Protein 5CSR (pdb70)

Sequence (870 aa):
MYTAIVNLKTYREATGANFTRFMEKFEPVQGKFELIFSPSLLDLEKAAKCGKFRFFAQHVDAEPYGAYTGHVPMDMMIDLGITGSILNHSERRLPRDTIINNTLKKASKLDFTIVLCVENAEEAKYFREYEPDFIAYEPRDLIGGDVSVSTAKPEIIEDIVKIYEGTGTSVLVGAGIKTGEDVRRSIGLGARGILVASGVVKSADPTKSLNSLIELMYTAIVNLKTYREATGANFTRFMEKFEPVQGKFELIFSPSLLDLEKAAKCGKFRFFAQHVDAEPYGAYTGHVPMDMMIDLGITGSILNHSERRLPRDTIINNTLKKASKLDFTIVLCVENAEEAKYFREYEPDFIAYEPRDLIGGDVSVSTAKPEIIEDIVKIYEGTGTSVLVGAGIKTGEDVRRSIGLGARGILVASGVVKSADPTKSLNSLIELMYTAIVNLKTYREATGANFTRFMEKFEPVQGKFELIFSPSLLDLEKAAKCGKFRFFAQHVDAEPYGAYTGHVPMDMMIDLGITGSILNHSERRLPRDTIINNTLKKASKLDFTIVLCVENAEEAKYFREYEPDFIAYEPRDLIGGDVSVSTAKPEIIEDIVKIYEGTGTSVLVGAGIKTGEDVRRSIGLGARGILVASGVVKSADPTKSLNSLIELKLEHHMYTAIVNLKTYREATGANFTRFMEKFEPVQGKFELIFSPSLLDLEKAAKCGKFRFFAQHVDAEPYGAYTGHVPMDMMIDLGITGSILNHSERRLPRDTIINNTLKKASKLDFTIVLCVENAEEAKYFREYEPDFIAYEPRDLIGGDVSVSTAKPEIIEDIVKIYEGTGTSVLVGAGIKTGEDVRRSIGLGARGILVASGVVKSADPTKSLNSLIELKLEHH

InterPro domains:
  IPR000652 Triosephosphate isomerase [PF00121] (5-204)
  IPR000652 Triosephosphate isomerase [PS51440] (1-211)
  IPR000652 Triosephosphate isomerase [cd00311] (5-204)
  IPR013785 Aldolase-type TIM barrel [G3DSA:3.20.20.70] (2-215)
  IPR022891 Triosephosphate isomerase, archaeal [MF_00147_A] (1-216)
  IPR035990 Triosephosphate isomerase superfamily [SSF51351] (4-213)

Nearest PDB structures (foldseek):
  5csr-assembly1_A  TM=9.956E-01  e=4.935E-43  Thermoplasma acidophilum DSM 1728
  1hg3-assembly1_C  TM=9.128E-01  e=1.342E-20  Pyrococcus woesei
  1w0m-assembly2_G  TM=9.055E-01  e=1.995E-19  Thermoproteus tenax
  2h6r-assembly1_C  TM=9.083E-01  e=1.336E-18  Methanocaldococcus jannaschii DSM 2661
  2h6r-assembly2_F  TM=8.952E-01  e=6.586E-18  Methanocaldococcus jannaschii DSM 2661

Radius of gyration: 31.66 Å; Cα contacts (8 Å, |Δi|>4): 1754; chains: 4; bounding box: 43×100×92 Å

Structure (mmCIF, N/CA/C/O backbone):
data_5CSR
#
_entry.id   5CSR
#
_cell.length_a   75.486
_cell.length_b   113.963
_cell.length_c   114.796
_cell.angle_alpha   90.00
_cell.angle_beta   90.00
_cell.angle_gamma   90.00
#
_symmetry.space_group_name_H-M   'P 21 21 21'
#
loop_
_entity.id
_entity.type
_entity.pdbx_description
1 polymer 'Triosephosphate isomerase'
2 non-polymer GLYCEROL
3 non-polymer 'CHLORIDE ION'
4 water water
#
loop_
_atom_site.group_PDB
_atom_site.id
_atom_site.type_symbol
_atom_site.label_atom_id
_atom_site.label_alt_id
_atom_site.label_comp_id
_atom_site.label_asym_id
_atom_site.label_entity_id
_atom_site.label_seq_id
_atom_site.pdbx_PDB_ins_code
_atom_site.Cartn_x
_atom_site.Cartn_y
_atom_site.Cartn_z
_atom_site.occupancy
_atom_site.B_iso_or_equiv
_atom_site.auth_seq_id
_atom_site.auth_comp_id
_atom_site.auth_asym_id
_atom_site.auth_atom_id
_atom_site.pdbx_PDB_model_num
ATOM 1 N N . MET A 1 3 ? -24.172 37.861 -14.417 1.00 55.16 1 MET A N 1
ATOM 2 C CA . MET A 1 3 ? -22.814 37.823 -13.802 1.00 48.92 1 MET A CA 1
ATOM 3 C C . MET A 1 3 ? -22.001 36.588 -14.279 1.00 42.23 1 MET A C 1
ATOM 4 O O . MET A 1 3 ? -22.548 35.639 -14.759 1.00 45.45 1 MET A O 1
ATOM 9 N N . TYR A 1 4 ? -20.700 36.628 -14.115 1.00 30.29 2 TYR A N 1
ATOM 10 C CA . TYR A 1 4 ? -19.850 35.479 -14.214 1.00 28.17 2 TYR A CA 1
ATOM 11 C C . TYR A 1 4 ? -19.673 34.807 -12.841 1.00 26.74 2 TYR A C 1
ATOM 12 O O . TYR A 1 4 ? -20.057 35.397 -11.824 1.00 25.46 2 TYR A O 1
ATOM 21 N N . THR A 1 5 ? -19.111 33.583 -12.787 1.00 24.13 3 THR A N 1
ATOM 22 C CA . THR A 1 5 ? -18.952 32.854 -11.508 1.00 22.19 3 THR A CA 1
ATOM 23 C C . THR A 1 5 ? -17.445 32.441 -11.299 1.00 22.44 3 THR A C 1
ATOM 24 O O . THR A 1 5 ? -16.825 31.928 -12.239 1.00 21.45 3 THR A O 1
ATOM 28 N N . ALA A 1 6 ? -16.859 32.710 -10.109 1.00 19.81 4 ALA A N 1
ATOM 29 C CA . ALA A 1 6 ? -15.547 32.171 -9.730 1.00 20.08 4 ALA A CA 1
ATOM 30 C C . ALA A 1 6 ? -15.713 31.258 -8.489 1.00 21.05 4 ALA A C 1
ATOM 31 O O . ALA A 1 6 ? -16.214 31.717 -7.436 1.00 20.14 4 ALA A O 1
ATOM 33 N N . ILE A 1 7 ? -15.357 29.967 -8.630 1.00 19.57 5 ILE A N 1
ATOM 34 C CA . ILE A 1 7 ? -15.401 29.011 -7.524 1.00 18.81 5 ILE A CA 1
ATOM 35 C C . ILE A 1 7 ? -13.955 28.729 -7.063 1.00 17.64 5 ILE A C 1
ATOM 36 O O . ILE A 1 7 ? -13.105 28.368 -7.870 1.00 20.77 5 ILE A O 1
ATOM 41 N N . VAL A 1 8 ? -13.701 28.911 -5.769 1.00 16.22 6 VAL A N 1
ATOM 42 C CA . VAL A 1 8 ? -12.387 28.605 -5.117 1.00 16.38 6 VAL A CA 1
ATOM 43 C C . VAL A 1 8 ? -12.522 27.363 -4.221 1.00 17.94 6 VAL A C 1
ATOM 44 O O . VAL A 1 8 ? -13.263 27.333 -3.186 1.00 18.87 6 VAL A O 1
ATOM 48 N N . ASN A 1 9 ? -11.871 26.283 -4.652 1.00 15.90 7 ASN A N 1
ATOM 49 C CA . ASN A 1 9 ? -11.906 24.956 -3.982 1.00 16.45 7 ASN A CA 1
ATOM 50 C C . ASN A 1 9 ? -10.799 24.832 -2.934 1.00 19.57 7 ASN A C 1
ATOM 51 O O . ASN A 1 9 ? -9.611 24.903 -3.320 1.00 19.14 7 ASN A O 1
ATOM 56 N N . LEU A 1 10 ? -11.159 24.731 -1.637 1.00 17.73 8 LEU A N 1
ATOM 57 C CA . LEU A 1 10 ? -10.186 24.643 -0.518 1.00 17.68 8 LEU A CA 1
ATOM 58 C C . LEU A 1 10 ? -9.500 23.263 -0.402 1.00 18.67 8 LEU A C 1
ATOM 59 O O . LEU A 1 10 ? -8.533 23.107 0.369 1.00 18.47 8 LEU A O 1
ATOM 64 N N . LYS A 1 11 ? -9.999 22.269 -1.149 1.00 17.60 9 LYS A N 1
ATOM 65 C CA . LYS A 1 11 ? -9.591 20.860 -1.049 1.00 18.74 9 LYS A CA 1
ATOM 66 C C . LYS A 1 11 ? -9.389 20.427 0.409 1.00 20.62 9 LYS A C 1
ATOM 67 O O . LYS A 1 11 ? -10.266 20.666 1.258 1.00 20.05 9 LYS A O 1
ATOM 73 N N . THR A 1 12 ? -8.245 19.788 0.732 1.00 19.05 10 THR A N 1
ATOM 74 C CA . THR A 1 12 ? -7.884 19.550 2.139 1.00 19.07 10 THR A CA 1
ATOM 75 C C . THR A 1 12 ? -6.493 20.196 2.436 1.00 21.70 10 THR A C 1
ATOM 76 O O . THR A 1 12 ? -5.675 19.622 3.178 1.00 22.10 10 THR A O 1
ATOM 80 N N . TYR A 1 13 ? -6.290 21.422 1.937 1.00 23.33 11 TYR A N 1
ATOM 81 C CA . TYR A 1 13 ? -5.036 22.142 2.147 1.00 23.02 11 TYR A CA 1
ATOM 82 C C . TYR A 1 13 ? -4.941 22.607 3.625 1.00 23.62 11 TYR A C 1
ATOM 83 O O . TYR A 1 13 ? -5.910 23.066 4.230 1.00 20.55 11 TYR A O 1
ATOM 92 N N . ARG A 1 14 ? -3.736 22.548 4.210 1.00 22.40 12 ARG A N 1
ATOM 93 C CA . ARG A 1 14 ? -3.545 23.044 5.573 1.00 22.15 12 ARG A CA 1
ATOM 94 C C . ARG A 1 14 ? -3.943 24.490 5.837 1.00 20.31 12 ARG A C 1
ATOM 95 O O . ARG A 1 14 ? -4.401 24.813 6.925 1.00 20.54 12 ARG A O 1
ATOM 103 N N . GLU A 1 15 ? -3.740 25.376 4.855 1.00 20.59 13 GLU A N 1
ATOM 104 C CA . GLU A 1 15 ? -3.980 26.844 5.024 1.00 21.65 13 GLU A CA 1
ATOM 105 C C . GLU A 1 15 ? -5.469 27.269 5.238 1.00 21.30 13 GLU A C 1
ATOM 106 O O . GLU A 1 15 ? -5.745 28.366 5.695 1.00 19.55 13 GLU A O 1
ATOM 112 N N . ALA A 1 16 ? -6.412 26.398 4.887 1.00 21.30 14 ALA A N 1
ATOM 113 C CA . ALA A 1 16 ? -7.858 26.765 4.928 1.00 19.74 14 ALA A CA 1
ATOM 114 C C . ALA A 1 16 ? -8.749 25.624 5.462 1.00 21.10 14 ALA A C 1
ATOM 115 O O . ALA A 1 16 ? -9.950 25.513 5.051 1.00 21.56 14 ALA A O 1
ATOM 117 N N . THR A 1 17 ? -8.180 24.767 6.323 1.00 20.28 15 THR A N 1
ATOM 118 C CA . THR A 1 17 ? -8.896 23.733 7.056 1.00 20.63 15 THR A CA 1
ATOM 119 C C . THR A 1 17 ? -8.786 23.916 8.585 1.00 24.11 15 THR A C 1
ATOM 120 O O . THR A 1 17 ? -7.787 24.447 9.088 1.00 23.09 15 THR A O 1
ATOM 124 N N . GLY A 1 18 ? -9.786 23.397 9.318 1.00 23.29 16 GLY A N 1
ATOM 125 C CA . GLY A 1 18 ? -9.779 23.441 10.811 1.00 22.45 16 GLY A CA 1
ATOM 126 C C . GLY A 1 18 ? -9.692 24.852 11.366 1.00 23.41 16 GLY A C 1
ATOM 127 O O . GLY A 1 18 ? -10.367 25.754 10.883 1.00 18.96 16 GLY A O 1
ATOM 128 N N . ALA A 1 19 ? -8.818 25.080 12.355 1.00 23.03 17 ALA A N 1
ATOM 129 C CA . ALA A 1 19 ? -8.635 26.442 12.903 1.00 24.11 17 ALA A CA 1
ATOM 130 C C . ALA A 1 19 ? -8.207 27.476 11.874 1.00 23.16 17 ALA A C 1
ATOM 131 O O . ALA A 1 19 ? -8.556 28.676 11.976 1.00 21.25 17 ALA A O 1
ATOM 133 N N . ASN A 1 20 ? -7.442 27.015 10.884 1.00 24.52 18 ASN A N 1
ATOM 134 C CA . ASN A 1 20 ? -7.022 27.887 9.798 1.00 21.85 18 ASN A CA 1
ATOM 135 C C . ASN A 1 20 ? -8.176 28.306 8.856 1.00 19.68 18 ASN A C 1
ATOM 136 O O . ASN A 1 20 ? -8.127 29.386 8.279 1.00 20.54 18 ASN A O 1
ATOM 141 N N . PHE A 1 21 ? -9.230 27.502 8.721 1.00 19.80 19 PHE A N 1
ATOM 142 C CA . PHE A 1 21 ? -10.476 27.925 7.994 1.00 18.67 19 PHE A CA 1
ATOM 143 C C . PHE A 1 21 ? -10.967 29.266 8.568 1.00 19.40 19 PHE A C 1
ATOM 144 O O . PHE A 1 21 ? -11.211 30.210 7.837 1.00 18.42 19 PHE A O 1
ATOM 152 N N . THR A 1 22 ? -11.088 29.351 9.877 1.00 20.70 20 THR A N 1
ATOM 153 C CA . THR A 1 22 ? -11.615 30.576 10.528 1.00 19.53 20 THR A CA 1
ATOM 154 C C . THR A 1 22 ? -10.755 31.787 10.343 1.00 21.79 20 THR A C 1
ATOM 155 O O . THR A 1 22 ? -11.266 32.870 10.007 1.00 19.80 20 THR A O 1
ATOM 159 N N . ARG A 1 23 ? -9.424 31.626 10.494 1.00 20.66 21 ARG A N 1
ATOM 160 C CA . ARG A 1 23 ? -8.515 32.695 10.176 1.00 23.70 21 ARG A CA 1
ATOM 161 C C . ARG A 1 23 ? -8.513 33.137 8.697 1.00 20.81 21 ARG A C 1
ATOM 162 O O . ARG A 1 23 ? -8.508 34.362 8.393 1.00 20.45 21 ARG A O 1
ATOM 170 N N . PHE A 1 24 ? -8.456 32.189 7.784 1.00 18.24 22 PHE A N 1
ATOM 171 C CA . PHE A 1 24 ? -8.548 32.496 6.310 1.00 19.37 22 PHE A CA 1
ATOM 172 C C . PHE A 1 24 ? -9.798 33.329 5.967 1.00 19.54 22 PHE A C 1
ATOM 173 O O . PHE A 1 24 ? -9.712 34.346 5.228 1.00 20.97 22 PHE A O 1
ATOM 181 N N . MET A 1 25 ? -10.962 32.888 6.450 1.00 18.39 23 MET A N 1
ATOM 182 C CA . MET A 1 25 ? -12.227 33.584 6.115 1.00 19.55 23 MET A CA 1
ATOM 183 C C . MET A 1 25 ? -12.356 34.945 6.804 1.00 19.68 23 MET A C 1
ATOM 184 O O . MET A 1 25 ? -12.863 35.856 6.203 1.00 21.15 23 MET A O 1
ATOM 189 N N . GLU A 1 26 ? -11.855 35.068 8.071 1.00 20.21 24 GLU A N 1
ATOM 190 C CA . GLU A 1 26 ? -11.773 36.379 8.748 1.00 22.42 24 GLU A CA 1
ATOM 191 C C . GLU A 1 26 ? -11.067 37.443 7.890 1.00 22.72 24 GLU A C 1
ATOM 192 O O . GLU A 1 26 ? -11.530 38.586 7.763 1.00 20.45 24 GLU A O 1
ATOM 198 N N . LYS A 1 27 ? -9.930 37.085 7.312 1.00 22.84 25 LYS A N 1
ATOM 199 C CA . LYS A 1 27 ? -9.173 38.021 6.482 1.00 25.07 25 LYS A CA 1
ATOM 200 C C . LYS A 1 27 ? -9.666 38.252 5.069 1.00 22.04 25 LYS A C 1
ATOM 201 O O . LYS A 1 27 ? -9.453 39.314 4.500 1.00 20.38 25 LYS A O 1
ATOM 207 N N . PHE A 1 28 ? -10.299 37.270 4.460 1.00 20.92 26 PHE A N 1
ATOM 208 C CA . PHE A 1 28 ? -10.668 37.386 3.046 1.00 19.86 26 PHE A CA 1
ATOM 209 C C . PHE A 1 28 ? -11.803 38.443 2.868 1.00 22.91 26 PHE A C 1
ATOM 210 O O . PHE A 1 28 ? -12.788 38.468 3.635 1.00 23.04 26 PHE A O 1
ATOM 218 N N . GLU A 1 29 ? -11.674 39.307 1.857 1.00 24.50 27 GLU A N 1
ATOM 219 C CA . GLU A 1 29 ? -12.632 40.413 1.631 1.00 23.85 27 GLU A CA 1
ATOM 220 C C . GLU A 1 29 ? -13.777 40.043 0.664 1.00 24.32 27 GLU A C 1
ATOM 221 O O . GLU A 1 29 ? -13.524 39.471 -0.411 1.00 21.50 27 GLU A O 1
ATOM 227 N N . PRO A 1 30 ? -15.053 40.404 1.007 1.00 21.97 28 PRO A N 1
ATOM 228 C CA . PRO A 1 30 ? -16.125 40.165 0.005 1.00 21.56 28 PRO A CA 1
ATOM 229 C C . PRO A 1 30 ? -15.899 40.814 -1.385 1.00 26.28 28 PRO A C 1
ATOM 230 O O . PRO A 1 30 ? -15.377 41.912 -1.430 1.00 22.74 28 PRO A O 1
ATOM 234 N N . VAL A 1 31 ? -16.274 40.111 -2.472 1.00 23.52 29 VAL A N 1
ATOM 235 C CA . VAL A 1 31 ? -16.142 40.554 -3.871 1.00 26.20 29 VAL A CA 1
ATOM 236 C C . VAL A 1 31 ? -17.344 41.413 -4.356 1.00 32.05 29 VAL A C 1
ATOM 237 O O . VAL A 1 31 ? -18.488 41.029 -4.162 1.00 29.49 29 VAL A O 1
ATOM 241 N N . GLN A 1 32 ? -17.086 42.503 -5.064 1.00 33.29 30 GLN A N 1
ATOM 242 C CA . GLN A 1 32 ? -18.139 43.233 -5.820 1.00 34.41 30 GLN A CA 1
ATOM 243 C C . GLN A 1 32 ? -17.806 43.300 -7.348 1.00 36.18 30 GLN A C 1
ATOM 244 O O . GLN A 1 32 ? -16.655 43.206 -7.772 1.00 36.70 30 GLN A O 1
ATOM 250 N N . GLY A 1 33 ? -18.813 43.432 -8.191 1.00 37.59 31 GLY A N 1
ATOM 251 C CA . GLY A 1 33 ? -18.522 43.592 -9.637 1.00 39.59 31 GLY A CA 1
ATOM 252 C C . GLY A 1 33 ? -19.201 42.491 -10.428 1.00 34.64 31 GLY A C 1
ATOM 253 O O . GLY A 1 33 ? -20.239 41.972 -10.006 1.00 35.82 31 GLY A O 1
ATOM 254 N N . LYS A 1 34 ? -18.631 42.144 -11.575 1.00 33.61 32 LYS A N 1
ATOM 255 C CA . LYS A 1 34 ? -19.310 41.247 -12.522 1.00 38.60 32 LYS A CA 1
ATOM 256 C C . LYS A 1 34 ? -19.202 39.759 -12.111 1.00 30.75 32 LYS A C 1
ATOM 257 O O . LYS A 1 34 ? -19.967 38.966 -12.608 1.00 37.35 32 LYS A O 1
ATOM 263 N N . PHE A 1 35 ? -18.258 39.392 -11.242 1.00 29.45 33 PHE A N 1
ATOM 264 C CA . PHE A 1 35 ? -18.089 37.995 -10.775 1.00 27.42 33 PHE A CA 1
ATOM 265 C C . PHE A 1 35 ? -18.730 37.743 -9.392 1.00 30.49 33 PHE A C 1
ATOM 266 O O . PHE A 1 35 ? -18.532 38.515 -8.445 1.00 30.45 33 PHE A O 1
ATOM 274 N N . GLU A 1 36 ? -19.503 36.662 -9.257 1.00 24.16 34 GLU A N 1
ATOM 275 C CA . GLU A 1 36 ? -19.938 36.125 -7.958 1.00 26.74 34 GLU A CA 1
ATOM 276 C C . GLU A 1 36 ? -18.885 35.108 -7.442 1.00 24.50 34 GLU A C 1
ATOM 277 O O . GLU A 1 36 ? -18.488 34.226 -8.211 1.00 24.34 34 GLU A O 1
ATOM 283 N N . LEU A 1 37 ? -18.545 35.169 -6.167 1.00 20.53 35 LEU A N 1
ATOM 284 C CA . LEU A 1 37 ? -17.602 34.219 -5.538 1.00 21.66 35 LEU A CA 1
ATOM 285 C C . LEU A 1 37 ? -18.366 33.113 -4.812 1.00 21.81 35 LEU A C 1
ATOM 286 O O . LEU A 1 37 ? -19.307 33.403 -4.081 1.00 21.65 35 LEU A O 1
ATOM 291 N N . ILE A 1 38 ? -17.917 31.868 -4.966 1.00 18.52 36 ILE A N 1
ATOM 292 C CA . ILE A 1 38 ? -18.397 30.732 -4.183 1.00 19.56 36 ILE A CA 1
ATOM 293 C C . ILE A 1 38 ? -17.200 29.931 -3.646 1.00 19.60 36 ILE A C 1
ATOM 294 O O . ILE A 1 38 ? -16.260 29.712 -4.419 1.00 19.16 36 ILE A O 1
ATOM 299 N N . PHE A 1 39 ? -17.165 29.633 -2.327 1.00 17.86 37 PHE A N 1
ATOM 300 C CA . PHE A 1 39 ? -16.052 28.818 -1.740 1.00 16.77 37 PHE A CA 1
ATOM 301 C C . PHE A 1 39 ? -16.541 27.392 -1.573 1.00 18.56 37 PHE A C 1
ATOM 302 O O . PHE A 1 39 ? -17.749 27.175 -1.303 1.00 18.73 37 PHE A O 1
ATOM 310 N N . SER A 1 40 ? -15.638 26.402 -1.722 1.00 17.25 38 SER A N 1
ATOM 311 C CA . SER A 1 40 ? -15.986 24.989 -1.425 1.00 17.82 38 SER A CA 1
ATOM 312 C C . SER A 1 40 ? -15.104 24.422 -0.289 1.00 18.67 38 SER A C 1
ATOM 313 O O . SER A 1 40 ? -13.939 24.005 -0.520 1.00 18.72 38 SER A O 1
ATOM 316 N N . PRO A 1 41 ? -15.604 24.441 0.969 1.00 17.58 39 PRO A N 1
ATOM 317 C CA . PRO A 1 41 ? -14.806 23.951 2.118 1.00 17.63 39 PRO A CA 1
ATOM 318 C C . PRO A 1 41 ? -14.756 22.416 2.191 1.00 17.50 39 PRO A C 1
ATOM 319 O O . PRO A 1 41 ? -15.593 21.759 1.597 1.00 17.10 39 PRO A O 1
ATOM 323 N N . SER A 1 42 ? -13.835 21.888 2.984 1.00 18.61 40 SER A N 1
ATOM 324 C CA . SER A 1 42 ? -13.765 20.417 3.213 1.00 19.89 40 SER A CA 1
ATOM 325 C C . SER A 1 42 ? -15.074 19.915 3.927 1.00 19.12 40 SER A C 1
ATOM 326 O O . SER A 1 42 ? -15.745 20.672 4.634 1.00 18.95 40 SER A O 1
ATOM 329 N N . LEU A 1 43 ? -15.339 18.628 3.812 1.00 18.26 41 LEU A N 1
ATOM 330 C CA . LEU A 1 43 ? -16.514 18.022 4.445 1.00 18.15 41 LEU A CA 1
ATOM 331 C C . LEU A 1 43 ? -16.495 18.190 5.984 1.00 19.13 41 LEU A C 1
ATOM 332 O O . LEU A 1 43 ? -17.560 18.457 6.594 1.00 19.05 41 LEU A O 1
ATOM 337 N N . LEU A 1 44 ? -15.301 18.114 6.604 1.00 18.92 42 LEU A N 1
ATOM 338 C CA . LEU A 1 44 ? -15.236 18.214 8.065 1.00 19.07 42 LEU A CA 1
ATOM 339 C C . LEU A 1 44 ? -15.496 19.668 8.588 1.00 18.51 42 LEU A C 1
ATOM 340 O O . LEU A 1 44 ? -15.863 19.822 9.761 1.00 16.96 42 LEU A O 1
ATOM 345 N N . ASP A 1 45 ? -15.282 20.657 7.719 1.00 18.27 43 ASP A N 1
ATOM 346 C CA . ASP A 1 45 ? -15.505 22.088 8.011 1.00 17.65 43 ASP A CA 1
ATOM 347 C C . ASP A 1 45 ? -16.926 22.591 7.568 1.00 17.83 43 ASP A C 1
ATOM 348 O O . ASP A 1 45 ? -17.235 23.804 7.750 1.00 17.84 43 ASP A O 1
ATOM 353 N N . LEU A 1 46 ? -17.733 21.773 6.896 1.00 17.48 44 LEU A N 1
ATOM 354 C CA . LEU A 1 46 ? -18.907 22.314 6.159 1.00 18.76 44 LEU A CA 1
ATOM 355 C C . LEU A 1 46 ? -20.034 22.903 7.064 1.00 19.81 44 LEU A C 1
ATOM 356 O O . LEU A 1 46 ? -20.653 23.969 6.710 1.00 20.21 44 LEU A O 1
ATOM 361 N N . GLU A 1 47 ? -20.335 22.240 8.187 1.00 22.09 45 GLU A N 1
ATOM 362 C CA . GLU A 1 47 ? -21.365 22.778 9.157 1.00 22.90 45 GLU A CA 1
ATOM 363 C C . GLU A 1 47 ? -20.952 24.148 9.715 1.00 21.81 45 GLU A C 1
ATOM 364 O O . GLU A 1 47 ? -21.769 25.065 9.817 1.00 19.01 45 GLU A O 1
ATOM 370 N N . LYS A 1 48 ? -19.672 24.297 10.072 1.00 18.04 46 LYS A N 1
ATOM 371 C CA . LYS A 1 48 ? -19.144 25.567 10.554 1.00 20.58 46 LYS A CA 1
ATOM 372 C C . LYS A 1 48 ? -19.210 26.669 9.491 1.00 19.72 46 LYS A C 1
ATOM 373 O O . LYS A 1 48 ? -19.588 27.827 9.795 1.00 19.92 46 LYS A O 1
ATOM 379 N N . ALA A 1 49 ? -18.889 26.341 8.231 1.00 18.14 47 ALA A N 1
ATOM 380 C CA . ALA A 1 49 ? -19.062 27.311 7.151 1.00 18.95 47 ALA A CA 1
ATOM 381 C C . ALA A 1 49 ? -20.522 27.777 6.977 1.00 18.61 47 ALA A C 1
ATOM 382 O O . ALA A 1 49 ? -20.820 28.990 6.905 1.00 19.98 47 ALA A O 1
ATOM 384 N N . ALA A 1 50 ? -21.439 26.819 6.941 1.00 18.11 48 ALA A N 1
ATOM 385 C CA . ALA A 1 50 ? -22.907 27.157 6.853 1.00 19.65 48 ALA A CA 1
ATOM 386 C C . ALA A 1 50 ? -23.368 28.122 7.964 1.00 21.40 48 ALA A C 1
ATOM 387 O O . ALA A 1 50 ? -24.115 29.067 7.679 1.00 21.26 48 ALA A O 1
ATOM 389 N N . LYS A 1 51 ? -22.981 27.867 9.216 1.00 20.06 49 LYS A N 1
ATOM 390 C CA . LYS A 1 51 ? -23.311 28.784 10.330 1.00 24.41 49 LYS A CA 1
ATOM 391 C C . LYS A 1 51 ? -22.600 30.135 10.267 1.00 28.73 49 LYS A C 1
ATOM 392 O O . LYS A 1 51 ? -23.161 31.113 10.716 1.00 23.01 49 LYS A O 1
ATOM 398 N N . CYS A 1 52 ? -21.370 30.176 9.719 1.00 24.86 50 CYS A N 1
ATOM 399 C CA . CYS A 1 52 ? -20.646 31.445 9.521 1.00 25.42 50 CYS A CA 1
ATOM 400 C C . CYS A 1 52 ? -21.373 32.361 8.502 1.00 27.26 50 CYS A C 1
ATOM 401 O O . CYS A 1 52 ? -21.790 33.534 8.784 1.00 27.03 50 CYS A O 1
ATOM 404 N N . GLY A 1 53 ? -21.545 31.850 7.288 1.00 22.57 51 GLY A N 1
ATOM 405 C CA . GLY A 1 53 ? -22.339 32.580 6.307 1.00 24.51 51 GLY A CA 1
ATOM 406 C C . GLY A 1 53 ? -21.749 33.843 5.688 1.00 24.79 51 GLY A C 1
ATOM 407 O O . GLY A 1 53 ? -22.440 34.573 4.992 1.00 25.18 51 GLY A O 1
ATOM 408 N N . LYS A 1 54 ? -20.437 34.086 5.848 1.00 22.08 52 LYS A N 1
ATOM 409 C CA . LYS A 1 54 ? -19.832 35.350 5.304 1.00 19.55 52 LYS A CA 1
ATOM 410 C C . LYS A 1 54 ? -19.828 35.325 3.746 1.00 18.78 52 LYS A C 1
ATOM 411 O O . LYS A 1 54 ? -19.853 36.392 3.093 1.00 20.66 52 LYS A O 1
ATOM 417 N N . PHE A 1 55 ? -19.746 34.120 3.164 1.00 17.66 53 PHE A N 1
ATOM 418 C CA . PHE A 1 55 ? -19.736 33.879 1.714 1.00 16.96 53 PHE A CA 1
ATOM 419 C C . PHE A 1 55 ? -20.740 32.797 1.359 1.00 18.03 53 PHE A C 1
ATOM 420 O O . PHE A 1 55 ? -21.205 32.085 2.257 1.00 19.03 53 PHE A O 1
ATOM 428 N N . ARG A 1 56 ? -21.038 32.641 0.070 1.00 18.66 54 ARG A N 1
ATOM 429 C CA . ARG A 1 56 ? -21.768 31.458 -0.404 1.00 19.49 54 ARG A CA 1
ATOM 430 C C . ARG A 1 56 ? -20.877 30.212 -0.424 1.00 19.31 54 ARG A C 1
ATOM 431 O O . ARG A 1 56 ? -19.750 30.268 -0.976 1.00 18.97 54 ARG A O 1
ATOM 439 N N . PHE A 1 57 ? -21.334 29.135 0.197 1.00 19.94 55 PHE A N 1
ATOM 440 C CA . PHE A 1 57 ? -20.519 27.831 0.349 1.00 20.05 55 PHE A CA 1
ATOM 441 C C . PHE A 1 57 ? -21.215 26.654 -0.323 1.00 18.88 55 PHE A C 1
ATOM 442 O O . PHE A 1 57 ? -22.472 26.432 -0.144 1.00 17.98 55 PHE A O 1
ATOM 450 N N . PHE A 1 58 ? -20.469 25.915 -1.167 1.00 18.61 56 PHE A N 1
ATOM 451 C CA . PHE A 1 58 ? -20.884 24.638 -1.747 1.00 18.10 56 PHE A CA 1
ATOM 452 C C . PHE A 1 58 ? -20.024 23.497 -1.218 1.00 19.19 56 PHE A C 1
ATOM 453 O O . PHE A 1 58 ? -18.776 23.656 -0.988 1.00 17.53 56 PHE A O 1
ATOM 461 N N . ALA A 1 59 ? -20.615 22.319 -1.044 1.00 16.85 57 ALA A N 1
ATOM 462 C CA . ALA A 1 59 ? -19.829 21.100 -0.716 1.00 17.67 57 ALA A CA 1
ATOM 463 C C . ALA A 1 59 ? -18.838 20.680 -1.841 1.00 17.30 57 ALA A C 1
ATOM 464 O O . ALA A 1 59 ? -18.952 21.134 -2.981 1.00 17.48 57 ALA A O 1
ATOM 466 N N . GLN A 1 60 ? -17.857 19.819 -1.479 1.00 18.98 58 GLN A N 1
ATOM 467 C CA . GLN A 1 60 ? -16.858 19.235 -2.434 1.00 18.28 58 GLN A CA 1
ATOM 468 C C . GLN A 1 60 ? -17.313 17.882 -3.127 1.00 19.54 58 GLN A C 1
ATOM 469 O O . GLN A 1 60 ? -16.739 17.425 -4.115 1.00 18.53 58 GLN A O 1
ATOM 475 N N . HIS A 1 61 ? -18.345 17.289 -2.567 1.00 18.02 59 HIS A N 1
ATOM 476 C CA . HIS A 1 61 ? -18.918 15.966 -2.955 1.00 18.83 59 HIS A CA 1
ATOM 477 C C . HIS A 1 61 ? -20.221 15.811 -2.187 1.00 18.03 59 HIS A C 1
ATOM 478 O O . HIS A 1 61 ? -20.329 16.297 -1.034 1.00 18.03 59 HIS A O 1
ATOM 485 N N . VAL A 1 62 ? -21.196 15.142 -2.789 1.00 17.32 60 VAL A N 1
ATOM 486 C CA . VAL A 1 62 ? -22.517 14.850 -2.094 1.00 18.26 60 VAL A CA 1
ATOM 487 C C . VAL A 1 62 ? -23.040 13.438 -2.497 1.00 17.76 60 VAL A C 1
ATOM 488 O O . VAL A 1 62 ? -22.856 13.015 -3.662 1.00 19.29 60 VAL A O 1
ATOM 492 N N . ASP A 1 63 ? -23.686 12.731 -1.570 1.00 17.48 61 ASP A N 1
ATOM 493 C CA . ASP A 1 63 ? -24.292 11.438 -1.824 1.00 18.25 61 ASP A CA 1
ATOM 494 C C . ASP A 1 63 ? -25.853 11.591 -2.083 1.00 20.18 61 ASP A C 1
ATOM 495 O O . ASP A 1 63 ? -26.490 12.447 -1.448 1.00 19.04 61 ASP A O 1
ATOM 500 N N . ALA A 1 64 ? -26.394 10.726 -2.960 1.00 19.79 62 ALA A N 1
ATOM 501 C CA . ALA A 1 64 ? -27.857 10.668 -3.239 1.00 22.36 62 ALA A CA 1
ATOM 502 C C . ALA A 1 64 ? -28.725 9.976 -2.184 1.00 25.88 62 ALA A C 1
ATOM 503 O O . ALA A 1 64 ? -29.936 10.221 -2.139 1.00 25.62 62 ALA A O 1
ATOM 505 N N . GLU A 1 65 ? -28.122 9.166 -1.291 1.00 25.74 63 GLU A N 1
ATOM 506 C CA . GLU A 1 65 ? -28.874 8.491 -0.215 1.00 25.46 63 GLU A CA 1
ATOM 507 C C . GLU A 1 65 ? -29.618 9.497 0.685 1.00 29.23 63 GLU A C 1
ATOM 508 O O . GLU A 1 65 ? -29.100 10.560 0.939 1.00 28.51 63 GLU A O 1
ATOM 514 N N . PRO A 1 66 ? -30.853 9.169 1.173 1.00 25.47 64 PRO A N 1
ATOM 515 C CA . PRO A 1 66 ? -31.594 9.993 2.137 1.00 26.34 64 PRO A CA 1
ATOM 516 C C . PRO A 1 66 ? -31.050 9.817 3.601 1.00 25.32 64 PRO A C 1
ATOM 517 O O . PRO A 1 66 ? -30.078 9.047 3.801 1.00 25.95 64 PRO A O 1
ATOM 521 N N . TYR A 1 67 ? -31.696 10.395 4.631 1.00 23.18 65 TYR A N 1
ATOM 522 C CA . TYR A 1 67 ? -31.453 9.978 6.041 1.00 23.07 65 TYR A CA 1
ATOM 523 C C . TYR A 1 67 ? -31.744 8.474 6.210 1.00 25.41 65 TYR A C 1
ATOM 524 O O . TYR A 1 67 ? -32.563 7.916 5.486 1.00 23.51 65 TYR A O 1
ATOM 533 N N . GLY A 1 68 ? -31.040 7.814 7.125 1.00 25.02 66 GLY A N 1
ATOM 534 C CA . GLY A 1 68 ? -31.231 6.375 7.403 1.00 26.04 66 GLY A CA 1
ATOM 535 C C . GLY A 1 68 ? -29.931 5.643 7.754 1.00 26.23 66 GLY A C 1
ATOM 536 O O . GLY A 1 68 ? -29.003 6.225 8.335 1.00 21.45 66 GLY A O 1
ATOM 537 N N . ALA A 1 69 ? -29.890 4.358 7.413 1.00 23.51 67 ALA A N 1
ATOM 538 C CA . ALA A 1 69 ? -28.804 3.451 7.831 1.00 26.06 67 ALA A CA 1
ATOM 539 C C . ALA A 1 69 ? -27.638 3.476 6.806 1.00 25.10 67 ALA A C 1
ATOM 540 O O . ALA A 1 69 ? -27.449 2.521 6.003 1.00 22.87 67 ALA A O 1
ATOM 542 N N . TYR A 1 70 ? -26.930 4.614 6.746 1.00 21.68 68 TYR A N 1
ATOM 543 C CA . TYR A 1 70 ? -25.850 4.825 5.744 1.00 22.34 68 TYR A CA 1
ATOM 544 C C . TYR A 1 70 ? -24.520 5.283 6.417 1.00 22.41 68 TYR A C 1
ATOM 545 O O . TYR A 1 70 ? -24.067 6.423 6.219 1.00 21.83 68 TYR A O 1
ATOM 554 N N . THR A 1 71 ? -23.916 4.399 7.207 1.00 21.38 69 THR A N 1
ATOM 555 C CA . THR A 1 71 ? -22.657 4.674 7.953 1.00 20.22 69 THR A CA 1
ATOM 556 C C . THR A 1 71 ? -21.625 5.298 6.981 1.00 21.08 69 THR A C 1
ATOM 557 O O . THR A 1 71 ? -21.418 4.795 5.836 1.00 19.87 69 THR A O 1
ATOM 561 N N . GLY A 1 72 ? -21.004 6.412 7.391 1.00 20.39 70 GLY A N 1
ATOM 562 C CA . GLY A 1 72 ? -19.935 7.011 6.594 1.00 20.59 70 GLY A CA 1
ATOM 563 C C . GLY A 1 72 ? -20.295 7.775 5.319 1.00 18.77 70 GLY A C 1
ATOM 564 O O . GLY A 1 72 ? -19.395 8.079 4.498 1.00 19.15 70 GLY A O 1
ATOM 565 N N . HIS A 1 73 ? -21.586 8.078 5.137 1.00 17.94 71 HIS A N 1
ATOM 566 C CA . HIS A 1 73 ? -22.091 8.840 4.004 1.00 18.23 71 HIS A CA 1
ATOM 567 C C . HIS A 1 73 ? -22.361 10.332 4.393 1.00 17.88 71 HIS A C 1
ATOM 568 O O . HIS A 1 73 ? -22.431 10.678 5.591 1.00 19.59 71 HIS A O 1
ATOM 575 N N . VAL A 1 74 ? -22.531 11.172 3.360 1.00 18.28 72 VAL A N 1
ATOM 576 C CA . VAL A 1 74 ? -22.859 12.591 3.497 1.00 18.72 72 VAL A CA 1
ATOM 577 C C . VAL A 1 74 ? -24.098 12.931 2.629 1.00 20.15 72 VAL A C 1
ATOM 578 O O . VAL A 1 74 ? -23.996 13.487 1.500 1.00 17.83 72 VAL A O 1
ATOM 582 N N . PRO A 1 75 ? -25.281 12.611 3.150 1.00 20.75 73 PRO A N 1
ATOM 583 C CA . PRO A 1 75 ? -26.530 12.774 2.374 1.00 20.54 73 PRO A CA 1
ATOM 584 C C . PRO A 1 75 ? -26.914 14.225 1.991 1.00 17.08 73 PRO A C 1
ATOM 585 O O . PRO A 1 75 ? -26.814 15.146 2.787 1.00 17.42 73 PRO A O 1
ATOM 589 N N . MET A 1 76 ? -27.402 14.374 0.760 1.00 18.97 74 MET A N 1
ATOM 590 C CA . MET A 1 76 ? -27.978 15.629 0.250 1.00 19.06 74 MET A CA 1
ATOM 591 C C . MET A 1 76 ? -28.991 16.245 1.204 1.00 19.81 74 MET A C 1
ATOM 592 O O . MET A 1 76 ? -28.998 17.482 1.423 1.00 17.93 74 MET A O 1
ATOM 597 N N . ASP A 1 77 ? -29.876 15.405 1.751 1.00 22.18 75 ASP A N 1
ATOM 598 C CA . ASP A 1 77 ? -30.988 15.944 2.620 1.00 23.66 75 ASP A CA 1
ATOM 599 C C . ASP A 1 77 ? -30.403 16.572 3.906 1.00 21.89 75 ASP A C 1
ATOM 600 O O . ASP A 1 77 ? -30.912 17.572 4.435 1.00 21.71 75 ASP A O 1
ATOM 605 N N . MET A 1 78 ? -29.308 16.007 4.422 1.00 20.59 76 MET A N 1
ATOM 606 C CA . MET A 1 78 ? -28.646 16.556 5.623 1.00 21.30 76 MET A CA 1
ATOM 607 C C . MET A 1 78 ? -28.001 17.910 5.321 1.00 21.35 76 MET A C 1
ATOM 608 O O . MET A 1 78 ? -28.106 18.880 6.129 1.00 21.67 76 MET A O 1
ATOM 613 N N . MET A 1 79 ? -27.343 18.015 4.151 1.00 21.04 77 MET A N 1
ATOM 614 C CA . MET A 1 79 ? -26.803 19.316 3.661 1.00 21.24 77 MET A CA 1
ATOM 615 C C . MET A 1 79 ? -27.846 20.402 3.555 1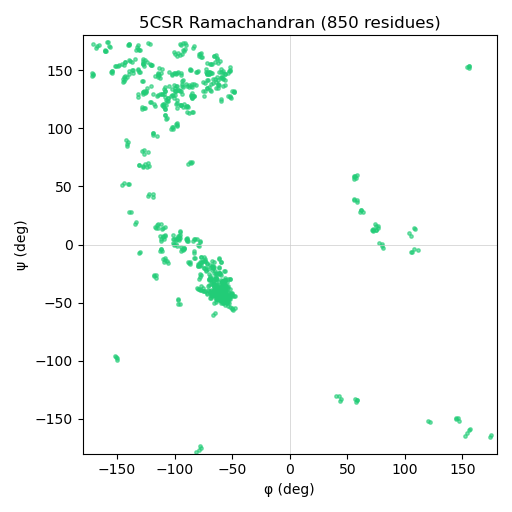.00 20.83 77 MET A C 1
ATOM 616 O O . MET A 1 79 ? -27.687 21.524 4.111 1.00 21.40 77 MET A O 1
ATOM 621 N N . ILE A 1 80 ? -28.970 20.085 2.908 1.00 21.79 78 ILE A N 1
ATOM 622 C CA . ILE A 1 80 ? -30.071 21.043 2.775 1.00 20.65 78 ILE A CA 1
ATOM 623 C C . ILE A 1 80 ? -30.531 21.539 4.146 1.00 21.43 78 ILE A C 1
ATOM 624 O O . ILE A 1 80 ? -30.675 22.742 4.357 1.00 21.17 78 ILE A O 1
ATOM 629 N N . ASP A 1 81 ? -30.723 20.647 5.086 1.00 22.94 79 ASP A N 1
ATOM 630 C CA . ASP A 1 81 ? -31.184 21.011 6.461 1.00 24.86 79 ASP A CA 1
ATOM 631 C C . ASP A 1 81 ? -30.166 21.880 7.234 1.00 26.87 79 ASP A C 1
ATOM 632 O O . ASP A 1 81 ? -30.563 22.691 8.061 1.00 25.12 79 ASP A O 1
ATOM 637 N N . LEU A 1 82 ? -28.860 21.756 6.934 1.00 26.55 80 LEU A N 1
ATOM 638 C CA . LEU A 1 82 ? -27.818 22.658 7.482 1.00 29.74 80 LEU A CA 1
ATOM 639 C C . LEU A 1 82 ? -27.728 24.028 6.833 1.00 31.87 80 LEU A C 1
ATOM 640 O O . LEU A 1 82 ? -27.042 24.927 7.354 1.00 37.89 80 LEU A O 1
ATOM 645 N N . GLY A 1 83 ? -28.343 24.206 5.683 1.00 25.85 81 GLY A N 1
ATOM 646 C CA . GLY A 1 83 ? -28.265 25.451 4.973 1.00 26.56 81 GLY A CA 1
ATOM 647 C C . GLY A 1 83 ? -27.379 25.470 3.737 1.00 27.02 81 GLY A C 1
ATOM 648 O O . GLY A 1 83 ? -27.180 26.529 3.148 1.00 24.21 81 GLY A O 1
ATOM 649 N N . ILE A 1 84 ? -26.857 24.315 3.307 1.00 24.40 82 ILE A N 1
ATOM 650 C CA . ILE A 1 84 ? -26.022 24.272 2.108 1.00 22.26 82 ILE A CA 1
ATOM 651 C C . ILE A 1 84 ? -26.869 23.934 0.872 1.00 24.64 82 ILE A C 1
ATOM 652 O O . ILE A 1 84 ? -27.643 22.979 0.937 1.00 28.84 82 ILE A O 1
ATOM 657 N N . THR A 1 85 ? -26.740 24.731 -0.201 1.00 25.86 83 THR A N 1
ATOM 658 C CA . THR A 1 85 ? -27.622 24.701 -1.404 1.00 30.85 83 THR A CA 1
ATOM 659 C C . THR A 1 85 ? -26.974 24.155 -2.683 1.00 25.10 83 THR A C 1
ATOM 660 O O . THR A 1 85 ? -27.634 24.133 -3.751 1.00 21.39 83 THR A O 1
ATOM 664 N N . GLY A 1 86 ? -25.722 23.653 -2.608 1.00 21.04 84 GLY A N 1
ATOM 665 C CA . GLY A 1 86 ? -25.052 23.117 -3.805 1.00 19.95 84 GLY A CA 1
ATOM 666 C C . GLY A 1 86 ? -23.741 22.329 -3.463 1.00 17.59 84 GLY A C 1
ATOM 667 O O . GLY A 1 86 ? -23.285 22.352 -2.320 1.00 16.12 84 GLY A O 1
ATOM 668 N N . SER A 1 87 ? -23.228 21.639 -4.466 1.00 16.50 85 SER A N 1
ATOM 669 C CA . SER A 1 87 ? -22.005 20.821 -4.355 1.00 17.74 85 SER A CA 1
ATOM 670 C C . SER A 1 87 ? -21.308 20.661 -5.711 1.00 17.04 85 SER A C 1
ATOM 671 O O . SER A 1 87 ? -21.943 20.563 -6.791 1.00 18.63 85 SER A O 1
ATOM 674 N N . ILE A 1 88 ? -19.970 20.537 -5.641 1.00 16.20 86 ILE A N 1
ATOM 675 C CA . ILE A 1 88 ? -19.203 19.986 -6.709 1.00 15.27 86 ILE A CA 1
ATOM 676 C C . ILE A 1 88 ? -19.437 18.475 -6.772 1.00 15.40 86 ILE A C 1
ATOM 677 O O . ILE A 1 88 ? -19.687 17.836 -5.752 1.00 16.37 86 ILE A O 1
ATOM 682 N N . LEU A 1 89 ? -19.327 17.871 -7.972 1.00 16.78 87 LEU A N 1
ATOM 683 C CA . LEU A 1 89 ? -19.506 16.403 -8.157 1.00 17.37 87 LEU A CA 1
ATOM 684 C C . LEU A 1 89 ? -18.540 15.874 -9.248 1.00 17.73 87 LEU A C 1
ATOM 685 O O . LEU A 1 89 ? -18.316 16.531 -10.310 1.00 18.30 87 LEU A O 1
ATOM 690 N N . ASN A 1 90 ? -18.006 14.666 -9.040 1.00 18.97 88 ASN A N 1
ATOM 691 C CA . ASN A 1 90 ? -17.135 13.989 -10.015 1.00 19.34 88 ASN A CA 1
ATOM 692 C C . ASN A 1 90 ? -15.816 14.745 -10.325 1.00 18.32 88 ASN A C 1
ATOM 693 O O . ASN A 1 90 ? -15.277 14.623 -11.439 1.00 18.71 88 ASN A O 1
ATOM 698 N N . HIS A 1 91 ? -15.300 15.505 -9.362 1.00 18.10 89 HIS A N 1
ATOM 699 C CA . HIS A 1 91 ? -13.907 16.118 -9.467 1.00 17.95 89 HIS A CA 1
ATOM 700 C C . HIS A 1 91 ? -12.883 15.036 -9.819 1.00 21.16 89 HIS A C 1
ATOM 701 O O . HIS A 1 91 ? -13.046 13.852 -9.430 1.00 21.86 89 HIS A O 1
ATOM 708 N N . SER A 1 92 ? -11.824 15.404 -10.542 1.00 21.67 90 SER A N 1
ATOM 709 C CA . SER A 1 92 ? -10.769 14.423 -10.879 1.00 24.17 90 SER A CA 1
ATOM 710 C C . SER A 1 92 ? -10.200 13.650 -9.686 1.00 23.35 90 SER A C 1
ATOM 711 O O . SER A 1 92 ? -9.779 12.504 -9.848 1.00 23.77 90 SER A O 1
ATOM 714 N N . GLU A 1 93 ? -10.194 14.258 -8.489 1.00 22.11 91 GLU A N 1
ATOM 715 C CA . GLU A 1 93 ? -9.716 13.588 -7.229 1.00 22.32 91 GLU A CA 1
ATOM 716 C C . GLU A 1 93 ? -10.769 12.704 -6.530 1.00 22.26 91 GLU A C 1
ATOM 717 O O . GLU A 1 93 ? -10.468 12.015 -5.577 1.00 20.86 91 GLU A O 1
ATOM 723 N N . ARG A 1 94 ? -12.029 12.819 -6.968 1.00 20.03 92 ARG A N 1
ATOM 724 C CA . ARG A 1 94 ? -13.207 12.144 -6.353 1.00 21.93 92 ARG A CA 1
ATOM 725 C C . ARG A 1 94 ? -14.172 11.627 -7.454 1.00 23.15 92 ARG A C 1
ATOM 726 O O . ARG A 1 94 ? -15.395 11.951 -7.471 1.00 21.20 92 ARG A O 1
ATOM 734 N N . ARG A 1 95 ? -13.621 10.862 -8.420 1.00 20.19 93 ARG A N 1
ATOM 735 C CA . ARG A 1 95 ? -14.424 10.384 -9.570 1.00 20.69 93 ARG A CA 1
ATOM 736 C C . ARG A 1 95 ? -15.427 9.263 -9.179 1.00 21.23 93 ARG A C 1
ATOM 737 O O . ARG A 1 95 ? -15.183 8.529 -8.235 1.00 21.17 93 ARG A O 1
ATOM 745 N N . LEU A 1 96 ? -16.566 9.216 -9.873 1.00 19.99 94 LEU A N 1
ATOM 746 C CA . LEU A 1 96 ? -17.717 8.328 -9.530 1.00 22.41 94 LEU A CA 1
ATOM 747 C C . LEU A 1 96 ? -18.196 7.464 -10.715 1.00 21.16 94 LEU A C 1
ATOM 748 O O . LEU A 1 96 ? -18.104 7.904 -11.848 1.00 22.62 94 LEU A O 1
ATOM 753 N N . PRO A 1 97 ? -18.842 6.304 -10.460 1.00 23.54 95 PRO A N 1
ATOM 754 C CA . PRO A 1 97 ? -19.516 5.574 -11.553 1.00 23.99 95 PRO A CA 1
ATOM 755 C C . PRO A 1 97 ? -20.612 6.391 -12.230 1.00 23.61 95 PRO A C 1
ATOM 756 O O . PRO A 1 97 ? -21.299 7.194 -11.549 1.00 21.42 95 PRO A O 1
ATOM 760 N N . ARG A 1 98 ? -20.840 6.180 -13.531 1.00 21.66 96 ARG A N 1
ATOM 761 C CA . ARG A 1 98 ? -21.861 6.918 -14.257 1.00 24.93 96 ARG A CA 1
ATOM 762 C C . ARG A 1 98 ? -23.261 6.776 -13.732 1.00 24.07 96 ARG A C 1
ATOM 763 O O . ARG A 1 98 ? -24.014 7.776 -13.731 1.00 21.89 96 ARG A O 1
ATOM 771 N N . ASP A 1 99 ? -23.666 5.582 -13.292 1.00 23.52 97 ASP A N 1
ATOM 772 C CA . ASP A 1 99 ? -25.050 5.452 -12.767 1.00 26.80 97 ASP A CA 1
ATOM 773 C C . ASP A 1 99 ? -25.260 6.216 -11.435 1.00 25.21 97 ASP A C 1
ATOM 774 O O . ASP A 1 99 ? -26.353 6.783 -11.159 1.00 22.75 97 ASP A O 1
ATOM 779 N N . THR A 1 100 ? -24.223 6.265 -10.612 1.00 24.40 98 THR A N 1
ATOM 780 C CA . THR A 1 100 ? -24.263 7.076 -9.369 1.00 22.72 98 THR A CA 1
ATOM 781 C C . THR A 1 100 ? -24.443 8.587 -9.719 1.00 22.53 98 THR A C 1
ATOM 782 O O . THR A 1 100 ? -25.266 9.297 -9.095 1.00 21.15 98 THR A O 1
ATOM 786 N N . ILE A 1 101 ? -23.703 9.074 -10.717 1.00 21.51 99 ILE A N 1
ATOM 787 C CA . ILE A 1 101 ? -23.823 10.503 -11.140 1.00 21.93 99 ILE A CA 1
ATOM 788 C C . ILE A 1 101 ? -25.285 10.805 -11.597 1.00 23.74 99 ILE A C 1
ATOM 789 O O . ILE A 1 101 ? -25.857 11.836 -11.269 1.00 21.30 99 ILE A O 1
ATOM 794 N N . ILE A 1 102 ? -25.829 9.946 -12.452 1.00 22.09 100 ILE A N 1
ATOM 795 C CA . ILE A 1 102 ? -27.220 10.117 -12.964 1.00 23.62 100 ILE A CA 1
ATOM 796 C C . ILE A 1 102 ? -28.241 10.159 -11.827 1.00 22.85 100 ILE A C 1
ATOM 797 O O . ILE A 1 102 ? -29.101 11.055 -11.833 1.00 23.74 100 ILE A O 1
ATOM 802 N N A ASN A 1 103 ? -28.166 9.215 -10.878 0.50 22.29 101 ASN A N 1
ATOM 803 N N B ASN A 1 103 ? -28.168 9.212 -10.869 0.50 23.11 101 ASN A N 1
ATOM 804 C CA A ASN A 1 103 ? -29.080 9.220 -9.723 0.50 21.96 101 ASN A CA 1
ATOM 805 C CA B ASN A 1 103 ? -29.081 9.201 -9.692 0.50 23.58 101 ASN A CA 1
ATOM 806 C C A ASN A 1 103 ? -29.003 10.514 -8.912 0.50 22.53 101 ASN A C 1
ATOM 807 C C B ASN A 1 103 ? -29.005 10.511 -8.907 0.50 23.44 101 ASN A C 1
ATOM 808 O O A ASN A 1 103 ? -30.037 11.098 -8.527 0.50 20.47 101 ASN A O 1
ATOM 809 O O B ASN A 1 103 ? -30.037 11.098 -8.528 0.50 21.26 101 ASN A O 1
ATOM 818 N N . THR A 1 104 ? -27.779 10.986 -8.679 1.00 21.12 102 THR A N 1
ATOM 819 C CA . THR A 1 104 ? -27.544 12.278 -8.007 1.00 20.38 102 THR A CA 1
ATOM 820 C C . THR A 1 104 ? -28.079 13.531 -8.766 1.00 20.51 102 THR A C 1
ATOM 821 O O . THR A 1 104 ? -28.711 14.398 -8.132 1.00 20.91 102 THR A O 1
ATOM 825 N N . LEU A 1 105 ? -27.826 13.653 -10.073 1.00 19.08 103 LEU A N 1
ATOM 826 C CA . LEU A 1 105 ? -28.378 14.761 -10.878 1.00 20.14 103 LEU A CA 1
ATOM 827 C C . LEU A 1 105 ? -29.928 14.765 -10.851 1.00 22.74 103 LEU A C 1
ATOM 828 O O . LEU A 1 105 ? -30.562 15.843 -10.767 1.00 21.71 103 LEU A O 1
ATOM 833 N N . LYS A 1 106 ? -30.551 13.571 -10.909 1.00 21.92 104 LYS A N 1
ATOM 834 C CA . LYS A 1 106 ? -32.027 13.485 -10.907 1.00 23.87 104 LYS A CA 1
ATOM 835 C C . LYS A 1 106 ? -32.629 13.946 -9.592 1.00 24.55 104 LYS A C 1
ATOM 836 O O . LYS A 1 106 ? -33.592 14.718 -9.584 1.00 23.54 104 LYS A O 1
ATOM 842 N N . LYS A 1 107 ? -32.026 13.551 -8.466 1.00 23.35 105 LYS A N 1
ATOM 843 C CA . LYS A 1 107 ? -32.509 13.989 -7.150 1.00 22.38 105 LYS A CA 1
ATOM 844 C C . LYS A 1 107 ? -32.309 15.491 -6.921 1.00 22.03 105 LYS A C 1
ATOM 845 O O . LYS A 1 107 ? -33.219 16.188 -6.412 1.00 23.07 105 LYS A O 1
ATOM 851 N N . ALA A 1 108 ? -31.145 15.999 -7.320 1.00 19.62 106 ALA A N 1
ATOM 852 C CA . ALA A 1 108 ? -30.840 17.422 -7.205 1.00 22.59 106 ALA A CA 1
ATOM 853 C C . ALA A 1 108 ? -31.877 18.274 -7.962 1.00 23.54 106 ALA A C 1
ATOM 854 O O . ALA A 1 108 ? -32.320 19.303 -7.471 1.00 22.67 106 ALA A O 1
ATOM 856 N N . SER A 1 109 ? -32.225 17.860 -9.173 1.00 22.36 107 SER A N 1
ATOM 857 C CA . SER A 1 109 ? -33.247 18.571 -9.929 1.00 25.96 107 SER A CA 1
ATOM 858 C C . SER A 1 109 ? -34.579 18.675 -9.180 1.00 25.98 107 SER A C 1
ATOM 859 O O . SER A 1 109 ? -35.178 19.741 -9.083 1.00 24.41 107 SER A O 1
ATOM 862 N N . LYS A 1 110 ? -35.008 17.580 -8.585 1.00 23.04 108 LYS A N 1
ATOM 863 C CA . LYS A 1 110 ? -36.235 17.534 -7.773 1.00 28.41 108 LYS A CA 1
ATOM 864 C C . LYS A 1 110 ? -36.204 18.401 -6.528 1.00 31.27 108 LYS A C 1
ATOM 865 O O . LYS A 1 110 ? -37.253 19.031 -6.181 1.00 27.61 108 LYS A O 1
ATOM 871 N N . LEU A 1 111 ? -35.030 18.534 -5.880 1.00 25.76 109 LEU A N 1
ATOM 872 C CA . LEU A 1 111 ? -34.916 19.332 -4.676 1.00 23.13 109 LEU A CA 1
ATOM 873 C C . LEU A 1 111 ? -34.407 20.765 -4.886 1.00 22.75 109 LEU A C 1
ATOM 874 O O . LEU A 1 111 ? -34.134 21.449 -3.910 1.00 23.74 109 LEU A O 1
ATOM 879 N N . ASP A 1 112 ? -34.246 21.214 -6.125 1.00 21.25 110 ASP A N 1
ATOM 880 C CA . ASP A 1 112 ? -33.691 22.527 -6.434 1.00 25.41 110 ASP A CA 1
ATOM 881 C C . ASP A 1 112 ? -32.266 22.695 -5.839 1.00 24.04 110 ASP A C 1
ATOM 882 O O . ASP A 1 112 ? -31.964 23.750 -5.347 1.00 21.52 110 ASP A O 1
ATOM 887 N N . PHE A 1 113 ? -31.448 21.633 -5.834 1.00 19.82 111 PHE A N 1
ATOM 888 C CA . PHE A 1 113 ? -30.057 21.701 -5.238 1.00 19.26 111 PHE A CA 1
ATOM 889 C C . PHE A 1 113 ? -29.085 21.899 -6.421 1.00 21.95 111 PHE A C 1
ATOM 890 O O . PHE A 1 113 ? -29.239 21.178 -7.386 1.00 21.40 111 PHE A O 1
ATOM 898 N N . THR A 1 114 ? -28.101 22.816 -6.359 1.00 19.60 112 THR A N 1
ATOM 899 C CA . THR A 1 114 ? -27.223 23.148 -7.497 1.00 19.59 112 THR A CA 1
ATOM 900 C C . THR A 1 114 ? -26.013 22.194 -7.627 1.00 20.57 112 THR A C 1
ATOM 901 O O . THR A 1 114 ? -25.288 22.008 -6.649 1.00 23.00 112 THR A O 1
ATOM 905 N N . ILE A 1 115 ? -25.815 21.576 -8.806 1.00 18.94 113 ILE A N 1
ATOM 906 C CA . ILE A 1 115 ? -24.616 20.688 -9.020 1.00 20.63 113 ILE A CA 1
ATOM 907 C C . ILE A 1 115 ? -23.620 21.340 -9.986 1.00 20.53 113 ILE A C 1
ATOM 908 O O . ILE A 1 115 ? -24.017 21.835 -11.059 1.00 20.16 113 ILE A O 1
ATOM 913 N N . VAL A 1 116 ? -22.336 21.391 -9.587 1.00 20.30 114 VAL A N 1
ATOM 914 C CA . VAL A 1 116 ? -21.256 21.785 -10.503 1.00 18.17 114 VAL A CA 1
ATOM 915 C C . VAL A 1 116 ? -20.582 20.464 -10.924 1.00 20.53 114 VAL A C 1
ATOM 916 O O . VAL A 1 116 ? -19.795 19.885 -10.157 1.00 17.19 114 VAL A O 1
ATOM 920 N N . LEU A 1 117 ? -20.924 19.962 -12.102 1.00 18.76 115 LEU A N 1
ATOM 921 C CA . LEU A 1 117 ? -20.425 18.627 -12.567 1.00 19.38 115 LEU A CA 1
ATOM 922 C C . LEU A 1 117 ? -19.084 18.777 -13.317 1.00 18.97 115 LEU A C 1
ATOM 923 O O . LEU A 1 117 ? -19.017 19.479 -14.347 1.00 20.04 115 LEU A O 1
ATOM 928 N N . CYS A 1 118 ? -18.035 18.140 -12.812 1.00 20.33 116 CYS A N 1
ATOM 929 C CA . CYS A 1 118 ? -16.712 18.153 -13.485 1.00 19.75 116 CYS A CA 1
ATOM 930 C C . CYS A 1 118 ? -16.641 17.047 -14.567 1.00 20.12 116 CYS A C 1
ATOM 931 O O . CYS A 1 118 ? -17.144 15.897 -14.336 1.00 19.85 116 CYS A O 1
ATOM 934 N N . VAL A 1 119 ? -16.119 17.397 -15.729 1.00 20.94 117 VAL A N 1
ATOM 935 C CA . VAL A 1 119 ? -15.855 16.396 -16.796 1.00 23.63 117 VAL A CA 1
ATOM 936 C C . VAL A 1 119 ? -14.446 16.620 -17.411 1.00 22.23 117 VAL A C 1
ATOM 937 O O . VAL A 1 119 ? -13.887 17.717 -17.318 1.00 23.42 117 VAL A O 1
ATOM 941 N N . GLU A 1 120 ? -13.899 15.594 -18.060 1.00 22.88 118 GLU A N 1
ATOM 942 C CA . GLU A 1 120 ? -12.520 15.661 -18.634 1.00 25.28 118 GLU A CA 1
ATOM 943 C C . GLU A 1 120 ? -12.449 15.723 -20.162 1.00 27.13 118 GLU A C 1
ATOM 944 O O . GLU A 1 120 ? -11.360 15.970 -20.696 1.00 30.99 118 GLU A O 1
ATOM 950 N N . ASN A 1 121 ? -13.545 15.418 -20.885 1.00 23.91 119 ASN A N 1
ATOM 951 C CA . ASN A 1 121 ? -13.535 15.389 -22.379 1.00 23.98 119 ASN A CA 1
ATOM 952 C C . ASN A 1 121 ? -14.926 15.592 -22.994 1.00 25.61 119 ASN A C 1
ATOM 953 O O . ASN A 1 121 ? -15.915 15.604 -22.263 1.00 23.29 119 ASN A O 1
ATOM 958 N N . ALA A 1 122 ? -14.980 15.791 -24.328 1.00 23.62 120 ALA A N 1
ATOM 959 C CA . ALA A 1 122 ? -16.252 16.087 -25.004 1.00 25.60 120 ALA A CA 1
ATOM 960 C C . ALA A 1 122 ? -17.270 14.946 -24.990 1.00 26.02 120 ALA A C 1
ATOM 961 O O . ALA A 1 122 ? -18.485 15.204 -24.975 1.00 23.72 120 ALA A O 1
ATOM 963 N N . GLU A 1 123 ? -16.801 13.689 -24.971 1.00 24.69 121 GLU A N 1
ATOM 964 C CA . GLU A 1 123 ? -17.724 12.566 -24.863 1.00 23.42 121 GLU A CA 1
ATOM 965 C C . GLU A 1 123 ? -18.469 12.596 -23.496 1.00 25.29 121 GLU A C 1
ATOM 966 O O . GLU A 1 123 ? -19.705 12.418 -23.446 1.00 21.91 121 GLU A O 1
ATOM 972 N N . GLU A 1 124 ? -17.731 12.807 -22.412 1.00 23.85 122 GLU A N 1
ATOM 973 C CA . GLU A 1 124 ? -18.397 12.922 -21.064 1.00 23.20 122 GLU A CA 1
ATOM 974 C C . GLU A 1 124 ? -19.380 14.077 -21.002 1.00 22.88 122 GLU A C 1
ATOM 975 O O . GLU A 1 124 ? -20.570 13.938 -20.539 1.00 21.36 122 GLU A O 1
ATOM 981 N N . ALA A 1 125 ? -18.962 15.227 -21.541 1.00 23.12 123 ALA A N 1
ATOM 982 C CA . ALA A 1 125 ? -19.866 16.377 -21.603 1.00 23.36 123 ALA A CA 1
ATOM 983 C C . ALA A 1 125 ? -21.194 16.091 -22.341 1.00 24.54 123 ALA A C 1
ATOM 984 O O . ALA A 1 125 ? -22.280 16.490 -21.861 1.00 23.18 123 ALA A O 1
ATOM 986 N N . LYS A 1 126 ? -21.113 15.486 -23.546 1.00 25.82 124 LYS A N 1
ATOM 987 C CA . LYS A 1 126 ? -22.334 15.132 -24.307 1.00 25.72 124 LYS A CA 1
ATOM 988 C C . LYS A 1 126 ? -23.201 14.089 -23.574 1.00 24.48 124 LYS A C 1
ATOM 989 O O . LYS A 1 126 ? -24.419 14.194 -23.556 1.00 24.10 124 LYS A O 1
ATOM 995 N N . TYR A 1 127 ? -22.554 13.089 -22.974 1.00 24.41 125 TYR A N 1
ATOM 996 C CA . TYR A 1 127 ? -23.278 12.035 -22.265 1.00 25.58 125 TYR A CA 1
ATOM 997 C C . TYR A 1 127 ? -24.213 12.589 -21.166 1.00 27.08 125 TYR A C 1
ATOM 998 O O . TYR A 1 127 ? -25.329 12.093 -20.990 1.00 24.62 125 TYR A O 1
ATOM 1007 N N . PHE A 1 128 ? -23.758 13.606 -20.432 1.00 25.01 126 PHE A N 1
ATOM 1008 C CA . PHE A 1 128 ? -24.542 14.107 -19.297 1.00 24.81 126 PHE A CA 1
ATOM 1009 C C . PHE A 1 128 ? -25.475 15.250 -19.675 1.00 24.32 126 PHE A C 1
ATOM 1010 O O . PHE A 1 128 ? -26.282 15.643 -18.830 1.00 22.88 126 PHE A O 1
ATOM 1018 N N . ARG A 1 129 ? -25.449 15.727 -20.941 1.00 25.47 127 ARG A N 1
ATOM 1019 C CA . ARG A 1 129 ? -26.256 16.923 -21.356 1.00 28.19 127 ARG A CA 1
ATOM 1020 C C . ARG A 1 129 ? -27.749 16.800 -21.038 1.00 30.19 127 ARG A C 1
ATOM 1021 O O . ARG A 1 129 ? -28.345 17.758 -20.561 1.00 24.99 127 ARG A O 1
ATOM 1029 N N . GLU A 1 130 ? -28.341 15.628 -21.310 1.00 27.92 128 GLU A N 1
ATOM 1030 C CA . GLU A 1 130 ? -29.797 15.432 -21.157 1.00 31.08 128 GLU A CA 1
ATOM 1031 C C . GLU A 1 130 ? -30.238 15.485 -19.705 1.00 33.21 128 GLU A C 1
ATOM 1032 O O . GLU A 1 130 ? -31.407 15.712 -19.422 1.00 30.08 128 GLU A O 1
ATOM 1038 N N . TYR A 1 131 ? -29.309 15.309 -18.758 1.00 29.29 129 TYR A N 1
ATOM 1039 C CA . TYR A 1 131 ? -29.654 15.402 -17.299 1.00 29.96 129 TYR A CA 1
ATOM 1040 C C . TYR A 1 131 ? -29.540 16.833 -16.718 1.00 28.95 129 TYR A C 1
ATOM 1041 O O . TYR A 1 131 ? -29.737 17.017 -15.547 1.00 32.54 129 TYR A O 1
ATOM 1050 N N . GLU A 1 132 ? -29.225 17.818 -17.555 1.00 28.80 130 GLU A N 1
ATOM 1051 C CA . GLU A 1 132 ? -29.296 19.243 -17.212 1.00 30.88 130 GLU A CA 1
ATOM 1052 C C . GLU A 1 132 ? -28.491 19.697 -15.963 1.00 30.27 130 GLU A C 1
ATOM 1053 O O . GLU A 1 132 ? -29.044 20.255 -15.033 1.00 29.49 130 GLU A O 1
ATOM 1059 N N . PRO A 1 133 ? -27.167 19.448 -15.924 1.00 26.53 131 PRO A N 1
ATOM 1060 C CA . PRO A 1 133 ? -26.382 19.972 -14.787 1.00 23.31 131 PRO A CA 1
ATOM 1061 C C . PRO A 1 133 ? -26.432 21.486 -14.789 1.00 22.52 131 PRO A C 1
ATOM 1062 O O . PRO A 1 133 ? -26.386 22.104 -15.851 1.00 23.12 131 PRO A O 1
ATOM 1066 N N . ASP A 1 134 ? -26.471 22.114 -13.626 1.00 23.66 132 ASP A N 1
ATOM 1067 C CA . ASP A 1 134 ? -26.521 23.592 -13.550 1.00 24.05 132 ASP A CA 1
ATOM 1068 C C . ASP A 1 134 ? -25.248 24.255 -14.068 1.00 24.98 132 ASP A C 1
ATOM 1069 O O . ASP A 1 134 ? -25.296 25.337 -14.713 1.00 22.62 132 ASP A O 1
ATOM 1074 N N . PHE A 1 135 ? -24.094 23.680 -13.701 1.00 20.51 133 PHE A N 1
ATOM 1075 C CA . PHE A 1 135 ? -22.805 24.101 -14.239 1.00 20.70 133 PHE A CA 1
ATOM 1076 C C . PHE A 1 135 ? -21.992 22.850 -14.699 1.00 19.35 133 PHE A C 1
ATOM 1077 O O . PHE A 1 135 ? -22.153 21.742 -14.157 1.00 19.64 133 PHE A O 1
ATOM 1085 N N . ILE A 1 136 ? -21.144 23.056 -15.717 1.00 20.16 134 ILE A N 1
ATOM 1086 C CA . ILE A 1 136 ? -20.119 22.088 -16.126 1.00 21.72 134 ILE A CA 1
ATOM 1087 C C . ILE A 1 136 ? -18.771 22.715 -15.872 1.00 24.47 134 ILE A C 1
ATOM 1088 O O . ILE A 1 136 ? -18.543 23.869 -16.308 1.00 27.30 134 ILE A O 1
ATOM 1093 N N . ALA A 1 137 ? -17.872 22.015 -15.170 1.00 22.57 135 ALA A N 1
ATOM 1094 C CA . ALA A 1 137 ? -16.491 22.491 -14.987 1.00 21.48 135 ALA A CA 1
ATOM 1095 C C . ALA A 1 137 ? -15.545 21.597 -15.759 1.00 22.69 135 ALA A C 1
ATOM 1096 O O . ALA A 1 137 ? -15.449 20.387 -15.501 1.00 22.70 135 ALA A O 1
ATOM 1098 N N . TYR A 1 138 ? -14.821 22.189 -16.694 1.00 23.88 136 TYR A N 1
ATOM 1099 C CA . TYR A 1 138 ? -14.026 21.418 -17.663 1.00 21.95 136 TYR A CA 1
ATOM 1100 C C . TYR A 1 138 ? -12.560 21.303 -17.261 1.00 24.68 136 TYR A C 1
ATOM 1101 O O . TYR A 1 138 ? -11.900 22.321 -17.097 1.00 24.29 136 TYR A O 1
ATOM 1110 N N . GLU A 1 139 ? -12.091 20.086 -17.031 1.00 25.77 137 GLU A N 1
ATOM 1111 C CA . GLU A 1 139 ? -10.663 19.840 -16.613 1.00 30.01 137 GLU A CA 1
ATOM 1112 C C . GLU A 1 139 ? -9.934 18.875 -17.598 1.00 27.95 137 GLU A C 1
ATOM 1113 O O . GLU A 1 139 ? -9.678 17.728 -17.253 1.00 27.83 137 GLU A O 1
ATOM 1119 N N . PRO A 1 140 ? -9.633 19.313 -18.836 1.00 26.03 138 PRO A N 1
ATOM 1120 C CA . PRO A 1 140 ? -9.093 18.346 -19.842 1.00 30.05 138 PRO A CA 1
ATOM 1121 C C . PRO A 1 140 ? -7.578 18.199 -19.726 1.00 34.21 138 PRO A C 1
ATOM 1122 O O . PRO A 1 140 ? -6.898 19.173 -19.322 1.00 31.25 138 PRO A O 1
ATOM 1126 N N . ARG A 1 141 ? -7.054 17.014 -20.064 1.00 33.98 139 ARG A N 1
ATOM 1127 C CA . ARG A 1 141 ? -5.583 16.772 -19.988 1.00 42.51 139 ARG A CA 1
ATOM 1128 C C . ARG A 1 141 ? -4.739 17.796 -20.766 1.00 39.24 139 ARG A C 1
ATOM 1129 O O . ARG A 1 141 ? -3.665 18.158 -20.310 1.00 43.32 139 ARG A O 1
ATOM 1137 N N . ASP A 1 142 ? -5.228 18.245 -21.925 1.00 37.74 140 ASP A N 1
ATOM 1138 C CA . ASP A 1 142 ? -4.540 19.249 -22.732 1.00 40.73 140 ASP A CA 1
ATOM 1139 C C . ASP A 1 142 ? -4.327 20.631 -22.071 1.00 41.10 140 ASP A C 1
ATOM 1140 O O . ASP A 1 142 ? -3.567 21.443 -22.607 1.00 36.79 140 ASP A O 1
ATOM 1145 N N . LEU A 1 143 ? -4.971 20.909 -20.931 1.00 34.58 141 LEU A N 1
ATOM 1146 C CA . LEU A 1 143 ? -4.777 22.185 -20.242 1.00 35.38 141 LEU A CA 1
ATOM 1147 C C . LEU A 1 143 ? -4.061 21.990 -18.914 1.00 34.37 141 LEU A C 1
ATOM 1148 O O . LEU A 1 143 ? -3.917 22.944 -18.184 1.00 37.20 141 LEU A O 1
ATOM 1153 N N . ILE A 1 144 ? -3.584 20.778 -18.634 1.00 36.35 142 ILE A N 1
ATOM 1154 C CA . ILE A 1 144 ? -2.897 20.459 -17.389 1.00 38.89 142 ILE A CA 1
ATOM 1155 C C . ILE A 1 144 ? -1.375 20.269 -17.628 1.00 44.71 142 ILE A C 1
ATOM 1156 O O . ILE A 1 144 ? -0.966 19.401 -18.400 1.00 52.72 142 ILE A O 1
ATOM 1161 N N . GLY A 1 145 ? -0.551 21.091 -16.969 1.00 55.99 143 GLY A N 1
ATOM 1162 C CA . GLY A 1 145 ? 0.923 21.099 -17.166 1.00 56.97 143 GLY A CA 1
ATOM 1163 C C . GLY A 1 145 ? 1.556 22.460 -16.832 1.00 64.53 143 GLY A C 1
ATOM 1164 O O . GLY A 1 145 ? 0.915 23.518 -16.946 1.00 61.20 143 GLY A O 1
ATOM 1165 N N . GLY A 1 146 ? 2.831 22.452 -16.440 1.00 63.23 144 GLY A N 1
ATOM 1166 C CA . GLY A 1 146 ? 3.566 23.685 -16.112 1.00 63.38 144 GLY A CA 1
ATOM 1167 C C . GLY A 1 146 ? 3.968 24.483 -17.346 1.00 61.37 144 GLY A C 1
ATOM 1168 O O . GLY A 1 146 ? 4.306 25.648 -17.259 1.00 61.64 144 GLY A O 1
ATOM 1169 N N . ASP A 1 147 ? 3.877 23.847 -18.500 1.00 63.94 145 ASP A N 1
ATOM 1170 C CA . ASP A 1 147 ? 4.205 24.470 -19.773 1.00 69.96 145 ASP A CA 1
ATOM 1171 C C . ASP A 1 147 ? 2.942 24.899 -20.540 1.00 67.15 145 ASP A C 1
ATOM 1172 O O . ASP A 1 147 ? 3.058 25.285 -21.706 1.00 71.54 145 ASP A O 1
ATOM 1177 N N . VAL A 1 148 ? 1.750 24.820 -19.932 1.00 55.55 146 VAL A N 1
ATOM 1178 C CA . VAL A 1 148 ? 0.496 25.079 -20.694 1.00 56.65 146 VAL A CA 1
ATOM 1179 C C . VAL A 1 148 ? -0.487 25.930 -19.908 1.00 47.47 146 VAL A C 1
ATOM 1180 O O . VAL A 1 148 ? -0.519 25.878 -18.683 1.00 45.18 146 VAL A O 1
ATOM 1184 N N . SER A 1 149 ? -1.273 26.700 -20.646 1.00 44.66 147 SER A N 1
ATOM 1185 C CA . SER A 1 149 ? -2.345 27.514 -20.095 1.00 43.15 147 SER A CA 1
ATOM 1186 C C . SER A 1 149 ? -3.326 27.878 -21.200 1.00 42.98 147 SER A C 1
ATOM 1187 O O . SER A 1 149 ? -3.017 27.739 -22.416 1.00 41.16 147 SER A O 1
ATOM 1190 N N . VAL A 1 150 ? -4.505 28.384 -20.805 1.00 38.82 148 VAL A N 1
ATOM 1191 C CA . VAL A 1 150 ? -5.514 28.757 -21.784 1.00 32.76 148 VAL A CA 1
ATOM 1192 C C . VAL A 1 150 ? -4.978 29.737 -22.844 1.00 36.22 148 VAL A C 1
ATOM 1193 O O . VAL A 1 150 ? -5.251 29.581 -24.029 1.00 32.17 148 VAL A O 1
ATOM 1197 N N . SER A 1 151 ? -4.227 30.753 -22.419 1.00 36.57 149 SER A N 1
ATOM 1198 C CA . SER A 1 151 ? -3.737 31.797 -23.333 1.00 43.49 149 SER A CA 1
ATOM 1199 C C . SER A 1 151 ? -2.722 31.241 -24.392 1.00 45.46 149 SER A C 1
ATOM 1200 O O . SER A 1 151 ? -2.474 31.888 -25.404 1.00 44.01 149 SER A O 1
ATOM 1203 N N . THR A 1 152 ? -2.187 30.034 -24.188 1.00 45.02 150 THR A N 1
ATOM 1204 C CA . THR A 1 152 ? -1.297 29.420 -25.180 1.00 48.68 150 THR A CA 1
ATOM 1205 C C . THR A 1 152 ? -1.892 28.180 -25.867 1.00 50.20 150 THR A C 1
ATOM 1206 O O . THR A 1 152 ? -1.269 27.645 -26.797 1.00 49.67 150 THR A O 1
ATOM 1210 N N . ALA A 1 153 ? -3.080 27.727 -25.468 1.00 42.04 151 ALA A N 1
ATOM 1211 C CA . ALA A 1 153 ? -3.619 26.477 -26.027 1.00 39.64 151 ALA A CA 1
ATOM 1212 C C . ALA A 1 153 ? -4.561 26.768 -27.198 1.00 39.41 151 ALA A C 1
ATOM 1213 O O . ALA A 1 153 ? -4.974 27.904 -27.425 1.00 37.02 151 ALA A O 1
ATOM 1215 N N . LYS A 1 154 ? -4.830 25.752 -28.000 1.00 41.25 152 LYS A N 1
ATOM 1216 C CA . LYS A 1 154 ? -5.748 25.883 -29.124 1.00 42.80 152 LYS A CA 1
ATOM 1217 C C . LYS A 1 154 ? -7.150 26.231 -28.598 1.00 42.82 152 LYS A C 1
ATOM 1218 O O . LYS A 1 154 ? -7.626 25.604 -27.642 1.00 36.28 152 LYS A O 1
ATOM 1224 N N . PRO A 1 155 ? -7.831 27.171 -29.267 1.00 42.24 153 PRO A N 1
ATOM 1225 C CA . PRO A 1 155 ? -9.175 27.589 -28.851 1.00 44.25 153 PRO A CA 1
ATOM 1226 C C . PRO A 1 155 ? -10.302 26.508 -28.923 1.00 44.40 153 PRO A C 1
ATOM 1227 O O . PRO A 1 155 ? -11.299 26.588 -28.190 1.00 37.51 153 PRO A O 1
ATOM 1231 N N . GLU A 1 156 ? -10.132 25.515 -29.795 1.00 39.82 154 GLU A N 1
ATOM 1232 C CA . GLU A 1 156 ? -11.119 24.446 -30.002 1.00 39.38 154 GLU A CA 1
ATOM 1233 C C . GLU A 1 156 ? -11.424 23.653 -28.741 1.00 35.40 154 GLU A C 1
ATOM 1234 O O . GLU A 1 156 ? -12.536 23.108 -28.593 1.00 30.94 154 GLU A O 1
ATOM 1240 N N . ILE A 1 157 ? -10.423 23.526 -27.870 1.00 33.35 155 ILE A N 1
ATOM 1241 C CA . ILE A 1 157 ? -10.593 22.819 -26.557 1.00 37.08 155 ILE A CA 1
ATOM 1242 C C . ILE A 1 157 ? -11.877 23.295 -25.812 1.00 31.88 155 ILE A C 1
ATOM 1243 O O . ILE A 1 157 ? -12.791 22.519 -25.552 1.00 32.50 155 ILE A O 1
ATOM 1248 N N . ILE A 1 158 ? -11.984 24.596 -25.610 1.00 31.52 156 ILE A N 1
ATOM 1249 C CA . ILE A 1 158 ? -13.170 25.189 -24.958 1.00 30.21 156 ILE A CA 1
ATOM 1250 C C . ILE A 1 158 ? -14.367 25.371 -25.872 1.00 29.51 156 ILE A C 1
ATOM 1251 O O . ILE A 1 158 ? -15.524 25.148 -25.448 1.00 25.04 156 ILE A O 1
ATOM 1256 N N . GLU A 1 159 ? -14.122 25.747 -27.143 1.00 28.52 157 GLU A N 1
ATOM 1257 C CA . GLU A 1 159 ? -15.218 26.022 -28.057 1.00 29.30 157 GLU A CA 1
ATOM 1258 C C . GLU A 1 159 ? -16.098 24.800 -28.263 1.00 26.73 157 GLU A C 1
ATOM 1259 O O . GLU A 1 159 ? -17.344 24.912 -28.324 1.00 26.64 157 GLU A O 1
ATOM 1265 N N . ASP A 1 160 ? -15.491 23.615 -28.362 1.00 26.67 158 ASP A N 1
ATOM 1266 C CA . ASP A 1 160 ? -16.321 22.381 -28.499 1.00 26.17 158 ASP A CA 1
ATOM 1267 C C . ASP A 1 160 ? -17.350 22.150 -27.364 1.00 26.18 158 ASP A C 1
ATOM 1268 O O . ASP A 1 160 ? -18.492 21.760 -27.609 1.00 28.65 158 ASP A O 1
ATOM 1273 N N . ILE A 1 161 ? -16.982 22.443 -26.109 1.00 27.16 159 ILE A N 1
ATOM 1274 C CA . ILE A 1 161 ? -17.913 22.221 -24.984 1.00 25.53 159 ILE A CA 1
ATOM 1275 C C . ILE A 1 161 ? -18.989 23.277 -24.873 1.00 24.15 159 ILE A C 1
ATOM 1276 O O . ILE A 1 161 ? -20.182 22.970 -24.602 1.00 24.79 159 ILE A O 1
ATOM 1281 N N . VAL A 1 162 ? -18.595 24.544 -25.127 1.00 29.19 160 VAL A N 1
ATOM 1282 C CA . VAL A 1 162 ? -19.569 25.643 -25.219 1.00 26.71 160 VAL A CA 1
ATOM 1283 C C . VAL A 1 162 ? -20.636 25.340 -26.257 1.00 28.24 160 VAL A C 1
ATOM 1284 O O . VAL A 1 162 ? -21.860 25.506 -26.026 1.00 27.51 160 VAL A O 1
ATOM 1288 N N . LYS A 1 163 ? -20.183 24.847 -27.419 1.00 32.77 161 LYS A N 1
ATOM 1289 C CA . LYS A 1 163 ? -21.118 24.423 -28.505 1.00 33.64 161 LYS A CA 1
ATOM 1290 C C . LYS A 1 163 ? -22.114 23.344 -28.080 1.00 29.83 161 LYS A C 1
ATOM 1291 O O . LYS A 1 163 ? -23.314 23.489 -28.282 1.00 29.72 161 LYS A O 1
ATOM 1297 N N . ILE A 1 164 ? -21.647 22.303 -27.396 1.00 30.38 162 ILE A N 1
ATOM 1298 C CA . ILE A 1 164 ? -22.556 21.277 -26.839 1.00 27.47 162 ILE A CA 1
ATOM 1299 C C . ILE A 1 164 ? -23.693 21.834 -25.940 1.00 31.59 162 ILE A C 1
ATOM 1300 O O . ILE A 1 164 ? -24.835 21.374 -26.038 1.00 28.09 162 ILE A O 1
ATOM 1305 N N . TYR A 1 165 ? -23.396 22.831 -25.088 1.00 27.85 163 TYR A N 1
ATOM 1306 C CA . TYR A 1 165 ? -24.384 23.414 -24.175 1.00 26.98 163 TYR A CA 1
ATOM 1307 C C . TYR A 1 165 ? -25.069 24.744 -24.655 1.00 29.22 163 TYR A C 1
ATOM 1308 O O . TYR A 1 165 ? -25.890 25.307 -23.950 1.00 31.34 163 TYR A O 1
ATOM 1317 N N . GLU A 1 166 ? -24.790 25.174 -25.885 1.00 33.04 164 GLU A N 1
ATOM 1318 C CA . GLU A 1 166 ? -25.437 26.352 -26.518 1.00 39.02 164 GLU A CA 1
ATOM 1319 C C . GLU A 1 166 ? -26.976 26.246 -26.420 1.00 35.35 164 GLU A C 1
ATOM 1320 O O . GLU A 1 166 ? -27.558 25.220 -26.755 1.00 34.48 164 GLU A O 1
ATOM 1326 N N . GLY A 1 167 ? -27.611 27.284 -25.884 1.00 38.35 165 GLY A N 1
ATOM 1327 C CA . GLY A 1 167 ? -29.063 27.333 -25.740 1.00 38.41 165 GLY A CA 1
ATOM 1328 C C . GLY A 1 167 ? -29.668 26.598 -24.564 1.00 43.66 165 GLY A C 1
ATOM 1329 O O . GLY A 1 167 ? -30.902 26.627 -24.384 1.00 47.40 165 GLY A O 1
ATOM 1330 N N . THR A 1 168 ? -28.854 25.912 -23.769 1.00 38.75 166 THR A N 1
ATOM 1331 C CA . THR A 1 168 ? -29.372 25.221 -22.585 1.00 35.89 166 THR A CA 1
ATOM 1332 C C . THR A 1 168 ? -29.284 26.184 -21.401 1.00 33.99 166 THR A C 1
ATOM 1333 O O . THR A 1 168 ? -28.645 27.225 -21.476 1.00 36.95 166 THR A O 1
ATOM 1337 N N . GLY A 1 169 ? -29.830 25.791 -20.269 1.00 34.98 167 GLY A N 1
ATOM 1338 C CA . GLY A 1 169 ? -29.592 26.568 -19.049 1.00 38.95 167 GLY A CA 1
ATOM 1339 C C . GLY A 1 169 ? -28.230 26.369 -18.348 1.00 37.23 167 GLY A C 1
ATOM 1340 O O . GLY A 1 169 ? -27.994 26.974 -17.304 1.00 36.54 167 GLY A O 1
ATOM 1341 N N . THR A 1 170 ? -27.333 25.561 -18.912 1.00 33.08 168 THR A N 1
ATOM 1342 C CA . THR A 1 170 ? -26.059 25.181 -18.250 1.00 29.15 168 THR A CA 1
ATOM 1343 C C . THR A 1 170 ? -24.953 26.197 -18.490 1.00 28.04 168 THR A C 1
ATOM 1344 O O . THR A 1 170 ? -24.652 26.461 -19.648 1.00 27.60 168 THR A O 1
ATOM 1348 N N . SER A 1 171 ? -24.262 26.690 -17.444 1.00 25.77 169 SER A N 1
ATOM 1349 C CA . SER A 1 171 ? -23.063 27.515 -17.641 1.00 24.80 169 SER A CA 1
ATOM 1350 C C . SER A 1 171 ? -21.748 26.751 -17.627 1.00 26.71 169 SER A C 1
ATOM 1351 O O . SER A 1 171 ? -21.573 25.871 -16.760 1.00 27.06 169 SER A O 1
ATOM 1354 N N . VAL A 1 172 ? -20.841 27.057 -18.556 1.00 23.89 170 VAL A N 1
ATOM 1355 C CA . VAL A 1 172 ? -19.562 26.343 -18.687 1.00 22.41 170 VAL A CA 1
ATOM 1356 C C . VAL A 1 172 ? -18.424 27.121 -17.990 1.00 21.53 170 VAL A C 1
ATOM 1357 O O . VAL A 1 172 ? -18.193 28.315 -18.285 1.00 20.20 170 VAL A O 1
ATOM 1361 N N . LEU A 1 173 ? -17.728 26.465 -17.053 1.00 20.97 171 LEU A N 1
ATOM 1362 C CA . LEU A 1 173 ? -16.618 27.028 -16.329 1.00 20.23 171 LEU A CA 1
ATOM 1363 C C . LEU A 1 173 ? -15.335 26.297 -16.762 1.00 21.69 171 LEU A C 1
ATOM 1364 O O . LEU A 1 173 ? -15.354 25.088 -16.977 1.00 22.80 171 LEU A O 1
ATOM 1369 N N . VAL A 1 174 ? -14.222 27.019 -16.775 1.00 21.70 172 VAL A N 1
ATOM 1370 C CA . VAL A 1 174 ? -12.871 26.440 -17.033 1.00 23.44 172 VAL A CA 1
ATOM 1371 C C . VAL A 1 174 ? -12.133 26.118 -15.745 1.00 23.66 172 VAL A C 1
ATOM 1372 O O . VAL A 1 174 ? -11.915 27.014 -14.901 1.00 19.73 172 VAL A O 1
ATOM 1376 N N . GLY A 1 175 ? -11.797 24.830 -15.581 1.00 22.05 173 GLY A N 1
ATOM 1377 C CA . GLY A 1 175 ? -11.200 24.294 -14.349 1.00 25.35 173 GLY A CA 1
ATOM 1378 C C . GLY A 1 175 ? -9.770 23.742 -14.447 1.00 25.22 173 GLY A C 1
ATOM 1379 O O . GLY A 1 175 ? -9.323 23.033 -13.541 1.00 25.67 173 GLY A O 1
ATOM 1380 N N . ALA A 1 176 ? -9.067 24.094 -15.522 1.00 25.58 174 ALA A N 1
ATOM 1381 C CA . ALA A 1 176 ? -7.608 23.800 -15.652 1.00 30.36 174 ALA A CA 1
ATOM 1382 C C . ALA A 1 176 ? -6.964 24.863 -16.553 1.00 30.30 174 ALA A C 1
ATOM 1383 O O . ALA A 1 176 ? -7.659 25.461 -17.401 1.00 27.50 174 ALA A O 1
ATOM 1385 N N . GLY A 1 177 ? -5.660 25.108 -16.378 1.00 29.18 175 GLY A N 1
ATOM 1386 C CA . GLY A 1 177 ? -4.944 26.085 -17.237 1.00 30.51 175 GLY A CA 1
ATOM 1387 C C . GLY A 1 177 ? -5.161 27.569 -16.944 1.00 33.33 175 GLY A C 1
ATOM 1388 O O . GLY A 1 177 ? -4.887 28.439 -17.812 1.00 30.40 175 GLY A O 1
ATOM 1389 N N . ILE A 1 178 ? -5.730 27.860 -15.767 1.00 27.70 176 ILE A N 1
ATOM 1390 C CA . ILE A 1 178 ? -5.970 29.211 -15.344 1.00 28.39 176 ILE A CA 1
ATOM 1391 C C . ILE A 1 178 ? -4.822 29.641 -14.396 1.00 32.00 176 ILE A C 1
ATOM 1392 O O . ILE A 1 178 ? -4.812 29.287 -13.232 1.00 31.99 176 ILE A O 1
ATOM 1397 N N . LYS A 1 179 ? -3.898 30.461 -14.895 1.00 32.19 177 LYS A N 1
ATOM 1398 C CA . LYS A 1 179 ? -2.780 30.981 -14.082 1.00 35.80 177 LYS A CA 1
ATOM 1399 C C . LYS A 1 179 ? -2.760 32.517 -13.926 1.00 31.69 177 LYS A C 1
ATOM 1400 O O . LYS A 1 179 ? -2.252 32.996 -12.934 1.00 33.92 177 LYS A O 1
ATOM 1406 N N . THR A 1 180 ? -3.304 33.275 -14.880 1.00 30.11 178 THR A N 1
ATOM 1407 C CA . THR A 1 180 ? -3.291 34.750 -14.873 1.00 30.05 178 THR A CA 1
ATOM 1408 C C . THR A 1 180 ? -4.599 35.303 -15.340 1.00 30.71 178 THR A C 1
ATOM 1409 O O . THR A 1 180 ? -5.472 34.559 -15.862 1.00 29.33 178 THR A O 1
ATOM 1413 N N . GLY A 1 181 ? -4.737 36.622 -15.217 1.00 29.88 179 GLY A N 1
ATOM 1414 C CA . GLY A 1 181 ? -5.890 37.331 -15.772 1.00 29.73 179 GLY A CA 1
ATOM 1415 C C . GLY A 1 181 ? -6.121 37.187 -17.270 1.00 31.41 179 GLY A C 1
ATOM 1416 O O . GLY A 1 181 ? -7.261 37.189 -17.744 1.00 28.86 179 GLY A O 1
ATOM 1417 N N . GLU A 1 182 ? -5.022 37.111 -18.011 1.00 32.48 180 GLU A N 1
ATOM 1418 C CA . GLU A 1 182 ? -5.054 36.891 -19.447 1.00 32.50 180 GLU A CA 1
ATOM 1419 C C . GLU A 1 182 ? -5.760 35.576 -19.781 1.00 28.07 180 GLU A C 1
ATOM 1420 O O . GLU A 1 182 ? -6.574 35.534 -20.734 1.00 29.23 180 GLU A O 1
ATOM 1426 N N . ASP A 1 183 ? -5.485 34.531 -19.004 1.00 25.93 181 ASP A N 1
ATOM 1427 C CA . ASP A 1 183 ? -6.187 33.222 -19.188 1.00 27.39 181 ASP A CA 1
ATOM 1428 C C . ASP A 1 183 ? -7.698 33.343 -18.935 1.00 27.10 181 ASP A C 1
ATOM 1429 O O . ASP A 1 183 ? -8.511 32.706 -19.644 1.00 28.48 181 ASP A O 1
ATOM 1434 N N . VAL A 1 184 ? -8.103 34.127 -17.938 1.00 25.39 182 VAL A N 1
ATOM 1435 C CA . VAL A 1 184 ? -9.539 34.296 -17.635 1.00 26.50 182 VAL A CA 1
ATOM 1436 C C . VAL A 1 184 ? -10.237 35.057 -18.758 1.00 29.12 182 VAL A C 1
ATOM 1437 O O . VAL A 1 184 ? -11.366 34.714 -19.175 1.00 28.21 182 VAL A O 1
ATOM 1441 N N . ARG A 1 185 ? -9.622 36.157 -19.210 1.00 29.66 183 ARG A N 1
ATOM 1442 C CA . ARG A 1 185 ? -10.224 36.988 -20.263 1.00 31.59 183 ARG A CA 1
ATOM 1443 C C . ARG A 1 185 ? -10.370 36.189 -21.587 1.00 29.71 183 ARG A C 1
ATOM 1444 O O . ARG A 1 185 ? -11.399 36.279 -22.263 1.00 26.31 183 ARG A O 1
ATOM 1452 N N . ARG A 1 186 ? -9.369 35.399 -21.911 1.00 26.53 184 ARG A N 1
ATOM 1453 C CA . ARG A 1 186 ? -9.435 34.543 -23.137 1.00 30.70 184 ARG A CA 1
ATOM 1454 C C . ARG A 1 186 ? -10.561 33.462 -23.019 1.00 28.94 184 ARG A C 1
ATOM 1455 O O . ARG A 1 186 ? -11.360 33.273 -23.963 1.00 24.96 184 ARG A O 1
ATOM 1463 N N . SER A 1 187 ? -10.724 32.861 -21.828 1.00 28.10 185 SER A N 1
ATOM 1464 C CA . SER A 1 187 ? -11.826 31.924 -21.606 1.00 29.11 185 SER A CA 1
ATOM 1465 C C . SER A 1 187 ? -13.222 32.541 -21.828 1.00 25.83 185 SER A C 1
ATOM 1466 O O . SER A 1 187 ? -14.104 31.914 -22.460 1.00 24.95 185 SER A O 1
ATOM 1469 N N . ILE A 1 188 ? -13.437 33.716 -21.271 1.00 27.14 186 ILE A N 1
ATOM 1470 C CA . ILE A 1 188 ? -14.704 34.429 -21.395 1.00 26.83 186 ILE A CA 1
ATOM 1471 C C . ILE A 1 188 ? -14.874 34.765 -22.923 1.00 29.02 186 ILE A C 1
ATOM 1472 O O . ILE A 1 188 ? -15.973 34.624 -23.472 1.00 24.77 186 ILE A O 1
ATOM 1477 N N . GLY A 1 189 ? -13.788 35.177 -23.597 1.00 30.19 187 GLY A N 1
ATOM 1478 C CA . GLY A 1 189 ? -13.824 35.458 -25.071 1.00 29.78 187 GLY A CA 1
ATOM 1479 C C . GLY A 1 189 ? -14.263 34.260 -25.906 1.00 31.91 187 GLY A C 1
ATOM 1480 O O . GLY A 1 189 ? -15.006 34.426 -26.903 1.00 30.35 187 GLY A O 1
ATOM 1481 N N . LEU A 1 190 ? -13.888 33.047 -25.453 1.00 29.14 188 LEU A N 1
ATOM 1482 C CA . LEU A 1 190 ? -14.337 31.802 -26.084 1.00 27.22 188 LEU A CA 1
ATOM 1483 C C . LEU A 1 190 ? -15.709 31.268 -25.671 1.00 28.75 188 LEU A C 1
ATOM 1484 O O . LEU A 1 190 ? -16.088 30.192 -26.152 1.00 29.78 188 LEU A O 1
ATOM 1489 N N . GLY A 1 191 ? -16.466 31.990 -24.839 1.00 26.04 189 GLY A N 1
ATOM 1490 C CA . GLY A 1 191 ? -17.850 31.577 -24.476 1.00 26.64 189 GLY A CA 1
ATOM 1491 C C . GLY A 1 191 ? -18.077 30.990 -23.079 1.00 25.58 189 GLY A C 1
ATOM 1492 O O . GLY A 1 191 ? -19.212 30.733 -22.689 1.00 25.58 189 GLY A O 1
ATOM 1493 N N . ALA A 1 192 ? -17.003 30.765 -22.309 1.00 23.72 190 ALA A N 1
ATOM 1494 C CA . ALA A 1 192 ? -17.135 30.335 -20.896 1.00 24.49 190 ALA A CA 1
ATOM 1495 C C . ALA A 1 192 ? -17.745 31.446 -20.009 1.00 27.64 190 ALA A C 1
ATOM 1496 O O . ALA A 1 192 ? -17.692 32.658 -20.373 1.00 25.74 190 ALA A O 1
ATOM 1498 N N . ARG A 1 193 ? -18.368 31.043 -18.892 1.00 24.48 191 ARG A N 1
ATOM 1499 C CA . ARG A 1 193 ? -19.012 31.995 -17.988 1.00 26.25 191 ARG A CA 1
ATOM 1500 C C . ARG A 1 193 ? -18.303 32.058 -16.593 1.00 24.01 191 ARG A C 1
ATOM 1501 O O . ARG A 1 193 ? -18.855 32.610 -15.656 1.00 23.38 191 ARG A O 1
ATOM 1509 N N . GLY A 1 194 ? -17.052 31.569 -16.503 1.00 24.30 192 GLY A N 1
ATOM 1510 C CA . GLY A 1 194 ? -16.273 31.613 -15.249 1.00 24.52 192 GLY A CA 1
ATOM 1511 C C . GLY A 1 194 ? -15.202 30.534 -15.116 1.00 23.00 192 GLY A C 1
ATOM 1512 O O . GLY A 1 194 ? -14.831 29.876 -16.100 1.00 22.72 192 GLY A O 1
ATOM 1513 N N . ILE A 1 195 ? -14.749 30.331 -13.865 1.00 22.01 193 ILE A N 1
ATOM 1514 C CA . ILE A 1 195 ? -13.570 29.549 -13.522 1.00 21.57 193 ILE A CA 1
ATOM 1515 C C . ILE A 1 195 ? -13.741 28.761 -12.220 1.00 21.24 193 ILE A C 1
ATOM 1516 O O . ILE A 1 195 ? -14.555 29.139 -11.349 1.00 20.45 193 ILE A O 1
ATOM 1521 N N . LEU A 1 196 ? -12.979 27.655 -12.127 1.00 20.19 194 LEU A N 1
ATOM 1522 C CA . LEU A 1 196 ? -12.834 26.870 -10.922 1.00 21.24 194 LEU A CA 1
ATOM 1523 C C . LEU A 1 196 ? -11.323 26.781 -10.678 1.00 20.43 194 LEU A C 1
ATOM 1524 O O . LEU A 1 196 ? -10.618 26.233 -11.498 1.00 22.27 194 LEU A O 1
ATOM 1529 N N . VAL A 1 197 ? -10.848 27.326 -9.554 1.00 19.88 195 VAL A N 1
ATOM 1530 C CA . VAL A 1 197 ? -9.390 27.398 -9.207 1.00 20.49 195 VAL A CA 1
ATOM 1531 C C . VAL A 1 197 ? -9.183 26.906 -7.756 1.00 21.91 195 VAL A C 1
ATOM 1532 O O . VAL A 1 197 ? -10.197 26.684 -7.031 1.00 19.98 195 VAL A O 1
ATOM 1536 N N . ALA A 1 198 ? -7.909 26.735 -7.306 1.00 17.69 196 ALA A N 1
ATOM 1537 C CA . ALA A 1 198 ? -7.600 26.170 -5.992 1.00 18.25 196 ALA A CA 1
ATOM 1538 C C . ALA A 1 198 ? -6.262 26.708 -5.385 1.00 21.73 196 ALA A C 1
ATOM 1539 O O . ALA A 1 198 ? -6.222 27.861 -4.903 1.00 20.29 196 ALA A O 1
ATOM 1541 N N . SER A 1 199 ? -5.152 25.961 -5.531 1.00 20.01 197 SER A N 1
ATOM 1542 C CA . SER A 1 199 ? -3.856 26.386 -4.950 1.00 20.98 197 SER A CA 1
ATOM 1543 C C . SER A 1 199 ? -3.343 27.813 -5.251 1.00 20.66 197 SER A C 1
ATOM 1544 O O . SER A 1 199 ? -2.747 28.441 -4.363 1.00 22.54 197 SER A O 1
ATOM 1547 N N . GLY A 1 200 ? -3.536 28.325 -6.471 1.00 21.76 198 GLY A N 1
ATOM 1548 C CA . GLY A 1 200 ? -3.122 29.657 -6.862 1.00 24.50 198 GLY A CA 1
ATOM 1549 C C . GLY A 1 200 ? -3.682 30.772 -5.981 1.00 28.13 198 GLY A C 1
ATOM 1550 O O . GLY A 1 200 ? -3.008 31.812 -5.759 1.00 26.18 198 GLY A O 1
ATOM 1551 N N . VAL A 1 201 ? -4.891 30.552 -5.425 1.00 23.37 199 VAL A N 1
ATOM 1552 C CA . VAL A 1 201 ? -5.473 31.460 -4.441 1.00 22.13 199 VAL A CA 1
ATOM 1553 C C . VAL A 1 201 ? -5.238 30.999 -2.976 1.00 22.18 199 VAL A C 1
ATOM 1554 O O . VAL A 1 201 ? -4.758 31.779 -2.109 1.00 22.12 199 VAL A O 1
ATOM 1558 N N . VAL A 1 202 ? -5.489 29.721 -2.698 1.00 19.41 200 VAL A N 1
ATOM 1559 C CA . VAL A 1 202 ? -5.464 29.230 -1.316 1.00 18.47 200 VAL A CA 1
ATOM 1560 C C . VAL A 1 202 ? -4.079 29.294 -0.661 1.00 20.74 200 VAL A C 1
ATOM 1561 O O . VAL A 1 202 ? -3.962 29.611 0.573 1.00 20.24 200 VAL A O 1
ATOM 1565 N N . LYS A 1 203 ? -3.077 28.956 -1.429 1.00 20.75 201 LYS A N 1
ATOM 1566 C CA . LYS A 1 203 ? -1.674 28.915 -0.942 1.00 23.14 201 LYS A CA 1
ATOM 1567 C C . LYS A 1 203 ? -0.917 30.208 -1.075 1.00 23.61 201 LYS A C 1
ATOM 1568 O O . LYS A 1 203 ? 0.255 30.262 -0.732 1.00 30.04 201 LYS A O 1
ATOM 1574 N N . SER A 1 204 ? -1.570 31.269 -1.528 1.00 23.80 202 SER A N 1
ATOM 1575 C CA . SER A 1 204 ? -0.963 32.588 -1.687 1.00 25.52 202 SER A CA 1
ATOM 1576 C C . SER A 1 204 ? -0.639 33.306 -0.358 1.00 26.54 202 SER A C 1
ATOM 1577 O O . SER A 1 204 ? -1.349 33.169 0.657 1.00 25.37 202 SER A O 1
ATOM 1580 N N . ALA A 1 205 ? 0.445 34.079 -0.355 1.00 24.79 203 ALA A N 1
ATOM 1581 C CA . ALA A 1 205 ? 0.726 34.967 0.778 1.00 27.40 203 ALA A CA 1
ATOM 1582 C C . ALA A 1 205 ? -0.391 36.002 1.007 1.00 24.65 203 ALA A C 1
ATOM 1583 O O . ALA A 1 205 ? -0.510 36.508 2.116 1.00 26.84 203 ALA A O 1
ATOM 1585 N N . ASP A 1 206 ? -1.164 36.351 -0.022 1.00 23.89 204 ASP A N 1
ATOM 1586 C CA . ASP A 1 206 ? -2.289 37.298 0.087 1.00 22.64 204 ASP A CA 1
ATOM 1587 C C . ASP A 1 206 ? -3.470 36.811 -0.800 1.00 19.96 204 ASP A C 1
ATOM 1588 O O . ASP A 1 206 ? -3.544 37.126 -2.014 1.00 19.10 204 ASP A O 1
ATOM 1593 N N . PRO A 1 207 ? -4.302 35.911 -0.243 1.00 20.17 205 PRO A N 1
ATOM 1594 C CA . PRO A 1 207 ? -5.340 35.259 -1.097 1.00 21.11 205 PRO A CA 1
ATOM 1595 C C . PRO A 1 207 ? -6.290 36.225 -1.781 1.00 18.59 205 PRO A C 1
ATOM 1596 O O . PRO A 1 207 ? -6.609 36.043 -2.966 1.00 20.00 205 PRO A O 1
ATOM 1600 N N . THR A 1 208 ? -6.735 37.253 -1.058 1.00 19.89 206 THR A N 1
ATOM 1601 C CA . THR A 1 208 ? -7.637 38.290 -1.610 1.00 21.76 206 THR A CA 1
ATOM 1602 C C . THR A 1 208 ? -7.020 38.922 -2.907 1.00 22.11 206 THR A C 1
ATOM 1603 O O . THR A 1 208 ? -7.689 39.080 -3.955 1.00 18.70 206 THR A O 1
ATOM 1607 N N . LYS A 1 209 ? -5.747 39.337 -2.811 1.00 21.86 207 LYS A N 1
ATOM 1608 C CA . LYS A 1 209 ? -5.068 39.980 -3.947 1.00 24.30 207 LYS A CA 1
ATOM 1609 C C . LYS A 1 209 ? -4.864 39.013 -5.142 1.00 23.36 207 LYS A C 1
ATOM 1610 O O . LYS A 1 209 ? -5.028 39.418 -6.323 1.00 22.86 207 LYS A O 1
ATOM 1616 N N . SER A 1 210 ? -4.502 37.744 -4.858 1.00 24.47 208 SER A N 1
ATOM 1617 C CA . SER A 1 210 ? -4.371 36.749 -5.910 1.00 22.16 208 SER A CA 1
ATOM 1618 C C . SER A 1 210 ? -5.680 36.541 -6.696 1.00 22.12 208 SER A C 1
ATOM 1619 O O . SER A 1 210 ? -5.659 36.443 -7.943 1.00 20.69 208 SER A O 1
ATOM 1622 N N . LEU A 1 211 ? -6.800 36.387 -5.995 1.00 21.16 209 LEU A N 1
ATOM 1623 C CA . LEU A 1 211 ? -8.109 36.266 -6.706 1.00 20.72 209 LEU A CA 1
ATOM 1624 C C . LEU A 1 211 ? -8.436 37.548 -7.528 1.00 23.10 209 LEU A C 1
ATOM 1625 O O . LEU A 1 211 ? -8.905 37.449 -8.688 1.00 23.22 209 LEU A O 1
ATOM 1630 N N . ASN A 1 212 ? -8.185 38.741 -6.957 1.00 21.67 210 ASN A N 1
ATOM 1631 C CA . ASN A 1 212 ? -8.444 40.018 -7.674 1.00 24.92 210 ASN A CA 1
ATOM 1632 C C . ASN A 1 212 ? -7.650 40.138 -8.992 1.00 24.47 210 ASN A C 1
ATOM 1633 O O . ASN A 1 212 ? -8.177 40.589 -9.984 1.00 26.90 210 ASN A O 1
ATOM 1638 N N . SER A 1 213 ? -6.425 39.639 -8.998 1.00 24.34 211 SER A N 1
ATOM 1639 C CA . SER A 1 213 ? -5.604 39.598 -10.199 1.00 27.10 211 SER A CA 1
ATOM 1640 C C . SER A 1 213 ? -6.194 38.700 -11.316 1.00 31.53 211 SER A C 1
ATOM 1641 O O . SER A 1 213 ? -6.112 39.016 -12.511 1.00 26.99 211 SER A O 1
ATOM 1644 N N . LEU A 1 214 ? -6.843 37.590 -10.943 1.00 25.17 212 LEU A N 1
ATOM 1645 C CA . LEU A 1 214 ? -7.557 36.766 -11.903 1.00 27.04 212 LEU A CA 1
ATOM 1646 C C . LEU A 1 214 ? -8.864 37.370 -12.442 1.00 28.91 212 LEU A C 1
ATOM 1647 O O . LEU A 1 214 ? -9.157 37.237 -13.629 1.00 30.37 212 LEU A O 1
ATOM 1652 N N . ILE A 1 215 ? -9.675 37.997 -11.610 1.00 26.65 213 ILE A N 1
ATOM 1653 C CA . ILE A 1 215 ? -11.030 38.450 -12.026 1.00 28.24 213 ILE A CA 1
ATOM 1654 C C . ILE A 1 215 ? -11.175 39.970 -12.388 1.00 34.67 213 ILE A C 1
ATOM 1655 O O . ILE A 1 215 ? -12.272 40.440 -12.690 1.00 31.85 213 ILE A O 1
ATOM 1660 N N . GLU A 1 216 ? -10.081 40.712 -12.397 1.00 42.15 214 GLU A N 1
ATOM 1661 C CA . GLU A 1 216 ? -10.123 42.081 -13.020 1.00 51.75 214 GLU A CA 1
ATOM 1662 C C . GLU A 1 216 ? -10.283 41.965 -14.566 1.00 54.36 214 GLU A C 1
ATOM 1663 O O . GLU A 1 216 ? -9.619 41.142 -15.211 1.00 68.76 214 GLU A O 1
ATOM 1669 N N . LEU A 1 217 ? -11.195 42.716 -15.172 1.00 61.12 215 LEU A N 1
ATOM 1670 C CA . LEU A 1 217 ? -11.479 42.542 -16.627 1.00 62.64 215 LEU A CA 1
ATOM 1671 C C . LEU A 1 217 ? -10.898 43.642 -17.533 1.00 62.21 215 LEU A C 1
ATOM 1672 O O . LEU A 1 217 ? -10.671 44.771 -17.095 1.00 63.66 215 LEU A O 1
ATOM 1677 N N . MET B 1 3 ? -24.156 18.995 46.863 1.00 64.71 1 MET B N 1
ATOM 1678 C CA . MET B 1 3 ? -22.797 19.054 46.235 1.00 57.13 1 MET B CA 1
ATOM 1679 C C . MET B 1 3 ? -22.001 20.275 46.719 1.00 47.78 1 MET B C 1
ATOM 1680 O O . MET B 1 3 ? -22.558 21.239 47.185 1.00 47.55 1 MET B O 1
ATOM 1685 N N . TYR B 1 4 ? -20.688 20.232 46.576 1.00 36.38 2 TYR B N 1
ATOM 1686 C CA . TYR B 1 4 ? -19.853 21.416 46.671 1.00 32.82 2 TYR B CA 1
ATOM 1687 C C . TYR B 1 4 ? -19.674 22.102 45.269 1.00 33.77 2 TYR B C 1
ATOM 1688 O O . TYR B 1 4 ? -20.061 21.512 44.260 1.00 27.84 2 TYR B O 1
ATOM 1697 N N . THR B 1 5 ? -19.073 23.315 45.202 1.00 30.46 3 THR B N 1
ATOM 1698 C CA . THR B 1 5 ? -18.898 24.056 43.913 1.00 26.94 3 THR B CA 1
ATOM 1699 C C . THR B 1 5 ? -17.438 24.463 43.712 1.00 29.03 3 THR B C 1
ATOM 1700 O O . THR B 1 5 ? -16.803 24.987 44.656 1.00 27.25 3 THR B O 1
ATOM 1704 N N . ALA B 1 6 ? -16.861 24.202 42.531 1.00 24.04 4 ALA B N 1
ATOM 1705 C CA . ALA B 1 6 ? -15.562 24.749 42.163 1.00 26.04 4 ALA B CA 1
ATOM 1706 C C . ALA B 1 6 ? -15.713 25.663 40.910 1.00 26.10 4 ALA B C 1
ATOM 1707 O O . ALA B 1 6 ? -16.202 25.191 39.861 1.00 26.07 4 ALA B O 1
ATOM 1709 N N . ILE B 1 7 ? -15.344 26.939 41.046 1.00 22.59 5 ILE B N 1
ATOM 1710 C CA . ILE B 1 7 ? -15.372 27.894 39.936 1.00 21.95 5 ILE B CA 1
ATOM 1711 C C . ILE B 1 7 ? -13.927 28.153 39.473 1.00 21.21 5 ILE B C 1
ATOM 1712 O O . ILE B 1 7 ? -13.064 28.535 40.269 1.00 23.57 5 ILE B O 1
ATOM 1717 N N . VAL B 1 8 ? -13.688 27.968 38.172 1.00 19.73 6 VAL B N 1
ATOM 1718 C CA . VAL B 1 8 ? -12.407 28.261 37.544 1.00 21.91 6 VAL B CA 1
ATOM 1719 C C . VAL B 1 8 ? -12.554 29.545 36.653 1.00 21.91 6 VAL B C 1
ATOM 1720 O O . VAL B 1 8 ? -13.256 29.551 35.595 1.00 22.44 6 VAL B O 1
ATOM 1724 N N . ASN B 1 9 ? -11.911 30.616 37.081 1.00 22.43 7 ASN B N 1
ATOM 1725 C CA . ASN B 1 9 ? -11.901 31.915 36.406 1.00 21.74 7 ASN B CA 1
ATOM 1726 C C . ASN B 1 9 ? -10.791 32.011 35.348 1.00 25.10 7 ASN B C 1
ATOM 1727 O O . ASN B 1 9 ? -9.594 31.946 35.700 1.00 21.83 7 ASN B O 1
ATOM 1732 N N . LEU B 1 10 ? -11.160 32.101 34.053 1.00 21.59 8 LEU B N 1
ATOM 1733 C CA . LEU B 1 10 ? -10.191 32.218 32.948 1.00 22.70 8 LEU B CA 1
ATOM 1734 C C . LEU B 1 10 ? -9.505 33.602 32.817 1.00 22.84 8 LEU B C 1
ATOM 1735 O O . LEU B 1 10 ? -8.537 33.768 32.028 1.00 21.78 8 LEU B O 1
ATOM 1740 N N . LYS B 1 11 ? -10.029 34.615 33.531 1.00 21.93 9 LYS B N 1
ATOM 1741 C CA . LYS B 1 11 ? -9.587 36.019 33.419 1.00 21.51 9 LYS B CA 1
ATOM 1742 C C . LYS B 1 11 ? -9.363 36.446 31.957 1.00 22.51 9 LYS B C 1
ATOM 1743 O O . LYS B 1 11 ? -10.256 36.212 31.122 1.00 19.91 9 LYS B O 1
ATOM 1749 N N . THR B 1 12 ? -8.198 37.067 31.632 1.00 21.33 10 THR B N 1
ATOM 1750 C CA . THR B 1 12 ? -7.841 37.306 30.230 1.00 20.80 10 THR B CA 1
ATOM 1751 C C . THR B 1 12 ? -6.473 36.673 29.902 1.00 26.03 10 THR B C 1
ATOM 1752 O O . THR B 1 12 ? -5.661 37.246 29.155 1.00 21.30 10 THR B O 1
ATOM 1756 N N . TYR B 1 13 ? -6.271 35.465 30.419 1.00 26.32 11 TYR B N 1
ATOM 1757 C CA . TYR B 1 13 ? -5.024 34.729 30.224 1.00 28.11 11 TYR B CA 1
ATOM 1758 C C . TYR B 1 13 ? -4.919 34.244 28.742 1.00 27.71 11 TYR B C 1
ATOM 1759 O O . TYR B 1 13 ? -5.899 33.793 28.152 1.00 24.32 11 TYR B O 1
ATOM 1768 N N . ARG B 1 14 ? -3.704 34.298 28.177 1.00 24.39 12 ARG B N 1
ATOM 1769 C CA . ARG B 1 14 ? -3.502 33.810 26.803 1.00 25.31 12 ARG B CA 1
ATOM 1770 C C . ARG B 1 14 ? -3.923 32.341 26.560 1.00 25.42 12 ARG B C 1
ATOM 1771 O O . ARG B 1 14 ? -4.398 32.024 25.470 1.00 23.92 12 ARG B O 1
ATOM 1779 N N . GLU B 1 15 ? -3.730 31.461 27.542 1.00 24.67 13 GLU B N 1
ATOM 1780 C CA . GLU B 1 15 ? -3.968 30.014 27.374 1.00 24.06 13 GLU B CA 1
ATOM 1781 C C . GLU B 1 15 ? -5.454 29.593 27.146 1.00 25.06 13 GLU B C 1
ATOM 1782 O O . GLU B 1 15 ? -5.733 28.479 26.694 1.00 22.99 13 GLU B O 1
ATOM 1788 N N . ALA B 1 16 ? -6.400 30.452 27.528 1.00 22.59 14 ALA B N 1
ATOM 1789 C CA . ALA B 1 16 ? -7.839 30.072 27.484 1.00 22.84 14 ALA B CA 1
ATOM 1790 C C . ALA B 1 16 ? -8.750 31.207 26.937 1.00 22.66 14 ALA B C 1
ATOM 1791 O O . ALA B 1 16 ? -9.947 31.328 27.357 1.00 22.83 14 ALA B O 1
ATOM 1793 N N . THR B 1 17 ? -8.176 32.053 26.080 1.00 22.77 15 THR B N 1
ATOM 1794 C CA . THR B 1 17 ? -8.904 33.108 25.352 1.00 23.49 15 THR B CA 1
ATOM 1795 C C . THR B 1 17 ? -8.788 32.927 23.833 1.00 26.59 15 THR B C 1
ATOM 1796 O O . THR B 1 17 ? -7.795 32.389 23.314 1.00 24.54 15 THR B O 1
ATOM 1800 N N . GLY B 1 18 ? -9.779 33.460 23.099 1.00 26.21 16 GLY B N 1
ATOM 1801 C CA . GLY B 1 18 ? -9.759 33.387 21.605 1.00 25.58 16 GLY B CA 1
ATOM 1802 C C . GLY B 1 18 ? -9.683 31.979 21.050 1.00 26.07 16 GLY B C 1
ATOM 1803 O O . GLY B 1 18 ? -10.382 31.091 21.521 1.00 20.90 16 GLY B O 1
ATOM 1804 N N . ALA B 1 19 ? -8.827 31.759 20.042 1.00 25.72 17 ALA B N 1
ATOM 1805 C CA . ALA B 1 19 ? -8.632 30.392 19.489 1.00 25.79 17 ALA B CA 1
ATOM 1806 C C . ALA B 1 19 ? -8.181 29.377 20.515 1.00 23.76 17 ALA B C 1
ATOM 1807 O O . ALA B 1 19 ? -8.578 28.178 20.443 1.00 21.87 17 ALA B O 1
ATOM 1809 N N . ASN B 1 20 ? -7.425 29.858 21.512 1.00 24.29 18 ASN B N 1
ATOM 1810 C CA . ASN B 1 20 ? -7.004 28.979 22.610 1.00 22.34 18 ASN B CA 1
ATOM 1811 C C . ASN B 1 20 ? -8.153 28.554 23.556 1.00 21.23 18 ASN B C 1
ATOM 1812 O O . ASN B 1 20 ? -8.088 27.454 24.141 1.00 24.69 18 ASN B O 1
ATOM 1817 N N . PHE B 1 21 ? -9.233 29.335 23.669 1.00 21.17 19 PHE B N 1
ATOM 1818 C CA . PHE B 1 21 ? -10.459 28.918 24.413 1.00 21.80 19 PHE B CA 1
ATOM 1819 C C . PHE B 1 21 ? -10.955 27.572 23.858 1.00 21.82 19 PHE B C 1
ATOM 1820 O O . PHE B 1 21 ? -11.201 26.652 24.586 1.00 22.07 19 PHE B O 1
ATOM 1828 N N . THR B 1 22 ? -11.086 27.475 22.532 1.00 23.06 20 THR B N 1
ATOM 1829 C CA . THR B 1 22 ? -11.606 26.275 21.874 1.00 21.18 20 THR B CA 1
ATOM 1830 C C . THR B 1 22 ? -10.714 25.053 22.091 1.00 22.75 20 THR B C 1
ATOM 1831 O O . THR B 1 22 ? -11.224 23.973 22.434 1.00 22.63 20 THR B O 1
ATOM 1835 N N . ARG B 1 23 ? -9.382 25.221 21.957 1.00 23.28 21 ARG B N 1
ATOM 1836 C CA . ARG B 1 23 ? -8.442 24.128 22.236 1.00 27.35 21 ARG B CA 1
ATOM 1837 C C . ARG B 1 23 ? -8.440 23.683 23.711 1.00 25.20 21 ARG B C 1
ATOM 1838 O O . ARG B 1 23 ? -8.470 22.474 24.016 1.00 22.87 21 ARG B O 1
ATOM 1846 N N . PHE B 1 24 ? -8.447 24.651 24.628 1.00 24.12 22 PHE B N 1
ATOM 1847 C CA . PHE B 1 24 ? -8.537 24.364 26.102 1.00 22.07 22 PHE B CA 1
ATOM 1848 C C . PHE B 1 24 ? -9.788 23.554 26.447 1.00 22.75 22 PHE B C 1
ATOM 1849 O O . PHE B 1 24 ? -9.707 22.503 27.161 1.00 24.49 22 PHE B O 1
ATOM 1857 N N . MET B 1 25 ? -10.963 23.995 25.962 1.00 21.15 23 MET B N 1
ATOM 1858 C CA . MET B 1 25 ? -12.219 23.262 26.289 1.00 21.74 23 MET B CA 1
ATOM 1859 C C . MET B 1 25 ? -12.319 21.887 25.605 1.00 24.43 23 MET B C 1
ATOM 1860 O O . MET B 1 25 ? -12.883 20.972 26.198 1.00 22.57 23 MET B O 1
ATOM 1865 N N . GLU B 1 26 ? -11.800 21.746 24.355 1.00 23.67 24 GLU B N 1
ATOM 1866 C CA . GLU B 1 26 ? -11.754 20.424 23.679 1.00 24.33 24 GLU B CA 1
ATOM 1867 C C . GLU B 1 26 ? -11.053 19.379 24.544 1.00 25.33 24 GLU B C 1
ATOM 1868 O O . GLU B 1 26 ? -11.503 18.239 24.649 1.00 23.29 24 GLU B O 1
ATOM 1874 N N . LYS B 1 27 ? -9.905 19.748 25.121 1.00 26.15 25 LYS B N 1
ATOM 1875 C CA . LYS B 1 27 ? -9.130 18.824 25.954 1.00 29.68 25 LYS B CA 1
ATOM 1876 C C . LYS B 1 27 ? -9.630 18.598 27.387 1.00 27.79 25 LYS B C 1
ATOM 1877 O O . LYS B 1 27 ? -9.473 17.503 27.936 1.00 23.34 25 LYS B O 1
ATOM 1883 N N . PHE B 1 28 ? -10.304 19.568 27.971 1.00 24.67 26 PHE B N 1
ATOM 1884 C CA . PHE B 1 28 ? -10.665 19.460 29.387 1.00 22.60 26 PHE B CA 1
ATOM 1885 C C . PHE B 1 28 ? -11.785 18.413 29.569 1.00 26.47 26 PHE B C 1
ATOM 1886 O O . PHE B 1 28 ? -12.754 18.377 28.795 1.00 23.44 26 PHE B O 1
ATOM 1894 N N . GLU B 1 29 ? -11.640 17.546 30.573 1.00 25.99 27 GLU B N 1
ATOM 1895 C CA . GLU B 1 29 ? -12.571 16.476 30.799 1.00 27.21 27 GLU B CA 1
ATOM 1896 C C . GLU B 1 29 ? -13.736 16.844 31.744 1.00 27.64 27 GLU B C 1
ATOM 1897 O O . GLU B 1 29 ? -13.494 17.393 32.824 1.00 26.74 27 GLU B O 1
ATOM 1903 N N . PRO B 1 30 ? -14.979 16.424 31.420 1.00 28.63 28 PRO B N 1
ATOM 1904 C CA . PRO B 1 30 ? -16.068 16.695 32.404 1.00 28.51 28 PRO B CA 1
ATOM 1905 C C . PRO B 1 30 ? -15.832 16.053 33.779 1.00 31.68 28 PRO B C 1
ATOM 1906 O O . PRO B 1 30 ? -15.320 14.941 33.846 1.00 30.91 28 PRO B O 1
ATOM 1910 N N . VAL B 1 31 ? -16.227 16.744 34.852 1.00 30.63 29 VAL B N 1
ATOM 1911 C CA . VAL B 1 31 ? -16.083 16.306 36.269 1.00 32.65 29 VAL B CA 1
ATOM 1912 C C . VAL B 1 31 ? -17.270 15.442 36.779 1.00 34.56 29 VAL B C 1
ATOM 1913 O O . VAL B 1 31 ? -18.415 15.811 36.591 1.00 37.51 29 VAL B O 1
ATOM 1917 N N . GLN B 1 32 ? -17.003 14.362 37.510 1.00 37.19 30 GLN B N 1
ATOM 1918 C CA . GLN B 1 32 ? -18.066 13.638 38.256 1.00 36.38 30 GLN B CA 1
ATOM 1919 C C . GLN B 1 32 ? -17.777 13.583 39.788 1.00 36.52 30 GLN B C 1
ATOM 1920 O O . GLN B 1 32 ? -16.635 13.700 40.239 1.00 37.41 30 GLN B O 1
ATOM 1926 N N . GLY B 1 33 ? -18.809 13.443 40.597 1.00 37.86 31 GLY B N 1
ATOM 1927 C CA . GLY B 1 33 ? -18.562 13.277 42.027 1.00 40.87 31 GLY B CA 1
ATOM 1928 C C . GLY B 1 33 ? -19.211 14.385 42.804 1.00 38.18 31 GLY B C 1
ATOM 1929 O O . GLY B 1 33 ? -20.233 14.939 42.376 1.00 39.78 31 GLY B O 1
ATOM 1930 N N . LYS B 1 34 ? -18.640 14.711 43.958 1.00 37.25 32 LYS B N 1
ATOM 1931 C CA . LYS B 1 34 ? -19.330 15.631 44.858 1.00 43.06 32 LYS B CA 1
ATOM 1932 C C . LYS B 1 34 ? -19.216 17.124 44.463 1.00 39.23 32 LYS B C 1
ATOM 1933 O O . LYS B 1 34 ? -19.958 17.935 45.004 1.00 41.42 32 LYS B O 1
ATOM 1939 N N . PHE B 1 35 ? -18.265 17.492 43.620 1.00 37.21 33 PHE B N 1
ATOM 1940 C CA . PHE B 1 35 ? -18.112 18.902 43.189 1.00 36.09 33 PHE B CA 1
ATOM 1941 C C . PHE B 1 35 ? -18.744 19.157 41.801 1.00 37.24 33 PHE B C 1
ATOM 1942 O O . PHE B 1 35 ? -18.498 18.401 40.860 1.00 38.18 33 PHE B O 1
ATOM 1950 N N . GLU B 1 36 ? -19.543 20.219 41.673 1.00 31.78 34 GLU B N 1
ATOM 1951 C CA . GLU B 1 36 ? -19.981 20.763 40.378 1.00 35.36 34 GLU B CA 1
ATOM 1952 C C . GLU B 1 36 ? -18.924 21.797 39.870 1.00 32.25 34 GLU B C 1
ATOM 1953 O O . GLU B 1 36 ? -18.470 22.650 40.647 1.00 29.65 34 GLU B O 1
ATOM 1959 N N . LEU B 1 37 ? -18.568 21.734 38.582 1.00 26.41 35 LEU B N 1
ATOM 1960 C CA . LEU B 1 37 ? -17.593 22.653 37.961 1.00 26.12 35 LEU B CA 1
ATOM 1961 C C . LEU B 1 37 ? -18.327 23.769 37.212 1.00 25.12 35 LEU B C 1
ATOM 1962 O O . LEU B 1 37 ? -19.274 23.497 36.496 1.00 21.29 35 LEU B O 1
ATOM 1967 N N . ILE B 1 38 ? -17.850 25.014 37.368 1.00 22.59 36 ILE B N 1
ATOM 1968 C CA . ILE B 1 38 ? -18.348 26.166 36.594 1.00 23.36 36 ILE B CA 1
ATOM 1969 C C . ILE B 1 38 ? -17.142 26.924 36.056 1.00 23.17 36 ILE B C 1
ATOM 1970 O O . ILE B 1 38 ? -16.240 27.161 36.819 1.00 23.72 36 ILE B O 1
ATOM 1975 N N . PHE B 1 39 ? -17.095 27.182 34.731 1.00 21.73 37 PHE B N 1
ATOM 1976 C CA . PHE B 1 39 ? -16.034 28.029 34.156 1.00 20.88 37 PHE B CA 1
ATOM 1977 C C . PHE B 1 39 ? -16.554 29.472 33.987 1.00 22.41 37 PHE B C 1
ATOM 1978 O O . PHE B 1 39 ? -17.756 29.669 33.711 1.00 20.12 37 PHE B O 1
ATOM 1986 N N . SER B 1 40 ? -15.663 30.464 34.114 1.00 20.46 38 SER B N 1
ATOM 1987 C CA . SER B 1 40 ? -15.979 31.879 33.822 1.00 20.56 38 SER B CA 1
ATOM 1988 C C . SER B 1 40 ? -15.107 32.449 32.693 1.00 20.39 38 SER B C 1
ATOM 1989 O O . SER B 1 40 ? -13.933 32.858 32.921 1.00 21.72 38 SER B O 1
ATOM 1992 N N . PRO B 1 41 ? -15.618 32.444 31.435 1.00 19.13 39 PRO B N 1
ATOM 1993 C CA . PRO B 1 41 ? -14.819 32.926 30.273 1.00 20.16 39 PRO B CA 1
ATOM 1994 C C . PRO B 1 41 ? -14.763 34.443 30.181 1.00 20.90 39 PRO B C 1
ATOM 1995 O O . PRO B 1 41 ? -15.611 35.113 30.791 1.00 19.34 39 PRO B O 1
ATOM 1999 N N . SER B 1 42 ? -13.827 34.976 29.398 1.00 20.02 40 SER B N 1
ATOM 2000 C CA . SER B 1 42 ? -13.762 36.428 29.145 1.00 20.11 40 SER B CA 1
ATOM 2001 C C . SER B 1 42 ? -15.054 36.922 28.423 1.00 21.13 40 SER B C 1
ATOM 2002 O O . SER B 1 42 ? -15.759 36.158 27.754 1.00 20.47 40 SER B O 1
ATOM 2005 N N . LEU B 1 43 ? -15.351 38.190 28.572 1.00 19.34 41 LEU B N 1
ATOM 2006 C CA . LEU B 1 43 ? -16.553 38.755 27.948 1.00 20.42 41 LEU B CA 1
ATOM 2007 C C . LEU B 1 43 ? -16.533 38.581 26.411 1.00 20.83 41 LEU B C 1
ATOM 2008 O O . LEU B 1 43 ? -17.598 38.361 25.787 1.00 21.63 41 LEU B O 1
ATOM 2013 N N . LEU B 1 44 ? -15.347 38.703 25.787 1.00 21.17 42 LEU B N 1
ATOM 2014 C CA . LEU B 1 44 ? -15.270 38.627 24.317 1.00 20.36 42 LEU B CA 1
ATOM 2015 C C . LEU B 1 44 ? -15.490 37.175 23.819 1.00 19.78 42 LEU B C 1
ATOM 2016 O O . LEU B 1 44 ? -15.893 37.001 22.652 1.00 19.08 42 LEU B O 1
ATOM 2021 N N . ASP B 1 45 ? -15.238 36.192 24.687 1.00 18.47 43 ASP B N 1
ATOM 2022 C CA . ASP B 1 45 ? -15.515 34.740 24.394 1.00 20.00 43 ASP B CA 1
ATOM 2023 C C . ASP B 1 45 ? -16.937 34.226 24.843 1.00 19.04 43 ASP B C 1
ATOM 2024 O O . ASP B 1 45 ? -17.252 33.027 24.665 1.00 19.22 43 ASP B O 1
ATOM 2029 N N . LEU B 1 46 ? -17.750 35.041 25.508 1.00 19.51 44 LEU B N 1
ATOM 2030 C CA . LEU B 1 46 ? -18.929 34.509 26.248 1.00 20.34 44 LEU B CA 1
ATOM 2031 C C . LEU B 1 46 ? -20.057 33.892 25.334 1.00 20.61 44 LEU B C 1
ATOM 2032 O O . LEU B 1 46 ? -20.640 32.833 25.693 1.00 21.09 44 LEU B O 1
ATOM 2037 N N . GLU B 1 47 ? -20.371 34.558 24.212 1.00 21.14 45 GLU B N 1
ATOM 2038 C CA . GLU B 1 47 ? -21.370 34.048 23.257 1.00 23.90 45 GLU B CA 1
ATOM 2039 C C . GLU B 1 47 ? -20.950 32.681 22.685 1.00 21.76 45 GLU B C 1
ATOM 2040 O O . GLU B 1 47 ? -21.758 31.746 22.602 1.00 21.04 45 GLU B O 1
ATOM 2046 N N . LYS B 1 48 ? -19.686 32.549 22.297 1.00 20.41 46 LYS B N 1
ATOM 2047 C CA . LYS B 1 48 ? -19.143 31.262 21.820 1.00 22.79 46 LYS B CA 1
ATOM 2048 C C . LYS B 1 48 ? -19.196 30.160 22.888 1.00 21.06 46 LYS B C 1
ATOM 2049 O O . LYS B 1 48 ? -19.560 28.983 22.608 1.00 21.84 46 LYS B O 1
ATOM 2055 N N . ALA B 1 49 ? -18.896 30.500 24.152 1.00 20.75 47 ALA B N 1
ATOM 2056 C CA . ALA B 1 49 ? -19.078 29.546 25.229 1.00 21.45 47 ALA B CA 1
ATOM 2057 C C . ALA B 1 49 ? -20.531 29.066 25.386 1.00 21.22 47 ALA B C 1
ATOM 2058 O O . ALA B 1 49 ? -20.821 27.841 25.505 1.00 20.34 47 ALA B O 1
ATOM 2060 N N . ALA B 1 50 ? -21.444 30.012 25.446 1.00 21.07 48 ALA B N 1
ATOM 2061 C CA . ALA B 1 50 ? -22.881 29.666 25.586 1.00 22.84 48 ALA B CA 1
ATOM 2062 C C . ALA B 1 50 ? -23.366 28.695 24.459 1.00 25.06 48 ALA B C 1
ATOM 2063 O O . ALA B 1 50 ? -24.097 27.751 24.725 1.00 24.49 48 ALA B O 1
ATOM 2065 N N . LYS B 1 51 ? -22.978 28.955 23.204 1.00 22.89 49 LYS B N 1
ATOM 2066 C CA . LYS B 1 51 ? -23.308 28.036 22.086 1.00 25.38 49 LYS B CA 1
ATOM 2067 C C . LYS B 1 51 ? -22.577 26.678 22.150 1.00 28.42 49 LYS B C 1
ATOM 2068 O O . LYS B 1 51 ? -23.112 25.689 21.676 1.00 25.76 49 LYS B O 1
ATOM 2074 N N . CYS B 1 52 ? -21.373 26.635 22.722 1.00 25.04 50 CYS B N 1
ATOM 2075 C CA . CYS B 1 52 ? -20.610 25.371 22.908 1.00 27.25 50 CYS B CA 1
ATOM 2076 C C . CYS B 1 52 ? -21.328 24.464 23.914 1.00 27.17 50 CYS B C 1
ATOM 2077 O O . CYS B 1 52 ? -21.778 23.328 23.617 1.00 29.95 50 CYS B O 1
ATOM 2080 N N . GLY B 1 53 ? -21.490 24.961 25.129 1.00 26.20 51 GLY B N 1
ATOM 2081 C CA . GLY B 1 53 ? -22.290 24.245 26.118 1.00 25.43 51 GLY B CA 1
ATOM 2082 C C . GLY B 1 53 ? -21.693 22.961 26.733 1.00 27.90 51 GLY B C 1
ATOM 2083 O O . GLY B 1 53 ? -22.397 22.213 27.429 1.00 28.06 51 GLY B O 1
ATOM 2084 N N . LYS B 1 54 ? -20.400 22.702 26.539 1.00 24.41 52 LYS B N 1
ATOM 2085 C CA . LYS B 1 54 ? -19.795 21.495 27.094 1.00 23.95 52 LYS B CA 1
ATOM 2086 C C . LYS B 1 54 ? -19.796 21.524 28.673 1.00 26.15 52 LYS B C 1
ATOM 2087 O O . LYS B 1 54 ? -19.775 20.456 29.319 1.00 25.18 52 LYS B O 1
ATOM 2093 N N . PHE B 1 55 ? -19.726 22.731 29.248 1.00 22.08 53 PHE B N 1
ATOM 2094 C CA . PHE B 1 55 ? -19.712 22.957 30.703 1.00 20.15 53 PHE B CA 1
ATOM 2095 C C . PHE B 1 55 ? -20.681 24.061 31.041 1.00 21.72 53 PHE B C 1
ATOM 2096 O O . PHE B 1 55 ? -21.194 24.749 30.137 1.00 21.51 53 PHE B O 1
ATOM 2104 N N . ARG B 1 56 ? -20.984 24.230 32.328 1.00 21.99 54 ARG B N 1
ATOM 2105 C CA . ARG B 1 56 ? -21.737 25.426 32.783 1.00 22.73 54 ARG B CA 1
ATOM 2106 C C . ARG B 1 56 ? -20.862 26.647 32.816 1.00 21.27 54 ARG B C 1
ATOM 2107 O O . ARG B 1 56 ? -19.755 26.593 33.383 1.00 23.02 54 ARG B O 1
ATOM 2115 N N . PHE B 1 57 ? -21.335 27.763 32.250 1.00 21.99 55 PHE B N 1
ATOM 2116 C CA . PHE B 1 57 ? -20.501 28.994 32.122 1.00 21.99 55 PHE B CA 1
ATOM 2117 C C . PHE B 1 57 ? -21.212 30.203 32.765 1.00 22.65 55 PHE B C 1
ATOM 2118 O O . PHE B 1 57 ? -22.441 30.439 32.560 1.00 21.38 55 PHE B O 1
ATOM 2126 N N . PHE B 1 58 ? -20.451 30.931 33.586 1.00 21.57 56 PHE B N 1
ATOM 2127 C CA . PHE B 1 58 ? -20.883 32.223 34.160 1.00 21.52 56 PHE B CA 1
ATOM 2128 C C . PHE B 1 58 ? -20.014 33.340 33.622 1.00 21.14 56 PHE B C 1
ATOM 2129 O O . PHE B 1 58 ? -18.771 33.175 33.407 1.00 21.29 56 PHE B O 1
ATOM 2137 N N . ALA B 1 59 ? -20.598 34.519 33.444 1.00 18.85 57 ALA B N 1
ATOM 2138 C CA . ALA B 1 59 ? -19.826 35.741 33.122 1.00 19.03 57 ALA B CA 1
ATOM 2139 C C . ALA B 1 59 ? -18.851 36.174 34.214 1.00 18.89 57 ALA B C 1
ATOM 2140 O O . ALA B 1 59 ? -18.974 35.745 35.374 1.00 19.47 57 ALA B O 1
ATOM 2142 N N . GLN B 1 60 ? -17.852 37.018 33.827 1.00 18.54 58 GLN B N 1
ATOM 2143 C CA . GLN B 1 60 ? -16.862 37.631 34.762 1.00 19.99 58 GLN B CA 1
ATOM 2144 C C . GLN B 1 60 ? -17.313 38.978 35.439 1.00 22.53 58 GLN B C 1
ATOM 2145 O O . GLN B 1 60 ? -16.719 39.426 36.445 1.00 21.59 58 GLN B O 1
ATOM 2151 N N . HIS B 1 61 ? -18.365 39.584 34.887 1.00 20.56 59 HIS B N 1
ATOM 2152 C CA . HIS B 1 61 ? -18.914 40.879 35.289 1.00 19.69 59 HIS B CA 1
ATOM 2153 C C . HIS B 1 61 ? -20.237 41.048 34.535 1.00 20.25 59 HIS B C 1
ATOM 2154 O O . HIS B 1 61 ? -20.343 40.581 33.398 1.00 21.07 59 HIS B O 1
ATOM 2161 N N . VAL B 1 62 ? -21.222 41.693 35.140 1.00 18.45 60 VAL B N 1
ATOM 2162 C CA . VAL B 1 62 ? -22.516 42.006 34.462 1.00 19.70 60 VAL B CA 1
ATOM 2163 C C . VAL B 1 62 ? -23.013 43.424 34.840 1.00 19.34 60 VAL B C 1
ATOM 2164 O O . VAL B 1 62 ? -22.829 43.853 35.997 1.00 20.55 60 VAL B O 1
ATOM 2168 N N . ASP B 1 63 ? -23.677 44.116 33.907 1.00 20.15 61 ASP B N 1
ATOM 2169 C CA . ASP B 1 63 ? -24.322 45.396 34.149 1.00 20.17 61 ASP B CA 1
ATOM 2170 C C . ASP B 1 63 ? -25.853 45.235 34.410 1.00 21.94 61 ASP B C 1
ATOM 2171 O O . ASP B 1 63 ? -26.507 44.380 33.793 1.00 22.30 61 ASP B O 1
ATOM 2176 N N . ALA B 1 64 ? -26.406 46.111 35.258 1.00 23.64 62 ALA B N 1
ATOM 2177 C CA . ALA B 1 64 ? -27.869 46.190 35.534 1.00 24.25 62 ALA B CA 1
ATOM 2178 C C . ALA B 1 64 ? -28.739 46.884 34.488 1.00 27.46 62 ALA B C 1
ATOM 2179 O O . ALA B 1 64 ? -29.949 46.620 34.444 1.00 27.44 62 ALA B O 1
ATOM 2181 N N . GLU B 1 65 ? -28.139 47.691 33.604 1.00 28.01 63 GLU B N 1
ATOM 2182 C CA . GLU B 1 65 ? -28.892 48.377 32.536 1.00 29.62 63 GLU B CA 1
ATOM 2183 C C . GLU B 1 65 ? -29.650 47.379 31.631 1.00 30.97 63 GLU B C 1
ATOM 2184 O O . GLU B 1 65 ? -29.154 46.300 31.387 1.00 29.83 63 GLU B O 1
ATOM 2190 N N . PRO B 1 66 ? -30.880 47.725 31.181 1.00 30.69 64 PRO B N 1
ATOM 2191 C CA . PRO B 1 66 ? -31.640 46.891 30.222 1.00 29.67 64 PRO B CA 1
ATOM 2192 C C . PRO B 1 66 ? -31.093 47.058 28.747 1.00 29.58 64 PRO B C 1
ATOM 2193 O O . PRO B 1 66 ? -30.157 47.830 28.549 1.00 27.04 64 PRO B O 1
ATOM 2197 N N . TYR B 1 67 ? -31.735 46.442 27.725 1.00 26.58 65 TYR B N 1
ATOM 2198 C CA . TYR B 1 67 ? -31.518 46.862 26.321 1.00 27.26 65 TYR B CA 1
ATOM 2199 C C . TYR B 1 67 ? -31.817 48.370 26.125 1.00 32.00 65 TYR B C 1
ATOM 2200 O O . TYR B 1 67 ? -32.646 48.941 26.849 1.00 26.94 65 TYR B O 1
ATOM 2209 N N . GLY B 1 68 ? -31.084 49.024 25.216 1.00 27.71 66 GLY B N 1
ATOM 2210 C CA . GLY B 1 68 ? -31.269 50.459 24.923 1.00 29.28 66 GLY B CA 1
ATOM 2211 C C . GLY B 1 68 ? -29.974 51.165 24.551 1.00 27.61 66 GLY B C 1
ATOM 2212 O O . GLY B 1 68 ? -29.032 50.565 24.015 1.00 22.79 66 GLY B O 1
ATOM 2213 N N . ALA B 1 69 ? -29.937 52.454 24.847 1.00 22.55 67 ALA B N 1
ATOM 2214 C CA . ALA B 1 69 ? -28.814 53.343 24.468 1.00 26.41 67 ALA B CA 1
ATOM 2215 C C . ALA B 1 69 ? -27.703 53.316 25.523 1.00 26.05 67 ALA B C 1
ATOM 2216 O O . ALA B 1 69 ? -27.482 54.308 26.304 1.00 26.66 67 ALA B O 1
ATOM 2218 N N . TYR B 1 70 ? -26.983 52.187 25.585 1.00 25.00 68 TYR B N 1
ATOM 2219 C CA . TYR B 1 70 ? -25.893 51.998 26.581 1.00 24.06 68 TYR B CA 1
ATOM 2220 C C . TYR B 1 70 ? -24.553 51.551 25.933 1.00 24.61 68 TYR B C 1
ATOM 2221 O O . TYR B 1 70 ? -24.096 50.424 26.136 1.00 22.49 68 TYR B O 1
ATOM 2230 N N . THR B 1 71 ? -23.948 52.449 25.158 1.00 24.75 69 THR B N 1
ATOM 2231 C CA . THR B 1 71 ? -22.699 52.196 24.406 1.00 23.33 69 THR B CA 1
ATOM 2232 C C . THR B 1 71 ? -21.703 51.562 25.378 1.00 22.13 69 THR B C 1
ATOM 2233 O O . THR B 1 71 ? -21.461 52.070 26.519 1.00 21.49 69 THR B O 1
ATOM 2237 N N . GLY B 1 72 ? -21.083 50.458 24.953 1.00 22.50 70 GLY B N 1
ATOM 2238 C CA . GLY B 1 72 ? -19.971 49.841 25.743 1.00 22.97 70 GLY B CA 1
ATOM 2239 C C . GLY B 1 72 ? -20.326 49.060 27.018 1.00 20.64 70 GLY B C 1
ATOM 2240 O O . GLY B 1 72 ? -19.435 48.799 27.842 1.00 20.54 70 GLY B O 1
ATOM 2241 N N . HIS B 1 73 ? -21.621 48.770 27.206 1.00 18.90 71 HIS B N 1
ATOM 2242 C CA . HIS B 1 73 ? -22.136 47.983 28.330 1.00 20.81 71 HIS B CA 1
ATOM 2243 C C . HIS B 1 73 ? -22.416 46.490 27.954 1.00 20.07 71 HIS B C 1
ATOM 2244 O O . HIS B 1 73 ? -22.472 46.135 26.760 1.00 18.86 71 HIS B O 1
ATOM 2251 N N . VAL B 1 74 ? -22.559 45.657 28.997 1.00 19.49 72 VAL B N 1
ATOM 2252 C CA . VAL B 1 74 ? -22.881 44.225 28.867 1.00 19.92 72 VAL B CA 1
ATOM 2253 C C . VAL B 1 74 ? -24.125 43.870 29.722 1.00 21.96 72 VAL B C 1
ATOM 2254 O O . VAL B 1 74 ? -24.010 43.341 30.865 1.00 19.00 72 VAL B O 1
ATOM 2258 N N . PRO B 1 75 ? -25.306 44.209 29.211 1.00 22.03 73 PRO B N 1
ATOM 2259 C CA . PRO B 1 75 ? -26.562 44.017 29.992 1.00 24.27 73 PRO B CA 1
ATOM 2260 C C . PRO B 1 75 ? -26.938 42.586 30.383 1.00 22.92 73 PRO B C 1
ATOM 2261 O O . PRO B 1 75 ? -26.840 41.651 29.592 1.00 24.21 73 PRO B O 1
ATOM 2265 N N . MET B 1 76 ? -27.402 42.423 31.632 1.00 22.20 74 MET B N 1
ATOM 2266 C CA . MET B 1 76 ? -27.965 41.197 32.150 1.00 21.43 74 MET B CA 1
ATOM 2267 C C . MET B 1 76 ? -29.021 40.557 31.213 1.00 22.98 74 MET B C 1
ATOM 2268 O O . MET B 1 76 ? -29.013 39.316 30.988 1.00 21.87 74 MET B O 1
ATOM 2273 N N . ASP B 1 77 ? -29.916 41.372 30.683 1.00 24.32 75 ASP B N 1
ATOM 2274 C CA . ASP B 1 77 ? -31.026 40.836 29.805 1.00 28.59 75 ASP B CA 1
ATOM 2275 C C . ASP B 1 77 ? -30.452 40.245 28.481 1.00 27.06 75 ASP B C 1
ATOM 2276 O O . ASP B 1 77 ? -30.947 39.216 27.991 1.00 23.52 75 ASP B O 1
ATOM 2281 N N . MET B 1 78 ? -29.358 40.817 27.964 1.00 23.45 76 MET B N 1
ATOM 2282 C CA . MET B 1 78 ? -28.690 40.229 26.771 1.00 24.77 76 MET B CA 1
ATOM 2283 C C . MET B 1 78 ? -28.037 38.883 27.071 1.00 26.13 76 MET B C 1
ATOM 2284 O O . MET B 1 78 ? -28.169 37.885 26.279 1.00 25.12 76 MET B O 1
ATOM 2289 N N . MET B 1 79 ? -27.379 38.772 28.241 1.00 24.67 77 MET B N 1
ATOM 2290 C CA . MET B 1 79 ? -26.864 37.462 28.720 1.00 22.53 77 MET B CA 1
ATOM 2291 C C . MET B 1 79 ? -27.917 36.351 28.830 1.00 27.41 77 MET B C 1
ATOM 2292 O O . MET B 1 79 ? -27.733 35.238 28.322 1.00 26.62 77 MET B O 1
ATOM 2297 N N . ILE B 1 80 ? -29.007 36.643 29.527 1.00 26.56 78 ILE B N 1
ATOM 2298 C CA . ILE B 1 80 ? -30.113 35.728 29.657 1.00 25.64 78 ILE B CA 1
ATOM 2299 C C . ILE B 1 80 ? -30.612 35.242 28.272 1.00 24.28 78 ILE B C 1
ATOM 2300 O O . ILE B 1 80 ? -30.755 34.045 28.066 1.00 25.24 78 ILE B O 1
ATOM 2305 N N . ASP B 1 81 ? -30.794 36.143 27.343 1.00 24.80 79 ASP B N 1
ATOM 2306 C CA . ASP B 1 81 ? -31.240 35.785 25.977 1.00 29.60 79 ASP B CA 1
ATOM 2307 C C . ASP B 1 81 ? -30.203 34.882 25.219 1.00 32.31 79 ASP B C 1
ATOM 2308 O O . ASP B 1 81 ? -30.609 34.086 24.370 1.00 29.88 79 ASP B O 1
ATOM 2313 N N . LEU B 1 82 ? -28.891 35.011 25.505 1.00 32.80 80 LEU B N 1
ATOM 2314 C CA . LEU B 1 82 ? -27.838 34.113 24.933 1.00 35.35 80 LEU B CA 1
ATOM 2315 C C . LEU B 1 82 ? -27.773 32.727 25.579 1.00 35.05 80 LEU B C 1
ATOM 2316 O O . LEU B 1 82 ? -27.081 31.826 25.068 1.00 38.21 80 LEU B O 1
ATOM 2321 N N . GLY B 1 83 ? -28.405 32.554 26.730 1.00 29.62 81 GLY B N 1
ATOM 2322 C CA . GLY B 1 83 ? -28.327 31.327 27.470 1.00 32.06 81 GLY B CA 1
ATOM 2323 C C . GLY B 1 83 ? -27.418 31.326 28.703 1.00 32.12 81 GLY B C 1
ATOM 2324 O O . GLY B 1 83 ? -27.162 30.262 29.278 1.00 30.04 81 GLY B O 1
ATOM 2325 N N . ILE B 1 84 ? -26.924 32.488 29.135 1.00 26.60 82 ILE B N 1
ATOM 2326 C CA . ILE B 1 84 ? -26.062 32.530 30.315 1.00 26.86 82 ILE B CA 1
ATOM 2327 C C . ILE B 1 84 ? -26.903 32.832 31.553 1.00 29.48 82 ILE B C 1
ATOM 2328 O O . ILE B 1 84 ? -27.677 33.794 31.500 1.00 32.23 82 ILE B O 1
ATOM 2333 N N . THR B 1 85 ? -26.723 32.056 32.631 1.00 30.12 83 THR B N 1
ATOM 2334 C CA . THR B 1 85 ? -27.595 32.081 33.834 1.00 31.12 83 THR B CA 1
ATOM 2335 C C . THR B 1 85 ? -26.951 32.628 35.115 1.00 27.83 83 THR B C 1
ATOM 2336 O O . THR B 1 85 ? -27.611 32.668 36.167 1.00 26.11 83 THR B O 1
ATOM 2340 N N . GLY B 1 86 ? -25.706 33.125 35.043 1.00 24.49 84 GLY B N 1
ATOM 2341 C CA . GLY B 1 86 ? -25.058 33.738 36.196 1.00 23.46 84 GLY B CA 1
ATOM 2342 C C . GLY B 1 86 ? -23.771 34.510 35.874 1.00 23.34 84 GLY B C 1
ATOM 2343 O O . GLY B 1 86 ? -23.294 34.484 34.720 1.00 20.84 84 GLY B O 1
ATOM 2344 N N . SER B 1 87 ? -23.260 35.230 36.874 1.00 20.59 85 SER B N 1
ATOM 2345 C CA . SER B 1 87 ? -22.010 36.041 36.746 1.00 20.61 85 SER B CA 1
ATOM 2346 C C . SER B 1 87 ? -21.306 36.239 38.098 1.00 19.55 85 SER B C 1
ATOM 2347 O O . SER B 1 87 ? -21.934 36.338 39.168 1.00 20.62 85 SER B O 1
ATOM 2350 N N . ILE B 1 88 ? -19.963 36.322 38.037 1.00 19.99 86 ILE B N 1
ATOM 2351 C CA . ILE B 1 88 ? -19.159 36.885 39.094 1.00 19.61 86 ILE B CA 1
ATOM 2352 C C . ILE B 1 88 ? -19.378 38.410 39.145 1.00 19.35 86 ILE B C 1
ATOM 2353 O O . ILE B 1 88 ? -19.662 39.044 38.104 1.00 21.08 86 ILE B O 1
ATOM 2358 N N . LEU B 1 89 ? -19.320 39.014 40.341 1.00 20.02 87 LEU B N 1
ATOM 2359 C CA . LEU B 1 89 ? -19.520 40.503 40.530 1.00 20.91 87 LEU B CA 1
ATOM 2360 C C . LEU B 1 89 ? -18.595 41.064 41.646 1.00 22.17 87 LEU B C 1
ATOM 2361 O O . LEU B 1 89 ? -18.309 40.378 42.667 1.00 22.56 87 LEU B O 1
ATOM 2366 N N . ASN B 1 90 ? -18.047 42.262 41.421 1.00 22.93 88 ASN B N 1
ATOM 2367 C CA . ASN B 1 90 ? -17.127 42.930 42.367 1.00 22.34 88 ASN B CA 1
ATOM 2368 C C . ASN B 1 90 ? -15.815 42.195 42.649 1.00 22.38 88 ASN B C 1
ATOM 2369 O O . ASN B 1 90 ? -15.254 42.307 43.773 1.00 23.25 88 ASN B O 1
ATOM 2374 N N . HIS B 1 91 ? -15.295 41.419 41.681 1.00 21.69 89 HIS B N 1
ATOM 2375 C CA . HIS B 1 91 ? -13.927 40.803 41.819 1.00 22.29 89 HIS B CA 1
ATOM 2376 C C . HIS B 1 91 ? -12.875 41.885 42.172 1.00 24.61 89 HIS B C 1
ATOM 2377 O O . HIS B 1 91 ? -13.032 43.048 41.779 1.00 23.77 89 HIS B O 1
ATOM 2384 N N . SER B 1 92 ? -11.821 41.516 42.923 1.00 23.73 90 SER B N 1
ATOM 2385 C CA . SER B 1 92 ? -10.780 42.487 43.261 1.00 26.01 90 SER B CA 1
ATOM 2386 C C . SER B 1 92 ? -10.207 43.245 42.048 1.00 27.77 90 SER B C 1
ATOM 2387 O O . SER B 1 92 ? -9.756 44.387 42.193 1.00 25.43 90 SER B O 1
ATOM 2390 N N . GLU B 1 93 ? -10.189 42.620 40.862 1.00 26.32 91 GLU B N 1
ATOM 2391 C CA . GLU B 1 93 ? -9.710 43.263 39.591 1.00 26.79 91 GLU B CA 1
ATOM 2392 C C . GLU B 1 93 ? -10.763 44.143 38.880 1.00 24.76 91 GLU B C 1
ATOM 2393 O O . GLU B 1 93 ? -10.444 44.868 37.922 1.00 23.66 91 GLU B O 1
ATOM 2399 N N . ARG B 1 94 ? -12.018 44.052 39.321 1.00 22.31 92 ARG B N 1
ATOM 2400 C CA . ARG B 1 94 ? -13.170 44.737 38.702 1.00 25.72 92 ARG B CA 1
ATOM 2401 C C . ARG B 1 94 ? -14.163 45.278 39.806 1.00 27.98 92 ARG B C 1
ATOM 2402 O O . ARG B 1 94 ? -15.390 44.959 39.808 1.00 23.49 92 ARG B O 1
ATOM 2410 N N . ARG B 1 95 ? -13.613 46.036 40.784 1.00 24.80 93 ARG B N 1
ATOM 2411 C CA . ARG B 1 95 ? -14.423 46.538 41.907 1.00 25.42 93 ARG B CA 1
ATOM 2412 C C . ARG B 1 95 ? -15.412 47.662 41.520 1.00 24.07 93 ARG B C 1
ATOM 2413 O O . ARG B 1 95 ? -15.174 48.385 40.566 1.00 22.91 93 ARG B O 1
ATOM 2421 N N . LEU B 1 96 ? -16.558 47.707 42.193 1.00 22.85 94 LEU B N 1
ATOM 2422 C CA . LEU B 1 96 ? -17.680 48.583 41.842 1.00 25.08 94 LEU B CA 1
ATOM 2423 C C . LEU B 1 96 ? -18.166 49.459 43.036 1.00 24.02 94 LEU B C 1
ATOM 2424 O O . LEU B 1 96 ? -18.070 49.022 44.168 1.00 23.27 94 LEU B O 1
ATOM 2429 N N . PRO B 1 97 ? -18.768 50.640 42.775 1.00 27.72 95 PRO B N 1
ATOM 2430 C CA . PRO B 1 97 ? -19.483 51.392 43.862 1.00 27.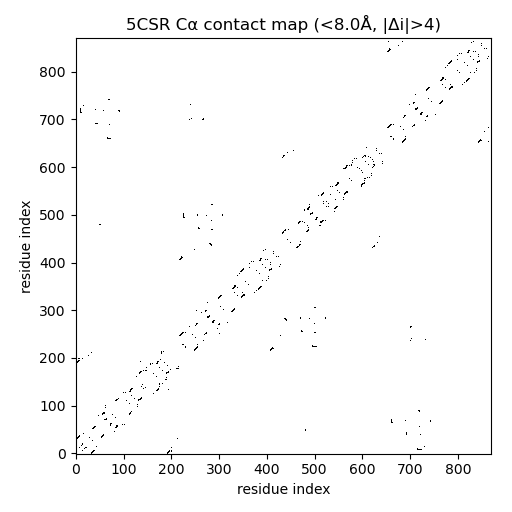81 95 PRO B CA 1
ATOM 2431 C C . PRO B 1 97 ? -20.605 50.592 44.533 1.00 30.66 95 PRO B C 1
ATOM 2432 O O . PRO B 1 97 ? -21.257 49.745 43.859 1.00 23.50 95 PRO B O 1
ATOM 2436 N N . ARG B 1 98 ? -20.854 50.830 45.846 1.00 27.12 96 ARG B N 1
ATOM 2437 C CA . ARG B 1 98 ? -21.860 50.063 46.559 1.00 27.14 96 ARG B CA 1
ATOM 2438 C C . ARG B 1 98 ? -23.267 50.182 46.030 1.00 27.39 96 ARG B C 1
ATOM 2439 O O . ARG B 1 98 ? -23.989 49.189 46.032 1.00 24.30 96 ARG B O 1
ATOM 2447 N N . ASP B 1 99 ? -23.686 51.371 45.594 1.00 27.02 97 ASP B N 1
ATOM 2448 C CA . ASP B 1 99 ? -25.045 51.495 45.068 1.00 31.18 97 ASP B CA 1
ATOM 2449 C C . ASP B 1 99 ? -25.240 50.690 43.735 1.00 30.26 97 ASP B C 1
ATOM 2450 O O . ASP B 1 99 ? -26.325 50.145 43.457 1.00 23.98 97 ASP B O 1
ATOM 2455 N N . THR B 1 100 ? -24.192 50.627 42.936 1.00 27.75 98 THR B N 1
ATOM 2456 C CA . THR B 1 100 ? -24.243 49.819 41.688 1.00 27.48 98 THR B CA 1
ATOM 2457 C C . THR B 1 100 ? -24.427 48.311 42.016 1.00 25.61 98 THR B C 1
ATOM 2458 O O . THR B 1 100 ? -25.262 47.602 41.419 1.00 26.24 98 THR B O 1
ATOM 2462 N N . ILE B 1 101 ? -23.675 47.823 43.004 1.00 25.52 99 ILE B N 1
ATOM 2463 C CA . ILE B 1 101 ? -23.815 46.424 43.462 1.00 25.93 99 ILE B CA 1
ATOM 2464 C C . ILE B 1 101 ? -25.260 46.136 43.908 1.00 27.63 99 ILE B C 1
ATOM 2465 O O . ILE B 1 101 ? -25.824 45.078 43.601 1.00 23.77 99 ILE B O 1
ATOM 2470 N N . ILE B 1 102 ? -25.804 47.012 44.748 1.00 27.35 100 ILE B N 1
ATOM 2471 C CA . ILE B 1 102 ? -27.168 46.814 45.281 1.00 27.24 100 ILE B CA 1
ATOM 2472 C C . ILE B 1 102 ? -28.190 46.743 44.172 1.00 26.40 100 ILE B C 1
ATOM 2473 O O . ILE B 1 102 ? -29.054 45.845 44.196 1.00 27.82 100 ILE B O 1
ATOM 2478 N N A ASN B 1 103 ? -28.121 47.679 43.217 0.50 26.51 101 ASN B N 1
ATOM 2479 N N B ASN B 1 103 ? -28.116 47.681 43.216 0.50 26.90 101 ASN B N 1
ATOM 2480 C CA A ASN B 1 103 ? -29.033 47.661 42.067 0.50 26.96 101 ASN B CA 1
ATOM 2481 C CA B ASN B 1 103 ? -29.020 47.681 42.058 0.50 27.92 101 ASN B CA 1
ATOM 2482 C C A ASN B 1 103 ? -28.967 46.358 41.274 0.50 27.35 101 ASN B C 1
ATOM 2483 C C B ASN B 1 103 ? -28.965 46.366 41.277 0.50 27.83 101 ASN B C 1
ATOM 2484 O O A ASN B 1 103 ? -30.010 45.787 40.896 0.50 25.97 101 ASN B O 1
ATOM 2485 O O B ASN B 1 103 ? -30.012 45.794 40.907 0.50 26.33 101 ASN B O 1
ATOM 2494 N N . THR B 1 104 ? -27.744 45.883 41.042 1.00 25.60 102 THR B N 1
ATOM 2495 C CA . THR B 1 104 ? -27.511 44.607 40.349 1.00 25.39 102 THR B CA 1
ATOM 2496 C C . THR B 1 104 ? -28.025 43.357 41.109 1.00 28.49 102 THR B C 1
ATOM 2497 O O . THR B 1 104 ? -28.667 42.475 40.495 1.00 25.31 102 THR B O 1
ATOM 2501 N N . LEU B 1 105 ? -27.760 43.250 42.424 1.00 25.54 103 LEU B N 1
ATOM 2502 C CA . LEU B 1 105 ? -28.320 42.132 43.238 1.00 26.02 103 LEU B CA 1
ATOM 2503 C C . LEU B 1 105 ? -29.869 42.114 43.217 1.00 26.76 103 LEU B C 1
ATOM 2504 O O . LEU B 1 105 ? -30.490 41.034 43.138 1.00 26.17 103 LEU B O 1
ATOM 2509 N N . LYS B 1 106 ? -30.492 43.302 43.285 1.00 28.82 104 LYS B N 1
ATOM 2510 C CA . LYS B 1 106 ? -31.967 43.381 43.286 1.00 30.62 104 LYS B CA 1
ATOM 2511 C C . LYS B 1 106 ? -32.557 42.912 41.967 1.00 32.88 104 LYS B C 1
ATOM 2512 O O . LYS B 1 106 ? -33.507 42.131 41.980 1.00 30.61 104 LYS B O 1
ATOM 2518 N N . LYS B 1 107 ? -31.961 43.321 40.834 1.00 29.41 105 LYS B N 1
ATOM 2519 C CA . LYS B 1 107 ? -32.452 42.880 39.539 1.00 29.03 105 LYS B CA 1
ATOM 2520 C C . LYS B 1 107 ? -32.253 41.368 39.316 1.00 29.75 105 LYS B C 1
ATOM 2521 O O . LYS B 1 107 ? -33.162 40.672 38.825 1.00 30.39 105 LYS B O 1
ATOM 2527 N N . ALA B 1 108 ? -31.098 40.856 39.731 1.00 24.77 106 ALA B N 1
ATOM 2528 C CA . ALA B 1 108 ? -30.800 39.410 39.621 1.00 28.06 106 ALA B CA 1
ATOM 2529 C C . ALA B 1 108 ? -31.808 38.560 40.390 1.00 29.31 106 ALA B C 1
ATOM 2530 O O . ALA B 1 108 ? -32.287 37.552 39.894 1.00 28.02 106 ALA B O 1
ATOM 2532 N N . SER B 1 109 ? -32.138 38.981 41.612 1.00 29.03 107 SER B N 1
ATOM 2533 C CA . SER B 1 109 ? -33.151 38.282 42.391 1.00 33.21 107 SER B CA 1
ATOM 2534 C C . SER B 1 109 ? -34.508 38.198 41.644 1.00 33.92 107 SER B C 1
ATOM 2535 O O . SER B 1 109 ? -35.113 37.141 41.568 1.00 37.31 107 SER B O 1
ATOM 2538 N N . LYS B 1 110 ? -34.943 39.287 41.057 1.00 36.66 108 LYS B N 1
ATOM 2539 C CA . LYS B 1 110 ? -36.180 39.339 40.272 1.00 40.07 108 LYS B CA 1
ATOM 2540 C C . LYS B 1 110 ? -36.165 38.428 39.042 1.00 46.56 108 LYS B C 1
ATOM 2541 O O . LYS B 1 110 ? -37.205 37.845 38.688 1.00 39.73 108 LYS B O 1
ATOM 2547 N N . LEU B 1 111 ? -35.008 38.309 38.375 1.00 38.43 109 LEU B N 1
ATOM 2548 C CA . LEU B 1 111 ? -34.916 37.526 37.153 1.00 36.23 109 LEU B CA 1
ATOM 2549 C C . LEU B 1 111 ? -34.407 36.096 37.364 1.00 35.83 109 LEU B C 1
ATOM 2550 O O . LEU B 1 111 ?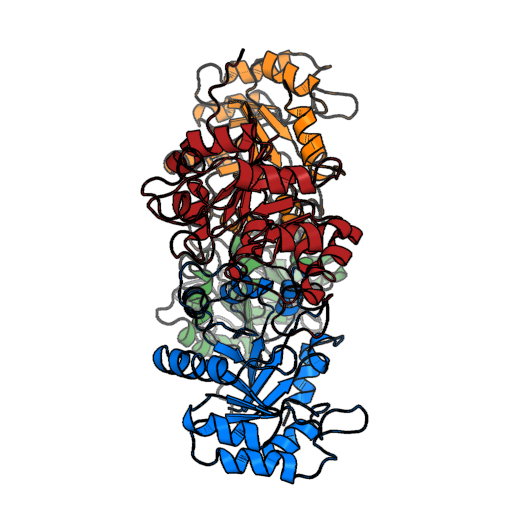 -34.172 35.399 36.396 1.00 37.03 109 LEU B O 1
ATOM 2555 N N . ASP B 1 112 ? -34.240 35.655 38.600 1.00 32.88 110 ASP B N 1
ATOM 2556 C CA . ASP B 1 112 ? -33.653 34.350 38.885 1.00 38.88 110 ASP B CA 1
ATOM 2557 C C . ASP B 1 112 ? -32.246 34.162 38.242 1.00 33.34 110 ASP B C 1
ATOM 2558 O O . ASP B 1 112 ? -31.943 33.087 37.784 1.00 29.71 110 ASP B O 1
ATOM 2563 N N . PHE B 1 113 ? -31.407 35.195 38.242 1.00 28.61 111 PHE B N 1
ATOM 2564 C CA . PHE B 1 113 ? -30.059 35.126 37.639 1.00 26.63 111 PHE B CA 1
ATOM 2565 C C . PHE B 1 113 ? -29.075 34.964 38.816 1.00 26.59 111 PHE B C 1
ATOM 2566 O O . PHE B 1 113 ? -29.218 35.682 39.770 1.00 29.36 111 PHE B O 1
ATOM 2574 N N . THR B 1 114 ? -28.106 34.046 38.761 1.00 23.61 112 THR B N 1
ATOM 2575 C CA . THR B 1 114 ? -27.205 33.731 39.904 1.00 24.83 112 THR B CA 1
ATOM 2576 C C . THR B 1 114 ? -26.003 34.712 40.008 1.00 26.60 112 THR B C 1
ATOM 2577 O O . THR B 1 114 ? -25.272 34.870 39.033 1.00 26.19 112 THR B O 1
ATOM 2581 N N . ILE B 1 115 ? -25.773 35.326 41.182 1.00 23.13 113 ILE B N 1
ATOM 2582 C CA . ILE B 1 115 ? -24.578 36.202 41.413 1.00 25.65 113 ILE B CA 1
ATOM 2583 C C . ILE B 1 115 ? -23.588 35.563 42.387 1.00 26.39 113 ILE B C 1
ATOM 2584 O O . ILE B 1 115 ? -23.986 35.085 43.477 1.00 27.49 113 ILE B O 1
ATOM 2589 N N . VAL B 1 116 ? -22.308 35.518 41.991 1.00 24.64 114 VAL B N 1
ATOM 2590 C CA . VAL B 1 116 ? -21.244 35.151 42.881 1.00 21.71 114 VAL B CA 1
ATOM 2591 C C . VAL B 1 116 ? -20.588 36.463 43.283 1.00 25.80 114 VAL B C 1
ATOM 2592 O O . VAL B 1 116 ? -19.770 37.015 42.524 1.00 21.36 114 VAL B O 1
ATOM 2596 N N . LEU B 1 117 ? -20.906 36.963 44.471 1.00 22.00 115 LEU B N 1
ATOM 2597 C CA . LEU B 1 117 ? -20.397 38.289 44.942 1.00 22.24 115 LEU B CA 1
ATOM 2598 C C . LEU B 1 117 ? -19.057 38.139 45.687 1.00 23.63 115 LEU B C 1
ATOM 2599 O O . LEU B 1 117 ? -18.987 37.478 46.753 1.00 24.35 115 LEU B O 1
ATOM 2604 N N . CYS B 1 118 ? -18.001 38.778 45.175 1.00 22.43 116 CYS B N 1
ATOM 2605 C CA . CYS B 1 118 ? -16.690 38.779 45.834 1.00 23.06 116 CYS B CA 1
ATOM 2606 C C . CYS B 1 118 ? -16.606 39.900 46.905 1.00 25.48 116 CYS B C 1
ATOM 2607 O O . CYS B 1 118 ? -17.128 41.029 46.673 1.00 23.68 116 CYS B O 1
ATOM 2610 N N . VAL B 1 119 ? -16.019 39.576 48.054 1.00 25.00 117 VAL B N 1
ATOM 2611 C CA . VAL B 1 119 ? -15.774 40.577 49.136 1.00 26.38 117 VAL B CA 1
ATOM 2612 C C . VAL B 1 119 ? -14.396 40.346 49.763 1.00 23.64 117 VAL B C 1
ATOM 2613 O O . VAL B 1 119 ? -13.868 39.243 49.679 1.00 26.36 117 VAL B O 1
ATOM 2617 N N . GLU B 1 120 ? -13.843 41.359 50.403 1.00 24.27 118 GLU B N 1
ATOM 2618 C CA . GLU B 1 120 ? -12.489 41.288 50.991 1.00 27.72 118 GLU B CA 1
ATOM 2619 C C . GLU B 1 120 ? -12.412 41.283 52.545 1.00 28.42 118 GLU B C 1
ATOM 2620 O O . GLU B 1 120 ? -11.341 41.037 53.086 1.00 29.93 118 GLU B O 1
ATOM 2626 N N . ASN B 1 121 ? -13.515 41.597 53.244 1.00 24.91 119 ASN B N 1
ATOM 2627 C CA . ASN B 1 121 ? -13.519 41.635 54.720 1.00 27.35 119 ASN B CA 1
ATOM 2628 C C . ASN B 1 121 ? -14.900 41.467 55.320 1.00 27.87 119 ASN B C 1
ATOM 2629 O O . ASN B 1 121 ? -15.895 41.442 54.603 1.00 25.57 119 ASN B O 1
ATOM 2634 N N . ALA B 1 122 ? -14.960 41.305 56.657 1.00 30.48 120 ALA B N 1
ATOM 2635 C CA . ALA B 1 122 ? -16.231 40.987 57.336 1.00 29.88 120 ALA B CA 1
ATOM 2636 C C . ALA B 1 122 ? -17.247 42.125 57.346 1.00 29.86 120 ALA B C 1
ATOM 2637 O O . ALA B 1 122 ? -18.460 41.861 57.319 1.00 28.83 120 ALA B O 1
ATOM 2639 N N . GLU B 1 123 ? -16.775 43.379 57.326 1.00 27.21 121 GLU B N 1
ATOM 2640 C CA . GLU B 1 123 ? -17.689 44.520 57.168 1.00 24.60 121 GLU B CA 1
ATOM 2641 C C . GLU B 1 123 ? -18.422 44.486 55.805 1.00 26.16 121 GLU B C 1
ATOM 2642 O O . GLU B 1 123 ? -19.660 44.649 55.741 1.00 22.83 121 GLU B O 1
ATOM 2648 N N . GLU B 1 124 ? -17.689 44.256 54.726 1.00 24.18 122 GLU B N 1
ATOM 2649 C CA . GLU B 1 124 ? -18.359 44.122 53.382 1.00 26.65 122 GLU B CA 1
ATOM 2650 C C . GLU B 1 124 ? -19.376 42.938 53.364 1.00 25.32 122 GLU B C 1
ATOM 2651 O O . GLU B 1 124 ? -20.514 43.063 52.872 1.00 25.22 122 GLU B O 1
ATOM 2657 N N . ALA B 1 125 ? -18.958 41.799 53.912 1.00 26.75 123 ALA B N 1
ATOM 2658 C CA . ALA B 1 125 ? -19.829 40.632 53.969 1.00 26.13 123 ALA B CA 1
ATOM 2659 C C . ALA B 1 125 ? -21.157 40.906 54.712 1.00 28.16 123 ALA B C 1
ATOM 2660 O O . ALA B 1 125 ? -22.243 40.534 54.221 1.00 26.31 123 ALA B O 1
ATOM 2662 N N . LYS B 1 126 ? -21.072 41.539 55.903 1.00 31.15 124 LYS B N 1
ATOM 2663 C CA . LYS B 1 126 ? -22.282 41.924 56.657 1.00 29.69 124 LYS B CA 1
ATOM 2664 C C . LYS B 1 126 ? -23.128 42.968 55.928 1.00 27.64 124 LYS B C 1
ATOM 2665 O O . LYS B 1 126 ? -24.370 42.864 55.899 1.00 25.97 124 LYS B O 1
ATOM 2671 N N . TYR B 1 127 ? -22.483 43.952 55.311 1.00 24.83 125 TYR B N 1
ATOM 2672 C CA . TYR B 1 127 ? -23.221 45.012 54.592 1.00 26.00 125 TYR B CA 1
ATOM 2673 C C . TYR B 1 127 ? -24.164 44.443 53.526 1.00 26.69 125 TYR B C 1
ATOM 2674 O O . TYR B 1 127 ? -25.280 44.940 53.318 1.00 24.38 125 TYR B O 1
ATOM 2683 N N . PHE B 1 128 ? -23.705 43.419 52.808 1.00 26.40 126 PHE B N 1
ATOM 2684 C CA . PHE B 1 128 ? -24.497 42.910 51.665 1.00 27.70 126 PHE B CA 1
ATOM 2685 C C . PHE B 1 128 ? -25.416 41.778 52.045 1.00 27.65 126 PHE B C 1
ATOM 2686 O O . PHE B 1 128 ? -26.231 41.367 51.204 1.00 29.16 126 PHE B O 1
ATOM 2694 N N . ARG B 1 129 ? -25.367 41.296 53.294 1.00 28.67 127 ARG B N 1
ATOM 2695 C CA . ARG B 1 129 ? -26.179 40.124 53.722 1.00 30.79 127 ARG B CA 1
ATOM 2696 C C . ARG B 1 129 ? -27.675 40.249 53.417 1.00 33.59 127 ARG B C 1
ATOM 2697 O O . ARG B 1 129 ? -28.277 39.276 52.949 1.00 31.83 127 ARG B O 1
ATOM 2705 N N . GLU B 1 130 ? -28.270 41.434 53.677 1.00 32.21 128 GLU B N 1
ATOM 2706 C CA . GLU B 1 130 ? -29.721 41.613 53.540 1.00 34.63 128 GLU B CA 1
ATOM 2707 C C . GLU B 1 130 ? -30.190 41.540 52.085 1.00 36.32 128 GLU B C 1
ATOM 2708 O O . GLU B 1 130 ? -31.355 41.317 51.835 1.00 34.58 128 GLU B O 1
ATOM 2714 N N . TYR B 1 131 ? -29.278 41.720 51.121 1.00 35.53 129 TYR B N 1
ATOM 2715 C CA . TYR B 1 131 ? -29.630 41.620 49.693 1.00 34.43 129 TYR B CA 1
ATOM 2716 C C . TYR B 1 131 ? -29.511 40.177 49.121 1.00 34.77 129 TYR B C 1
ATOM 2717 O O . TYR B 1 131 ? -29.716 39.987 47.943 1.00 37.02 129 TYR B O 1
ATOM 2726 N N . GLU B 1 132 ? -29.179 39.196 49.957 1.00 35.89 130 GLU B N 1
ATOM 2727 C CA . GLU B 1 132 ? -29.248 37.762 49.624 1.00 37.05 130 GLU B CA 1
ATOM 2728 C C . GLU B 1 132 ? -28.448 37.311 48.353 1.00 37.02 130 GLU B C 1
ATOM 2729 O O . GLU B 1 132 ? -29.019 36.770 47.418 1.00 37.62 130 GLU B O 1
ATOM 2735 N N . PRO B 1 133 ? -27.128 37.551 48.309 1.00 31.22 131 PRO B N 1
ATOM 2736 C CA . PRO B 1 133 ? -26.342 36.987 47.187 1.00 31.12 131 PRO B CA 1
ATOM 2737 C C . PRO B 1 133 ? -26.392 35.452 47.201 1.00 30.43 131 PRO B C 1
ATOM 2738 O O . PRO B 1 133 ? -26.368 34.858 48.259 1.00 27.21 131 PRO B O 1
ATOM 2742 N N . ASP B 1 134 ? -26.474 34.812 46.031 1.00 28.24 132 ASP B N 1
ATOM 2743 C CA . ASP B 1 134 ? -26.492 33.350 45.960 1.00 26.96 132 ASP B CA 1
ATOM 2744 C C . ASP B 1 134 ? -25.208 32.694 46.485 1.00 29.85 132 ASP B C 1
ATOM 2745 O O . ASP B 1 134 ? -25.257 31.638 47.166 1.00 29.50 132 ASP B O 1
ATOM 2750 N N . PHE B 1 135 ? -24.059 33.278 46.136 1.00 25.31 133 PHE B N 1
ATOM 2751 C CA . PHE B 1 135 ? -22.773 32.869 46.663 1.00 24.85 133 PHE B CA 1
ATOM 2752 C C . PHE B 1 135 ? -21.975 34.123 47.132 1.00 25.62 133 PHE B C 1
ATOM 2753 O O . PHE B 1 135 ? -22.136 35.216 46.562 1.00 23.85 133 PHE B O 1
ATOM 2761 N N . ILE B 1 136 ? -21.102 33.927 48.138 1.00 24.53 134 ILE B N 1
ATOM 2762 C CA . ILE B 1 136 ? -20.081 34.878 48.524 1.00 26.50 134 ILE B CA 1
ATOM 2763 C C . ILE B 1 136 ? -18.742 34.220 48.251 1.00 26.20 134 ILE B C 1
ATOM 2764 O O . ILE B 1 136 ? -18.523 33.103 48.705 1.00 32.30 134 ILE B O 1
ATOM 2769 N N . ALA B 1 137 ? -17.847 34.894 47.521 1.00 22.84 135 ALA B N 1
ATOM 2770 C CA . ALA B 1 137 ? -16.479 34.444 47.346 1.00 23.21 135 ALA B CA 1
ATOM 2771 C C . ALA B 1 137 ? -15.520 35.343 48.120 1.00 24.19 135 ALA B C 1
ATOM 2772 O O . ALA B 1 137 ? -15.415 36.541 47.874 1.00 25.30 135 ALA B O 1
ATOM 2774 N N . TYR B 1 138 ? -14.836 34.760 49.096 1.00 24.26 136 TYR B N 1
ATOM 2775 C CA . TYR B 1 138 ? -14.040 35.531 50.039 1.00 25.05 136 TYR B CA 1
ATOM 2776 C C . TYR B 1 138 ? -12.587 35.636 49.631 1.00 27.63 136 TYR B C 1
ATOM 2777 O O . TYR B 1 138 ? -11.914 34.616 49.502 1.00 26.44 136 TYR B O 1
ATOM 2786 N N . GLU B 1 139 ? -12.096 36.869 49.429 1.00 27.26 137 GLU B N 1
ATOM 2787 C CA . GLU B 1 139 ? -10.682 37.105 49.028 1.00 28.60 137 GLU B CA 1
ATOM 2788 C C . GLU B 1 139 ? -9.989 38.086 50.019 1.00 29.07 137 GLU B C 1
ATOM 2789 O O . GLU B 1 139 ? -9.655 39.197 49.640 1.00 29.05 137 GLU B O 1
ATOM 2795 N N . PRO B 1 140 ? -9.734 37.683 51.287 1.00 28.77 138 PRO B N 1
ATOM 2796 C CA . PRO B 1 140 ? -9.112 38.597 52.252 1.00 29.44 138 PRO B CA 1
ATOM 2797 C C . PRO B 1 140 ? -7.577 38.721 52.134 1.00 31.49 138 PRO B C 1
ATOM 2798 O O . PRO B 1 140 ? -6.907 37.757 51.747 1.00 30.59 138 PRO B O 1
ATOM 2802 N N . ARG B 1 141 ? -7.043 39.913 52.454 1.00 36.68 139 ARG B N 1
ATOM 2803 C CA . ARG B 1 141 ? -5.597 40.176 52.397 1.00 37.94 139 ARG B CA 1
ATOM 2804 C C . ARG B 1 141 ? -4.766 39.169 53.194 1.00 36.52 139 ARG B C 1
ATOM 2805 O O . ARG B 1 141 ? -3.691 38.796 52.757 1.00 41.10 139 ARG B O 1
ATOM 2813 N N . ASP B 1 142 ? -5.263 38.729 54.350 1.00 38.70 140 ASP B N 1
ATOM 2814 C CA . ASP B 1 142 ? -4.558 37.717 55.173 1.00 42.92 140 ASP B CA 1
ATOM 2815 C C . ASP B 1 142 ? -4.334 36.335 54.532 1.00 43.48 140 ASP B C 1
ATOM 2816 O O . ASP B 1 142 ? -3.585 35.531 55.078 1.00 42.01 140 ASP B O 1
ATOM 2821 N N . LEU B 1 143 ? -4.988 36.037 53.406 1.00 40.83 141 LEU B N 1
ATOM 2822 C CA . LEU B 1 143 ? -4.797 34.749 52.736 1.00 39.19 141 LEU B CA 1
ATOM 2823 C C . LEU B 1 143 ? -4.0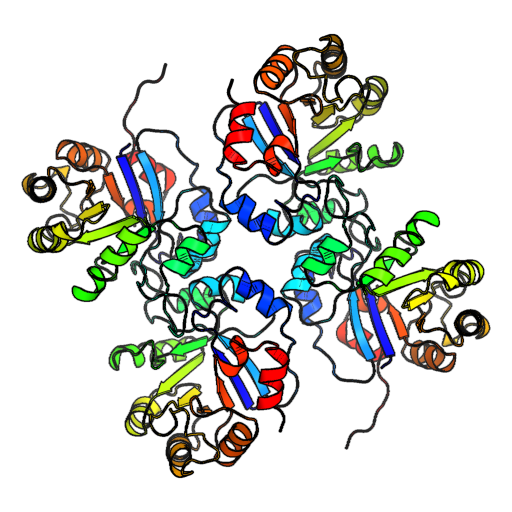49 34.909 51.431 1.00 36.40 141 LEU B C 1
ATOM 2824 O O . LEU B 1 143 ? -3.932 33.962 50.689 1.00 39.80 141 LEU B O 1
ATOM 2829 N N . ILE B 1 144 ? -3.546 36.106 51.151 1.00 39.97 142 ILE B N 1
ATOM 2830 C CA . ILE B 1 144 ? -2.863 36.425 49.894 1.00 41.95 142 ILE B CA 1
ATOM 2831 C C . ILE B 1 144 ? -1.361 36.644 50.162 1.00 47.34 142 ILE B C 1
ATOM 2832 O O . ILE B 1 144 ? -0.969 37.550 50.907 1.00 45.27 142 ILE B O 1
ATOM 2837 N N . GLY B 1 145 ? -0.536 35.813 49.534 1.00 50.02 143 GLY B N 1
ATOM 2838 C CA . GLY B 1 145 ? 0.929 35.823 49.732 1.00 55.07 143 GLY B CA 1
ATOM 2839 C C . GLY B 1 145 ? 1.552 34.472 49.403 1.00 55.91 143 GLY B C 1
ATOM 2840 O O . GLY B 1 145 ? 0.898 33.425 49.492 1.00 55.81 143 GLY B O 1
ATOM 2841 N N . GLY B 1 146 ? 2.814 34.489 48.993 1.00 57.63 144 GLY B N 1
ATOM 2842 C CA . GLY B 1 146 ? 3.519 33.257 48.625 1.00 57.86 144 GLY B CA 1
ATOM 2843 C C . GLY B 1 146 ? 3.879 32.426 49.834 1.00 59.48 144 GLY B C 1
ATOM 2844 O O . GLY B 1 146 ? 4.245 31.267 49.714 1.00 64.82 144 GLY B O 1
ATOM 2845 N N . ASP B 1 147 ? 3.791 33.030 51.011 1.00 62.13 145 ASP B N 1
ATOM 2846 C CA . ASP B 1 147 ? 4.131 32.333 52.242 1.00 64.60 145 ASP B CA 1
ATOM 2847 C C . ASP B 1 147 ? 2.890 32.023 53.077 1.00 63.31 145 ASP B C 1
ATOM 2848 O O . ASP B 1 147 ? 3.006 31.639 54.239 1.00 65.78 145 ASP B O 1
ATOM 2853 N N . VAL B 1 148 ? 1.701 32.124 52.477 1.00 61.32 146 VAL B N 1
ATOM 2854 C CA . VAL B 1 148 ? 0.458 31.866 53.236 1.00 57.73 146 VAL B CA 1
ATOM 2855 C C . VAL B 1 148 ? -0.526 31.017 52.444 1.00 45.41 146 VAL B C 1
ATOM 2856 O O . VAL B 1 148 ? -0.559 31.070 51.211 1.00 42.49 146 VAL B O 1
ATOM 2860 N N . SER B 1 149 ? -1.320 30.249 53.177 1.00 45.94 147 SER B N 1
ATOM 2861 C CA . SER B 1 149 ? -2.397 29.448 52.608 1.00 46.27 147 SER B CA 1
ATOM 2862 C C . SER B 1 149 ? -3.395 29.100 53.693 1.00 45.58 147 SER B C 1
ATOM 2863 O O . SER B 1 149 ? -3.098 29.223 54.917 1.00 48.89 147 SER B O 1
ATOM 2866 N N . VAL B 1 150 ? -4.565 28.607 53.283 1.00 37.47 148 VAL B N 1
ATOM 2867 C CA . VAL B 1 150 ? -5.570 28.213 54.275 1.00 37.38 148 VAL B CA 1
ATOM 2868 C C . VAL B 1 150 ? -5.030 27.237 55.348 1.00 41.84 148 VAL B C 1
ATOM 2869 O O . VAL B 1 150 ? -5.328 27.378 56.537 1.00 43.56 148 VAL B O 1
ATOM 2873 N N . SER B 1 151 ? -4.267 26.231 54.927 1.00 41.03 149 SER B N 1
ATOM 2874 C CA . SER B 1 151 ? -3.816 25.165 55.840 1.00 45.86 149 SER B CA 1
ATOM 2875 C C . SER B 1 151 ? -2.811 25.713 56.905 1.00 47.42 149 SER B C 1
ATOM 2876 O O . SER B 1 151 ? -2.574 25.065 57.913 1.00 48.07 149 SER B O 1
ATOM 2879 N N . THR B 1 152 ? -2.276 26.920 56.713 1.00 45.92 150 THR B N 1
ATOM 2880 C CA . THR B 1 152 ? -1.380 27.519 57.710 1.00 51.54 150 THR B CA 1
ATOM 2881 C C . THR B 1 152 ? -1.957 28.773 58.421 1.00 55.74 150 THR B C 1
ATOM 2882 O O . THR B 1 152 ? -1.320 29.300 59.314 1.00 53.67 150 THR B O 1
ATOM 2886 N N . ALA B 1 153 ? -3.127 29.268 58.009 1.00 51.47 151 ALA B N 1
ATOM 2887 C CA . ALA B 1 153 ? -3.649 30.513 58.553 1.00 48.26 151 ALA B CA 1
ATOM 2888 C C . ALA B 1 153 ? -4.579 30.231 59.731 1.00 46.33 151 ALA B C 1
ATOM 2889 O O . ALA B 1 153 ? -5.015 29.097 59.939 1.00 42.33 151 ALA B O 1
ATOM 2891 N N . LYS B 1 154 ? -4.866 31.261 60.513 1.00 46.38 152 LYS B N 1
ATOM 2892 C CA . LYS B 1 154 ? -5.826 31.145 61.603 1.00 50.86 152 LYS B CA 1
ATOM 2893 C C . LYS B 1 154 ? -7.223 30.786 61.072 1.00 51.59 152 LYS B C 1
ATOM 2894 O O . LYS B 1 154 ? -7.683 31.401 60.107 1.00 45.28 152 LYS B O 1
ATOM 2900 N N . PRO B 1 155 ? -7.923 29.856 61.743 1.00 48.45 153 PRO B N 1
ATOM 2901 C CA . PRO B 1 155 ? -9.252 29.430 61.318 1.00 45.98 153 PRO B CA 1
ATOM 2902 C C . PRO B 1 155 ? -10.381 30.502 61.396 1.00 44.94 153 PRO B C 1
ATOM 2903 O O . PRO B 1 155 ? -11.365 30.414 60.640 1.00 39.09 153 PRO B O 1
ATOM 2907 N N . GLU B 1 156 ? -10.219 31.506 62.266 1.00 40.08 154 GLU B N 1
ATOM 2908 C CA . GLU B 1 156 ? -11.210 32.593 62.457 1.00 40.62 154 GLU B CA 1
ATOM 2909 C C . GLU B 1 156 ? -11.506 33.379 61.167 1.00 35.08 154 GLU B C 1
ATOM 2910 O O . GLU B 1 156 ? -12.595 33.895 60.998 1.00 31.67 154 GLU B O 1
ATOM 2916 N N . ILE B 1 157 ? -10.508 33.484 60.299 1.00 34.37 155 ILE B N 1
ATOM 2917 C CA . ILE B 1 157 ? -10.640 34.189 58.994 1.00 36.50 155 ILE B CA 1
ATOM 2918 C C . ILE B 1 157 ? -11.889 33.707 58.231 1.00 33.00 155 ILE B C 1
ATOM 2919 O O . ILE B 1 157 ? -12.807 34.491 57.958 1.00 30.62 155 ILE B O 1
ATOM 2924 N N . ILE B 1 158 ? -11.984 32.396 58.012 1.00 30.49 156 ILE B N 1
ATOM 2925 C CA . ILE B 1 158 ? -13.166 31.816 57.369 1.00 29.98 156 ILE B CA 1
ATOM 2926 C C . ILE B 1 158 ? -14.381 31.674 58.292 1.00 29.51 156 ILE B C 1
ATOM 2927 O O . ILE B 1 158 ? -15.527 31.886 57.868 1.00 28.64 156 ILE B O 1
ATOM 2932 N N . GLU B 1 159 ? -14.153 31.299 59.562 1.00 29.99 157 GLU B N 1
ATOM 2933 C CA . GLU B 1 159 ? -15.274 31.041 60.499 1.00 32.42 157 GLU B CA 1
ATOM 2934 C C . GLU B 1 159 ? -16.144 32.267 60.690 1.00 29.61 157 GLU B C 1
ATOM 2935 O O . GLU B 1 159 ? -17.380 32.164 60.752 1.00 29.23 157 GLU B O 1
ATOM 2941 N N . ASP B 1 160 ? -15.532 33.457 60.763 1.00 30.11 158 ASP B N 1
ATOM 2942 C CA . ASP B 1 160 ? -16.332 34.701 60.887 1.00 28.37 158 ASP B CA 1
ATOM 2943 C C . ASP B 1 160 ? -17.353 34.901 59.757 1.00 29.62 158 ASP B C 1
ATOM 2944 O O . ASP B 1 160 ? -18.489 35.310 60.011 1.00 27.08 158 ASP B O 1
ATOM 2949 N N . ILE B 1 161 ? -16.970 34.602 58.500 1.00 27.73 159 ILE B N 1
ATOM 2950 C CA . ILE B 1 161 ? -17.885 34.821 57.379 1.00 26.43 159 ILE B CA 1
ATOM 2951 C C . ILE B 1 161 ? -18.984 33.767 57.320 1.00 25.49 159 ILE B C 1
ATOM 2952 O O . ILE B 1 161 ? -20.171 34.079 57.011 1.00 23.96 159 ILE B O 1
ATOM 2957 N N . VAL B 1 162 ? -18.598 32.512 57.597 1.00 27.37 160 VAL B N 1
ATOM 2958 C CA . VAL B 1 162 ? -19.581 31.409 57.671 1.00 30.75 160 VAL B CA 1
ATOM 2959 C C . VAL B 1 162 ? -20.659 31.709 58.712 1.00 29.37 160 VAL B C 1
ATOM 2960 O O . VAL B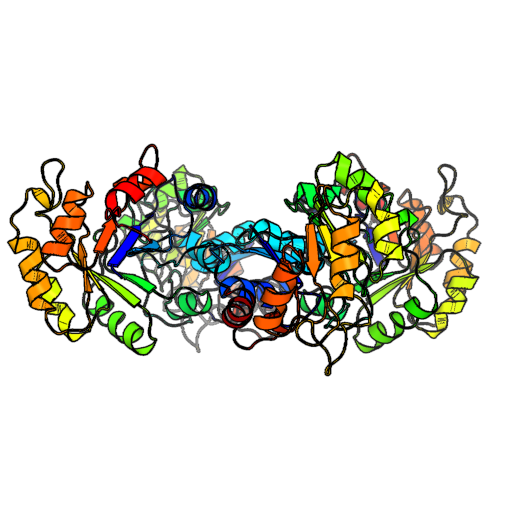 1 162 ? -21.877 31.570 58.457 1.00 30.11 160 VAL B O 1
ATOM 2964 N N . LYS B 1 163 ? -20.217 32.214 59.863 1.00 31.26 161 LYS B N 1
ATOM 2965 C CA . LYS B 1 163 ? -21.136 32.680 60.920 1.00 31.91 161 LYS B CA 1
ATOM 2966 C C . LYS B 1 163 ? -22.129 33.752 60.460 1.00 34.71 161 LYS B C 1
ATOM 2967 O O . LYS B 1 163 ? -23.325 33.634 60.686 1.00 33.79 161 LYS B O 1
ATOM 2973 N N . ILE B 1 164 ? -21.649 34.785 59.750 1.00 33.51 162 ILE B N 1
ATOM 2974 C CA . ILE B 1 164 ? -22.538 35.825 59.207 1.00 30.37 162 ILE B CA 1
ATOM 2975 C C . ILE B 1 164 ? -23.668 35.288 58.308 1.00 34.72 162 ILE B C 1
ATOM 2976 O O . ILE B 1 164 ? -24.811 35.747 58.411 1.00 28.90 162 ILE B O 1
ATOM 2981 N N . TYR B 1 165 ? -23.375 34.279 57.476 1.00 29.02 163 TYR B N 1
ATOM 2982 C CA . TYR B 1 165 ? -24.379 33.678 56.607 1.00 29.83 163 TYR B CA 1
ATOM 2983 C C . TYR B 1 165 ? -25.087 32.379 57.105 1.00 30.90 163 TYR B C 1
ATOM 2984 O O . TYR B 1 165 ? -25.899 31.803 56.391 1.00 35.31 163 TYR B O 1
ATOM 2993 N N . GLU B 1 166 ? -24.821 31.956 58.332 1.00 34.93 164 GLU B N 1
ATOM 2994 C CA . GLU B 1 166 ? -25.465 30.769 58.960 1.00 42.84 164 GLU B CA 1
ATOM 2995 C C . GLU B 1 166 ? -26.991 30.874 58.861 1.00 39.39 164 GLU B C 1
ATOM 2996 O O . GLU B 1 166 ? -27.576 31.909 59.187 1.00 40.87 164 GLU B O 1
ATOM 3002 N N . GLY B 1 167 ? -27.629 29.838 58.335 1.00 42.10 165 GLY B N 1
ATOM 3003 C CA . GLY B 1 167 ? -29.080 29.830 58.176 1.00 42.36 165 GLY B CA 1
ATOM 3004 C C . GLY B 1 167 ? -29.678 30.616 57.024 1.00 49.36 165 GLY B C 1
ATOM 3005 O O . GLY B 1 167 ? -30.910 30.655 56.876 1.00 53.66 165 GLY B O 1
ATOM 3006 N N . THR B 1 168 ? -28.852 31.257 56.204 1.00 43.13 166 THR B N 1
ATOM 3007 C CA . THR B 1 168 ? -29.366 31.916 55.008 1.00 39.25 166 THR B CA 1
ATOM 3008 C C . THR B 1 168 ? -29.267 30.922 53.839 1.00 38.33 166 THR B C 1
ATOM 3009 O O . THR B 1 168 ? -28.636 29.874 53.946 1.00 41.69 166 THR B O 1
ATOM 3013 N N . GLY B 1 169 ? -29.805 31.281 52.693 1.00 43.14 167 GLY B N 1
ATOM 3014 C CA . GLY B 1 169 ? -29.570 30.467 51.486 1.00 45.50 167 GLY B CA 1
ATOM 3015 C C . GLY B 1 169 ? -28.197 30.647 50.787 1.00 46.09 167 GLY B C 1
ATOM 3016 O O . GLY B 1 169 ? -27.958 30.003 49.773 1.00 44.50 167 GLY B O 1
ATOM 3017 N N . THR B 1 170 ? -27.293 31.479 51.337 1.00 37.55 168 THR B N 1
ATOM 3018 C CA . THR B 1 170 ? -26.039 31.834 50.684 1.00 29.91 168 THR B CA 1
ATOM 3019 C C . THR B 1 170 ? -24.918 30.832 50.955 1.00 35.38 168 THR B C 1
ATOM 3020 O O . THR B 1 170 ? -24.636 30.571 52.120 1.00 37.15 168 THR B O 1
ATOM 3024 N N . SER B 1 171 ? -24.239 30.316 49.920 1.00 29.64 169 SER B N 1
ATOM 3025 C CA . SER B 1 171 ? -23.065 29.471 50.107 1.00 30.89 169 SER B CA 1
ATOM 3026 C C . SER B 1 171 ? -21.754 30.240 50.062 1.00 27.33 169 SER B C 1
ATOM 3027 O O . SER B 1 171 ? -21.576 31.120 49.205 1.00 30.67 169 SER B O 1
ATOM 3030 N N . VAL B 1 172 ? -20.836 29.920 50.953 1.00 27.95 170 VAL B N 1
ATOM 3031 C CA . VAL B 1 172 ? -19.560 30.628 51.081 1.00 26.92 170 VAL B CA 1
ATOM 3032 C C . VAL B 1 172 ? -18.444 29.853 50.407 1.00 26.93 170 VAL B C 1
ATOM 3033 O O . VAL B 1 172 ? -18.227 28.651 50.701 1.00 29.03 170 VAL B O 1
ATOM 3037 N N . LEU B 1 173 ? -17.721 30.515 49.488 1.00 25.37 171 LEU B N 1
ATOM 3038 C CA . LEU B 1 173 ? -16.601 29.908 48.743 1.00 22.95 171 LEU B CA 1
ATOM 3039 C C . LEU B 1 173 ? -15.326 30.633 49.162 1.00 25.83 171 LEU B C 1
ATOM 3040 O O . LEU B 1 173 ? -15.341 31.867 49.375 1.00 26.50 171 LEU B O 1
ATOM 3045 N N . VAL B 1 174 ? -14.221 29.897 49.207 1.00 24.32 172 VAL B N 1
ATOM 3046 C CA . VAL B 1 174 ? -12.888 30.469 49.442 1.00 27.27 172 VAL B CA 1
ATOM 3047 C C . VAL B 1 174 ? -12.169 30.817 48.142 1.00 27.82 172 VAL B C 1
ATOM 3048 O O . VAL B 1 174 ? -11.930 29.941 47.309 1.00 26.04 172 VAL B O 1
ATOM 3052 N N . GLY B 1 175 ? -11.826 32.100 47.993 1.00 28.19 173 GLY B N 1
ATOM 3053 C CA . GLY B 1 175 ? -11.191 32.642 46.769 1.00 29.23 173 GLY B CA 1
ATOM 3054 C C . GLY B 1 175 ? -9.754 33.175 46.874 1.00 30.71 173 GLY B C 1
ATOM 3055 O O . GLY B 1 175 ? -9.290 33.877 45.956 1.00 28.45 173 GLY B O 1
ATOM 3056 N N . ALA B 1 176 ? -9.062 32.867 47.972 1.00 30.53 174 ALA B N 1
ATOM 3057 C CA . ALA B 1 176 ? -7.616 33.143 48.138 1.00 31.64 174 ALA B CA 1
ATOM 3058 C C . ALA B 1 176 ? -6.999 32.079 49.039 1.00 31.24 174 ALA B C 1
ATOM 3059 O O . ALA B 1 176 ? -7.698 31.475 49.858 1.00 29.51 174 ALA B O 1
ATOM 3061 N N . GLY B 1 177 ? -5.699 31.822 48.877 1.00 32.39 175 GLY B N 1
ATOM 3062 C CA . GLY B 1 177 ? -4.981 30.847 49.725 1.00 32.77 175 GLY B CA 1
ATOM 3063 C C . GLY B 1 177 ? -5.212 29.362 49.428 1.00 35.10 175 GLY B C 1
ATOM 3064 O O . GLY B 1 177 ? -4.936 28.500 50.287 1.00 33.40 175 GLY B O 1
ATOM 3065 N N . ILE B 1 178 ? -5.767 29.063 48.243 1.00 34.40 176 ILE B N 1
ATOM 3066 C CA . ILE B 1 178 ? -5.999 27.694 47.795 1.00 32.70 176 ILE B CA 1
ATOM 3067 C C . ILE B 1 178 ? -4.863 27.254 46.861 1.00 41.63 176 ILE B C 1
ATOM 3068 O O . ILE B 1 178 ? -4.826 27.638 45.699 1.00 41.83 176 ILE B O 1
ATOM 3073 N N . LYS B 1 179 ? -3.929 26.451 47.375 1.00 40.54 177 LYS B N 1
ATOM 3074 C CA . LYS B 1 179 ? -2.799 25.952 46.593 1.00 41.66 177 LYS B CA 1
ATOM 3075 C C . LYS B 1 179 ? -2.802 24.428 46.431 1.00 39.21 177 LYS B C 1
ATOM 3076 O O . LYS B 1 179 ? -2.301 23.951 45.437 1.00 37.30 177 LYS B O 1
ATOM 3082 N N . THR B 1 180 ? -3.356 23.674 47.385 1.00 36.94 178 THR B N 1
ATOM 3083 C CA . THR B 1 180 ? -3.324 22.199 47.375 1.00 34.41 178 THR B CA 1
ATOM 3084 C C . THR B 1 180 ? -4.649 21.644 47.837 1.00 34.03 178 THR B C 1
ATOM 3085 O O . THR B 1 180 ? -5.517 22.385 48.352 1.00 35.48 178 THR B O 1
ATOM 3089 N N . GLY B 1 181 ? -4.790 20.321 47.715 1.00 32.63 179 GLY B N 1
ATOM 3090 C CA . GLY B 1 181 ? -5.953 19.600 48.241 1.00 34.83 179 GLY B CA 1
ATOM 3091 C C . GLY B 1 181 ? -6.185 19.720 49.743 1.00 36.85 179 GLY B C 1
ATOM 3092 O O . GLY B 1 181 ? -7.341 19.751 50.223 1.00 36.23 179 GLY B O 1
ATOM 3093 N N . GLU B 1 182 ? -5.095 19.823 50.482 1.00 35.62 180 GLU B N 1
ATOM 3094 C CA . GLU B 1 182 ? -5.146 20.052 51.935 1.00 40.70 180 GLU B CA 1
ATOM 3095 C C . GLU B 1 182 ? -5.875 21.383 52.268 1.00 35.19 180 GLU B C 1
ATOM 3096 O O . GLU B 1 182 ? -6.686 21.422 53.208 1.00 32.08 180 GLU B O 1
ATOM 3102 N N . ASP B 1 183 ? -5.577 22.440 51.489 1.00 34.02 181 ASP B N 1
ATOM 3103 C CA . ASP B 1 183 ? -6.259 23.735 51.664 1.00 33.41 181 ASP B CA 1
ATOM 3104 C C . ASP B 1 183 ? -7.766 23.625 51.398 1.00 31.35 181 ASP B C 1
ATOM 3105 O O . ASP B 1 183 ? -8.584 24.236 52.108 1.00 35.68 181 ASP B O 1
ATOM 3110 N N . VAL B 1 184 ? -8.162 22.832 50.403 1.00 30.01 182 VAL B N 1
ATOM 3111 C CA . VAL B 1 184 ? -9.584 22.653 50.073 1.00 30.84 182 VAL B CA 1
ATOM 3112 C C . VAL B 1 184 ? -10.313 21.864 51.186 1.00 35.74 182 VAL B C 1
ATOM 3113 O O . VAL B 1 184 ? -11.425 22.232 51.620 1.00 31.30 182 VAL B O 1
ATOM 3117 N N . ARG B 1 185 ? -9.702 20.775 51.642 1.00 34.57 183 ARG B N 1
ATOM 3118 C CA . ARG B 1 185 ? -10.311 19.957 52.739 1.00 41.16 183 ARG B CA 1
ATOM 3119 C C . ARG B 1 185 ? -10.486 20.761 54.058 1.00 37.58 183 ARG B C 1
ATOM 3120 O O . ARG B 1 185 ? -11.531 20.670 54.721 1.00 32.70 183 ARG B O 1
ATOM 3128 N N . ARG B 1 186 ? -9.489 21.565 54.394 1.00 31.82 184 ARG B N 1
ATOM 3129 C CA . ARG B 1 186 ? -9.550 22.411 55.600 1.00 35.02 184 ARG B CA 1
ATOM 3130 C C . ARG B 1 186 ? -10.681 23.474 55.484 1.00 36.35 184 ARG B C 1
ATOM 3131 O O . ARG B 1 186 ? -11.459 23.673 56.427 1.00 31.24 184 ARG B O 1
ATOM 3139 N N . SER B 1 187 ? -10.831 24.090 54.300 1.00 33.64 185 SER B N 1
ATOM 3140 C CA . SER B 1 187 ? -11.903 25.036 54.082 1.00 32.04 185 SER B CA 1
ATOM 3141 C C . SER B 1 187 ? -13.282 24.426 54.289 1.00 32.77 185 SER B C 1
ATOM 3142 O O . SER B 1 187 ? -14.170 25.057 54.892 1.00 28.29 185 SER B O 1
ATOM 3145 N N . ILE B 1 188 ? -13.490 23.240 53.719 1.00 32.20 186 ILE B N 1
ATOM 3146 C CA . ILE B 1 188 ? -14.754 22.524 53.869 1.00 36.25 186 ILE B CA 1
ATOM 3147 C C . ILE B 1 188 ? -14.969 22.198 55.384 1.00 33.80 186 ILE B C 1
ATOM 3148 O O . ILE B 1 188 ? -16.076 22.352 55.909 1.00 34.33 186 ILE B O 1
ATOM 3153 N N . GLY B 1 189 ? -13.896 21.780 56.061 1.00 40.21 187 GLY B N 1
ATOM 3154 C CA . GLY B 1 189 ? -13.947 21.497 57.539 1.00 40.11 187 GLY B CA 1
ATOM 3155 C C . GLY B 1 189 ? -14.389 22.711 58.350 1.00 40.82 187 GLY B C 1
ATOM 3156 O O . GLY B 1 189 ? -15.112 22.564 59.339 1.00 39.55 187 GLY B O 1
ATOM 3157 N N . LEU B 1 190 ? -14.025 23.915 57.887 1.00 35.58 188 LEU B N 1
ATOM 3158 C CA . LEU B 1 190 ? -14.463 25.177 58.524 1.00 33.30 188 LEU B CA 1
ATOM 3159 C C . LEU B 1 190 ? -15.811 25.714 58.130 1.00 33.65 188 LEU B C 1
ATOM 3160 O O . LEU B 1 190 ? -16.160 26.821 58.577 1.00 37.03 188 LEU B O 1
ATOM 3165 N N . GLY B 1 191 ? -16.572 25.005 57.281 1.00 30.89 189 GLY B N 1
ATOM 3166 C CA . GLY B 1 191 ? -17.918 25.445 56.916 1.00 30.84 189 GLY B CA 1
ATOM 3167 C C . GLY B 1 191 ? -18.120 26.023 55.512 1.00 29.98 189 GLY B C 1
ATOM 3168 O O . GLY B 1 191 ? -19.256 26.290 55.088 1.00 30.07 189 GLY B O 1
ATOM 3169 N N . ALA B 1 192 ? -17.053 26.206 54.754 1.00 28.28 190 ALA B N 1
ATOM 3170 C CA . ALA B 1 192 ? -17.186 26.619 53.319 1.00 29.63 190 ALA B CA 1
ATOM 3171 C C . ALA B 1 192 ? -17.813 25.502 52.430 1.00 34.53 190 ALA B C 1
ATOM 3172 O O . ALA B 1 192 ? -17.735 24.307 52.770 1.00 32.19 190 ALA B O 1
ATOM 3174 N N . ARG B 1 193 ? -18.442 25.903 51.312 1.00 30.99 191 ARG B N 1
ATOM 3175 C CA . ARG B 1 193 ? -19.051 24.966 50.392 1.00 31.62 191 ARG B CA 1
ATOM 3176 C C . ARG B 1 193 ? -18.333 24.870 48.997 1.00 29.58 191 ARG B C 1
ATOM 3177 O O . ARG B 1 193 ? -18.901 24.333 48.067 1.00 29.64 191 ARG B O 1
ATOM 3185 N N . GLY B 1 194 ? -17.088 25.338 48.897 1.00 28.29 192 GLY B N 1
ATOM 3186 C CA . GLY B 1 194 ? -16.312 25.313 47.652 1.00 29.47 192 GLY B CA 1
ATOM 3187 C C . GLY B 1 194 ? -15.259 26.417 47.519 1.00 29.02 192 GLY B C 1
ATOM 3188 O O . GLY B 1 194 ? -14.866 27.058 48.528 1.00 30.54 192 GLY B O 1
ATOM 3189 N N . ILE B 1 195 ? -14.764 26.609 46.280 1.00 25.30 193 ILE B N 1
ATOM 3190 C CA . ILE B 1 195 ? -13.590 27.393 45.970 1.00 25.12 193 ILE B CA 1
ATOM 3191 C C . ILE B 1 195 ? -13.740 28.184 44.641 1.00 24.83 193 ILE B C 1
ATOM 3192 O O . ILE B 1 195 ? -14.540 27.807 43.778 1.00 24.21 193 ILE B O 1
ATOM 3197 N N . LEU B 1 196 ? -12.950 29.260 44.534 1.00 23.86 194 LEU B N 1
ATOM 3198 C CA . LEU B 1 196 ? -12.791 30.047 43.305 1.00 24.50 194 LEU B CA 1
ATOM 3199 C C . LEU B 1 196 ? -11.295 30.155 43.053 1.00 23.94 194 LEU B C 1
ATOM 3200 O O . LEU B 1 196 ? -10.592 30.691 43.878 1.00 25.47 194 LEU B O 1
ATOM 3205 N N . VAL B 1 197 ? -10.822 29.594 41.931 1.00 26.45 195 VAL B N 1
ATOM 3206 C CA . VAL B 1 197 ? -9.406 29.503 41.572 1.00 25.76 195 VAL B CA 1
ATOM 3207 C C . VAL B 1 197 ? -9.198 29.959 40.118 1.00 25.60 195 VAL B C 1
ATOM 3208 O O . VAL B 1 197 ? -10.172 30.201 39.415 1.00 24.44 195 VAL B O 1
ATOM 3212 N N . ALA B 1 198 ? -7.931 30.125 39.710 1.00 25.42 196 ALA B N 1
ATOM 3213 C CA . ALA B 1 198 ? -7.590 30.682 38.402 1.00 24.89 196 ALA B CA 1
ATOM 3214 C C . ALA B 1 198 ? -6.242 30.138 37.841 1.00 25.74 196 ALA B C 1
ATOM 3215 O O . ALA B 1 198 ? -6.190 29.015 37.301 1.00 23.83 196 ALA B O 1
ATOM 3217 N N . SER B 1 199 ? -5.144 30.892 37.970 1.00 26.49 197 SER B N 1
ATOM 3218 C CA . SER B 1 199 ? -3.840 30.482 37.344 1.00 28.12 197 SER B CA 1
ATOM 3219 C C . SER B 1 199 ? -3.293 29.088 37.664 1.00 27.59 197 SER B C 1
ATOM 3220 O O . SER B 1 199 ? -2.706 28.429 36.790 1.00 31.37 197 SER B O 1
ATOM 3223 N N . GLY B 1 200 ? -3.491 28.606 38.889 1.00 29.92 198 GLY B N 1
ATOM 3224 C CA . GLY B 1 200 ? -3.056 27.248 39.266 1.00 30.43 198 GLY B CA 1
ATOM 3225 C C . GLY B 1 200 ? -3.618 26.135 38.382 1.00 32.82 198 GLY B C 1
ATOM 3226 O O . GLY B 1 200 ? -2.966 25.063 38.203 1.00 29.12 198 GLY B O 1
ATOM 3227 N N . VAL B 1 201 ? -4.824 26.347 37.842 1.00 29.51 199 VAL B N 1
ATOM 3228 C CA . VAL B 1 201 ? -5.435 25.410 36.869 1.00 28.27 199 VAL B CA 1
ATOM 3229 C C . VAL B 1 201 ? -5.208 25.866 35.405 1.00 30.02 199 VAL B C 1
ATOM 3230 O O . VAL B 1 201 ? -4.713 25.096 34.557 1.00 30.61 199 VAL B O 1
ATOM 3234 N N . VAL B 1 202 ? -5.464 27.141 35.117 1.00 25.73 200 VAL B N 1
ATOM 3235 C CA . VAL B 1 202 ? -5.412 27.634 33.713 1.00 27.05 200 VAL B CA 1
ATOM 3236 C C . VAL B 1 202 ? -4.019 27.561 33.069 1.00 31.57 200 VAL B C 1
ATOM 3237 O O . VAL B 1 202 ? -3.887 27.247 31.867 1.00 27.12 200 VAL B O 1
ATOM 3241 N N . LYS B 1 203 ? -2.997 27.901 33.859 1.00 33.09 201 LYS B N 1
ATOM 3242 C CA . LYS B 1 203 ? -1.617 27.949 33.369 1.00 33.47 201 LYS B CA 1
ATOM 3243 C C . LYS B 1 203 ? -0.854 26.632 33.505 1.00 33.69 201 LYS B C 1
ATOM 3244 O O . LYS B 1 203 ? 0.324 26.586 33.225 1.00 38.94 201 LYS B O 1
ATOM 3250 N N . SER B 1 204 ? -1.510 25.575 33.954 1.00 32.75 202 SER B N 1
ATOM 3251 C CA . SER B 1 204 ? -0.905 24.264 34.095 1.00 34.62 202 SER B CA 1
ATOM 3252 C C . SER B 1 204 ? -0.565 23.565 32.765 1.00 36.43 202 SER B C 1
ATOM 3253 O O . SER B 1 204 ? -1.294 23.695 31.775 1.00 33.46 202 SER B O 1
ATOM 3256 N N . ALA B 1 205 ? 0.497 22.763 32.764 1.00 36.36 203 ALA B N 1
ATOM 3257 C CA . ALA B 1 205 ? 0.784 21.843 31.637 1.00 36.86 203 ALA B CA 1
ATOM 3258 C C . ALA B 1 205 ? -0.318 20.808 31.430 1.00 37.30 203 ALA B C 1
ATOM 3259 O O . ALA B 1 205 ? -0.472 20.312 30.325 1.00 39.47 203 ALA B O 1
ATOM 3261 N N . ASP B 1 206 ? -1.097 20.484 32.464 1.00 33.79 204 ASP B N 1
ATOM 3262 C CA . ASP B 1 206 ? -2.266 19.588 32.334 1.00 31.05 204 ASP B CA 1
ATOM 3263 C C . ASP B 1 206 ? -3.411 20.146 33.270 1.00 30.01 204 ASP B C 1
ATOM 3264 O O . ASP B 1 206 ? -3.532 19.764 34.462 1.00 28.29 204 ASP B O 1
ATOM 3269 N N . PRO B 1 207 ? -4.253 21.033 32.713 1.00 26.41 205 PRO B N 1
ATOM 3270 C CA . PRO B 1 207 ? -5.320 21.628 33.544 1.00 27.12 205 PRO B CA 1
ATOM 3271 C C . PRO B 1 207 ? -6.254 20.646 34.232 1.00 25.38 205 PRO B C 1
ATOM 3272 O O . PRO B 1 207 ? -6.590 20.851 35.408 1.00 26.65 205 PRO B O 1
ATOM 3276 N N . THR B 1 208 ? -6.699 19.598 33.528 1.00 25.18 206 THR B N 1
ATOM 3277 C CA . THR B 1 208 ? -7.608 18.601 34.077 1.00 28.65 206 THR B CA 1
ATOM 3278 C C . THR B 1 208 ? -6.994 17.970 35.394 1.00 31.60 206 THR B C 1
ATOM 3279 O O . THR B 1 208 ? -7.670 17.824 36.434 1.00 28.41 206 THR B O 1
ATOM 3283 N N . LYS B 1 209 ? -5.733 17.583 35.312 1.00 31.14 207 LYS B N 1
ATOM 3284 C CA . LYS B 1 209 ? -5.023 16.951 36.453 1.00 36.01 207 LYS B CA 1
ATOM 3285 C C . LYS B 1 209 ? -4.840 17.893 37.659 1.00 32.78 207 LYS B C 1
ATOM 3286 O O . LYS B 1 209 ? -5.013 17.485 38.821 1.00 32.38 207 LYS B O 1
ATOM 3292 N N . SER B 1 210 ? -4.485 19.145 37.367 1.00 32.51 208 SER B N 1
ATOM 3293 C CA . SER B 1 210 ? -4.344 20.157 38.408 1.00 30.04 208 SER B CA 1
ATOM 3294 C C . SER B 1 210 ? -5.636 20.417 39.167 1.00 30.81 208 SER B C 1
ATOM 3295 O O . SER B 1 210 ? -5.637 20.482 40.411 1.00 31.58 208 SER B O 1
ATOM 3298 N N . LEU B 1 211 ? -6.758 20.539 38.456 1.00 27.79 209 LEU B N 1
ATOM 3299 C CA . LEU B 1 211 ? -8.059 20.648 39.158 1.00 28.62 209 LEU B CA 1
ATOM 3300 C C . LEU B 1 211 ? -8.380 19.384 39.997 1.00 30.50 209 LEU B C 1
ATOM 3301 O O . LEU B 1 211 ? -8.907 19.472 41.133 1.00 29.39 209 LEU B O 1
ATOM 3306 N N . ASN B 1 212 ? -8.148 18.210 39.429 1.00 28.31 210 ASN B N 1
ATOM 3307 C CA . ASN B 1 212 ? -8.437 16.928 40.146 1.00 30.67 210 ASN B CA 1
ATOM 3308 C C . ASN B 1 212 ? -7.663 16.809 41.482 1.00 30.60 210 ASN B C 1
ATOM 3309 O O . ASN B 1 212 ? -8.189 16.346 42.477 1.00 32.75 210 ASN B O 1
ATOM 3314 N N . SER B 1 213 ? -6.461 17.318 41.495 1.00 30.36 211 SER B N 1
ATOM 3315 C CA . SER B 1 213 ? -5.638 17.325 42.672 1.00 35.53 211 SER B CA 1
ATOM 3316 C C . SER B 1 213 ? -6.228 18.242 43.777 1.00 36.48 211 SER B C 1
ATOM 3317 O O . SER B 1 213 ? -6.125 17.940 44.967 1.00 32.31 211 SER B O 1
ATOM 3320 N N . LEU B 1 214 ? -6.878 19.343 43.394 1.00 30.67 212 LEU B N 1
ATOM 3321 C CA . LEU B 1 214 ? -7.575 20.179 44.356 1.00 33.68 212 LEU B CA 1
ATOM 3322 C C . LEU B 1 214 ? -8.858 19.552 44.908 1.00 31.71 212 LEU B C 1
ATOM 3323 O O . LEU B 1 214 ? -9.171 19.725 46.073 1.00 33.39 212 LEU B O 1
ATOM 3328 N N . ILE B 1 215 ? -9.669 18.929 44.077 1.00 28.67 213 ILE B N 1
ATOM 3329 C CA . ILE B 1 215 ? -11.020 18.483 44.506 1.00 33.61 213 ILE B CA 1
ATOM 3330 C C . ILE B 1 215 ? -11.161 16.983 44.898 1.00 39.17 213 ILE B C 1
ATOM 3331 O O . ILE B 1 215 ? -12.267 16.508 45.177 1.00 37.90 213 ILE B O 1
ATOM 3336 N N . GLU B 1 216 ? -10.067 16.236 44.907 1.00 48.21 214 GLU B N 1
ATOM 3337 C CA . GLU B 1 216 ? -10.099 14.872 45.541 1.00 60.18 214 GLU B CA 1
ATOM 3338 C C . GLU B 1 216 ? -10.275 14.986 47.089 1.00 62.92 214 GLU B C 1
ATOM 3339 O O . GLU B 1 216 ? -9.629 15.819 47.726 1.00 70.16 214 GLU B O 1
ATOM 3345 N N . LEU B 1 217 ? -11.195 14.219 47.691 1.00 70.45 215 LEU B N 1
ATOM 3346 C CA . LEU B 1 217 ? -11.516 14.387 49.134 1.00 72.90 215 LEU B CA 1
ATOM 3347 C C . LEU B 1 217 ? -10.961 13.288 50.056 1.00 75.82 215 LEU B C 1
ATOM 3348 O O . LEU B 1 217 ? -10.707 12.164 49.625 1.00 70.90 215 LEU B O 1
ATOM 3353 N N . MET C 1 3 ? -11.597 59.296 0.820 1.00 51.95 1 MET C N 1
ATOM 3354 C CA . MET C 1 3 ? -13.031 58.990 1.103 1.00 45.54 1 MET C CA 1
ATOM 3355 C C . MET C 1 3 ? -13.516 59.694 2.401 1.00 36.45 1 MET C C 1
ATOM 3356 O O . MET C 1 3 ? -12.737 60.094 3.236 1.00 40.31 1 MET C O 1
ATOM 3361 N N . TYR C 1 4 ? -14.809 59.898 2.525 1.00 28.96 2 TYR C N 1
ATOM 3362 C CA . TYR C 1 4 ? -15.428 60.316 3.797 1.00 27.43 2 TYR C CA 1
ATOM 3363 C C . TYR C 1 4 ? -15.699 59.047 4.669 1.00 24.96 2 TYR C C 1
ATOM 3364 O O . TYR C 1 4 ? -15.611 57.914 4.141 1.00 28.34 2 TYR C O 1
ATOM 3373 N N . THR C 1 5 ? -16.059 59.208 5.942 1.00 23.59 3 THR C N 1
ATOM 3374 C CA . THR C 1 5 ? -16.334 58.049 6.841 1.00 24.26 3 THR C CA 1
ATOM 3375 C C . THR C 1 5 ? -17.718 58.163 7.482 1.00 23.67 3 THR C C 1
ATOM 3376 O O . THR C 1 5 ? -18.086 59.240 7.989 1.00 23.43 3 THR C O 1
ATOM 3380 N N . ALA C 1 6 ? -18.527 57.089 7.423 1.00 21.24 4 ALA C N 1
ATOM 3381 C CA . ALA C 1 6 ? -19.785 57.051 8.191 1.00 19.88 4 ALA C CA 1
ATOM 3382 C C . ALA C 1 6 ? -19.748 55.838 9.171 1.00 21.04 4 ALA C C 1
ATOM 3383 O O . ALA C 1 6 ? -19.585 54.674 8.727 1.00 21.48 4 ALA C O 1
ATOM 3385 N N . ILE C 1 7 ? -19.904 56.117 10.468 1.00 20.31 5 ILE C N 1
ATOM 3386 C CA . ILE C 1 7 ? -19.971 55.070 11.523 1.00 22.11 5 ILE C CA 1
ATOM 3387 C C . ILE C 1 7 ? -21.403 54.934 12.079 1.00 22.14 5 ILE C C 1
ATOM 3388 O O . ILE C 1 7 ? -21.996 55.935 12.513 1.00 21.35 5 ILE C O 1
ATOM 3393 N N . VAL C 1 8 ? -21.951 53.707 12.075 1.00 20.32 6 VAL C N 1
ATOM 3394 C CA . VAL C 1 8 ? -23.297 53.394 12.651 1.00 20.99 6 VAL C CA 1
ATOM 3395 C C . VAL C 1 8 ? -23.123 52.609 13.964 1.00 19.69 6 VAL C C 1
ATOM 3396 O O . VAL C 1 8 ? -22.617 51.460 13.965 1.00 21.08 6 VAL C O 1
ATOM 3400 N N . ASN C 1 9 ? -23.407 53.267 15.088 1.00 20.81 7 ASN C N 1
ATOM 3401 C CA . ASN C 1 9 ? -23.285 52.680 16.463 1.00 19.91 7 ASN C CA 1
ATOM 3402 C C . ASN C 1 9 ? -24.571 51.883 16.826 1.00 21.48 7 ASN C C 1
ATOM 3403 O O . ASN C 1 9 ? -25.660 52.479 16.969 1.00 20.34 7 ASN C O 1
ATOM 3408 N N . LEU C 1 10 ? -24.440 50.549 16.983 1.00 21.34 8 LEU C N 1
ATOM 3409 C CA . LEU C 1 10 ? -25.555 49.700 17.342 1.00 23.03 8 LEU C CA 1
ATOM 3410 C C . LEU C 1 10 ? -25.955 49.744 18.844 1.00 23.57 8 LEU C C 1
ATOM 3411 O O . LEU C 1 10 ? -27.039 49.189 19.250 1.00 19.97 8 LEU C O 1
ATOM 3416 N N . LYS C 1 11 ? -25.097 50.368 19.651 1.00 21.73 9 LYS C N 1
ATOM 3417 C CA . LYS C 1 11 ? -25.248 50.463 21.124 1.00 20.85 9 LYS C CA 1
ATOM 3418 C C . LYS C 1 11 ? -25.658 49.099 21.702 1.00 22.87 9 LYS C C 1
ATOM 3419 O O . LYS C 1 11 ? -25.022 48.078 21.388 1.00 20.08 9 LYS C O 1
ATOM 3425 N N . THR C 1 12 ? -26.655 49.061 22.580 1.00 21.48 10 THR C N 1
ATOM 3426 C CA . THR C 1 12 ? -27.256 47.782 23.050 1.00 23.38 10 THR C CA 1
ATOM 3427 C C . THR C 1 12 ? -28.755 47.725 22.681 1.00 26.89 10 THR C C 1
ATOM 3428 O O . THR C 1 12 ? -29.585 47.220 23.452 1.00 26.52 10 THR C O 1
ATOM 3432 N N . TYR C 1 13 ? -29.103 48.186 21.465 1.00 28.05 11 TYR C N 1
ATOM 3433 C CA . TYR C 1 13 ? -30.507 48.244 21.028 1.00 25.30 11 TYR C CA 1
ATOM 3434 C C . TYR C 1 13 ? -30.992 46.832 20.723 1.00 27.89 11 TYR C C 1
ATOM 3435 O O . TYR C 1 13 ? -30.273 46.013 20.109 1.00 23.95 11 TYR C O 1
ATOM 3444 N N . ARG C 1 14 ? -32.228 46.526 21.127 1.00 28.42 12 ARG C N 1
ATOM 3445 C CA . ARG C 1 14 ? -32.789 45.185 20.925 1.00 29.58 12 ARG C CA 1
ATOM 3446 C C . ARG C 1 14 ? -32.841 44.741 19.444 1.00 26.42 12 ARG C C 1
ATOM 3447 O O . ARG C 1 14 ? -32.603 43.555 19.144 1.00 25.85 12 ARG C O 1
ATOM 3455 N N . GLU C 1 15 ? -33.038 45.693 18.503 1.00 25.01 13 GLU C N 1
ATOM 3456 C CA . GLU C 1 15 ? -33.173 45.388 17.050 1.00 27.40 13 GLU C CA 1
ATOM 3457 C C . GLU C 1 15 ? -31.884 44.863 16.370 1.00 26.78 13 GLU C C 1
ATOM 3458 O O . GLU C 1 15 ? -31.929 44.235 15.318 1.00 23.87 13 GLU C O 1
ATOM 3464 N N . ALA C 1 16 ? -30.737 45.161 16.969 1.00 23.73 14 ALA C N 1
ATOM 3465 C CA . ALA C 1 16 ? -29.420 44.958 16.331 1.00 24.58 14 ALA C CA 1
ATOM 3466 C C . ALA C 1 16 ? -28.347 44.274 17.212 1.00 26.16 14 ALA C C 1
ATOM 3467 O O . ALA C 1 16 ? -27.144 44.332 16.861 1.00 26.84 14 ALA C O 1
ATOM 3469 N N . THR C 1 17 ? -28.760 43.581 18.275 1.00 23.80 15 THR C N 1
ATOM 3470 C CA . THR C 1 17 ? -27.892 42.825 19.225 1.00 28.46 15 THR C CA 1
ATOM 3471 C C . THR C 1 17 ? -28.327 41.348 19.436 1.00 30.61 15 THR C C 1
ATOM 3472 O O . THR C 1 17 ? -29.472 40.960 19.125 1.00 29.87 15 THR C O 1
ATOM 3476 N N . GLY C 1 18 ? -27.399 40.493 19.923 1.00 31.58 16 GLY C N 1
ATOM 3477 C CA . GLY C 1 18 ? -27.710 39.056 20.127 1.00 31.15 16 GLY C CA 1
ATOM 3478 C C . GLY C 1 18 ? -28.184 38.291 18.933 1.00 34.79 16 GLY C C 1
ATOM 3479 O O . GLY C 1 18 ? -27.615 38.401 17.840 1.00 29.98 16 GLY C O 1
ATOM 3480 N N . ALA C 1 19 ? -29.275 37.493 19.081 1.00 35.77 17 ALA C N 1
ATOM 3481 C CA . ALA C 1 19 ? -29.837 36.767 17.925 1.00 36.11 17 ALA C CA 1
ATOM 3482 C C . ALA C 1 19 ? -30.311 37.670 16.777 1.00 35.63 17 ALA C C 1
ATOM 3483 O O . ALA C 1 19 ? -30.316 37.274 15.592 1.00 38.05 17 ALA C O 1
ATOM 3485 N N . ASN C 1 20 ? -30.636 38.924 17.099 1.00 33.79 18 ASN C N 1
ATOM 3486 C CA . ASN C 1 20 ? -31.024 39.897 16.094 1.00 29.97 18 ASN C CA 1
ATOM 3487 C C . ASN C 1 20 ? -29.855 40.539 15.298 1.00 29.92 18 ASN C C 1
ATOM 3488 O O . ASN C 1 20 ? -30.093 41.192 14.224 1.00 30.09 18 ASN C O 1
ATOM 3493 N N . PHE C 1 21 ? -28.617 40.417 15.809 1.00 25.75 19 PHE C N 1
ATOM 3494 C CA . PHE C 1 21 ? -27.471 40.980 15.038 1.00 24.90 19 PHE C CA 1
ATOM 3495 C C . PHE C 1 21 ? -27.394 40.532 13.590 1.00 23.37 19 PHE C C 1
ATOM 3496 O O . PHE C 1 21 ? -27.324 41.343 12.655 1.00 21.98 19 PHE C O 1
ATOM 3504 N N . THR C 1 22 ? -27.399 39.228 13.351 1.00 25.68 20 THR C N 1
ATOM 3505 C CA . THR C 1 22 ? -27.334 38.731 11.993 1.00 27.48 20 THR C CA 1
ATOM 3506 C C . THR C 1 22 ? -28.482 39.203 11.095 1.00 27.72 20 THR C C 1
ATOM 3507 O O . THR C 1 22 ? -28.275 39.595 9.895 1.00 26.60 20 THR C O 1
ATOM 3511 N N . ARG C 1 23 ? -29.720 39.159 11.616 1.00 29.87 21 ARG C N 1
ATOM 3512 C CA . ARG C 1 23 ? -30.893 39.646 10.846 1.00 32.83 21 ARG C CA 1
ATOM 3513 C C . ARG C 1 23 ? -30.793 41.136 10.473 1.00 28.74 21 ARG C C 1
ATOM 3514 O O . ARG C 1 23 ? -31.147 41.543 9.349 1.00 30.22 21 ARG C O 1
ATOM 3522 N N . PHE C 1 24 ? -30.385 41.951 11.435 1.00 26.75 22 PHE C N 1
ATOM 3523 C CA . PHE C 1 24 ? -30.172 43.356 11.165 1.00 24.21 22 PHE C CA 1
ATOM 3524 C C . PHE C 1 24 ? -29.143 43.583 10.054 1.00 25.99 22 PHE C C 1
ATOM 3525 O O . PHE C 1 24 ? -29.384 44.363 9.085 1.00 28.29 22 PHE C O 1
ATOM 3533 N N . MET C 1 25 ? -27.972 42.941 10.176 1.00 26.19 23 MET C N 1
ATOM 3534 C CA . MET C 1 25 ? -26.910 43.180 9.209 1.00 25.67 23 MET C CA 1
ATOM 3535 C C . MET C 1 25 ? -27.285 42.722 7.775 1.00 27.55 23 MET C C 1
ATOM 3536 O O . MET C 1 25 ? -26.794 43.319 6.811 1.00 24.78 23 MET C O 1
ATOM 3541 N N . GLU C 1 26 ? -28.145 41.706 7.630 1.00 31.96 24 GLU C N 1
ATOM 3542 C CA . GLU C 1 26 ? -28.658 41.265 6.290 1.00 35.99 24 GLU C CA 1
ATOM 3543 C C . GLU C 1 26 ? -29.362 42.380 5.479 1.00 36.72 24 GLU C C 1
ATOM 3544 O O . GLU C 1 26 ? -29.460 42.295 4.259 1.00 34.12 24 GLU C O 1
ATOM 3550 N N . LYS C 1 27 ? -29.852 43.407 6.160 1.00 32.95 25 LYS C N 1
ATOM 3551 C CA . LYS C 1 27 ? -30.494 44.554 5.510 1.00 35.89 25 LYS C CA 1
ATOM 3552 C C . LYS C 1 27 ? -29.536 45.388 4.646 1.00 35.88 25 LYS C C 1
ATOM 3553 O O . LYS C 1 27 ? -29.983 46.182 3.831 1.00 34.71 25 LYS C O 1
ATOM 3559 N N . PHE C 1 28 ? -28.221 45.266 4.868 1.00 29.51 26 PHE C N 1
ATOM 3560 C CA . PHE C 1 28 ? -27.199 46.120 4.190 1.00 28.60 26 PHE C CA 1
ATOM 3561 C C . PHE C 1 28 ? -26.296 45.321 3.218 1.00 32.82 26 PHE C C 1
ATOM 3562 O O . PHE C 1 28 ? -26.067 44.133 3.440 1.00 29.81 26 PHE C O 1
ATOM 3570 N N . GLU C 1 29 ? -25.767 45.951 2.164 1.00 36.37 27 GLU C N 1
ATOM 3571 C CA . GLU C 1 29 ? -24.770 45.307 1.270 1.00 41.16 27 GLU C CA 1
ATOM 3572 C C . GLU C 1 29 ? -23.519 46.192 1.112 1.00 38.99 27 GLU C C 1
ATOM 3573 O O . GLU C 1 29 ? -23.655 47.410 1.054 1.00 38.16 27 GLU C O 1
ATOM 3579 N N . PRO C 1 30 ? -22.297 45.592 1.082 1.00 39.09 28 PRO C N 1
ATOM 3580 C CA . PRO C 1 30 ? -21.137 46.493 0.969 1.00 43.03 28 PRO C CA 1
ATOM 3581 C C . PRO C 1 30 ? -21.218 47.394 -0.263 1.00 50.61 28 PRO C C 1
ATOM 3582 O O . PRO C 1 30 ? -21.540 46.920 -1.348 1.00 49.53 28 PRO C O 1
ATOM 3586 N N . VAL C 1 31 ? -20.865 48.663 -0.049 1.00 62.60 29 VAL C N 1
ATOM 3587 C CA . VAL C 1 31 ? -21.071 49.788 -0.944 1.00 70.54 29 VAL C CA 1
ATOM 3588 C C . VAL C 1 31 ? -19.660 50.127 -1.450 1.00 67.08 29 VAL C C 1
ATOM 3589 O O . VAL C 1 31 ? -18.711 50.120 -0.671 1.00 78.17 29 VAL C O 1
ATOM 3593 N N . GLN C 1 32 ? -19.504 50.333 -2.743 1.00 67.99 30 GLN C N 1
ATOM 3594 C CA . GLN C 1 32 ? -18.277 50.923 -3.280 1.00 69.04 30 GLN C CA 1
ATOM 3595 C C . GLN C 1 32 ? -18.644 52.347 -3.668 1.00 59.16 30 GLN C C 1
ATOM 3596 O O . GLN C 1 32 ? -19.573 52.533 -4.420 1.00 61.52 30 GLN C O 1
ATOM 3602 N N . GLY C 1 33 ? -17.943 53.345 -3.140 1.00 54.15 31 GLY C N 1
ATOM 3603 C CA . GLY C 1 33 ? -18.381 54.747 -3.275 1.00 49.78 31 GLY C CA 1
ATOM 3604 C C . GLY C 1 33 ? -17.532 55.735 -2.492 1.00 41.40 31 GLY C C 1
ATOM 3605 O O . GLY C 1 33 ? -16.445 55.400 -2.035 1.00 37.97 31 GLY C O 1
ATOM 3606 N N . LYS C 1 34 ? -18.031 56.946 -2.320 1.00 38.05 32 LYS C N 1
ATOM 3607 C CA . LYS C 1 34 ? -17.243 57.997 -1.638 1.00 41.28 32 LYS C CA 1
ATOM 3608 C C . LYS C 1 34 ? -17.169 57.899 -0.087 1.00 35.33 32 LYS C C 1
ATOM 3609 O O . LYS C 1 34 ? -16.221 58.404 0.521 1.00 36.93 32 LYS C O 1
ATOM 3615 N N . PHE C 1 35 ? -18.177 57.277 0.528 1.00 30.42 33 PHE C N 1
ATOM 3616 C CA . PHE C 1 35 ? -18.146 57.006 1.994 1.00 30.62 33 PHE C CA 1
ATOM 3617 C C . PHE C 1 35 ? -17.670 55.572 2.251 1.00 30.07 33 PHE C C 1
ATOM 3618 O O . PHE C 1 35 ? -18.171 54.651 1.632 1.00 32.19 33 PHE C O 1
ATOM 3626 N N . GLU C 1 36 ? -16.735 55.393 3.185 1.00 30.46 34 GLU C N 1
ATOM 3627 C CA . GLU C 1 36 ? -16.465 54.103 3.811 1.00 27.30 34 GLU C CA 1
ATOM 3628 C C . GLU C 1 36 ? -17.457 53.916 4.987 1.00 28.52 34 GLU C C 1
ATOM 3629 O O . GLU C 1 36 ? -17.584 54.799 5.874 1.00 28.46 34 GLU C O 1
ATOM 3635 N N . LEU C 1 37 ? -18.122 52.750 5.042 1.00 24.47 35 LEU C N 1
ATOM 3636 C CA . LEU C 1 37 ? -19.103 52.447 6.081 1.00 24.22 35 LEU C CA 1
ATOM 3637 C C . LEU C 1 37 ? -18.501 51.495 7.128 1.00 23.67 35 LEU C C 1
ATOM 3638 O O . LEU C 1 37 ? -17.890 50.460 6.756 1.00 23.90 35 LEU C O 1
ATOM 3643 N N . ILE C 1 38 ? -18.588 51.863 8.390 1.00 21.71 36 ILE C N 1
ATOM 3644 C CA . ILE C 1 38 ? -18.057 51.078 9.515 1.00 20.83 36 ILE C CA 1
ATOM 3645 C C . ILE C 1 38 ? -19.223 50.883 10.502 1.00 22.47 36 ILE C C 1
ATOM 3646 O O . ILE C 1 38 ? -19.887 51.872 10.854 1.00 23.41 36 ILE C O 1
ATOM 3651 N N . PHE C 1 39 ? -19.465 49.641 10.985 1.00 19.20 37 PHE C N 1
ATOM 3652 C CA . PHE C 1 39 ? -20.435 49.392 12.020 1.00 19.17 37 PHE C CA 1
ATOM 3653 C C . PHE C 1 39 ? -19.743 49.113 13.384 1.00 20.55 37 PHE C C 1
ATOM 3654 O O . PHE C 1 39 ? -18.628 48.588 13.426 1.00 19.94 37 PHE C O 1
ATOM 3662 N N . SER C 1 40 ? -20.416 49.503 14.491 1.00 18.84 38 SER C N 1
ATOM 3663 C CA . SER C 1 40 ? -19.919 49.257 15.864 1.00 18.46 38 SER C CA 1
ATOM 3664 C C . SER C 1 40 ? -20.864 48.375 16.676 1.00 18.78 38 SER C C 1
ATOM 3665 O O . SER C 1 40 ? -21.846 48.874 17.268 1.00 20.17 38 SER C O 1
ATOM 3668 N N . PRO C 1 41 ? -20.613 47.056 16.685 1.00 19.02 39 PRO C N 1
ATOM 3669 C CA . PRO C 1 41 ? -21.508 46.093 17.365 1.00 19.16 39 PRO C CA 1
ATOM 3670 C C . PRO C 1 41 ? -21.251 46.098 18.878 1.00 21.38 39 PRO C C 1
ATOM 3671 O O . PRO C 1 41 ? -20.194 46.611 19.338 1.00 20.01 39 PRO C O 1
ATOM 3675 N N . SER C 1 42 ? -22.213 45.568 19.659 1.00 19.20 40 SER C N 1
ATOM 3676 C CA . SER C 1 42 ? -22.003 45.442 21.106 1.00 19.92 40 SER C CA 1
ATOM 3677 C C . SER C 1 42 ? -20.772 44.515 21.432 1.00 20.31 40 SER C C 1
ATOM 3678 O O . SER C 1 42 ? -20.390 43.686 20.614 1.00 18.16 40 SER C O 1
ATOM 3681 N N . LEU C 1 43 ? -20.200 44.675 22.633 1.00 18.66 41 LEU C N 1
ATOM 3682 C CA . LEU C 1 43 ? -19.051 43.868 23.056 1.00 19.30 41 LEU C CA 1
ATOM 3683 C C . LEU C 1 43 ? -19.358 42.351 23.023 1.00 20.13 41 LEU C C 1
ATOM 3684 O O . LEU C 1 43 ? -18.512 41.542 22.591 1.00 21.98 41 LEU C O 1
ATOM 3689 N N . LEU C 1 44 ? -20.570 41.954 23.379 1.00 19.60 42 LEU C N 1
ATOM 3690 C CA . LEU C 1 44 ? -20.908 40.508 23.337 1.00 19.97 42 LEU C CA 1
ATOM 3691 C C . LEU C 1 44 ? -21.044 39.940 21.916 1.00 20.03 42 LEU C C 1
ATOM 3692 O O . LEU C 1 44 ? -20.898 38.684 21.715 1.00 18.86 42 LEU C O 1
ATOM 3697 N N . ASP C 1 45 ? -21.290 40.816 20.935 1.00 20.07 43 ASP C N 1
ATOM 3698 C CA . ASP C 1 45 ? -21.440 40.396 19.521 1.00 19.18 43 ASP C CA 1
ATOM 3699 C C . ASP C 1 45 ? -20.130 40.572 18.687 1.00 20.78 43 ASP C C 1
ATOM 3700 O O . ASP C 1 45 ? -20.102 40.221 17.500 1.00 20.12 43 ASP C O 1
ATOM 3705 N N . LEU C 1 46 ? -19.056 41.089 19.305 1.00 20.82 44 LEU C N 1
ATOM 3706 C CA . LEU C 1 46 ? -17.890 41.543 18.509 1.00 20.06 44 LEU C CA 1
ATOM 3707 C C . LEU C 1 46 ? -17.130 40.398 17.804 1.00 20.98 44 LEU C C 1
ATOM 3708 O O . LEU C 1 46 ? -16.694 40.579 16.638 1.00 20.57 44 LEU C O 1
ATOM 3713 N N . GLU C 1 47 ? -16.936 39.260 18.481 1.00 19.54 45 GLU C N 1
ATOM 3714 C CA . GLU C 1 47 ? -16.213 38.077 17.897 1.00 21.25 45 GLU C CA 1
ATOM 3715 C C . GLU C 1 47 ? -16.956 37.533 16.674 1.00 21.95 45 GLU C C 1
ATOM 3716 O O . GLU C 1 47 ? -16.354 37.283 15.630 1.00 21.07 45 GLU C O 1
ATOM 3722 N N . LYS C 1 48 ? -18.259 37.406 16.786 1.00 21.53 46 LYS C N 1
ATOM 3723 C CA . LYS C 1 48 ? -19.082 36.998 15.661 1.00 21.43 46 LYS C CA 1
ATOM 3724 C C . LYS C 1 48 ? -19.007 37.989 14.455 1.00 19.19 46 LYS C C 1
ATOM 3725 O O . LYS C 1 48 ? -18.946 37.573 13.276 1.00 19.29 46 LYS C O 1
ATOM 3731 N N . ALA C 1 49 ? -19.013 39.290 14.719 1.00 17.25 47 ALA C N 1
ATOM 3732 C CA . ALA C 1 49 ? -18.871 40.267 13.663 1.00 15.88 47 ALA C CA 1
ATOM 3733 C C . ALA C 1 49 ? -17.485 40.147 12.955 1.00 19.88 47 ALA C C 1
ATOM 3734 O O . ALA C 1 49 ? -17.393 40.110 11.716 1.00 19.80 47 ALA C O 1
ATOM 3736 N N . ALA C 1 50 ? -16.413 40.059 13.743 1.00 18.32 48 ALA C N 1
ATOM 3737 C CA . ALA C 1 50 ? -15.035 39.918 13.222 1.00 20.45 48 ALA C CA 1
ATOM 3738 C C . ALA C 1 50 ? -14.781 38.694 12.330 1.00 20.20 48 ALA C C 1
ATOM 3739 O O . ALA C 1 50 ? -14.229 38.821 11.206 1.00 22.48 48 ALA C O 1
ATOM 3741 N N . LYS C 1 51 ? -15.258 37.530 12.774 1.00 20.34 49 LYS C N 1
ATOM 3742 C CA . LYS C 1 51 ? -15.057 36.270 12.037 1.00 21.46 49 LYS C CA 1
ATOM 3743 C C . LYS C 1 51 ? -15.940 36.102 10.802 1.00 21.70 49 LYS C C 1
ATOM 3744 O O . LYS C 1 51 ? -15.486 35.573 9.800 1.00 23.18 49 LYS C O 1
ATOM 3750 N N . CYS C 1 52 ? -17.179 36.553 10.870 1.00 20.56 50 CYS C N 1
ATOM 3751 C CA . CYS C 1 52 ? -18.192 36.211 9.864 1.00 22.79 50 CYS C CA 1
ATOM 3752 C C . CYS C 1 52 ? -19.006 37.355 9.239 1.00 23.65 50 CYS C C 1
ATOM 3753 O O . CYS C 1 52 ? -19.831 37.064 8.346 1.00 21.64 50 CYS C O 1
ATOM 3756 N N . GLY C 1 53 ? -18.861 38.602 9.711 1.00 21.37 51 GLY C N 1
ATOM 3757 C CA . GLY C 1 53 ? -19.494 39.764 9.084 1.00 19.87 51 GLY C CA 1
ATOM 3758 C C . GLY C 1 53 ? -18.839 40.260 7.809 1.00 22.87 51 GLY C C 1
ATOM 3759 O O . GLY C 1 53 ? -17.638 40.016 7.553 1.00 20.29 51 GLY C O 1
ATOM 3760 N N . LYS C 1 54 ? -19.608 41.044 7.031 1.00 24.98 52 LYS C N 1
ATOM 3761 C CA . LYS C 1 54 ? -19.233 41.467 5.664 1.00 23.00 52 LYS C CA 1
ATOM 3762 C C . LYS C 1 54 ? -18.691 42.893 5.538 1.00 27.33 52 LYS C C 1
ATOM 3763 O O . LYS C 1 54 ? -18.310 43.281 4.438 1.00 28.56 52 LYS C O 1
ATOM 3769 N N . PHE C 1 55 ? -18.574 43.621 6.662 1.00 23.48 53 PHE C N 1
ATOM 3770 C CA . PHE C 1 55 ? -18.126 45.021 6.702 1.00 24.86 53 PHE C CA 1
ATOM 3771 C C . PHE C 1 55 ? -16.866 45.144 7.583 1.00 25.62 53 PHE C C 1
ATOM 3772 O O . PHE C 1 55 ? -16.494 44.204 8.296 1.00 23.39 53 PHE C O 1
ATOM 3780 N N . ARG C 1 56 ? -16.258 46.325 7.583 1.00 21.86 54 ARG C N 1
ATOM 3781 C CA . ARG C 1 56 ? -15.346 46.727 8.649 1.00 23.41 54 ARG C CA 1
ATOM 3782 C C . ARG C 1 56 ? -16.098 47.027 9.983 1.00 20.97 54 ARG C C 1
ATOM 3783 O O . ARG C 1 56 ? -17.068 47.784 10.011 1.00 22.71 54 ARG C O 1
ATOM 3791 N N . PHE C 1 57 ? -15.587 46.521 11.117 1.00 19.71 55 PHE C N 1
ATOM 3792 C CA . PHE C 1 57 ? -16.224 46.682 12.444 1.00 21.72 55 PHE C CA 1
ATOM 3793 C C . PHE C 1 57 ? -15.240 47.324 13.454 1.00 21.85 55 PHE C C 1
ATOM 3794 O O . PHE C 1 57 ? -14.072 46.930 13.503 1.00 21.48 55 PHE C O 1
ATOM 3802 N N . PHE C 1 58 ? -15.718 48.303 14.210 1.00 19.18 56 PHE C N 1
ATOM 3803 C CA . PHE C 1 58 ? -15.014 48.883 15.361 1.00 18.55 56 PHE C CA 1
ATOM 3804 C C . PHE C 1 58 ? -15.741 48.559 16.666 1.00 18.26 56 PHE C C 1
ATOM 3805 O O . PHE C 1 58 ? -16.992 48.511 16.719 1.00 21.98 56 PHE C O 1
ATOM 3813 N N . ALA C 1 59 ? -14.991 48.325 17.734 1.00 18.48 57 ALA C N 1
ATOM 3814 C CA . ALA C 1 59 ? -15.587 48.183 19.092 1.00 19.00 57 ALA C CA 1
ATOM 3815 C C . ALA C 1 59 ? -16.217 49.478 19.608 1.00 20.51 57 ALA C C 1
ATOM 3816 O O . ALA C 1 59 ? -15.973 50.549 19.039 1.00 20.54 57 ALA C O 1
ATOM 3818 N N . GLN C 1 60 ? -17.090 49.342 20.632 1.00 21.41 58 GLN C N 1
ATOM 3819 C CA . GLN C 1 60 ? -17.776 50.439 21.312 1.00 20.63 58 GLN C CA 1
ATOM 3820 C C . GLN C 1 60 ? -16.932 51.045 22.513 1.00 21.20 58 GLN C C 1
ATOM 3821 O O . GLN C 1 60 ? -17.220 52.164 22.959 1.00 21.02 58 GLN C O 1
ATOM 3827 N N . HIS C 1 61 ? -15.910 50.319 22.960 1.00 20.76 59 HIS C N 1
ATOM 3828 C CA . HIS C 1 61 ? -15.052 50.674 24.111 1.00 19.29 59 HIS C CA 1
ATOM 3829 C C . HIS C 1 61 ? -13.914 49.682 24.110 1.00 22.61 59 HIS C C 1
ATOM 3830 O O . HIS C 1 61 ? -14.100 48.544 23.689 1.00 19.49 59 HIS C O 1
ATOM 3837 N N . VAL C 1 62 ? -12.729 50.101 24.554 1.00 21.01 60 VAL C N 1
ATOM 3838 C CA . VAL C 1 62 ? -11.556 49.236 24.625 1.00 21.65 60 VAL C CA 1
ATOM 3839 C C . VAL C 1 62 ? -10.701 49.563 25.875 1.00 22.53 60 VAL C C 1
ATOM 3840 O O . VAL C 1 62 ? -10.593 50.746 26.233 1.00 22.84 60 VAL C O 1
ATOM 3844 N N . ASP C 1 63 ? -10.096 48.532 26.489 1.00 24.29 61 ASP C N 1
ATOM 3845 C CA . ASP C 1 63 ? -9.149 48.705 27.622 1.00 23.44 61 ASP C CA 1
ATOM 3846 C C . ASP C 1 63 ? -7.666 48.610 27.173 1.00 24.30 61 ASP C C 1
ATOM 3847 O O . ASP C 1 63 ? -7.346 47.873 26.245 1.00 22.88 61 ASP C O 1
ATOM 3852 N N . ALA C 1 64 ? -6.778 49.371 27.859 1.00 26.64 62 ALA C N 1
ATOM 3853 C CA . ALA C 1 64 ? -5.312 49.402 27.601 1.00 28.90 62 ALA C CA 1
ATOM 3854 C C . ALA C 1 64 ? -4.534 48.256 28.190 1.00 29.33 62 ALA C C 1
ATOM 3855 O O . ALA C 1 64 ? -3.419 47.983 27.757 1.00 30.08 62 ALA C O 1
ATOM 3857 N N . GLU C 1 65 ? -5.110 47.553 29.157 1.00 30.09 63 GLU C N 1
ATOM 3858 C CA . GLU C 1 65 ? -4.448 46.412 29.787 1.00 31.24 63 GLU C CA 1
ATOM 3859 C C . GLU C 1 65 ? -4.081 45.325 28.781 1.00 30.95 63 GLU C C 1
ATOM 3860 O O . GLU C 1 65 ? -4.823 45.113 27.830 1.00 32.08 63 GLU C O 1
ATOM 3866 N N . PRO C 1 66 ? -2.934 44.647 28.973 1.00 29.60 64 PRO C N 1
ATOM 3867 C CA . PRO C 1 66 ? -2.539 43.508 28.093 1.00 29.81 64 PRO C CA 1
ATOM 3868 C C . PRO C 1 66 ? -3.290 42.210 28.462 1.00 26.65 64 PRO C C 1
ATOM 3869 O O . PRO C 1 66 ? -4.094 42.224 29.397 1.00 27.58 64 PRO C O 1
ATOM 3873 N N . TYR C 1 67 ? -2.986 41.092 27.809 1.00 25.83 65 TYR C N 1
ATOM 3874 C CA . TYR C 1 67 ? -3.380 39.774 28.338 1.00 26.24 65 TYR C CA 1
ATOM 3875 C C . TYR C 1 67 ? -2.813 39.589 29.794 1.00 27.25 65 TYR C C 1
ATOM 3876 O O . TYR C 1 67 ? -1.772 40.117 30.115 1.00 24.79 65 TYR C O 1
ATOM 3885 N N . GLY C 1 68 ? -3.539 38.881 30.641 1.00 27.07 66 GLY C N 1
ATOM 3886 C CA . GLY C 1 68 ? -3.174 38.602 32.032 1.00 25.64 66 GLY C CA 1
ATOM 3887 C C . GLY C 1 68 ? -4.345 38.531 33.006 1.00 26.72 66 GLY C C 1
ATOM 3888 O O . GLY C 1 68 ? -5.473 38.125 32.621 1.00 23.98 66 GLY C O 1
ATOM 3889 N N . ALA C 1 69 ? -4.074 38.910 34.250 1.00 22.55 67 ALA C N 1
ATOM 3890 C CA . ALA C 1 69 ? -5.013 38.800 35.371 1.00 23.94 67 ALA C CA 1
ATOM 3891 C C . ALA C 1 69 ? -5.954 40.046 35.435 1.00 25.19 67 ALA C C 1
ATOM 3892 O O . ALA C 1 69 ? -5.822 40.925 36.329 1.00 23.57 67 ALA C O 1
ATOM 3894 N N . TYR C 1 70 ? -6.869 40.146 34.451 1.00 21.86 68 TYR C N 1
ATOM 3895 C CA . TYR C 1 70 ? -7.768 41.335 34.356 1.00 22.95 68 TYR C CA 1
ATOM 3896 C C . TYR C 1 70 ? -9.240 40.917 34.188 1.00 23.59 68 TYR C C 1
ATOM 3897 O O . TYR C 1 70 ? -9.838 41.133 33.130 1.00 24.89 68 TYR C O 1
ATOM 3906 N N . THR C 1 71 ? -9.787 40.323 35.246 1.00 21.86 69 THR C N 1
ATOM 3907 C CA . THR C 1 71 ? -11.200 39.868 35.268 1.00 20.87 69 THR C CA 1
ATOM 3908 C C . THR C 1 71 ? -12.111 40.948 34.775 1.00 20.10 69 THR C C 1
ATOM 3909 O O . THR C 1 71 ? -12.028 42.139 35.211 1.00 20.03 69 THR C O 1
ATOM 3913 N N . GLY C 1 72 ? -13.017 40.591 33.859 1.00 19.88 70 GLY C N 1
ATOM 3914 C CA . GLY C 1 72 ? -14.033 41.564 33.387 1.00 20.83 70 GLY C CA 1
ATOM 3915 C C . GLY C 1 72 ? -13.605 42.703 32.471 1.00 20.37 70 GLY C C 1
ATOM 3916 O O . GLY C 1 72 ? -14.376 43.658 32.264 1.00 21.81 70 GLY C O 1
ATOM 3917 N N . HIS C 1 73 ? -12.368 42.632 31.944 1.00 21.43 71 HIS C N 1
ATOM 3918 C CA . HIS C 1 73 ? -11.836 43.572 30.992 1.00 20.89 71 HIS C CA 1
ATOM 3919 C C . HIS C 1 73 ? -11.951 43.078 29.518 1.00 20.78 71 HIS C C 1
ATOM 3920 O O . HIS C 1 73 ? -12.116 41.865 29.227 1.00 21.27 71 HIS C O 1
ATOM 3927 N N . VAL C 1 74 ? -11.774 44.030 28.601 1.00 21.62 72 VAL C N 1
ATOM 3928 C CA . VAL C 1 74 ? -11.739 43.786 27.129 1.00 21.60 72 VAL C CA 1
ATOM 3929 C C . VAL C 1 74 ? -10.457 44.370 26.478 1.00 23.29 72 VAL C C 1
ATOM 3930 O O . VAL C 1 74 ? -10.477 45.465 25.917 1.00 23.61 72 VAL C O 1
ATOM 3934 N N . PRO C 1 75 ? -9.326 43.630 26.558 1.00 23.56 73 PRO C N 1
ATOM 3935 C CA . PRO C 1 75 ? -8.020 44.152 26.158 1.00 23.63 73 PRO C CA 1
ATOM 3936 C C . PRO C 1 75 ? -7.821 44.406 24.647 1.00 24.93 73 PRO C C 1
ATOM 3937 O O . PRO C 1 75 ? -8.278 43.616 23.811 1.00 21.98 73 PRO C O 1
ATOM 3941 N N . MET C 1 76 ? -7.178 45.534 24.320 1.00 23.93 74 MET C N 1
ATOM 3942 C CA . MET C 1 76 ? -6.818 45.906 22.956 1.00 22.89 74 MET C CA 1
ATOM 3943 C C . MET C 1 76 ? -6.090 44.786 22.201 1.00 24.30 74 MET C C 1
ATOM 3944 O O . MET C 1 76 ? -6.404 44.481 21.018 1.00 22.33 74 MET C O 1
ATOM 3949 N N . ASP C 1 77 ? -5.154 44.106 22.869 1.00 27.27 75 ASP C N 1
ATOM 3950 C CA . ASP C 1 77 ? -4.378 43.024 22.215 1.00 28.86 75 ASP C CA 1
ATOM 3951 C C . ASP C 1 77 ? -5.286 41.842 21.805 1.00 26.31 75 ASP C C 1
ATOM 3952 O O . ASP C 1 77 ? -5.073 41.169 20.795 1.00 22.38 75 ASP C O 1
ATOM 3957 N N . MET C 1 78 ? -6.300 41.570 22.615 1.00 24.36 76 MET C N 1
ATOM 3958 C CA . MET C 1 78 ? -7.261 40.507 22.285 1.00 24.85 76 MET C CA 1
ATOM 3959 C C . MET C 1 78 ? -8.127 40.861 21.052 1.00 24.49 76 MET C C 1
ATOM 3960 O O . MET C 1 78 ? -8.381 39.999 20.151 1.00 25.35 76 MET C O 1
ATOM 3965 N N . MET C 1 79 ? -8.601 42.111 21.004 1.00 22.66 77 MET C N 1
ATOM 3966 C CA . MET C 1 79 ? -9.321 42.616 19.816 1.00 22.59 77 MET C CA 1
ATOM 3967 C C . MET C 1 79 ? -8.494 42.473 18.525 1.00 22.95 77 MET C C 1
ATOM 3968 O O . MET C 1 79 ? -8.978 41.945 17.511 1.00 25.28 77 MET C O 1
ATOM 3973 N N . ILE C 1 80 ? -7.237 42.916 18.562 1.00 22.36 78 ILE C N 1
ATOM 3974 C CA . ILE C 1 80 ? -6.348 42.776 17.405 1.00 23.59 78 ILE C CA 1
ATOM 3975 C C . ILE C 1 80 ? -6.285 41.296 16.939 1.00 24.95 78 ILE C C 1
ATOM 3976 O O . ILE C 1 80 ? -6.401 41.019 15.738 1.00 25.75 78 ILE C O 1
ATOM 3981 N N . ASP C 1 81 ? -6.090 40.363 17.851 1.00 25.26 79 ASP C N 1
ATOM 3982 C CA . ASP C 1 81 ? -6.017 38.918 17.512 1.00 25.07 79 ASP C CA 1
ATOM 3983 C C . ASP C 1 81 ? -7.326 38.348 16.937 1.00 31.38 79 ASP C C 1
ATOM 3984 O O . ASP C 1 81 ? -7.287 37.449 16.105 1.00 31.08 79 ASP C O 1
ATOM 3989 N N . LEU C 1 82 ? -8.476 38.895 17.325 1.00 29.09 80 LEU C N 1
ATOM 3990 C CA . LEU C 1 82 ? -9.745 38.489 16.701 1.00 30.39 80 LEU C CA 1
ATOM 3991 C C . LEU C 1 82 ? -9.969 39.045 15.275 1.00 30.08 80 LEU C C 1
ATOM 3992 O O . LEU C 1 82 ? -10.807 38.546 14.577 1.00 30.68 80 LEU C O 1
ATOM 3997 N N . GLY C 1 83 ? -9.275 40.121 14.900 1.00 28.55 81 GLY C N 1
ATOM 3998 C CA . GLY C 1 83 ? -9.497 40.789 13.638 1.00 28.08 81 GLY C CA 1
ATOM 3999 C C . GLY C 1 83 ? -10.162 42.145 13.705 1.00 29.41 81 GLY C C 1
ATOM 4000 O O . GLY C 1 83 ? -10.603 42.666 12.665 1.00 31.57 81 GLY C O 1
ATOM 4001 N N . ILE C 1 84 ? -10.253 42.745 14.890 1.00 25.97 82 ILE C N 1
ATOM 4002 C CA . ILE C 1 84 ? -10.787 44.089 15.011 1.00 23.03 82 ILE C CA 1
ATOM 4003 C C . ILE C 1 84 ? -9.604 45.122 15.039 1.00 26.10 82 ILE C C 1
ATOM 4004 O O . ILE C 1 84 ? -8.685 44.956 15.843 1.00 28.26 82 ILE C O 1
ATOM 4009 N N . THR C 1 85 ? -9.722 46.202 14.245 1.00 27.06 83 THR C N 1
ATOM 4010 C CA . THR C 1 85 ? -8.646 47.207 14.032 1.00 30.86 83 THR C CA 1
ATOM 4011 C C . THR C 1 85 ? -8.906 48.603 14.604 1.00 29.26 83 THR C C 1
ATOM 4012 O O . THR C 1 85 ? -8.076 49.527 14.383 1.00 27.59 83 THR C O 1
ATOM 4016 N N . GLY C 1 86 ? -10.033 48.804 15.297 1.00 23.32 84 GLY C N 1
ATOM 4017 C CA . GLY C 1 86 ? -10.330 50.097 15.907 1.00 25.37 84 GLY C CA 1
ATOM 4018 C C . GLY C 1 86 ? -11.462 50.060 16.928 1.00 23.66 84 GLY C C 1
ATOM 4019 O O . GLY C 1 86 ? -12.127 49.021 17.085 1.00 23.85 84 GLY C O 1
ATOM 4020 N N . SER C 1 87 ? -11.644 51.184 17.638 1.00 21.97 85 SER C N 1
ATOM 4021 C CA . SER C 1 87 ? -12.696 51.331 18.669 1.00 20.81 85 SER C CA 1
ATOM 4022 C C . SER C 1 87 ? -13.084 52.797 18.862 1.00 23.87 85 SER C C 1
ATOM 4023 O O . SER C 1 87 ? -12.236 53.730 18.782 1.00 22.29 85 SER C O 1
ATOM 4026 N N . ILE C 1 88 ? -14.341 52.997 19.195 1.00 21.08 86 ILE C N 1
ATOM 4027 C CA . ILE C 1 88 ? -14.832 54.199 19.830 1.00 20.89 86 ILE C CA 1
ATOM 4028 C C . ILE C 1 88 ? -14.362 54.270 21.280 1.00 22.22 86 ILE C C 1
ATOM 4029 O O . ILE C 1 88 ? -14.157 53.233 21.930 1.00 24.63 86 ILE C O 1
ATOM 4034 N N . LEU C 1 89 ? -14.117 55.493 21.792 1.00 21.86 87 LEU C N 1
ATOM 4035 C CA . LEU C 1 89 ? -13.616 55.724 23.185 1.00 22.18 87 LEU C CA 1
ATOM 4036 C C . LEU C 1 89 ? -14.202 57.007 23.801 1.00 22.57 87 LEU C C 1
ATOM 4037 O O . LEU C 1 89 ? -14.379 58.018 23.095 1.00 24.72 87 LEU C O 1
ATOM 4042 N N . ASN C 1 90 ? -14.550 56.944 25.094 1.00 23.16 88 ASN C N 1
ATOM 4043 C CA . ASN C 1 90 ? -15.101 58.093 25.830 1.00 26.27 88 ASN C CA 1
ATOM 4044 C C . ASN C 1 90 ? -16.476 58.612 25.316 1.00 30.21 88 ASN C C 1
ATOM 4045 O O . ASN C 1 90 ? -16.754 59.823 25.402 1.00 26.60 88 ASN C O 1
ATOM 4050 N N . HIS C 1 91 ? -17.292 57.738 24.720 1.00 25.35 89 HIS C N 1
ATOM 4051 C CA . HIS C 1 91 ? -18.674 58.096 24.330 1.00 26.45 89 HIS C CA 1
ATOM 4052 C C . HIS C 1 91 ? -19.416 58.702 25.548 1.00 27.08 89 HIS C C 1
ATOM 4053 O O . HIS C 1 91 ? -19.121 58.332 26.701 1.00 26.70 89 HIS C O 1
ATOM 4060 N N . SER C 1 92 ? -20.381 59.602 25.304 1.00 27.97 90 SER C N 1
ATOM 4061 C CA . SER C 1 92 ? -21.131 60.207 26.395 1.00 29.18 90 SER C CA 1
ATOM 4062 C C . SER C 1 92 ? -21.782 59.175 27.348 1.00 32.82 90 SER C C 1
ATOM 4063 O O . SER C 1 92 ? -21.948 59.477 28.531 1.00 26.82 90 SER C O 1
ATOM 4066 N N . GLU C 1 93 ? -22.148 57.979 26.845 1.00 26.52 91 GLU C N 1
ATOM 4067 C CA . GLU C 1 93 ? -22.687 56.880 27.692 1.00 28.21 91 GLU C CA 1
ATOM 4068 C C . GLU C 1 93 ? -21.613 56.003 28.404 1.00 25.23 91 GLU C C 1
ATOM 4069 O O . GLU C 1 93 ? -21.962 55.122 29.223 1.00 26.56 91 GLU C O 1
ATOM 4075 N N . ARG C 1 94 ? -20.335 56.224 28.108 1.00 23.36 92 ARG C N 1
ATOM 4076 C CA . ARG C 1 94 ? -19.216 55.419 28.607 1.00 24.31 92 ARG C CA 1
ATOM 4077 C C . ARG C 1 94 ? -17.972 56.305 28.842 1.00 26.79 92 ARG C C 1
ATOM 4078 O O . ARG C 1 94 ? -16.843 56.023 28.342 1.00 22.45 92 ARG C O 1
ATOM 4086 N N . ARG C 1 95 ? -18.170 57.404 29.588 1.00 28.86 93 ARG C N 1
ATOM 4087 C CA . ARG C 1 95 ? -17.073 58.373 29.830 1.00 28.67 93 ARG C CA 1
ATOM 4088 C C . ARG C 1 95 ? -15.983 57.803 30.749 1.00 29.12 93 ARG C C 1
ATOM 4089 O O . ARG C 1 95 ? -16.276 56.995 31.645 1.00 27.03 93 ARG C O 1
ATOM 4097 N N . LEU C 1 96 ? -14.744 58.233 30.547 1.00 28.01 94 LEU C N 1
ATOM 4098 C CA . LEU C 1 96 ? -13.562 57.704 31.277 1.00 27.24 94 LEU C CA 1
ATOM 4099 C C . LEU C 1 96 ? -12.686 58.816 31.939 1.00 33.89 94 LEU C C 1
ATOM 4100 O O . LEU C 1 96 ? -12.696 59.950 31.467 1.00 32.39 94 LEU C O 1
ATOM 4105 N N . PRO C 1 97 ? -11.907 58.498 33.001 1.00 35.86 95 PRO C N 1
ATOM 4106 C CA . PRO C 1 97 ? -10.937 59.482 33.540 1.00 36.51 95 PRO C CA 1
ATOM 4107 C C . PRO C 1 97 ? -9.908 59.904 32.491 1.00 38.87 95 PRO C C 1
ATOM 4108 O O . PRO C 1 97 ? -9.541 59.085 31.640 1.00 36.23 95 PRO C O 1
ATOM 4112 N N . ARG C 1 98 ? -9.386 61.140 32.593 1.00 36.76 96 ARG C N 1
ATOM 4113 C CA . ARG C 1 98 ? -8.413 61.632 31.626 1.00 35.28 96 ARG C CA 1
ATOM 4114 C C . ARG C 1 98 ? -7.129 60.832 31.536 1.00 35.94 96 ARG C C 1
ATOM 4115 O O . ARG C 1 98 ? -6.616 60.648 30.441 1.00 34.47 96 ARG C O 1
ATOM 4123 N N . ASP C 1 99 ? -6.582 60.357 32.659 1.00 33.74 97 ASP C N 1
ATOM 4124 C CA . ASP C 1 99 ? -5.316 59.600 32.586 1.00 37.31 97 ASP C CA 1
ATOM 4125 C C . ASP C 1 99 ? -5.531 58.211 31.909 1.00 31.51 97 ASP C C 1
ATOM 4126 O O . ASP C 1 99 ? -4.647 57.699 31.236 1.00 30.60 97 ASP C O 1
ATOM 4131 N N . THR C 1 100 ? -6.720 57.642 32.072 1.00 28.38 98 THR C N 1
ATOM 4132 C CA . THR C 1 100 ? -7.065 56.359 31.360 1.00 29.12 98 THR C CA 1
ATOM 4133 C C . THR C 1 100 ? -7.102 56.586 29.827 1.00 25.92 98 THR C C 1
ATOM 4134 O O . THR C 1 100 ? -6.532 55.822 29.056 1.00 27.46 98 THR C O 1
ATOM 4138 N N . ILE C 1 101 ? -7.729 57.687 29.410 1.00 29.00 99 ILE C N 1
ATOM 4139 C CA . ILE C 1 101 ? -7.773 58.070 27.993 1.00 27.82 99 ILE C CA 1
ATOM 4140 C C . ILE C 1 101 ? -6.361 58.266 27.392 1.00 31.42 99 ILE C C 1
ATOM 4141 O O . ILE C 1 101 ? -6.036 57.700 26.335 1.00 26.92 99 ILE C O 1
ATOM 4146 N N . ILE C 1 102 ? -5.491 59.004 28.102 1.00 30.83 100 ILE C N 1
ATOM 4147 C CA . ILE C 1 102 ? -4.093 59.196 27.658 1.00 30.62 100 ILE C CA 1
ATOM 4148 C C . ILE C 1 102 ? -3.338 57.885 27.504 1.00 26.74 100 ILE C C 1
ATOM 4149 O O . ILE C 1 102 ? -2.665 57.652 26.476 1.00 29.39 100 ILE C O 1
ATOM 4154 N N A ASN C 1 103 ? -3.420 57.006 28.504 0.50 28.77 101 ASN C N 1
ATOM 4155 N N B ASN C 1 103 ? -3.426 57.012 28.498 0.50 28.60 101 ASN C N 1
ATOM 4156 C CA A ASN C 1 103 ? -2.761 55.682 28.413 0.50 29.36 101 ASN C CA 1
ATOM 4157 C CA B ASN C 1 103 ? -2.771 55.701 28.399 0.50 29.28 101 ASN C CA 1
ATOM 4158 C C A ASN C 1 103 ? -3.203 54.844 27.206 0.50 28.97 101 ASN C C 1
ATOM 4159 C C B ASN C 1 103 ? -3.205 54.854 27.201 0.50 28.88 101 ASN C C 1
ATOM 4160 O O A ASN C 1 103 ? -2.379 54.209 26.499 0.50 27.73 101 ASN C O 1
ATOM 4161 O O B ASN C 1 103 ? -2.384 54.205 26.511 0.50 27.71 101 ASN C O 1
ATOM 4170 N N . THR C 1 104 ? -4.516 54.826 26.973 1.00 28.03 102 THR C N 1
ATOM 4171 C CA . THR C 1 104 ? -5.090 54.105 25.811 1.00 27.65 102 THR C CA 1
ATOM 4172 C C . THR C 1 104 ? -4.697 54.695 24.433 1.00 25.15 102 THR C C 1
ATOM 4173 O O . THR C 1 104 ? -4.368 53.944 23.506 1.00 26.58 102 THR C O 1
ATOM 4177 N N . LEU C 1 105 ? -4.710 56.037 24.292 1.00 27.51 103 LEU C N 1
ATOM 4178 C CA . LEU C 1 105 ? -4.226 56.698 23.062 1.00 28.81 103 LEU C CA 1
ATOM 4179 C C . LEU C 1 105 ? -2.736 56.369 22.771 1.00 30.93 103 LEU C C 1
ATOM 4180 O O . LEU C 1 105 ? -2.338 56.121 21.602 1.00 32.13 103 LEU C O 1
ATOM 4185 N N . LYS C 1 106 ? -1.913 56.313 23.824 1.00 31.80 104 LYS C N 1
ATOM 4186 C CA . LYS C 1 106 ? -0.490 56.021 23.634 1.00 32.71 104 LYS C CA 1
ATOM 4187 C C . LYS C 1 106 ? -0.254 54.597 23.167 1.00 34.66 104 LYS C C 1
ATOM 4188 O O . LYS C 1 106 ? 0.533 54.368 22.249 1.00 36.22 104 LYS C O 1
ATOM 4194 N N . LYS C 1 107 ? -0.953 53.643 23.768 1.00 36.25 105 LYS C N 1
ATOM 4195 C CA . LYS C 1 107 ? -0.812 52.266 23.322 1.00 37.10 105 LYS C CA 1
ATOM 4196 C C . LYS C 1 107 ? -1.325 52.070 21.856 1.00 34.23 105 LYS C C 1
ATOM 4197 O O . LYS C 1 107 ? -0.700 51.343 21.047 1.00 38.79 105 LYS C O 1
ATOM 4203 N N . ALA C 1 108 ? -2.440 52.696 21.536 1.00 30.28 106 ALA C N 1
ATOM 4204 C CA . ALA C 1 108 ? -3.034 52.562 20.189 1.00 29.80 106 ALA C CA 1
ATOM 4205 C C . ALA C 1 108 ? -2.074 53.082 19.116 1.00 31.93 106 ALA C C 1
ATOM 4206 O O . ALA C 1 108 ? -1.902 52.454 18.066 1.00 31.38 106 ALA C O 1
ATOM 4208 N N . SER C 1 109 ? -1.443 54.212 19.396 1.00 35.60 107 SER C N 1
ATOM 4209 C CA . SER C 1 109 ? -0.443 54.735 18.486 1.00 38.67 107 SER C CA 1
ATOM 4210 C C . SER C 1 109 ? 0.685 53.705 18.205 1.00 41.26 107 SER C C 1
ATOM 4211 O O . SER C 1 109 ? 1.047 53.466 17.046 1.00 45.31 107 SER C O 1
ATOM 4214 N N . LYS C 1 110 ? 1.192 53.081 19.249 1.00 39.82 108 LYS C N 1
ATOM 4215 C CA . LYS C 1 110 ? 2.236 52.060 19.125 1.00 48.04 108 LYS C CA 1
ATOM 4216 C C . LYS C 1 110 ? 1.819 50.811 18.339 1.00 51.10 108 LYS C C 1
ATOM 4217 O O . LYS C 1 110 ? 2.629 50.262 17.571 1.00 48.29 108 LYS C O 1
ATOM 4223 N N . LEU C 1 111 ? 0.560 50.375 18.502 1.00 46.32 109 LEU C N 1
ATOM 4224 C CA . LEU C 1 111 ? 0.062 49.175 17.817 1.00 44.27 109 LEU C CA 1
ATOM 4225 C C . LEU C 1 111 ? -0.688 49.417 16.509 1.00 41.61 109 LEU C C 1
ATOM 4226 O O . LEU C 1 111 ? -1.214 48.480 15.909 1.00 44.21 109 LEU C O 1
ATOM 4231 N N . ASP C 1 112 ? -0.695 50.643 16.014 1.00 38.81 110 ASP C N 1
ATOM 4232 C CA . ASP C 1 112 ? -1.393 50.949 14.793 1.00 38.97 110 ASP C CA 1
ATOM 4233 C C . ASP C 1 112 ? -2.920 50.609 14.859 1.00 38.06 110 ASP C C 1
ATOM 4234 O O . ASP C 1 112 ? -3.492 50.138 13.892 1.00 33.11 110 ASP C O 1
ATOM 4239 N N . PHE C 1 113 ? -3.536 50.855 16.004 1.00 31.67 111 PHE C N 1
ATOM 4240 C CA . PHE C 1 113 ? -4.956 50.557 16.216 1.00 29.77 111 PHE C CA 1
ATOM 4241 C C . PHE C 1 113 ? -5.676 51.908 16.160 1.00 28.93 111 PHE C C 1
ATOM 4242 O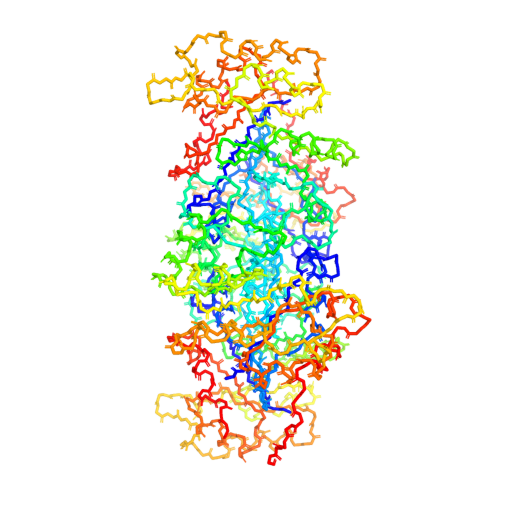 O . PHE C 1 113 ? -5.215 52.837 16.776 1.00 28.94 111 PHE C O 1
ATOM 4250 N N . THR C 1 114 ? -6.823 52.012 15.471 1.00 25.80 112 THR C N 1
ATOM 4251 C CA . THR C 1 114 ? -7.533 53.289 15.267 1.00 27.85 112 THR C CA 1
ATOM 4252 C C . THR C 1 114 ? -8.470 53.668 16.426 1.00 29.99 112 THR C C 1
ATOM 4253 O O . THR C 1 114 ? -9.341 52.860 16.777 1.00 27.47 112 THR C O 1
ATOM 4257 N N . ILE C 1 115 ? -8.337 54.880 17.005 1.00 26.64 113 ILE C N 1
ATOM 4258 C CA . ILE C 1 115 ? -9.266 55.361 18.015 1.00 25.33 113 ILE C CA 1
ATOM 4259 C C . ILE C 1 115 ? -10.159 56.476 17.462 1.00 27.51 113 ILE C C 1
ATOM 4260 O O . ILE C 1 115 ? -9.636 57.434 16.850 1.00 27.77 113 ILE C O 1
ATOM 4265 N N . VAL C 1 116 ? -11.473 56.369 17.692 1.00 23.55 114 VAL C N 1
ATOM 4266 C CA . VAL C 1 116 ? -12.427 57.430 17.444 1.00 24.68 114 VAL C CA 1
ATOM 4267 C C . VAL C 1 116 ? -12.762 58.024 18.808 1.00 27.43 114 VAL C C 1
ATOM 4268 O O . VAL C 1 116 ? -13.589 57.456 19.558 1.00 24.89 114 VAL C O 1
ATOM 4272 N N . LEU C 1 117 ? -12.123 59.159 19.148 1.00 24.51 115 LEU C N 1
ATOM 4273 C CA . LEU C 1 117 ? -12.306 59.770 20.504 1.00 25.97 115 LEU C CA 1
ATOM 4274 C C . LEU C 1 117 ? -13.468 60.717 20.522 1.00 26.21 115 LEU C C 1
ATOM 4275 O O . LEU C 1 117 ? -13.440 61.742 1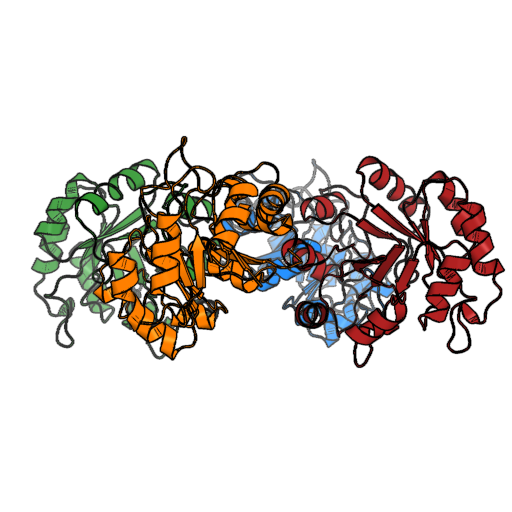9.786 1.00 27.66 115 LEU C O 1
ATOM 4280 N N . CYS C 1 118 ? -14.495 60.430 21.345 1.00 27.44 116 CYS C N 1
ATOM 4281 C CA . CYS C 1 118 ? -15.623 61.338 21.510 1.00 28.08 116 CYS C CA 1
ATOM 4282 C C . CYS C 1 118 ? -15.249 62.451 22.508 1.00 29.98 116 CYS C C 1
ATOM 4283 O O . CYS C 1 118 ? -14.625 62.185 23.558 1.00 27.34 116 CYS C O 1
ATOM 4286 N N . VAL C 1 119 ? -15.631 63.699 22.172 1.00 30.50 117 VAL C N 1
ATOM 4287 C CA . VAL C 1 119 ? -15.516 64.861 23.105 1.00 31.47 117 VAL C CA 1
ATOM 4288 C C . VAL C 1 119 ? -16.794 65.718 23.045 1.00 30.63 117 VAL C C 1
ATOM 4289 O O . VAL C 1 119 ? -17.536 65.677 22.065 1.00 30.41 117 VAL C O 1
ATOM 4293 N N . GLU C 1 120 ? -17.054 66.493 24.109 1.00 33.79 118 GLU C N 1
ATOM 4294 C CA . GLU C 1 120 ? -18.281 67.326 24.216 1.00 36.83 118 GLU C CA 1
ATOM 4295 C C . GLU C 1 120 ? -18.051 68.861 24.073 1.00 34.77 118 GLU C C 1
ATOM 4296 O O . GLU C 1 120 ? -19.025 69.591 23.874 1.00 31.55 118 GLU C O 1
ATOM 4302 N N . ASN C 1 121 ? -16.806 69.335 24.114 1.00 36.47 119 ASN C N 1
ATOM 4303 C CA . ASN C 1 121 ? -16.519 70.797 23.956 1.00 39.49 119 ASN C CA 1
ATOM 4304 C C . ASN C 1 121 ? -15.084 71.097 23.492 1.00 43.35 119 ASN C C 1
ATOM 4305 O O . ASN C 1 121 ? -14.252 70.191 23.385 1.00 32.74 119 ASN C O 1
ATOM 4310 N N . ALA C 1 122 ? -14.800 72.372 23.210 1.00 40.84 120 ALA C N 1
ATOM 4311 C CA . ALA C 1 122 ? -13.497 72.767 22.639 1.00 44.72 120 ALA C CA 1
ATOM 4312 C C . ALA C 1 122 ? -12.325 72.607 23.592 1.00 41.76 120 ALA C C 1
ATOM 4313 O O . ALA C 1 122 ? -11.199 72.342 23.142 1.00 45.30 120 ALA C O 1
ATOM 4315 N N . GLU C 1 123 ? -12.565 72.763 24.898 1.00 44.73 121 GLU C N 1
ATOM 4316 C CA . GLU C 1 123 ? -11.503 72.547 25.891 1.00 48.46 121 GLU C CA 1
ATOM 4317 C C . GLU C 1 123 ? -11.025 71.092 25.853 1.00 43.38 121 GLU C C 1
ATOM 4318 O O . GLU C 1 123 ? -9.812 70.818 25.843 1.00 41.19 121 GLU C O 1
ATOM 4324 N N . GLU C 1 124 ? -11.974 70.150 25.839 1.00 42.14 122 GLU C N 1
ATOM 4325 C CA . GLU C 1 124 ? -11.591 68.703 25.758 1.00 37.43 122 GLU C CA 1
ATOM 4326 C C . GLU C 1 124 ? -10.839 68.412 24.480 1.00 32.56 122 GLU C C 1
ATOM 4327 O O . GLU C 1 124 ? -9.791 67.709 24.464 1.00 34.54 122 GLU C O 1
ATOM 4333 N N . ALA C 1 125 ? -11.340 68.955 23.374 1.00 31.96 123 ALA C N 1
ATOM 4334 C CA . ALA C 1 125 ? -10.681 68.752 22.074 1.00 32.94 123 ALA C CA 1
ATOM 4335 C C . ALA C 1 125 ? -9.212 69.220 22.043 1.00 37.00 123 ALA C C 1
ATOM 4336 O O . ALA C 1 125 ? -8.322 68.495 21.568 1.00 33.50 123 ALA C O 1
ATOM 4338 N N . LYS C 1 126 ? -8.956 70.439 22.550 1.00 43.12 124 LYS C N 1
ATOM 4339 C CA . LYS C 1 126 ? -7.559 70.935 22.702 1.00 45.49 124 LYS C CA 1
ATOM 4340 C C . LYS C 1 126 ? -6.700 70.092 23.657 1.00 38.17 124 LYS C C 1
ATOM 4341 O O . LYS C 1 126 ? -5.535 69.827 23.379 1.00 41.69 124 LYS C O 1
ATOM 4347 N N . TYR C 1 127 ? -7.270 69.688 24.778 1.00 40.41 125 TYR C N 1
ATOM 4348 C CA . TYR C 1 127 ? -6.510 68.908 25.788 1.00 41.31 125 TYR C CA 1
ATOM 4349 C C . TYR C 1 127 ? -5.890 67.635 25.213 1.00 44.51 125 TYR C C 1
ATOM 4350 O O . TYR C 1 127 ? -4.736 67.287 25.535 1.00 37.34 125 TYR C O 1
ATOM 4359 N N . PHE C 1 128 ? -6.641 66.942 24.339 1.00 37.91 126 PHE C N 1
ATOM 4360 C CA . PHE C 1 128 ? -6.159 65.673 23.823 1.00 35.68 126 PHE C CA 1
ATOM 4361 C C . PHE C 1 128 ? -5.367 65.781 22.527 1.00 34.37 126 PHE C C 1
ATOM 4362 O O . PHE C 1 128 ? -4.845 64.780 22.061 1.00 32.65 126 PHE C O 1
ATOM 4370 N N . ARG C 1 129 ? -5.244 66.988 21.953 1.00 36.61 127 ARG C N 1
ATOM 4371 C CA . ARG C 1 129 ? -4.578 67.165 20.637 1.00 35.82 127 ARG C CA 1
ATOM 4372 C C . ARG C 1 129 ? -3.211 66.534 20.542 1.00 37.57 127 ARG C C 1
ATOM 4373 O O . ARG C 1 129 ? -2.871 65.925 19.514 1.00 32.14 127 ARG C O 1
ATOM 4381 N N . GLU C 1 130 ? -2.394 66.703 21.581 1.00 37.34 128 GLU C N 1
ATOM 4382 C CA . GLU C 1 130 ? -0.959 66.302 21.493 1.00 39.35 128 GLU C CA 1
ATOM 4383 C C . GLU C 1 130 ? -0.805 64.801 21.504 1.00 41.73 128 GLU C C 1
ATOM 4384 O O . GLU C 1 130 ? 0.225 64.288 21.103 1.00 39.59 128 GLU C O 1
ATOM 4390 N N . TYR C 1 131 ? -1.856 64.078 21.922 1.00 43.10 129 TYR C N 1
ATOM 4391 C CA . TYR C 1 131 ? -1.809 62.614 21.902 1.00 42.60 129 TYR C CA 1
ATOM 4392 C C . TYR C 1 131 ? -2.296 61.984 20.588 1.00 44.42 129 TYR C C 1
ATOM 4393 O O . TYR C 1 131 ? -2.336 60.775 20.475 1.00 47.00 129 TYR C O 1
ATOM 4402 N N . GLU C 1 132 ? -2.592 62.807 19.584 1.00 42.84 130 GLU C N 1
ATOM 4403 C CA . GLU C 1 132 ? -2.829 62.348 18.220 1.00 43.90 130 GLU C CA 1
ATOM 4404 C C . GLU C 1 132 ? -3.948 61.264 18.038 1.00 40.65 130 GLU C C 1
ATOM 4405 O O . GLU C 1 132 ? -3.687 60.197 17.508 1.00 37.47 130 GLU C O 1
ATOM 4411 N N . PRO C 1 133 ? -5.194 61.565 18.441 1.00 38.92 131 PRO C N 1
ATOM 4412 C CA . PRO C 1 133 ? -6.294 60.617 18.086 1.00 36.88 131 PRO C CA 1
ATOM 4413 C C . PRO C 1 133 ? -6.504 60.550 16.572 1.00 35.54 131 PRO C C 1
ATOM 4414 O O . PRO C 1 133 ? -6.400 61.579 15.903 1.00 31.41 131 PRO C O 1
ATOM 4418 N N . ASP C 1 134 ? -6.803 59.370 16.025 1.00 30.56 132 ASP C N 1
ATOM 4419 C CA . ASP C 1 134 ? -7.016 59.243 14.568 1.00 33.15 132 ASP C CA 1
ATOM 4420 C C . ASP C 1 134 ? -8.238 60.025 14.122 1.00 29.44 132 ASP C C 1
ATOM 4421 O O . ASP C 1 134 ? -8.212 60.637 13.017 1.00 31.85 132 ASP C O 1
ATOM 4426 N N . PHE C 1 135 ? -9.326 59.933 14.901 1.00 25.35 133 PHE C N 1
ATOM 4427 C CA . PHE C 1 135 ? -10.560 60.672 14.677 1.00 26.71 133 PHE C CA 1
ATOM 4428 C C . PHE C 1 135 ? -11.015 61.342 15.966 1.00 27.17 133 PHE C C 1
ATOM 4429 O O . PHE C 1 135 ? -10.804 60.809 17.080 1.00 27.70 133 PHE C O 1
ATOM 4437 N N . ILE C 1 136 ? -11.669 62.489 15.825 1.00 24.96 134 ILE C N 1
ATOM 4438 C CA . ILE C 1 136 ? -12.444 63.111 16.910 1.00 29.74 134 ILE C CA 1
ATOM 4439 C C . ILE C 1 136 ? -13.926 63.065 16.511 1.00 31.48 134 ILE C C 1
ATOM 4440 O O . ILE C 1 136 ? -14.245 63.444 15.370 1.00 34.25 134 ILE C O 1
ATOM 4445 N N . ALA C 1 137 ? -14.818 62.581 17.396 1.00 28.37 135 ALA C N 1
ATOM 4446 C CA . ALA C 1 137 ? -16.257 62.648 17.176 1.00 28.10 135 ALA C CA 1
ATOM 4447 C C . ALA C 1 137 ? -16.866 63.661 18.111 1.00 29.40 135 ALA C C 1
ATOM 4448 O O . ALA C 1 137 ? -16.873 63.480 19.338 1.00 30.70 135 ALA C O 1
ATOM 4450 N N . TYR C 1 138 ? -17.437 64.702 17.540 1.00 29.28 136 TYR C N 1
ATOM 4451 C CA . TYR C 1 138 ? -17.939 65.808 18.323 1.00 30.62 136 TYR C CA 1
ATOM 4452 C C . TYR C 1 138 ? -19.414 65.677 18.686 1.00 30.65 136 TYR C C 1
ATOM 4453 O O . TYR C 1 138 ? -20.257 65.606 17.799 1.00 30.69 136 TYR C O 1
ATOM 4462 N N . GLU C 1 139 ? -19.730 65.607 19.993 1.00 33.84 137 GLU C N 1
ATOM 4463 C CA . GLU C 1 139 ? -21.144 65.502 20.469 1.00 36.76 137 GLU C CA 1
ATOM 4464 C C . GLU C 1 139 ? -21.495 66.667 21.430 1.00 40.81 137 GLU C C 1
ATOM 4465 O O . GLU C 1 139 ? -21.690 66.427 22.631 1.00 39.35 137 GLU C O 1
ATOM 4471 N N . PRO C 1 140 ? -21.560 67.928 20.936 1.00 42.57 138 PRO C N 1
ATOM 4472 C CA . PRO C 1 140 ? -21.771 69.039 21.864 1.00 46.82 138 PRO C CA 1
ATOM 4473 C C . PRO C 1 140 ? -23.249 69.220 22.236 1.00 45.74 138 PRO C C 1
ATOM 4474 O O . PRO C 1 140 ? -24.144 68.949 21.421 1.00 44.21 138 PRO C O 1
ATOM 4478 N N . ARG C 1 141 ? -23.501 69.692 23.462 1.00 49.14 139 ARG C N 1
ATOM 4479 C CA . ARG C 1 141 ? -24.881 69.933 23.944 1.00 56.16 139 ARG C CA 1
ATOM 4480 C C . ARG C 1 141 ? -25.712 70.891 23.058 1.00 52.70 139 ARG C C 1
ATOM 4481 O O . ARG C 1 141 ? -26.905 70.681 22.888 1.00 52.97 139 ARG C O 1
ATOM 4489 N N . ASP C 1 142 ? -25.061 71.904 22.474 1.00 50.17 140 ASP C N 1
ATOM 4490 C CA . ASP C 1 142 ? -25.702 72.824 21.509 1.00 55.35 140 ASP C CA 1
ATOM 4491 C C . ASP C 1 142 ? -26.284 72.182 20.214 1.00 57.96 140 ASP C C 1
ATOM 4492 O O . ASP C 1 142 ? -27.040 72.837 19.495 1.00 54.69 140 ASP C O 1
ATOM 4497 N N . LEU C 1 143 ? -25.927 70.930 19.895 1.00 53.32 141 LEU C N 1
ATOM 4498 C CA . LEU C 1 143 ? -26.478 70.262 18.704 1.00 46.97 141 LEU C CA 1
ATOM 4499 C C . LEU C 1 143 ? -27.465 69.169 19.076 1.00 47.88 141 LEU C C 1
ATOM 4500 O O . LEU C 1 143 ? -27.876 68.420 18.212 1.00 48.86 141 LEU C O 1
ATOM 4505 N N . ILE C 1 144 ? -27.828 69.070 20.357 1.00 49.46 142 ILE C N 1
ATOM 4506 C CA . ILE C 1 144 ? -28.693 67.990 20.841 1.00 51.33 142 ILE C CA 1
ATOM 4507 C C . ILE C 1 144 ? -30.066 68.573 21.222 1.00 59.22 142 ILE C C 1
ATOM 4508 O O . ILE C 1 144 ? -30.139 69.424 22.102 1.00 56.48 142 ILE C O 1
ATOM 4513 N N . GLY C 1 145 ? -31.129 68.079 20.578 1.00 59.21 143 GLY C N 1
ATOM 4514 C CA . GLY C 1 145 ? -32.498 68.540 20.798 1.00 59.90 143 GLY C CA 1
ATOM 4515 C C . GLY C 1 145 ? -33.383 68.271 19.584 1.00 64.33 143 GLY C C 1
ATOM 4516 O O . GLY C 1 145 ? -32.905 68.198 18.449 1.00 58.58 143 GLY C O 1
ATOM 4517 N N . GLY C 1 146 ? -34.682 68.129 19.817 1.00 69.25 144 GLY C N 1
ATOM 4518 C CA . GLY C 1 146 ? -35.639 67.866 18.739 1.00 67.28 144 GLY C CA 1
ATOM 4519 C C . GLY C 1 146 ? -35.894 69.094 17.888 1.00 68.99 144 GLY C C 1
ATOM 4520 O O . GLY C 1 146 ? -36.447 69.004 16.796 1.00 67.44 144 GLY C O 1
ATOM 4521 N N . ASP C 1 147 ? -35.481 70.246 18.389 1.00 67.49 145 ASP C N 1
ATOM 4522 C CA . ASP C 1 147 ? -35.672 71.495 17.689 1.00 77.50 145 ASP C CA 1
ATOM 4523 C C . ASP C 1 147 ? -34.405 71.975 16.977 1.00 71.36 145 ASP C C 1
ATOM 4524 O O . ASP C 1 147 ? -34.391 73.074 16.445 1.00 73.36 145 ASP C O 1
ATOM 4529 N N . VAL C 1 148 ? -33.336 71.187 16.992 1.00 65.05 146 VAL C N 1
ATOM 4530 C CA . VAL C 1 148 ? -32.032 71.671 16.535 1.00 62.10 146 VAL C CA 1
ATOM 4531 C C . VAL C 1 148 ? -31.307 70.645 15.631 1.00 56.76 146 VAL C C 1
ATOM 4532 O O . VAL C 1 148 ? -31.501 69.437 15.775 1.00 55.21 146 VAL C O 1
ATOM 4536 N N . SER C 1 149 ? -30.524 71.154 14.671 1.00 50.39 147 SER C N 1
ATOM 4537 C CA . SER C 1 149 ? -29.715 70.335 13.756 1.00 48.44 147 SER C CA 1
ATOM 4538 C C . SER C 1 149 ? -28.598 71.189 13.143 1.00 47.22 147 SER C C 1
ATOM 4539 O O . SER C 1 149 ? -28.623 72.429 13.227 1.00 43.04 147 SER C O 1
ATOM 4542 N N . VAL C 1 150 ? -27.633 70.540 12.510 1.00 36.61 148 VAL C N 1
ATOM 4543 C CA . VAL C 1 150 ? -26.515 71.265 11.910 1.00 40.16 148 VAL C CA 1
ATOM 4544 C C . VAL C 1 150 ? -27.003 72.356 10.908 1.00 36.99 148 VAL C C 1
ATOM 4545 O O . VAL C 1 150 ? -26.464 73.449 10.914 1.00 41.02 148 VAL C O 1
ATOM 4549 N N . SER C 1 151 ? -27.980 72.026 10.049 1.00 38.22 149 SER C N 1
ATOM 4550 C CA . SER C 1 151 ? -28.470 72.976 9.047 1.00 45.15 149 SER C CA 1
ATOM 4551 C C . SER C 1 151 ? -29.078 74.239 9.691 1.00 47.73 149 SER C C 1
ATOM 4552 O O . SER C 1 151 ? -29.292 75.204 9.007 1.00 43.95 149 SER C O 1
ATOM 4555 N N . THR C 1 152 ? -29.442 74.166 10.971 1.00 52.10 150 THR C N 1
ATOM 4556 C CA . THR C 1 152 ? -30.094 75.251 11.695 1.00 57.20 150 THR C CA 1
ATOM 4557 C C . THR C 1 152 ? -29.202 75.948 12.732 1.00 52.60 150 THR C C 1
ATOM 4558 O O . THR C 1 152 ? -29.528 77.036 13.206 1.00 58.48 150 THR C O 1
ATOM 4562 N N . ALA C 1 153 ? -28.071 75.367 13.077 1.00 49.20 151 ALA C N 1
ATOM 4563 C CA . ALA C 1 153 ? -27.244 75.907 14.162 1.00 50.27 151 ALA C CA 1
ATOM 4564 C C . ALA C 1 153 ? -26.176 76.861 13.649 1.00 52.45 151 ALA C C 1
ATOM 4565 O O . ALA C 1 153 ? -25.886 76.910 12.443 1.00 57.56 151 ALA C O 1
ATOM 4567 N N . LYS C 1 154 ? -25.549 77.587 14.569 1.00 51.22 152 LYS C N 1
ATOM 4568 C CA . LYS C 1 154 ? -24.424 78.441 14.203 1.00 55.60 152 LYS C CA 1
ATOM 4569 C C . LYS C 1 154 ? -23.242 77.611 13.674 1.00 58.04 152 LYS C C 1
ATOM 4570 O O . LYS C 1 154 ? -22.871 76.612 14.283 1.00 62.14 152 LYS C O 1
ATOM 4576 N N . PRO C 1 155 ? -22.626 78.042 12.556 1.00 57.77 153 PRO C N 1
ATOM 4577 C CA . PRO C 1 155 ? -21.472 77.311 11.970 1.00 54.90 153 PRO C CA 1
ATOM 4578 C C . PRO C 1 155 ? -20.189 77.236 12.845 1.00 54.65 153 PRO C C 1
ATOM 4579 O O . PRO C 1 155 ? -19.387 76.300 12.684 1.00 49.72 153 PRO C O 1
ATOM 4583 N N . GLU C 1 156 ? -20.013 78.201 13.762 1.00 53.62 154 GLU C N 1
ATOM 4584 C CA . GLU C 1 156 ? -18.846 78.279 14.666 1.00 52.79 154 GLU C CA 1
ATOM 4585 C C . GLU C 1 156 ? -18.655 77.009 15.519 1.00 41.70 154 GLU C C 1
ATOM 4586 O O . GLU C 1 156 ? -17.531 76.651 15.855 1.00 39.10 154 GLU C O 1
ATOM 4592 N N . ILE C 1 157 ? -19.758 76.358 15.857 1.00 47.13 155 ILE C N 1
ATOM 4593 C CA . ILE C 1 157 ? -19.725 75.117 16.662 1.00 49.90 155 ILE C CA 1
ATOM 4594 C C . ILE C 1 157 ? -18.708 74.116 16.067 1.00 43.83 155 ILE C C 1
ATOM 4595 O O . ILE C 1 157 ? -17.767 73.690 16.721 1.00 44.76 155 ILE C O 1
ATOM 4600 N N . ILE C 1 158 ? -18.884 73.776 14.801 1.00 46.53 156 ILE C N 1
ATOM 4601 C CA . ILE C 1 158 ? -17.980 72.833 14.119 1.00 43.83 156 ILE C CA 1
ATOM 4602 C C . ILE C 1 158 ? -16.663 73.478 13.675 1.00 41.64 156 ILE C C 1
ATOM 4603 O O . ILE C 1 158 ? -15.594 72.848 13.751 1.00 33.64 156 ILE C O 1
ATOM 4608 N N . GLU C 1 159 ? -16.727 74.736 13.210 1.00 42.26 157 GLU C N 1
ATOM 4609 C CA . GLU C 1 159 ? -15.521 75.414 12.712 1.00 42.93 157 GLU C CA 1
ATOM 4610 C C . GLU C 1 159 ? -14.414 75.495 13.779 1.00 38.07 157 GLU C C 1
ATOM 4611 O O . GLU C 1 159 ? -13.246 75.331 13.461 1.00 38.36 157 GLU C O 1
ATOM 4617 N N . ASP C 1 160 ? -14.787 75.780 15.030 1.00 42.94 158 ASP C N 1
ATOM 4618 C CA . ASP C 1 160 ? -13.792 75.868 16.119 1.00 40.23 158 ASP C CA 1
ATOM 4619 C C . ASP C 1 160 ? -12.978 74.576 16.274 1.00 40.37 158 ASP C C 1
ATOM 4620 O O . ASP C 1 160 ? -11.772 74.624 16.471 1.00 38.47 158 ASP C O 1
ATOM 4625 N N . ILE C 1 161 ? -13.629 73.405 16.179 1.00 37.64 159 ILE C N 1
ATOM 4626 C CA . ILE C 1 161 ? -12.900 72.119 16.367 1.00 35.36 159 ILE C CA 1
ATOM 4627 C C . ILE C 1 161 ? -12.027 71.786 15.170 1.00 32.68 159 ILE C C 1
ATOM 4628 O O . ILE C 1 161 ? -10.887 71.282 15.308 1.00 35.82 159 ILE C O 1
ATOM 4633 N N . VAL C 1 162 ? -12.547 72.048 13.956 1.00 31.62 160 VAL C N 1
ATOM 4634 C CA . VAL C 1 162 ? -11.761 71.845 12.746 1.00 30.70 160 VAL C CA 1
ATOM 4635 C C . VAL C 1 162 ? -10.468 72.701 12.817 1.00 33.89 160 VAL C C 1
ATOM 4636 O O . VAL C 1 162 ? -9.358 72.252 12.454 1.00 36.52 160 VAL C O 1
ATOM 4640 N N . LYS C 1 163 ? -10.632 73.945 13.254 1.00 36.39 161 LYS C N 1
ATOM 4641 C CA . LYS C 1 163 ? -9.488 74.884 13.412 1.00 43.36 161 LYS C CA 1
ATOM 4642 C C . LYS C 1 163 ? -8.425 74.364 14.392 1.00 42.95 161 LYS C C 1
ATOM 4643 O O . LYS C 1 163 ? -7.237 74.326 14.060 1.00 37.05 161 LYS C O 1
ATOM 4649 N N . ILE C 1 164 ? -8.853 73.849 15.545 1.00 41.24 162 ILE C N 1
ATOM 4650 C CA . ILE C 1 164 ? -7.919 73.170 16.472 1.00 38.82 162 ILE C CA 1
ATOM 4651 C C . ILE C 1 164 ? -7.055 72.085 15.809 1.00 37.76 162 ILE C C 1
ATOM 4652 O O . ILE C 1 164 ? -5.850 71.952 16.117 1.00 39.39 162 ILE C O 1
ATOM 4657 N N . TYR C 1 165 ? -7.643 71.265 14.924 1.00 38.96 163 TYR C N 1
ATOM 4658 C CA . TYR C 1 165 ? -6.928 70.113 14.320 1.00 36.59 163 TYR C CA 1
ATOM 4659 C C . TYR C 1 165 ? -6.316 70.410 12.921 1.00 41.34 163 TYR C C 1
ATOM 4660 O O . TYR C 1 165 ? -5.734 69.529 12.295 1.00 34.30 163 TYR C O 1
ATOM 4669 N N . GLU C 1 166 ? -6.430 71.655 12.453 1.00 46.36 164 GLU C N 1
ATOM 4670 C CA . GLU C 1 166 ? -5.843 72.099 11.164 1.00 49.00 164 GLU C CA 1
ATOM 4671 C C . GLU C 1 166 ? -4.347 71.738 11.101 1.00 50.71 164 GLU C C 1
ATOM 4672 O O . GLU C 1 166 ? -3.601 71.994 12.042 1.00 51.08 164 GLU C O 1
ATOM 4678 N N . GLY C 1 167 ? -3.936 71.065 10.027 1.00 49.74 165 GLY C N 1
ATOM 4679 C CA . GLY C 1 167 ? -2.553 70.649 9.846 1.00 49.80 165 GLY C CA 1
ATOM 4680 C C . GLY C 1 167 ? -2.097 69.398 10.578 1.00 56.85 165 GLY C C 1
ATOM 4681 O O . GLY C 1 167 ? -0.933 69.010 10.444 1.00 58.05 165 GLY C O 1
ATOM 4682 N N . THR C 1 168 ? -2.978 68.760 11.360 1.00 52.69 166 THR C N 1
ATOM 4683 C CA . THR C 1 168 ? -2.656 67.476 12.014 1.00 48.72 166 THR C CA 1
ATOM 4684 C C . THR C 1 168 ? -3.148 66.322 11.126 1.00 47.09 166 THR C C 1
ATOM 4685 O O . THR C 1 168 ? -3.849 66.541 10.159 1.00 48.22 166 THR C O 1
ATOM 4689 N N . GLY C 1 169 ? -2.810 65.093 11.460 1.00 42.57 167 GLY C N 1
ATOM 4690 C CA . GLY C 1 169 ? -3.420 63.928 10.778 1.00 43.41 167 GLY C CA 1
ATOM 4691 C C . GLY C 1 169 ? -4.822 63.509 11.274 1.00 40.71 167 GLY C C 1
ATOM 4692 O O . GLY C 1 169 ? -5.365 62.531 10.796 1.00 49.53 167 GLY C O 1
ATOM 4693 N N . THR C 1 170 ? -5.429 64.258 12.192 1.00 37.95 168 THR C N 1
ATOM 4694 C CA . THR C 1 170 ? -6.729 63.897 12.805 1.00 38.23 168 THR C CA 1
ATOM 4695 C C . THR C 1 170 ? -7.947 64.354 11.975 1.00 38.76 168 THR C C 1
ATOM 4696 O O . THR C 1 170 ? -8.050 65.537 11.650 1.00 38.43 168 THR C O 1
ATOM 4700 N N . SER C 1 171 ? -8.873 63.444 11.657 1.00 34.23 169 SER C N 1
ATOM 4701 C CA . SER C 1 171 ? -10.155 63.794 10.997 1.00 33.09 169 SER C CA 1
ATOM 4702 C C . SER C 1 171 ? -11.283 64.037 11.980 1.00 34.24 169 SER C C 1
ATOM 4703 O O . SER C 1 171 ? -11.474 63.254 12.928 1.00 33.33 169 SER C O 1
ATOM 4706 N N . VAL C 1 172 ? -12.123 65.032 11.689 1.00 32.70 170 VAL C N 1
ATOM 4707 C CA . VAL C 1 172 ? -13.251 65.388 12.558 1.00 30.41 170 VAL C CA 1
ATOM 4708 C C . VAL C 1 172 ? -14.591 64.864 12.043 1.00 28.50 170 VAL C C 1
ATOM 4709 O O . VAL C 1 172 ? -14.905 65.080 10.865 1.00 28.28 170 VAL C O 1
ATOM 4713 N N . LEU C 1 173 ? -15.345 64.170 12.895 1.00 25.46 171 LEU C N 1
ATOM 4714 C CA . LEU C 1 173 ? -16.667 63.606 12.559 1.00 26.24 171 LEU C CA 1
ATOM 4715 C C . LEU C 1 173 ? -17.698 64.246 13.426 1.00 26.59 171 LEU C C 1
ATOM 4716 O O . LEU C 1 173 ? -17.421 64.599 14.593 1.00 25.44 171 LEU C O 1
ATOM 4721 N N . VAL C 1 174 ? -18.894 64.448 12.865 1.00 26.14 172 VAL C N 1
ATOM 4722 C CA . VAL C 1 174 ? -20.010 65.075 13.594 1.00 26.69 172 VAL C CA 1
ATOM 4723 C C . VAL C 1 174 ? -20.943 64.008 14.139 1.00 28.30 172 VAL C C 1
ATOM 4724 O O . VAL C 1 174 ? -21.435 63.182 13.384 1.00 26.53 172 VAL C O 1
ATOM 4728 N N . GLY C 1 175 ? -21.118 64.011 15.465 1.00 30.25 173 GLY C N 1
ATOM 4729 C CA . GLY C 1 175 ? -21.862 62.973 16.195 1.00 32.14 173 GLY C CA 1
ATOM 4730 C C . GLY C 1 175 ? -23.118 63.410 16.913 1.00 32.75 173 GLY C C 1
ATOM 4731 O O . GLY C 1 175 ? -23.615 62.683 17.788 1.00 34.74 173 GLY C O 1
ATOM 4732 N N . ALA C 1 176 ? -23.612 64.612 16.608 1.00 33.55 174 ALA C N 1
ATOM 4733 C CA . ALA C 1 176 ? -24.938 65.098 17.083 1.00 35.13 174 ALA C CA 1
ATOM 4734 C C . ALA C 1 176 ? -25.534 66.081 16.065 1.00 35.20 174 ALA C C 1
ATOM 4735 O O . ALA C 1 176 ? -24.789 66.699 15.295 1.00 37.89 174 ALA C O 1
ATOM 4737 N N . GLY C 1 177 ? -26.861 66.198 16.013 1.00 32.76 175 GLY C N 1
ATOM 4738 C CA . GLY C 1 177 ? -27.518 67.119 15.071 1.00 33.48 175 GLY C CA 1
ATOM 4739 C C . GLY C 1 177 ? -27.536 66.700 13.598 1.00 32.11 175 GLY C C 1
ATOM 4740 O O . GLY C 1 177 ? -27.843 67.512 12.702 1.00 28.79 175 GLY C O 1
ATOM 4741 N N . ILE C 1 178 ? -27.303 65.409 13.352 1.00 31.26 176 ILE C N 1
ATOM 4742 C CA . ILE C 1 178 ? -27.411 64.818 12.018 1.00 29.04 176 ILE C CA 1
ATOM 4743 C C . ILE C 1 178 ? -28.773 64.118 11.847 1.00 32.07 176 ILE C C 1
ATOM 4744 O O . ILE C 1 178 ? -28.980 62.985 12.347 1.00 35.73 176 ILE C O 1
ATOM 4749 N N . LYS C 1 179 ? -29.690 64.749 11.124 1.00 31.41 177 LYS C N 1
ATOM 4750 C CA . LYS C 1 179 ? -31.013 64.169 10.859 1.00 33.16 177 LYS C CA 1
ATOM 4751 C C . LYS C 1 179 ? -31.310 63.905 9.382 1.00 35.05 177 LYS C C 1
ATOM 4752 O O . LYS C 1 179 ? -32.084 63.017 9.071 1.00 35.38 177 LYS C O 1
ATOM 4758 N N . THR C 1 180 ? -30.684 64.645 8.459 1.00 36.59 178 THR C N 1
ATOM 4759 C CA . THR C 1 180 ? -30.926 64.501 7.019 1.00 32.65 178 THR C CA 1
ATOM 4760 C C . THR C 1 180 ? -29.607 64.624 6.252 1.00 33.25 178 THR C C 1
ATOM 4761 O O . THR C 1 180 ? -28.593 65.024 6.794 1.00 28.46 178 THR C O 1
ATOM 4765 N N . GLY C 1 181 ? -29.677 64.334 4.954 1.00 32.77 179 GLY C N 1
ATOM 4766 C CA . GLY C 1 181 ? -28.565 64.572 4.023 1.00 33.48 179 GLY C CA 1
ATOM 4767 C C . GLY C 1 181 ? -28.069 66.006 3.925 1.00 29.75 179 GLY C C 1
ATOM 4768 O O . GLY C 1 181 ? -26.867 66.257 3.765 1.00 27.56 179 GLY C O 1
ATOM 4769 N N . GLU C 1 182 ? -28.970 66.958 4.056 1.00 30.65 180 GLU C N 1
ATOM 4770 C CA . GLU C 1 182 ? -28.565 68.385 4.100 1.00 34.86 180 GLU C CA 1
ATOM 4771 C C . GLU C 1 182 ? -27.625 68.671 5.273 1.00 32.21 180 GLU C C 1
ATOM 4772 O O . GLU C 1 182 ? -26.631 69.422 5.111 1.00 28.70 180 GLU C O 1
ATOM 4778 N N . ASP C 1 183 ? -27.911 68.066 6.457 1.00 29.24 181 ASP C N 1
ATOM 4779 C CA . ASP C 1 183 ? -27.034 68.226 7.620 1.00 29.86 181 ASP C CA 1
ATOM 4780 C C . ASP C 1 183 ? -25.633 67.640 7.358 1.00 27.99 181 ASP C C 1
ATOM 4781 O O . ASP C 1 183 ? -24.636 68.210 7.797 1.00 29.41 181 ASP C O 1
ATOM 4786 N N . VAL C 1 184 ? -25.571 66.498 6.657 1.00 27.29 182 VAL C N 1
ATOM 4787 C CA . VAL C 1 184 ? -24.281 65.844 6.323 1.00 26.87 182 VAL C CA 1
ATOM 4788 C C . VAL C 1 184 ? -23.472 66.725 5.366 1.00 28.31 182 VAL C C 1
ATOM 4789 O O . VAL C 1 184 ? -22.246 66.958 5.569 1.00 27.90 182 VAL C O 1
ATOM 4793 N N . ARG C 1 185 ? -24.129 67.173 4.284 1.00 26.34 183 ARG C N 1
ATOM 4794 C CA . ARG C 1 185 ? -23.426 67.974 3.264 1.00 28.44 183 ARG C CA 1
ATOM 4795 C C . ARG C 1 185 ? -22.937 69.331 3.844 1.00 29.64 183 ARG C C 1
ATOM 4796 O O . ARG C 1 185 ? -21.790 69.772 3.556 1.00 25.68 183 ARG C O 1
ATOM 4804 N N . ARG C 1 186 ? -23.737 69.955 4.724 1.00 28.66 184 ARG C N 1
ATOM 4805 C CA . ARG C 1 186 ? -23.297 71.186 5.360 1.00 27.66 184 ARG C CA 1
ATOM 4806 C C . ARG C 1 186 ? -22.073 70.966 6.297 1.00 27.47 184 ARG C C 1
ATOM 4807 O O . ARG C 1 186 ? -21.086 71.764 6.317 1.00 33.44 184 ARG C O 1
ATOM 4815 N N . SER C 1 187 ? -22.060 69.852 7.040 1.00 29.00 185 SER C N 1
ATOM 4816 C CA . SER C 1 187 ? -20.903 69.482 7.876 1.00 26.46 185 SER C CA 1
ATOM 4817 C C . SER C 1 187 ? -19.603 69.359 7.114 1.00 26.42 185 SER C C 1
ATOM 4818 O O . SER C 1 187 ? -18.548 69.822 7.565 1.00 27.12 185 SER C O 1
ATOM 4821 N N . ILE C 1 188 ? -19.665 68.688 5.953 1.00 26.69 186 ILE C N 1
ATOM 4822 C CA . ILE C 1 188 ? -18.497 68.522 5.112 1.00 26.05 186 ILE C CA 1
ATOM 4823 C C . ILE C 1 188 ? -18.039 69.902 4.613 1.00 26.90 186 ILE C C 1
ATOM 4824 O O . ILE C 1 188 ? -16.852 70.172 4.540 1.00 26.30 186 ILE C O 1
ATOM 4829 N N . GLY C 1 189 ? -19.002 70.737 4.252 1.00 26.36 187 GLY C N 1
ATOM 4830 C CA . GLY C 1 189 ? -18.693 72.137 3.802 1.00 28.99 187 GLY C CA 1
ATOM 4831 C C . GLY C 1 189 ? -17.938 72.910 4.876 1.00 32.95 187 GLY C C 1
ATOM 4832 O O . GLY C 1 189 ? -17.072 73.733 4.561 1.00 33.35 187 GLY C O 1
ATOM 4833 N N . LEU C 1 190 ? -18.259 72.642 6.152 1.00 33.01 188 LEU C N 1
ATOM 4834 C CA . LEU C 1 190 ? -17.550 73.258 7.271 1.00 32.67 188 LEU C CA 1
ATOM 4835 C C . LEU C 1 190 ? -16.206 72.653 7.652 1.00 32.62 188 LEU C C 1
ATOM 4836 O O . LEU C 1 190 ? -15.626 73.113 8.619 1.00 35.39 188 LEU C O 1
ATOM 4841 N N . GLY C 1 191 ? -15.744 71.603 6.956 1.00 27.26 189 GLY C N 1
ATOM 4842 C CA . GLY C 1 191 ? -14.441 70.979 7.222 1.00 29.36 189 GLY C CA 1
ATOM 4843 C C . GLY C 1 191 ? -14.437 69.578 7.888 1.00 28.91 189 GLY C C 1
ATOM 4844 O O . GLY C 1 191 ? -13.392 68.992 8.054 1.00 28.27 189 GLY C O 1
ATOM 4845 N N . ALA C 1 192 ? -15.605 69.057 8.249 1.00 28.75 190 ALA C N 1
ATOM 4846 C CA . ALA C 1 192 ? -15.692 67.677 8.782 1.00 28.47 190 ALA C CA 1
ATOM 4847 C C . ALA C 1 192 ? -15.473 66.616 7.690 1.00 25.61 190 ALA C C 1
ATOM 4848 O O . ALA C 1 192 ? -15.652 66.906 6.504 1.00 27.04 190 ALA C O 1
ATOM 4850 N N . ARG C 1 193 ? -15.048 65.422 8.080 1.00 25.54 191 ARG C N 1
ATOM 4851 C CA . ARG C 1 193 ? -14.823 64.344 7.155 1.00 26.30 191 ARG C CA 1
ATOM 4852 C C . ARG C 1 193 ? -15.830 63.170 7.288 1.00 24.20 191 ARG C C 1
ATOM 4853 O O . ARG C 1 193 ? -15.606 62.121 6.669 1.00 26.68 191 ARG C O 1
ATOM 4861 N N . GLY C 1 194 ? -16.929 63.357 8.004 1.00 25.45 192 GLY C N 1
ATOM 4862 C CA . GLY C 1 194 ? -17.983 62.307 8.138 1.00 26.07 192 GLY C CA 1
ATOM 4863 C C . GLY C 1 194 ? -18.839 62.459 9.395 1.00 25.03 192 GLY C C 1
ATOM 4864 O O . GLY C 1 194 ? -18.872 63.556 9.994 1.00 24.54 192 GLY C O 1
ATOM 4865 N N . ILE C 1 195 ? -19.480 61.344 9.802 1.00 23.63 193 ILE C N 1
ATOM 4866 C CA . ILE C 1 195 ? -20.539 61.325 10.770 1.00 23.32 193 ILE C CA 1
ATOM 4867 C C . ILE C 1 195 ? -20.500 60.070 11.625 1.00 24.48 193 ILE C C 1
ATOM 4868 O O . ILE C 1 195 ? -19.957 59.010 11.199 1.00 22.46 193 ILE C O 1
ATOM 4873 N N . LEU C 1 196 ? -21.083 60.200 12.823 1.00 22.43 194 LEU C N 1
ATOM 4874 C CA . LEU C 1 196 ? -21.353 59.044 13.757 1.00 22.74 194 LEU C CA 1
ATOM 4875 C C . LEU C 1 196 ? -22.805 59.117 14.139 1.00 24.94 194 LEU C C 1
ATOM 4876 O O . LEU C 1 196 ? -23.237 60.154 14.671 1.00 21.16 194 LEU C O 1
ATOM 4881 N N . VAL C 1 197 ? -23.587 58.093 13.797 1.00 22.95 195 VAL C N 1
ATOM 4882 C CA . VAL C 1 197 ? -25.038 58.072 13.972 1.00 24.68 195 VAL C CA 1
ATOM 4883 C C . VAL C 1 197 ? -25.467 56.755 14.644 1.00 26.62 195 VAL C C 1
ATOM 4884 O O . VAL C 1 197 ? -24.634 55.832 14.755 1.00 23.82 195 VAL C O 1
ATOM 4888 N N . ALA C 1 198 ? -26.729 56.683 15.093 1.00 21.50 196 ALA C N 1
ATOM 4889 C CA . ALA C 1 198 ? -27.244 55.536 15.851 1.00 23.26 196 ALA C CA 1
ATOM 4890 C C . ALA C 1 198 ? -28.759 55.352 15.658 1.00 25.59 196 ALA C C 1
ATOM 4891 O O . ALA C 1 198 ? -29.174 54.715 14.644 1.00 24.44 196 ALA C O 1
ATOM 4893 N N . SER C 1 199 ? -29.598 55.874 16.578 1.00 26.37 197 SER C N 1
ATOM 4894 C CA . SER C 1 199 ? -31.072 55.540 16.521 1.00 27.87 197 SER C CA 1
ATOM 4895 C C . SER C 1 199 ? -31.786 55.968 15.196 1.00 27.70 197 SER C C 1
ATOM 4896 O O . SER C 1 199 ? -32.700 55.293 14.744 1.00 27.93 197 SER C O 1
ATOM 4899 N N . GLY C 1 200 ? -31.315 57.038 14.571 1.00 28.18 198 GLY C N 1
ATOM 4900 C CA . GLY C 1 200 ? -31.825 57.514 13.279 1.00 31.67 198 GLY C CA 1
ATOM 4901 C C . GLY C 1 200 ? -31.809 56.450 12.208 1.00 32.36 198 GLY C C 1
ATOM 4902 O O . GLY C 1 200 ? -32.692 56.447 11.323 1.00 30.18 198 GLY C O 1
ATOM 4903 N N . VAL C 1 201 ? -30.823 55.533 12.276 1.00 27.86 199 VAL C N 1
ATOM 4904 C CA . VAL C 1 201 ? -30.777 54.373 11.381 1.00 27.44 199 VAL C CA 1
ATOM 4905 C C . VAL C 1 201 ? -31.370 53.117 12.051 1.00 27.47 199 VAL C C 1
ATOM 4906 O O . VAL C 1 201 ? -32.245 52.441 11.491 1.00 26.14 199 VAL C O 1
ATOM 4910 N N . VAL C 1 202 ? -30.903 52.796 13.259 1.00 24.37 200 VAL C N 1
ATOM 4911 C CA . VAL C 1 202 ? -31.234 51.514 13.904 1.00 25.58 200 VAL C CA 1
ATOM 4912 C C . VAL C 1 202 ? -32.748 51.353 14.252 1.00 28.42 200 VAL C C 1
ATOM 4913 O O . VAL C 1 202 ? -33.307 50.265 14.093 1.00 26.82 200 VAL C O 1
ATOM 4917 N N . LYS C 1 203 ? -33.373 52.418 14.708 1.00 28.64 201 LYS C N 1
ATOM 4918 C CA . LYS C 1 203 ? -34.809 52.389 15.041 1.00 34.24 201 LYS C CA 1
ATOM 4919 C C . LYS C 1 203 ? -35.756 52.867 13.932 1.00 38.93 201 LYS C C 1
ATOM 4920 O O . LYS C 1 203 ? -36.958 53.042 14.166 1.00 37.49 201 LYS C O 1
ATOM 4926 N N . SER C 1 204 ? -35.241 53.045 12.722 1.00 34.31 202 SER C N 1
ATOM 4927 C CA . SER C 1 204 ? -36.057 53.353 11.543 1.00 37.16 202 SER C CA 1
ATOM 4928 C C . SER C 1 204 ? -36.972 52.206 11.108 1.00 35.97 202 SER C C 1
ATOM 4929 O O . SER C 1 204 ? -36.622 51.018 11.205 1.00 36.87 202 SER C O 1
ATOM 4932 N N . ALA C 1 205 ? -38.137 52.556 10.555 1.00 40.48 203 ALA C N 1
ATOM 4933 C CA . ALA C 1 205 ? -38.991 51.547 9.882 1.00 38.00 203 ALA C CA 1
ATOM 4934 C C . ALA C 1 205 ? -38.289 50.904 8.674 1.00 37.94 203 ALA C C 1
ATOM 4935 O O . ALA C 1 205 ? -38.634 49.791 8.315 1.00 38.26 203 ALA C O 1
ATOM 4937 N N . ASP C 1 206 ? -37.312 51.582 8.057 1.00 34.54 204 ASP C N 1
ATOM 4938 C CA . ASP C 1 206 ? -36.506 50.998 6.939 1.00 35.04 204 ASP C CA 1
ATOM 4939 C C . ASP C 1 206 ? -35.040 51.464 7.105 1.00 33.49 204 ASP C C 1
ATOM 4940 O O . ASP C 1 206 ? -34.631 52.524 6.554 1.00 30.19 204 ASP C O 1
ATOM 4945 N N . PRO C 1 207 ? -34.258 50.718 7.905 1.00 31.53 205 PRO C N 1
ATOM 4946 C CA . PRO C 1 207 ? -32.846 51.124 8.163 1.00 31.79 205 PRO C CA 1
ATOM 4947 C C . PRO C 1 207 ? -31.966 51.386 6.941 1.00 30.28 205 PRO C C 1
ATOM 4948 O O . PRO C 1 207 ? -31.226 52.377 6.899 1.00 29.26 205 PRO C O 1
ATOM 4952 N N . THR C 1 208 ? -32.085 50.535 5.928 1.00 32.24 206 THR C N 1
ATOM 4953 C CA . THR C 1 208 ? -31.344 50.673 4.663 1.00 33.06 206 THR C CA 1
ATOM 4954 C C . THR C 1 208 ? -31.594 52.017 3.969 1.00 32.40 206 THR C C 1
ATOM 4955 O O . THR C 1 208 ? -30.660 52.722 3.573 1.00 27.36 206 THR C O 1
ATOM 4959 N N . LYS C 1 209 ? -32.867 52.381 3.839 1.00 32.17 207 LYS C N 1
ATOM 4960 C CA . LYS C 1 209 ? -33.260 53.633 3.205 1.00 32.71 207 LYS C CA 1
ATOM 4961 C C . LYS C 1 209 ? -32.817 54.872 4.003 1.00 29.16 207 LYS C C 1
ATOM 4962 O O . LYS C 1 209 ? -32.378 55.868 3.420 1.00 27.67 207 LYS C O 1
ATOM 4968 N N . SER C 1 210 ? -32.962 54.807 5.322 1.00 27.07 208 SER C N 1
ATOM 4969 C CA . SER C 1 210 ? -32.515 55.878 6.173 1.00 27.95 208 SER C CA 1
ATOM 4970 C C . SER C 1 210 ? -31.004 56.122 6.049 1.00 26.45 208 SER C C 1
ATOM 4971 O O . SER C 1 210 ? -30.604 57.288 5.939 1.00 27.93 208 SER C O 1
ATOM 4974 N N . LEU C 1 211 ? -30.169 55.075 6.100 1.00 24.54 209 LEU C N 1
ATOM 4975 C CA . LEU C 1 211 ? -28.708 55.281 5.861 1.00 25.12 209 LEU C CA 1
ATOM 4976 C C . LEU C 1 211 ? -28.363 55.855 4.431 1.00 28.06 209 LEU C C 1
ATOM 4977 O O . LEU C 1 211 ? -27.582 56.821 4.292 1.00 29.04 209 LEU C O 1
ATOM 4982 N N . ASN C 1 212 ? -29.032 55.320 3.407 1.00 31.60 210 ASN C N 1
ATOM 4983 C CA . ASN C 1 212 ? -28.814 55.786 2.033 1.00 30.77 210 ASN C CA 1
ATOM 4984 C C . ASN C 1 212 ? -29.155 57.276 1.871 1.00 32.85 210 ASN C C 1
ATOM 4985 O O . ASN C 1 212 ? -28.457 58.021 1.159 1.00 34.69 210 ASN C O 1
ATOM 4990 N N . SER C 1 213 ? -30.176 57.737 2.559 1.00 32.79 211 SER C N 1
ATOM 4991 C CA . SER C 1 213 ? -30.519 59.157 2.495 1.00 37.22 211 SER C CA 1
ATOM 4992 C C . SER C 1 213 ? -29.468 60.060 3.087 1.00 37.72 211 SER C C 1
ATOM 4993 O O . SER C 1 213 ? -29.334 61.213 2.671 1.00 33.65 211 SER C O 1
ATOM 4996 N N . LEU C 1 214 ? -28.816 59.607 4.153 1.00 34.92 212 LEU C N 1
ATOM 4997 C CA . LEU C 1 214 ? -27.774 60.423 4.777 1.00 31.65 212 LEU C CA 1
ATOM 4998 C C . LEU C 1 214 ? -26.523 60.527 3.913 1.00 29.96 212 LEU C C 1
ATOM 4999 O O . LEU C 1 214 ? -25.877 61.584 3.898 1.00 26.94 212 LEU C O 1
ATOM 5004 N N . ILE C 1 215 ? -26.137 59.427 3.270 1.00 28.67 213 ILE C N 1
ATOM 5005 C CA . ILE C 1 215 ? -24.849 59.386 2.545 1.00 28.25 213 ILE C CA 1
ATOM 5006 C C . ILE C 1 215 ? -24.918 59.621 1.000 1.00 32.20 213 ILE C C 1
ATOM 5007 O O . ILE C 1 215 ? -23.901 59.534 0.313 1.00 31.34 213 ILE C O 1
ATOM 5012 N N . GLU C 1 216 ? -26.100 59.843 0.461 1.00 33.76 214 GLU C N 1
ATOM 5013 C CA . GLU C 1 216 ? -26.321 60.162 -0.974 1.00 37.32 214 GLU C CA 1
ATOM 5014 C C . GLU C 1 216 ? -25.609 61.414 -1.416 1.00 35.19 214 GLU C C 1
ATOM 5015 O O . GLU C 1 216 ? -25.850 62.476 -0.824 1.00 35.89 214 GLU C O 1
ATOM 5021 N N . LEU C 1 217 ? -24.786 61.313 -2.466 1.00 33.01 215 LEU C N 1
ATOM 5022 C CA . LEU C 1 217 ? -24.071 62.490 -3.019 1.00 37.23 215 LEU C CA 1
ATOM 5023 C C . LEU C 1 217 ? -24.470 63.012 -4.433 1.00 41.27 215 LEU C C 1
ATOM 5024 O O . LEU C 1 217 ? -23.944 64.037 -4.878 1.00 43.01 215 LEU C O 1
ATOM 5029 N N . LYS C 1 218 ? -25.375 62.331 -5.116 1.00 40.67 216 LYS C N 1
ATOM 5030 C CA . LYS C 1 218 ? -25.808 62.727 -6.480 1.00 49.26 216 LYS C CA 1
ATOM 5031 C C . LYS C 1 218 ? -24.652 62.801 -7.490 1.00 49.43 216 LYS C C 1
ATOM 5032 O O . LYS C 1 218 ? -24.432 63.833 -8.109 1.00 52.72 216 LYS C O 1
ATOM 5038 N N . LEU C 1 219 ? -23.942 61.689 -7.653 1.00 48.14 217 LEU C N 1
ATOM 5039 C CA . LEU C 1 219 ? -22.819 61.566 -8.587 1.00 50.90 217 LEU C CA 1
ATOM 5040 C C . LEU C 1 219 ? -23.284 61.170 -9.989 1.00 49.88 217 LEU C C 1
ATOM 5041 O O . LEU C 1 219 ? -24.299 60.503 -10.130 1.00 54.78 217 LEU C O 1
ATOM 5046 N N . GLU C 1 220 ? -22.546 61.602 -11.017 1.00 47.68 218 GLU C N 1
ATOM 5047 C CA . GLU C 1 220 ? -22.673 61.060 -12.399 1.00 46.16 218 GLU C CA 1
ATOM 5048 C C . GLU C 1 220 ? -21.649 59.959 -12.619 1.00 50.84 218 GLU C C 1
ATOM 5049 O O . GLU C 1 220 ? -20.536 60.035 -12.073 1.00 46.53 218 GLU C O 1
ATOM 5055 N N . HIS C 1 221 ? -22.009 58.963 -13.436 1.00 52.89 219 HIS C N 1
ATOM 5056 C CA . HIS C 1 221 ? -21.093 57.870 -13.808 1.00 62.42 219 HIS C CA 1
ATOM 5057 C C . HIS C 1 221 ? -21.010 57.773 -15.339 1.00 65.95 219 HIS C C 1
ATOM 5058 O O . HIS C 1 221 ? -21.916 58.241 -16.035 1.00 69.09 219 HIS C O 1
ATOM 5065 N N . HIS C 1 222 ? -19.933 57.163 -15.838 1.00 65.10 220 HIS C N 1
ATOM 5066 C CA . HIS C 1 222 ? -19.664 57.051 -17.282 1.00 71.61 220 HIS C CA 1
ATOM 5067 C C . HIS C 1 222 ? -20.652 56.128 -17.974 1.00 71.85 220 HIS C C 1
ATOM 5068 O O . HIS C 1 222 ? -20.960 55.060 -17.462 1.00 79.15 220 HIS C O 1
ATOM 5075 N N . MET D 1 3 ? -11.530 -2.550 31.515 1.00 48.32 1 MET D N 1
ATOM 5076 C CA . MET D 1 3 ? -12.955 -2.221 31.220 1.00 41.03 1 MET D CA 1
ATOM 5077 C C . MET D 1 3 ? -13.439 -2.908 29.902 1.00 37.77 1 MET D C 1
ATOM 5078 O O . MET D 1 3 ? -12.657 -3.288 29.064 1.00 35.81 1 MET D O 1
ATOM 5083 N N . TYR D 1 4 ? -14.742 -3.130 29.781 1.00 28.82 2 TYR D N 1
ATOM 5084 C CA . TYR D 1 4 ? -15.341 -3.527 28.532 1.00 25.76 2 TYR D CA 1
ATOM 5085 C C . TYR D 1 4 ? -15.604 -2.231 27.656 1.00 25.51 2 TYR D C 1
ATOM 5086 O O . TYR D 1 4 ? -15.510 -1.118 28.187 1.00 24.50 2 TYR D O 1
ATOM 5095 N N . THR D 1 5 ? -15.988 -2.395 26.376 1.00 24.08 3 THR D N 1
ATOM 5096 C CA . THR D 1 5 ? -16.251 -1.236 25.487 1.00 23.58 3 THR D CA 1
ATOM 5097 C C . THR D 1 5 ? -17.643 -1.362 24.842 1.00 21.86 3 THR D C 1
ATOM 5098 O O . THR D 1 5 ? -18.012 -2.423 24.345 1.00 23.16 3 THR D O 1
ATOM 5102 N N . ALA D 1 6 ? -18.434 -0.293 24.892 1.00 21.24 4 ALA D N 1
ATOM 5103 C CA . ALA D 1 6 ? -19.672 -0.225 24.135 1.00 19.30 4 ALA D CA 1
ATOM 5104 C C . ALA D 1 6 ? -19.641 0.992 23.170 1.00 20.70 4 ALA D C 1
ATOM 5105 O O . ALA D 1 6 ? -19.487 2.142 23.617 1.00 21.61 4 ALA D O 1
ATOM 5107 N N . ILE D 1 7 ? -19.807 0.716 21.881 1.00 20.89 5 ILE D N 1
ATOM 5108 C CA . ILE D 1 7 ? -19.881 1.738 20.812 1.00 21.72 5 ILE D CA 1
ATOM 5109 C C . ILE D 1 7 ? -21.322 1.896 20.266 1.00 20.31 5 ILE D C 1
ATOM 5110 O O . ILE D 1 7 ? -21.933 0.918 19.855 1.00 20.68 5 ILE D O 1
ATOM 5115 N N . VAL D 1 8 ? -21.849 3.113 20.296 1.00 20.69 6 VAL D N 1
ATOM 5116 C CA . VAL D 1 8 ? -23.220 3.444 19.722 1.00 18.73 6 VAL D CA 1
ATOM 5117 C C . VAL D 1 8 ? -23.026 4.235 18.408 1.00 21.23 6 VAL D C 1
ATOM 5118 O O . VAL D 1 8 ? -22.557 5.379 18.421 1.00 20.05 6 VAL D O 1
ATOM 5122 N N . ASN D 1 9 ? -23.323 3.577 17.292 1.00 19.98 7 ASN D N 1
ATOM 5123 C CA . ASN D 1 9 ? -23.231 4.154 15.932 1.00 20.82 7 ASN D CA 1
ATOM 5124 C C . ASN D 1 9 ? -24.531 4.932 15.565 1.00 20.86 7 ASN D C 1
ATOM 5125 O O . ASN D 1 9 ? -25.602 4.314 15.412 1.00 22.29 7 ASN D O 1
ATOM 5130 N N . LEU D 1 10 ? -24.404 6.263 15.401 1.00 19.32 8 LEU D N 1
ATOM 5131 C CA . LEU D 1 10 ? -25.528 7.144 15.020 1.00 21.61 8 LEU D CA 1
ATOM 5132 C C . LEU D 1 10 ? -25.917 7.095 13.509 1.00 21.43 8 LEU D C 1
ATOM 5133 O O . LEU D 1 10 ? -27.000 7.613 13.103 1.00 20.02 8 LEU D O 1
ATOM 5138 N N . LYS D 1 11 ? -25.074 6.444 12.697 1.00 21.39 9 LYS D N 1
ATOM 5139 C CA . LYS D 1 11 ? -25.237 6.339 11.232 1.00 20.32 9 LYS D CA 1
ATOM 5140 C C . LYS D 1 11 ? -25.646 7.725 10.646 1.00 22.70 9 LYS D C 1
ATOM 5141 O O . LYS D 1 11 ? -25.000 8.742 10.975 1.00 20.22 9 LYS D O 1
ATOM 5147 N N . THR D 1 12 ? -26.634 7.755 9.757 1.00 21.62 10 THR D N 1
ATOM 5148 C CA . THR D 1 12 ? -27.234 9.036 9.307 1.00 21.32 10 THR D CA 1
ATOM 5149 C C . THR D 1 12 ? -28.744 9.077 9.665 1.00 22.48 10 THR D C 1
ATOM 5150 O O . THR D 1 12 ? -29.543 9.586 8.903 1.00 21.68 10 THR D O 1
ATOM 5154 N N . TYR D 1 13 ? -29.096 8.639 10.889 1.00 24.01 11 TYR D N 1
ATOM 5155 C CA . TYR D 1 13 ? -30.472 8.585 11.331 1.00 21.93 11 TYR D CA 1
ATOM 5156 C C . TYR D 1 13 ? -30.963 9.993 11.669 1.00 25.85 11 TYR D C 1
ATOM 5157 O O . TYR D 1 13 ? -30.246 10.802 12.266 1.00 23.48 11 TYR D O 1
ATOM 5166 N N . ARG D 1 14 ? -32.204 10.291 11.301 1.00 27.57 12 ARG D N 1
ATOM 5167 C CA . ARG D 1 14 ? -32.759 11.630 11.515 1.00 26.69 12 ARG D CA 1
ATOM 5168 C C . ARG D 1 14 ? -32.826 12.064 12.978 1.00 25.62 12 ARG D C 1
ATOM 5169 O O . ARG D 1 14 ? -32.569 13.245 13.295 1.00 24.85 12 ARG D O 1
ATOM 5177 N N . GLU D 1 15 ? -33.041 11.111 13.912 1.00 25.14 13 GLU D N 1
ATOM 5178 C CA . GLU D 1 15 ? -33.140 11.397 15.341 1.00 26.86 13 GLU D CA 1
ATOM 5179 C C . GLU D 1 15 ? -31.858 11.932 16.015 1.00 27.49 13 GLU D C 1
ATOM 5180 O O . GLU D 1 15 ? -31.915 12.529 17.100 1.00 25.58 13 GLU D O 1
ATOM 5186 N N . ALA D 1 16 ? -30.703 11.660 15.414 1.00 23.01 14 ALA D N 1
ATOM 5187 C CA . ALA D 1 16 ? -29.407 11.857 16.056 1.00 22.68 14 ALA D CA 1
ATOM 5188 C C . ALA D 1 16 ? -28.328 12.547 15.218 1.00 24.58 14 ALA D C 1
ATOM 5189 O O . ALA D 1 16 ? -27.132 12.494 15.574 1.00 26.53 14 ALA D O 1
ATOM 5191 N N . THR D 1 17 ? -28.727 13.225 14.143 1.00 25.95 15 THR D N 1
ATOM 5192 C CA . THR D 1 17 ? -27.865 13.968 13.174 1.00 29.82 15 THR D CA 1
ATOM 5193 C C . THR D 1 17 ? -28.309 15.419 12.955 1.00 33.61 15 THR D C 1
ATOM 5194 O O . THR D 1 17 ? -29.459 15.812 13.292 1.00 32.06 15 THR D O 1
ATOM 5198 N N . GLY D 1 18 ? -27.384 16.279 12.492 1.00 34.68 16 GLY D N 1
ATOM 5199 C CA . GLY D 1 18 ? -27.728 17.726 12.283 1.00 35.09 16 GLY D CA 1
ATOM 5200 C C . GLY D 1 18 ? -28.218 18.478 13.490 1.00 36.96 16 GLY D C 1
ATOM 5201 O O . GLY D 1 18 ? -27.615 18.393 14.569 1.00 35.05 16 GLY D O 1
ATOM 5202 N N . ALA D 1 19 ? -29.325 19.259 13.352 1.00 38.57 17 ALA D N 1
ATOM 5203 C CA . ALA D 1 19 ? -29.880 19.994 14.512 1.00 37.13 17 ALA D CA 1
ATOM 5204 C C . ALA D 1 19 ? -30.305 19.086 15.670 1.00 38.11 17 ALA D C 1
ATOM 5205 O O . ALA D 1 19 ? -30.296 19.489 16.861 1.00 41.16 17 ALA D O 1
ATOM 5207 N N . ASN D 1 20 ? -30.643 17.839 15.346 1.00 33.55 18 ASN D N 1
ATOM 5208 C CA . ASN D 1 20 ? -31.003 16.836 16.353 1.00 30.64 18 ASN D CA 1
ATOM 5209 C C . ASN D 1 20 ? -29.833 16.191 17.115 1.00 30.00 18 ASN D C 1
ATOM 5210 O O . ASN D 1 20 ? -30.038 15.564 18.164 1.00 30.16 18 ASN D O 1
ATOM 5215 N N . PHE D 1 21 ? -28.597 16.347 16.613 1.00 26.60 19 PHE D N 1
ATOM 5216 C CA . PHE D 1 21 ? -27.438 15.802 17.384 1.00 25.05 19 PHE D CA 1
ATOM 5217 C C . PHE D 1 21 ? -27.340 16.254 18.814 1.00 26.14 19 PHE D C 1
ATOM 5218 O O . PHE D 1 21 ? -27.261 15.436 19.742 1.00 25.70 19 PHE D O 1
ATOM 5226 N N . THR D 1 22 ? -27.366 17.565 19.053 1.00 27.41 20 THR D N 1
ATOM 5227 C CA . THR D 1 22 ? -27.321 18.096 20.424 1.00 29.40 20 THR D CA 1
ATOM 5228 C C . THR D 1 22 ? -28.490 17.616 21.328 1.00 30.24 20 THR D C 1
ATOM 5229 O O . THR D 1 22 ? -28.264 17.206 22.502 1.00 27.31 20 THR D O 1
ATOM 5233 N N . ARG D 1 23 ? -29.716 17.651 20.787 1.00 32.58 21 ARG D N 1
ATOM 5234 C CA . ARG D 1 23 ? -30.899 17.160 21.540 1.00 37.05 21 ARG D CA 1
ATOM 5235 C C . ARG D 1 23 ? -30.777 15.663 21.909 1.00 32.61 21 ARG D C 1
ATOM 5236 O O . ARG D 1 23 ? -31.090 15.264 23.038 1.00 32.20 21 ARG D O 1
ATOM 5244 N N . PHE D 1 24 ? -30.368 14.840 20.945 1.00 29.74 22 PHE D N 1
ATOM 5245 C CA . PHE D 1 24 ? -30.130 13.433 21.222 1.00 27.59 22 PHE D CA 1
ATOM 5246 C C . PHE D 1 24 ? -29.073 13.200 22.328 1.00 28.82 22 PHE D C 1
ATOM 5247 O O . PHE D 1 24 ? -29.317 12.438 23.307 1.00 30.29 22 PHE D O 1
ATOM 5255 N N . MET D 1 25 ? -27.906 13.849 22.212 1.00 25.99 23 MET D N 1
ATOM 5256 C CA . MET D 1 25 ? -26.861 13.635 23.180 1.00 26.70 23 MET D CA 1
ATOM 5257 C C . MET D 1 25 ? -27.228 14.091 24.624 1.00 30.86 23 MET D C 1
ATOM 5258 O O . MET D 1 25 ? -26.715 13.499 25.586 1.00 28.48 23 MET D O 1
ATOM 5263 N N . GLU D 1 26 ? -28.091 15.113 24.769 1.00 33.90 24 GLU D N 1
ATOM 5264 C CA . GLU D 1 26 ? -28.622 15.547 26.111 1.00 39.26 24 GLU D CA 1
ATOM 5265 C C . GLU D 1 26 ? -29.328 14.448 26.924 1.00 40.80 24 GLU D C 1
ATOM 5266 O O . GLU D 1 26 ? -29.395 14.531 28.149 1.00 36.78 24 GLU D O 1
ATOM 5272 N N . LYS D 1 27 ? -29.809 13.416 26.240 1.00 34.59 25 LYS D N 1
ATOM 5273 C CA . LYS D 1 27 ? -30.433 12.260 26.888 1.00 36.77 25 LYS D CA 1
ATOM 5274 C C . LYS D 1 27 ? -29.463 11.405 27.753 1.00 38.20 25 LYS D C 1
ATOM 5275 O O . LYS D 1 27 ? -29.916 10.644 28.583 1.00 36.74 25 LYS D O 1
ATOM 5281 N N . PHE D 1 28 ? -28.151 11.510 27.521 1.00 32.86 26 PHE D N 1
ATOM 5282 C CA . PHE D 1 28 ? -27.109 10.705 28.198 1.00 30.30 26 PHE D CA 1
ATOM 5283 C C . PHE D 1 28 ? -26.195 11.507 29.166 1.00 35.34 26 PHE D C 1
ATOM 5284 O O . PHE D 1 28 ? -25.965 12.702 28.958 1.00 30.97 26 PHE D O 1
ATOM 5292 N N . GLU D 1 29 ? -25.673 10.859 30.213 1.00 37.99 27 GLU D N 1
ATOM 5293 C CA . GLU D 1 29 ? -24.673 11.487 31.128 1.00 44.70 27 GLU D CA 1
ATOM 5294 C C . GLU D 1 29 ? -23.440 10.596 31.285 1.00 39.22 27 GLU D C 1
ATOM 5295 O O . GLU D 1 29 ? -23.598 9.374 31.333 1.00 43.11 27 GLU D O 1
ATOM 5301 N N . PRO D 1 30 ? -22.213 11.182 31.335 1.00 38.75 28 PRO D N 1
ATOM 5302 C CA . PRO D 1 30 ? -21.046 10.286 31.429 1.00 41.17 28 PRO D CA 1
ATOM 5303 C C . PRO D 1 30 ? -21.114 9.385 32.664 1.00 51.59 28 PRO D C 1
ATOM 5304 O O . PRO D 1 30 ? -21.455 9.851 33.741 1.00 57.89 28 PRO D O 1
ATOM 5308 N N . VAL D 1 31 ? -20.784 8.114 32.447 1.00 62.34 29 VAL D N 1
ATOM 5309 C CA . VAL D 1 31 ? -21.026 6.991 33.331 1.00 70.09 29 VAL D CA 1
ATOM 5310 C C . VAL D 1 31 ? -19.633 6.657 33.863 1.00 67.79 29 VAL D C 1
ATOM 5311 O O . VAL D 1 31 ? -18.670 6.680 33.109 1.00 71.10 29 VAL D O 1
ATOM 5315 N N . GLN D 1 32 ? -19.516 6.412 35.155 1.00 74.92 30 GLN D N 1
ATOM 5316 C CA . GLN D 1 32 ? -18.302 5.831 35.712 1.00 73.44 30 GLN D CA 1
ATOM 5317 C C . GLN D 1 32 ? -18.642 4.390 36.050 1.00 64.07 30 GLN D C 1
ATOM 5318 O O . GLN D 1 32 ? -19.589 4.169 36.788 1.00 69.72 30 GLN D O 1
ATOM 5324 N N . GLY D 1 33 ? -17.905 3.416 35.513 1.00 52.32 31 GLY D N 1
ATOM 5325 C CA . GLY D 1 33 ? -18.317 1.996 35.618 1.00 47.47 31 GLY D CA 1
ATOM 5326 C C . GLY D 1 33 ? -17.460 1.002 34.850 1.00 37.30 31 GLY D C 1
ATOM 5327 O O . GLY D 1 33 ? -16.369 1.339 34.392 1.00 42.04 31 GLY D O 1
ATOM 5328 N N . LYS D 1 34 ? -17.964 -0.205 34.655 1.00 36.09 32 LYS D N 1
ATOM 5329 C CA . LYS D 1 34 ? -17.190 -1.302 33.994 1.00 39.58 32 LYS D CA 1
ATOM 5330 C C . LYS D 1 34 ? -17.107 -1.190 32.432 1.00 33.33 32 LYS D C 1
ATOM 5331 O O . LYS D 1 34 ? -16.136 -1.654 31.803 1.00 33.40 32 LYS D O 1
ATOM 5337 N N . PHE D 1 35 ? -18.081 -0.517 31.830 1.00 28.09 33 PHE D N 1
ATOM 5338 C CA . PHE D 1 35 ? -18.049 -0.209 30.357 1.00 29.70 33 PHE D CA 1
ATOM 5339 C C . PHE D 1 35 ? -17.566 1.240 30.077 1.00 29.67 33 PHE D C 1
ATOM 5340 O O . PHE D 1 35 ? -18.073 2.169 30.692 1.00 31.46 33 PHE D O 1
ATOM 5348 N N . GLU D 1 36 ? -16.625 1.405 29.146 1.00 32.51 34 GLU D N 1
ATOM 5349 C CA . GLU D 1 36 ? -16.342 2.719 28.503 1.00 27.16 34 GLU D CA 1
ATOM 5350 C C . GLU D 1 36 ? -17.356 2.892 27.338 1.00 27.63 34 GLU D C 1
ATOM 5351 O O . GLU D 1 36 ? -17.485 2.001 26.464 1.00 27.32 34 GLU D O 1
ATOM 5357 N N . LEU D 1 37 ? -18.058 4.032 27.316 1.00 23.62 35 LEU D N 1
ATOM 5358 C CA . LEU D 1 37 ? -19.032 4.350 26.290 1.00 26.94 35 LEU D CA 1
ATOM 5359 C C . LEU D 1 37 ? -18.419 5.304 25.236 1.00 25.34 35 LEU D C 1
ATOM 5360 O O . LEU D 1 37 ? -17.799 6.312 25.603 1.00 26.72 35 LEU D O 1
ATOM 5365 N N . ILE D 1 38 ? -18.536 4.946 23.965 1.00 20.88 36 ILE D N 1
ATOM 5366 C CA . ILE D 1 38 ? -17.983 5.730 22.836 1.00 21.25 36 ILE D CA 1
ATOM 5367 C C . ILE D 1 38 ? -19.141 5.936 21.858 1.00 21.62 36 ILE D C 1
ATOM 5368 O O . ILE D 1 38 ? -19.802 4.956 21.502 1.00 21.45 36 ILE D O 1
ATOM 5373 N N . PHE D 1 39 ? -19.394 7.194 21.407 1.00 18.16 37 PHE D N 1
ATOM 5374 C CA . PHE D 1 39 ? -20.361 7.456 20.345 1.00 18.72 37 PHE D CA 1
ATOM 5375 C C . PHE D 1 39 ? -19.677 7.714 18.973 1.00 19.14 37 PHE D C 1
ATOM 5376 O O . PHE D 1 39 ? -18.549 8.238 18.928 1.00 20.18 37 PHE D O 1
ATOM 5384 N N . SER D 1 40 ? -20.330 7.290 17.879 1.00 17.40 38 SER D N 1
ATOM 5385 C CA . SER D 1 40 ? -19.855 7.513 16.504 1.00 18.06 38 SER D CA 1
ATOM 5386 C C . SER D 1 40 ? -20.806 8.409 15.715 1.00 17.69 38 SER D C 1
ATOM 5387 O O . SER D 1 40 ? -21.811 7.926 15.111 1.00 21.05 38 SER D O 1
ATOM 5390 N N . PRO D 1 41 ? -20.544 9.717 15.716 1.00 19.41 39 PRO D N 1
ATOM 5391 C CA . PRO D 1 41 ? -21.434 10.677 15.014 1.00 19.68 39 PRO D CA 1
ATOM 5392 C C . PRO D 1 41 ? -21.184 10.679 13.511 1.00 19.80 39 PRO D C 1
ATOM 5393 O O . PRO D 1 41 ? -20.138 10.173 13.047 1.00 18.76 39 PRO D O 1
ATOM 5397 N N . SER D 1 42 ? -22.125 11.247 12.739 1.00 18.98 40 SER D N 1
ATOM 5398 C CA . SER D 1 42 ? -21.960 11.364 11.274 1.00 18.57 40 SER D CA 1
ATOM 5399 C C . SER D 1 42 ? -20.758 12.305 10.931 1.00 18.53 40 SER D C 1
ATOM 5400 O O . SER D 1 42 ? -20.339 13.132 11.773 1.00 17.38 40 SER D O 1
ATOM 5403 N N . LEU D 1 43 ? -20.196 12.140 9.742 1.00 17.11 41 LEU D N 1
ATOM 5404 C CA . LEU D 1 43 ? -19.015 12.958 9.336 1.00 17.15 41 LEU D CA 1
ATOM 5405 C C . LEU D 1 43 ? -19.312 14.487 9.382 1.00 18.63 41 LEU D C 1
ATOM 5406 O O . LEU D 1 43 ? -18.453 15.286 9.789 1.00 19.29 41 LEU D O 1
ATOM 5411 N N . LEU D 1 44 ? -20.525 14.899 9.015 1.00 16.93 42 LEU D N 1
ATOM 5412 C CA . LEU D 1 44 ? -20.842 16.330 9.032 1.00 18.81 42 LEU D CA 1
ATOM 5413 C C . LEU D 1 44 ? -21.020 16.913 10.458 1.00 20.40 42 LEU D C 1
ATOM 5414 O O . LEU D 1 44 ? -20.818 18.141 10.649 1.00 22.22 42 LEU D O 1
ATOM 5419 N N . ASP D 1 45 ? -21.288 16.039 11.453 1.00 21.53 43 ASP D N 1
ATOM 5420 C CA . ASP D 1 45 ? -21.386 16.441 12.864 1.00 20.55 43 ASP D CA 1
ATOM 5421 C C . ASP D 1 45 ? -20.066 16.280 13.687 1.00 20.62 43 ASP D C 1
ATOM 5422 O O . ASP D 1 45 ? -20.047 16.579 14.893 1.00 21.88 43 ASP D O 1
ATOM 5427 N N . LEU D 1 46 ? -19.000 15.760 13.084 1.00 19.54 44 LEU D N 1
ATOM 5428 C CA . LEU D 1 46 ? -17.833 15.276 13.859 1.00 20.57 44 LEU D CA 1
ATOM 5429 C C . LEU D 1 46 ? -17.047 16.401 14.561 1.00 21.97 44 LEU D C 1
ATOM 5430 O O . LEU D 1 46 ? -16.621 16.228 15.740 1.00 20.52 44 LEU D O 1
ATOM 5435 N N . GLU D 1 47 ? -16.867 17.545 13.884 1.00 20.11 45 GLU D N 1
ATOM 5436 C CA . GLU D 1 47 ? -16.191 18.705 14.487 1.00 20.18 45 GLU D CA 1
ATOM 5437 C C . GLU D 1 47 ? -16.914 19.249 15.718 1.00 21.38 45 GLU D C 1
ATOM 5438 O O . GLU D 1 47 ? -16.294 19.513 16.753 1.00 21.76 45 GLU D O 1
ATOM 5444 N N . LYS D 1 48 ? -18.222 19.389 15.624 1.00 22.16 46 LYS D N 1
ATOM 5445 C CA . LYS D 1 48 ? -19.048 19.804 16.749 1.00 21.98 46 LYS D CA 1
ATOM 5446 C C . LYS D 1 48 ? -18.962 18.835 17.953 1.00 22.72 46 LYS D C 1
ATOM 5447 O O . LYS D 1 48 ? -18.882 19.252 19.122 1.00 21.88 46 LYS D O 1
ATOM 5453 N N . ALA D 1 49 ? -18.959 17.544 17.690 1.00 20.25 47 ALA D N 1
ATOM 5454 C CA . ALA D 1 49 ? -18.806 16.558 18.732 1.00 18.50 47 ALA D CA 1
ATOM 5455 C C . ALA D 1 49 ? -17.413 16.669 19.424 1.00 19.58 47 ALA D C 1
ATOM 5456 O O . ALA D 1 49 ? -17.306 16.699 20.655 1.00 21.15 47 ALA D O 1
ATOM 5458 N N . ALA D 1 50 ? -16.361 16.777 18.627 1.00 19.97 48 ALA D N 1
ATOM 5459 C CA . ALA D 1 50 ? -14.968 16.896 19.144 1.00 20.51 48 ALA D CA 1
ATOM 5460 C C . ALA D 1 50 ? -14.741 18.108 20.066 1.00 22.46 48 ALA D C 1
ATOM 5461 O O . ALA D 1 50 ? -14.172 17.980 21.173 1.00 23.38 48 ALA D O 1
ATOM 5463 N N . LYS D 1 51 ? -15.220 19.267 19.637 1.00 21.12 49 LYS D N 1
ATOM 5464 C CA . LYS D 1 51 ? -15.006 20.524 20.363 1.00 24.21 49 LYS D CA 1
ATOM 5465 C C . LYS D 1 51 ? -15.899 20.712 21.607 1.00 23.20 49 LYS D C 1
ATOM 5466 O O . LYS D 1 51 ? -15.455 21.284 22.580 1.00 24.84 49 LYS D O 1
ATOM 5472 N N . CYS D 1 52 ? -17.137 20.243 21.559 1.00 24.58 50 CYS D N 1
ATOM 5473 C CA . CYS D 1 52 ? -18.149 20.593 22.546 1.00 24.01 50 CYS D CA 1
ATOM 5474 C C . CYS D 1 52 ? -18.954 19.435 23.178 1.00 25.47 50 CYS D C 1
ATOM 5475 O O . CYS D 1 52 ? -19.788 19.709 24.052 1.00 26.09 50 CYS D O 1
ATOM 5478 N N . GLY D 1 53 ? -18.796 18.195 22.705 1.00 23.24 51 GLY D N 1
ATOM 5479 C CA . GLY D 1 53 ? -19.424 17.042 23.318 1.00 23.29 51 GLY D CA 1
ATOM 5480 C C . GLY D 1 53 ? -18.751 16.541 24.596 1.00 24.54 51 GLY D C 1
ATOM 5481 O O . GLY D 1 53 ? -17.544 16.784 24.839 1.00 24.66 51 GLY D O 1
ATOM 5482 N N . LYS D 1 54 ? -19.522 15.758 25.363 1.00 24.77 52 LYS D N 1
ATOM 5483 C CA . LYS D 1 54 ? -19.174 15.326 26.708 1.00 24.92 52 LYS D CA 1
ATOM 5484 C C . LYS D 1 54 ? -18.619 13.905 26.851 1.00 27.02 52 LYS D C 1
ATOM 5485 O O . LYS D 1 54 ? -18.191 13.524 27.956 1.00 28.12 52 LYS D O 1
ATOM 5491 N N . PHE D 1 55 ? -18.491 13.174 25.743 1.00 23.92 53 PHE D N 1
ATOM 5492 C CA . PHE D 1 55 ? -18.041 11.765 25.702 1.00 25.58 53 PHE D CA 1
ATOM 5493 C C . PHE D 1 55 ? -16.804 11.632 24.792 1.00 27.85 53 PHE D C 1
ATOM 5494 O O . PHE D 1 55 ? -16.426 12.571 24.113 1.00 23.26 53 PHE D O 1
ATOM 5502 N N . ARG D 1 56 ? -16.207 10.439 24.767 1.00 23.61 54 ARG D N 1
ATOM 5503 C CA . ARG D 1 56 ? -15.261 10.041 23.706 1.00 22.80 54 ARG D CA 1
ATOM 5504 C C . ARG D 1 56 ? -15.991 9.744 22.376 1.00 21.53 54 ARG D C 1
ATOM 5505 O O . ARG D 1 56 ? -17.011 9.042 22.359 1.00 22.00 54 ARG D O 1
ATOM 5513 N N . PHE D 1 57 ? -15.500 10.301 21.255 1.00 19.64 55 PHE D N 1
ATOM 5514 C CA . PHE D 1 57 ? -16.142 10.122 19.915 1.00 21.46 55 PHE D CA 1
ATOM 5515 C C . PHE D 1 57 ? -15.179 9.476 18.910 1.00 20.83 55 PHE D C 1
ATOM 5516 O O . PHE D 1 57 ? -14.002 9.858 18.868 1.00 21.83 55 PHE D O 1
ATOM 5524 N N . PHE D 1 58 ? -15.668 8.499 18.127 1.00 19.87 56 PHE D N 1
ATOM 5525 C CA . PHE D 1 58 ? -14.951 7.927 16.977 1.00 19.52 56 PHE D CA 1
ATOM 5526 C C . PHE D 1 58 ? -15.680 8.249 15.684 1.00 20.08 56 PHE D C 1
ATOM 5527 O O . PHE D 1 58 ? -16.934 8.286 15.629 1.00 23.12 56 PHE D O 1
ATOM 5535 N N . ALA D 1 59 ? -14.917 8.480 14.606 1.00 19.41 57 ALA D N 1
ATOM 5536 C CA . ALA D 1 59 ? -15.518 8.616 13.252 1.00 18.95 57 ALA D CA 1
ATOM 5537 C C . ALA D 1 59 ? -16.155 7.338 12.733 1.00 21.35 57 ALA D C 1
ATOM 5538 O O . ALA D 1 59 ? -15.902 6.245 13.313 1.00 18.59 57 ALA D O 1
ATOM 5540 N N . GLN D 1 60 ? -17.031 7.477 11.708 1.00 20.97 58 GLN D N 1
ATOM 5541 C CA . GLN D 1 60 ? -17.717 6.394 11.045 1.00 21.20 58 GLN D CA 1
ATOM 5542 C C . GLN D 1 60 ? -16.885 5.765 9.868 1.00 22.15 58 GLN D C 1
ATOM 5543 O O . GLN D 1 60 ? -17.202 4.648 9.390 1.00 21.18 58 GLN D O 1
ATOM 5549 N N . HIS D 1 61 ? -15.866 6.495 9.405 1.00 20.06 59 HIS D N 1
ATOM 5550 C CA . HIS D 1 61 ? -15.016 6.151 8.232 1.00 19.68 59 HIS D CA 1
ATOM 5551 C C . HIS D 1 61 ? -13.877 7.139 8.216 1.00 18.47 59 HIS D C 1
ATOM 5552 O O . HIS D 1 61 ? -14.053 8.268 8.659 1.00 17.61 59 HIS D O 1
ATOM 5559 N N . VAL D 1 62 ? -12.675 6.704 7.806 1.00 20.84 60 VAL D N 1
ATOM 5560 C CA . VAL D 1 62 ? -11.506 7.584 7.744 1.00 19.80 60 VAL D CA 1
ATOM 5561 C C . VAL D 1 62 ? -10.650 7.251 6.481 1.00 20.54 60 VAL D C 1
ATOM 5562 O O . VAL D 1 62 ? -10.566 6.066 6.107 1.00 20.33 60 VAL D O 1
ATOM 5566 N N . ASP D 1 63 ? -10.046 8.278 5.855 1.00 20.57 61 ASP D N 1
ATOM 5567 C CA . ASP D 1 63 ? -9.141 8.114 4.696 1.00 19.42 61 ASP D CA 1
ATOM 5568 C C . ASP D 1 63 ? -7.644 8.242 5.137 1.00 22.35 61 ASP D C 1
ATOM 5569 O O . ASP D 1 63 ? -7.297 9.004 6.078 1.00 21.04 61 ASP D O 1
ATOM 5574 N N . ALA D 1 64 ? -6.777 7.483 4.462 1.00 23.69 62 ALA D N 1
ATOM 5575 C CA . ALA D 1 64 ? -5.298 7.445 4.714 1.00 25.50 62 ALA D CA 1
ATOM 5576 C C . ALA D 1 64 ? -4.518 8.591 4.106 1.00 27.08 62 ALA D C 1
ATOM 5577 O O . ALA D 1 64 ? -3.407 8.867 4.545 1.00 25.67 62 ALA D O 1
ATOM 5579 N N . GLU D 1 65 ? -5.109 9.304 3.151 1.00 27.26 63 GLU D N 1
ATOM 5580 C CA . GLU D 1 65 ? -4.445 10.454 2.508 1.00 28.92 63 GLU D CA 1
ATOM 5581 C C . GLU D 1 65 ? -4.075 11.559 3.497 1.00 29.81 63 GLU D C 1
ATOM 5582 O O . GLU D 1 65 ? -4.789 11.751 4.478 1.00 31.10 63 GLU D O 1
ATOM 5588 N N . PRO D 1 66 ? -2.925 12.244 3.288 1.00 26.46 64 PRO D N 1
ATOM 5589 C CA . PRO D 1 66 ? -2.496 13.329 4.194 1.00 28.85 64 PRO D CA 1
ATOM 5590 C C . PRO D 1 66 ? -3.232 14.633 3.851 1.00 23.14 64 PRO D C 1
ATOM 5591 O O . PRO D 1 66 ? -4.028 14.639 2.919 1.00 24.89 64 PRO D O 1
ATOM 5595 N N . TYR D 1 67 ? -2.950 15.727 4.535 1.00 25.70 65 TYR D N 1
ATOM 5596 C CA . TYR D 1 67 ? -3.343 17.071 4.010 1.00 23.77 65 TYR D CA 1
ATOM 5597 C C . TYR D 1 67 ? -2.809 17.280 2.565 1.00 24.45 65 TYR D C 1
ATOM 5598 O O . TYR D 1 67 ? -1.746 16.767 2.207 1.00 22.51 65 TYR D O 1
ATOM 5607 N N . GLY D 1 68 ? -3.542 18.025 1.737 1.00 23.62 66 GLY D N 1
ATOM 5608 C CA . GLY D 1 68 ? -3.168 18.318 0.329 1.00 23.50 66 GLY D CA 1
ATOM 5609 C C . GLY D 1 68 ? -4.339 18.408 -0.669 1.00 23.69 66 GLY D C 1
ATOM 5610 O O . GLY D 1 68 ? -5.440 18.781 -0.297 1.00 21.74 66 GLY D O 1
ATOM 5611 N N . ALA D 1 69 ? -4.070 18.039 -1.922 1.00 21.21 67 ALA D N 1
ATOM 5612 C CA . ALA D 1 69 ? -5.012 18.114 -3.029 1.00 22.52 67 ALA D CA 1
ATOM 5613 C C . ALA D 1 69 ? -5.933 16.847 -3.081 1.00 22.88 67 ALA D C 1
ATOM 5614 O O . ALA D 1 69 ? -5.808 15.974 -3.974 1.00 21.66 67 ALA D O 1
ATOM 5616 N N . TYR D 1 70 ? -6.845 16.748 -2.098 1.00 20.93 68 TYR D N 1
ATOM 5617 C CA . TYR D 1 70 ? -7.753 15.567 -2.007 1.00 21.04 68 TYR D CA 1
ATOM 5618 C C . TYR D 1 70 ? -9.235 15.967 -1.836 1.00 18.57 68 TYR D C 1
ATOM 5619 O O . TYR D 1 70 ? -9.822 15.744 -0.779 1.00 23.14 68 TYR D O 1
ATOM 5628 N N . THR D 1 71 ? -9.786 16.545 -2.897 1.00 19.19 69 THR D N 1
ATOM 5629 C CA . THR D 1 71 ? -11.178 17.033 -2.920 1.00 19.12 69 THR D CA 1
ATOM 5630 C C . THR D 1 71 ? -12.099 15.930 -2.407 1.00 18.68 69 THR D C 1
ATOM 5631 O O . THR D 1 71 ? -12.019 14.733 -2.848 1.00 17.74 69 THR D O 1
ATOM 5635 N N . GLY D 1 72 ? -13.000 16.293 -1.486 1.00 20.22 70 GLY D N 1
ATOM 5636 C CA . GLY D 1 72 ? -13.993 15.298 -0.999 1.00 19.90 70 GLY D CA 1
ATOM 5637 C C . GLY D 1 72 ? -13.552 14.157 -0.093 1.00 19.69 70 GLY D C 1
ATOM 5638 O O . GLY D 1 72 ? -14.320 13.169 0.121 1.00 18.45 70 GLY D O 1
ATOM 5639 N N . HIS D 1 73 ? -12.325 14.243 0.438 1.00 18.09 71 HIS D N 1
ATOM 5640 C CA . HIS D 1 73 ? -11.787 13.290 1.403 1.00 17.23 71 HIS D CA 1
ATOM 5641 C C . HIS D 1 73 ? -11.912 13.773 2.831 1.00 16.25 71 HIS D C 1
ATOM 5642 O O . HIS D 1 73 ? -12.078 14.984 3.115 1.00 19.91 71 HIS D O 1
ATOM 5649 N N . VAL D 1 74 ? -11.780 12.809 3.757 1.00 15.99 72 VAL D N 1
ATOM 5650 C CA . VAL D 1 74 ? -11.735 13.034 5.212 1.00 17.58 72 VAL D CA 1
ATOM 5651 C C . VAL D 1 74 ? -10.439 12.464 5.878 1.00 19.31 72 VAL D C 1
ATOM 5652 O O . VAL D 1 74 ? -10.444 11.364 6.435 1.00 20.09 72 VAL D O 1
ATOM 5656 N N . PRO D 1 75 ? -9.312 13.199 5.771 1.00 21.39 73 PRO D N 1
ATOM 5657 C CA . PRO D 1 75 ? -7.971 12.666 6.179 1.00 21.22 73 PRO D CA 1
ATOM 5658 C C . PRO D 1 75 ? -7.783 12.407 7.681 1.00 20.93 73 PRO D C 1
ATOM 5659 O O . PRO D 1 75 ? -8.219 13.192 8.537 1.00 18.84 73 PRO D O 1
ATOM 5663 N N . MET D 1 76 ? -7.132 11.279 8.002 1.00 22.65 74 MET D N 1
ATOM 5664 C CA . MET D 1 76 ? -6.762 10.924 9.376 1.00 20.44 74 MET D CA 1
ATOM 5665 C C . MET D 1 76 ? -6.045 12.047 10.122 1.00 21.46 74 MET D C 1
ATOM 5666 O O . MET D 1 76 ? -6.343 12.332 11.319 1.00 19.90 74 MET D O 1
ATOM 5671 N N . ASP D 1 77 ? -5.094 12.697 9.454 1.00 22.36 75 ASP D N 1
ATOM 5672 C CA . ASP D 1 77 ? -4.283 13.784 10.119 1.00 24.77 75 ASP D CA 1
ATOM 5673 C C . ASP D 1 77 ? -5.183 14.999 10.516 1.00 24.91 75 ASP D C 1
ATOM 5674 O O . ASP D 1 77 ? -4.997 15.648 11.552 1.00 22.78 75 ASP D O 1
ATOM 5679 N N . MET D 1 78 ? -6.206 15.253 9.716 1.00 22.92 76 MET D N 1
ATOM 5680 C CA . MET D 1 78 ? -7.186 16.309 10.068 1.00 22.99 76 MET D CA 1
ATOM 5681 C C . MET D 1 78 ? -8.042 15.941 11.308 1.00 21.40 76 MET D C 1
ATOM 5682 O O . MET D 1 78 ? -8.308 16.799 12.213 1.00 22.22 76 MET D O 1
ATOM 5687 N N . MET D 1 79 ? -8.523 14.701 11.356 1.00 19.93 77 MET D N 1
ATOM 5688 C CA . MET D 1 79 ? -9.234 14.195 12.538 1.00 20.52 77 MET D CA 1
ATOM 5689 C C . MET D 1 79 ? -8.412 14.336 13.833 1.00 20.57 77 MET D C 1
ATOM 5690 O O . MET D 1 79 ? -8.894 14.859 14.841 1.00 22.97 77 MET D O 1
ATOM 5695 N N . ILE D 1 80 ? -7.150 13.875 13.798 1.00 21.87 78 ILE D N 1
ATOM 5696 C CA . ILE D 1 80 ? -6.253 14.004 14.934 1.00 22.57 78 ILE D CA 1
ATOM 5697 C C . ILE D 1 80 ? -6.186 15.465 15.393 1.00 23.68 78 ILE D C 1
ATOM 5698 O O . ILE D 1 80 ? -6.286 15.751 16.597 1.00 21.75 78 ILE D O 1
ATOM 5703 N N . ASP D 1 81 ? -6.015 16.410 14.477 1.00 24.35 79 ASP D N 1
ATOM 5704 C CA . ASP D 1 81 ? -5.937 17.855 14.839 1.00 25.10 79 ASP D CA 1
ATOM 5705 C C . ASP D 1 81 ? -7.253 18.414 15.429 1.00 28.14 79 ASP D C 1
ATOM 5706 O O . ASP D 1 81 ? -7.229 19.340 16.225 1.00 26.34 79 ASP D O 1
ATOM 5711 N N . LEU D 1 82 ? -8.395 17.870 15.043 1.00 25.82 80 LEU D N 1
ATOM 5712 C CA . LEU D 1 82 ? -9.667 18.296 15.658 1.00 27.71 80 LEU D CA 1
ATOM 5713 C C . LEU D 1 82 ? -9.858 17.760 17.079 1.00 29.10 80 LEU D C 1
ATOM 5714 O O . LEU D 1 82 ? -10.708 18.252 17.793 1.00 34.84 80 LEU D O 1
ATOM 5719 N N . GLY D 1 83 ? -9.143 16.694 17.450 1.00 26.75 81 GLY D N 1
ATOM 5720 C CA . GLY D 1 83 ? -9.343 16.034 18.733 1.00 27.05 81 GLY D CA 1
ATOM 5721 C C . GLY D 1 83 ? -10.037 14.661 18.673 1.00 28.63 81 GLY D C 1
ATOM 5722 O O . GLY D 1 83 ? -10.470 14.167 19.693 1.00 33.57 81 GLY D O 1
ATOM 5723 N N . ILE D 1 84 ? -10.143 14.051 17.494 1.00 24.60 82 ILE D N 1
ATOM 5724 C CA . ILE D 1 84 ? -10.683 12.710 17.356 1.00 24.19 82 ILE D CA 1
ATOM 5725 C C . ILE D 1 84 ? -9.517 11.691 17.345 1.00 24.29 82 ILE D C 1
ATOM 5726 O O . ILE D 1 84 ? -8.605 11.822 16.505 1.00 27.09 82 ILE D O 1
ATOM 5731 N N . THR D 1 85 ? -9.652 10.622 18.164 1.00 26.93 83 THR D N 1
ATOM 5732 C CA . THR D 1 85 ? -8.601 9.576 18.365 1.00 27.45 83 THR D CA 1
ATOM 5733 C C . THR D 1 85 ? -8.878 8.173 17.783 1.00 27.57 83 THR D C 1
ATOM 5734 O O . THR D 1 85 ? -8.035 7.266 17.976 1.00 26.83 83 THR D O 1
ATOM 5738 N N . GLY D 1 86 ? -9.967 7.989 17.030 1.00 23.01 84 GLY D N 1
ATOM 5739 C CA . GLY D 1 86 ? -10.236 6.701 16.398 1.00 23.85 84 GLY D CA 1
ATOM 5740 C C . GLY D 1 86 ? -11.379 6.737 15.409 1.00 23.17 84 GLY D C 1
ATOM 5741 O O . GLY D 1 86 ? -12.069 7.780 15.271 1.00 20.98 84 GLY D O 1
ATOM 5742 N N . SER D 1 87 ? -11.556 5.620 14.703 1.00 20.09 85 SER D N 1
ATOM 5743 C CA . SER D 1 87 ? -12.633 5.483 13.672 1.00 19.22 85 SER D CA 1
ATOM 5744 C C . SER D 1 87 ? -13.034 4.023 13.471 1.00 22.05 85 SER D C 1
ATOM 5745 O O . SER D 1 87 ? -12.176 3.090 13.549 1.00 20.97 85 SER D O 1
ATOM 5748 N N . ILE D 1 88 ? -14.310 3.832 13.127 1.00 19.26 86 ILE D N 1
ATOM 5749 C CA . ILE D 1 88 ? -14.799 2.635 12.498 1.00 21.26 86 ILE D CA 1
ATOM 5750 C C . ILE D 1 88 ? -14.318 2.557 11.041 1.00 20.15 86 ILE D C 1
ATOM 5751 O O . ILE D 1 88 ? -14.121 3.591 10.400 1.00 21.14 86 ILE D O 1
ATOM 5756 N N . LEU D 1 89 ? -14.060 1.341 10.537 1.00 20.50 87 LEU D N 1
ATOM 5757 C CA . LEU D 1 89 ? -13.588 1.106 9.127 1.00 20.72 87 LEU D CA 1
ATOM 5758 C C . LEU D 1 89 ? -14.183 -0.161 8.515 1.00 20.47 87 LEU D C 1
ATOM 5759 O O . LEU D 1 89 ? -14.327 -1.204 9.223 1.00 22.82 87 LEU D O 1
ATOM 5764 N N . ASN D 1 90 ? -14.501 -0.107 7.208 1.00 21.44 88 ASN D N 1
ATOM 5765 C CA . ASN D 1 90 ? -15.065 -1.264 6.463 1.00 23.32 88 ASN D CA 1
ATOM 5766 C C . ASN D 1 90 ? -16.440 -1.782 6.992 1.00 25.60 88 ASN D C 1
ATOM 5767 O O . ASN D 1 90 ? -16.735 -3.001 6.916 1.00 21.50 88 ASN D O 1
ATOM 5772 N N . HIS D 1 91 ? -17.244 -0.913 7.604 1.00 22.75 89 HIS D N 1
ATOM 5773 C CA . HIS D 1 91 ? -18.646 -1.297 7.985 1.00 23.89 89 HIS D CA 1
ATOM 5774 C C . HIS D 1 91 ? -19.407 -1.885 6.769 1.00 24.01 89 HIS D C 1
ATOM 5775 O O . HIS D 1 91 ? -19.118 -1.489 5.620 1.00 22.62 89 HIS D O 1
ATOM 5782 N N . SER D 1 92 ? -20.398 -2.760 7.002 1.00 24.13 90 SER D N 1
ATOM 5783 C CA . SER D 1 92 ? -21.148 -3.345 5.928 1.00 25.95 90 SER D CA 1
ATOM 5784 C C . SER D 1 92 ? -21.817 -2.310 4.980 1.00 25.54 90 SER D C 1
ATOM 5785 O O . SER D 1 92 ? -21.964 -2.608 3.798 1.00 24.24 90 SER D O 1
ATOM 5788 N N . GLU D 1 93 ? -22.174 -1.108 5.494 1.00 23.30 91 GLU D N 1
ATOM 5789 C CA . GLU D 1 93 ? -22.698 0.011 4.669 1.00 23.98 91 GLU D CA 1
ATOM 5790 C C . GLU D 1 93 ? -21.632 0.902 3.965 1.00 24.29 91 GLU D C 1
ATOM 5791 O O . GLU D 1 93 ? -21.991 1.742 3.103 1.00 26.16 91 GLU D O 1
ATOM 5797 N N . ARG D 1 94 ? -20.351 0.685 4.273 1.00 22.24 92 ARG D N 1
ATOM 5798 C CA . ARG D 1 94 ? -19.215 1.456 3.771 1.00 23.59 92 ARG D CA 1
ATOM 5799 C C . ARG D 1 94 ? -17.980 0.547 3.525 1.00 22.54 92 ARG D C 1
ATOM 5800 O O . ARG D 1 94 ? -16.837 0.807 4.011 1.00 21.02 92 ARG D O 1
ATOM 5808 N N . ARG D 1 95 ? -18.191 -0.529 2.749 1.00 25.20 93 ARG D N 1
ATOM 5809 C CA . ARG D 1 95 ? -17.091 -1.515 2.499 1.00 27.29 93 ARG D CA 1
ATOM 5810 C C . ARG D 1 95 ? -15.978 -0.930 1.584 1.00 26.33 93 ARG D C 1
ATOM 5811 O O . ARG D 1 95 ? -16.276 -0.140 0.700 1.00 25.41 93 ARG D O 1
ATOM 5819 N N . LEU D 1 96 ? -14.732 -1.371 1.787 1.00 24.85 94 LEU D N 1
ATOM 5820 C CA . LEU D 1 96 ? -13.548 -0.854 1.072 1.00 26.29 94 LEU D CA 1
ATOM 5821 C C . LEU D 1 96 ? -12.668 -1.958 0.406 1.00 28.22 94 LEU D C 1
ATOM 5822 O O . LEU D 1 96 ? -12.718 -3.096 0.833 1.00 27.83 94 LEU D O 1
ATOM 5827 N N . PRO D 1 97 ? -11.900 -1.620 -0.659 1.00 32.97 95 PRO D N 1
ATOM 5828 C CA . PRO D 1 97 ? -10.962 -2.615 -1.256 1.00 33.94 95 PRO D CA 1
ATOM 5829 C C . PRO D 1 97 ? -9.922 -3.049 -0.241 1.00 31.75 95 PRO D C 1
ATOM 5830 O O . PRO D 1 97 ? -9.566 -2.251 0.637 1.00 27.97 95 PRO D O 1
ATOM 5834 N N . ARG D 1 98 ? -9.446 -4.304 -0.336 1.00 31.62 96 ARG D N 1
ATOM 5835 C CA . ARG D 1 98 ? -8.470 -4.806 0.606 1.00 30.29 96 ARG D CA 1
ATOM 5836 C C . ARG D 1 98 ? -7.195 -4.037 0.689 1.00 32.05 96 ARG D C 1
ATOM 5837 O O . ARG D 1 98 ? -6.673 -3.842 1.802 1.00 28.71 96 ARG D O 1
ATOM 5845 N N . ASP D 1 99 ? -6.662 -3.553 -0.426 1.00 31.65 97 ASP D N 1
ATOM 5846 C CA . ASP D 1 99 ? -5.393 -2.817 -0.337 1.00 36.18 97 ASP D CA 1
ATOM 5847 C C . ASP D 1 99 ? -5.590 -1.442 0.373 1.00 31.95 97 ASP D C 1
ATOM 5848 O O . ASP D 1 99 ? -4.674 -0.911 1.034 1.00 26.99 97 ASP D O 1
ATOM 5853 N N . THR D 1 100 ? -6.779 -0.867 0.231 1.00 26.92 98 THR D N 1
ATOM 5854 C CA . THR D 1 100 ? -7.082 0.421 0.922 1.00 26.81 98 THR D CA 1
ATOM 5855 C C . THR D 1 100 ? -7.099 0.216 2.449 1.00 24.54 98 THR D C 1
ATOM 5856 O O . THR D 1 100 ? -6.547 1.004 3.208 1.00 26.10 98 THR D O 1
ATOM 5860 N N . ILE D 1 101 ? -7.723 -0.875 2.891 1.00 27.85 99 ILE D N 1
ATOM 5861 C CA . ILE D 1 101 ? -7.771 -1.261 4.303 1.00 27.88 99 ILE D CA 1
ATOM 5862 C C . ILE D 1 101 ? -6.369 -1.478 4.910 1.00 31.30 99 ILE D C 1
ATOM 5863 O O . ILE D 1 101 ? -6.041 -0.899 5.940 1.00 24.36 99 ILE D O 1
ATOM 5868 N N . ILE D 1 102 ? -5.516 -2.242 4.213 1.00 30.22 100 ILE D N 1
ATOM 5869 C CA . ILE D 1 102 ? -4.093 -2.426 4.623 1.00 28.11 100 ILE D CA 1
ATOM 5870 C C . ILE D 1 102 ? -3.335 -1.117 4.757 1.00 27.27 100 ILE D C 1
ATOM 5871 O O . ILE D 1 102 ? -2.669 -0.880 5.747 1.00 28.93 100 ILE D O 1
ATOM 5876 N N A ASN D 1 103 ? -3.432 -0.232 3.757 0.50 30.26 101 ASN D N 1
ATOM 5877 N N B ASN D 1 103 ? -3.443 -0.246 3.775 0.50 28.74 101 ASN D N 1
ATOM 5878 C CA A ASN D 1 103 ? -2.755 1.098 3.832 0.50 30.70 101 ASN D CA 1
ATOM 5879 C CA B ASN D 1 103 ? -2.747 1.037 3.858 0.50 28.34 101 ASN D CA 1
ATOM 5880 C C A ASN D 1 103 ? -3.188 1.937 5.050 0.50 28.17 101 ASN D C 1
ATOM 5881 C C B ASN D 1 103 ? -3.185 1.875 5.071 0.50 26.73 101 ASN D C 1
ATOM 5882 O O A ASN D 1 103 ? -2.368 2.571 5.747 0.50 27.20 101 ASN D O 1
ATOM 5883 O O B ASN D 1 103 ? -2.357 2.426 5.798 0.50 26.05 101 ASN D O 1
ATOM 5892 N N . THR D 1 104 ? -4.501 1.962 5.292 1.00 24.62 102 THR D N 1
ATOM 5893 C CA . THR D 1 104 ? -5.048 2.672 6.447 1.00 25.03 102 THR D CA 1
ATOM 5894 C C . THR D 1 104 ? -4.62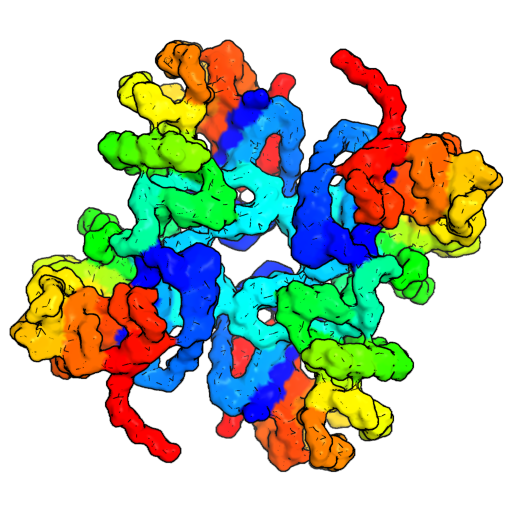6 2.080 7.826 1.00 23.62 102 THR D C 1
ATOM 5895 O O . THR D 1 104 ? -4.334 2.829 8.759 1.00 25.31 102 THR D O 1
ATOM 5899 N N . LEU D 1 105 ? -4.648 0.747 7.961 1.00 24.96 103 LEU D N 1
ATOM 5900 C CA . LEU D 1 105 ? -4.191 0.081 9.192 1.00 25.66 103 LEU D CA 1
ATOM 5901 C C . LEU D 1 105 ? -2.693 0.377 9.461 1.00 29.39 103 LEU D C 1
ATOM 5902 O O . LEU D 1 105 ? -2.284 0.629 10.615 1.00 27.81 103 LEU D O 1
ATOM 5907 N N . LYS D 1 106 ? -1.888 0.405 8.404 1.00 28.23 104 LYS D N 1
ATOM 5908 C CA . LYS D 1 106 ? -0.482 0.708 8.571 1.00 30.87 104 LYS D CA 1
ATOM 5909 C C . LYS D 1 106 ? -0.230 2.125 9.028 1.00 32.55 104 LYS D C 1
ATOM 5910 O O . LYS D 1 106 ? 0.609 2.356 9.935 1.00 32.82 104 LYS D O 1
ATOM 5916 N N . LYS D 1 107 ? -0.921 3.090 8.440 1.00 28.51 105 LYS D N 1
ATOM 5917 C CA . LYS D 1 107 ? -0.761 4.466 8.901 1.00 29.55 105 LYS D CA 1
ATOM 5918 C C . LYS D 1 107 ? -1.247 4.672 10.373 1.00 31.09 105 LYS D C 1
ATOM 5919 O O . LYS D 1 107 ? -0.609 5.385 11.189 1.00 36.06 105 LYS D O 1
ATOM 5925 N N . ALA D 1 108 ? -2.365 4.060 10.715 1.00 27.30 106 ALA D N 1
ATOM 5926 C CA . ALA D 1 108 ? -2.938 4.197 12.056 1.00 30.43 106 ALA D CA 1
ATOM 5927 C C . ALA D 1 108 ? -1.967 3.656 13.113 1.00 30.46 106 ALA D C 1
ATOM 5928 O O . ALA D 1 108 ? -1.819 4.247 14.169 1.00 31.09 106 ALA D O 1
ATOM 5930 N N . SER D 1 109 ? -1.342 2.524 12.801 1.00 34.49 107 SER D N 1
ATOM 5931 C CA . SER D 1 109 ? -0.357 1.960 13.721 1.00 43.28 107 SER D CA 1
ATOM 5932 C C . SER D 1 109 ? 0.788 2.957 14.024 1.00 44.90 107 SER D C 1
ATOM 5933 O O . SER D 1 109 ? 1.133 3.191 15.181 1.00 52.69 107 SER D O 1
ATOM 5936 N N . LYS D 1 110 ? 1.288 3.610 12.990 1.00 43.45 108 LYS D N 1
ATOM 5937 C CA . LYS D 1 110 ? 2.318 4.618 13.108 1.00 53.96 108 LYS D CA 1
ATOM 5938 C C . LYS D 1 110 ? 1.895 5.854 13.929 1.00 61.08 108 LYS D C 1
ATOM 5939 O O . LYS D 1 110 ? 2.720 6.407 14.677 1.00 59.47 108 LYS D O 1
ATOM 5945 N N . LEU D 1 111 ? 0.636 6.295 13.787 1.00 53.64 109 LEU D N 1
ATOM 5946 C CA . LEU D 1 111 ? 0.156 7.500 14.471 1.00 49.49 109 LEU D CA 1
ATOM 5947 C C . LEU D 1 111 ? -0.568 7.244 15.788 1.00 45.70 109 LEU D C 1
ATOM 5948 O O . LEU D 1 111 ? -1.062 8.181 16.398 1.00 48.61 109 LEU D O 1
ATOM 5953 N N . ASP D 1 112 ? -0.601 5.999 16.262 1.00 41.21 110 ASP D N 1
ATOM 5954 C CA . ASP D 1 112 ? -1.327 5.676 17.467 1.00 41.63 110 ASP D CA 1
ATOM 5955 C C . ASP D 1 112 ? -2.821 6.086 17.415 1.00 39.45 110 ASP D C 1
ATOM 5956 O O . ASP D 1 112 ? -3.402 6.509 18.402 1.00 33.29 110 ASP D O 1
ATOM 5961 N N . PHE D 1 113 ? -3.432 5.925 16.262 1.00 32.68 111 PHE D N 1
ATOM 5962 C CA . PHE D 1 113 ? -4.864 6.246 16.093 1.00 27.28 111 PHE D CA 1
ATOM 5963 C C . PHE D 1 113 ? -5.570 4.905 16.159 1.00 25.30 111 PHE D C 1
ATOM 5964 O O . PHE D 1 113 ? -5.134 3.952 15.506 1.00 30.44 111 PHE D O 1
ATOM 5972 N N . THR D 1 114 ? -6.717 4.802 16.874 1.00 25.88 112 THR D N 1
ATOM 5973 C CA . THR D 1 114 ? -7.422 3.495 17.047 1.00 24.35 112 THR D CA 1
ATOM 5974 C C . THR D 1 114 ? -8.359 3.112 15.873 1.00 27.59 112 THR D C 1
ATOM 5975 O O . THR D 1 114 ? -9.246 3.916 15.531 1.00 26.52 112 THR D O 1
ATOM 5979 N N . ILE D 1 115 ? -8.235 1.895 15.284 1.00 22.30 113 ILE D N 1
ATOM 5980 C CA . ILE D 1 115 ? -9.178 1.437 14.276 1.00 23.63 113 ILE D CA 1
ATOM 5981 C C . ILE D 1 115 ? -10.078 0.330 14.844 1.00 25.38 113 ILE D C 1
ATOM 5982 O O . ILE D 1 115 ? -9.571 -0.659 15.435 1.00 27.15 113 ILE D O 1
ATOM 5987 N N . VAL D 1 116 ? -11.387 0.472 14.631 1.00 20.76 114 VAL D N 1
ATOM 5988 C CA . VAL D 1 116 ? -12.345 -0.603 14.885 1.00 22.58 114 VAL D CA 1
ATOM 5989 C C . VAL D 1 116 ? -12.679 -1.193 13.524 1.00 24.65 114 VAL D C 1
ATOM 5990 O O . VAL D 1 116 ? -13.534 -0.626 12.760 1.00 23.57 114 VAL D O 1
ATOM 5994 N N . LEU D 1 117 ? -12.071 -2.338 13.179 1.00 20.47 115 LEU D N 1
ATOM 5995 C CA . LEU D 1 117 ? -12.256 -2.943 11.825 1.00 23.77 115 LEU D CA 1
ATOM 5996 C C . LEU D 1 117 ? -13.432 -3.922 11.784 1.00 23.33 115 LEU D C 1
ATOM 5997 O O . LEU D 1 117 ? -13.414 -4.934 12.522 1.00 24.75 115 LEU D O 1
ATOM 6002 N N . CYS D 1 118 ? -14.449 -3.643 10.958 1.00 22.92 116 CYS D N 1
ATOM 6003 C CA . CYS D 1 118 ? -15.581 -4.532 10.806 1.00 24.48 116 CYS D CA 1
ATOM 6004 C C . CYS D 1 118 ? -15.243 -5.654 9.785 1.00 27.50 116 CYS D C 1
ATOM 6005 O O . CYS D 1 118 ? -14.626 -5.387 8.738 1.00 25.64 116 CYS D O 1
ATOM 6008 N N . VAL D 1 119 ? -15.659 -6.886 10.109 1.00 26.69 117 VAL D N 1
ATOM 6009 C CA . VAL D 1 119 ? -15.568 -8.037 9.177 1.00 29.47 117 VAL D CA 1
ATOM 6010 C C . VAL D 1 119 ? -16.835 -8.900 9.231 1.00 31.01 117 VAL D C 1
ATOM 6011 O O . VAL D 1 119 ? -17.573 -8.858 10.230 1.00 27.76 117 VAL D O 1
ATOM 6015 N N . GLU D 1 120 ? -17.093 -9.669 8.155 1.00 26.48 118 GLU D N 1
ATOM 6016 C CA . GLU D 1 120 ? -18.334 -10.458 8.026 1.00 32.59 118 GLU D CA 1
ATOM 6017 C C . GLU D 1 120 ? -18.128 -11.997 8.210 1.00 32.27 118 GLU D C 1
ATOM 6018 O O . GLU D 1 120 ? -19.106 -12.733 8.414 1.00 32.04 118 GLU D O 1
ATOM 6024 N N . ASN D 1 121 ? -16.893 -12.481 8.171 1.00 30.87 119 ASN D N 1
ATOM 6025 C CA . ASN D 1 121 ? -16.637 -13.967 8.311 1.00 35.37 119 ASN D CA 1
ATOM 6026 C C . ASN D 1 121 ? -15.215 -14.283 8.758 1.00 36.21 119 ASN D C 1
ATOM 6027 O O . ASN D 1 121 ? -14.372 -13.397 8.861 1.00 32.55 119 ASN D O 1
ATOM 6032 N N . ALA D 1 122 ? -14.935 -15.555 9.022 1.00 40.06 120 ALA D N 1
ATOM 6033 C CA . ALA D 1 122 ? -13.625 -15.956 9.593 1.00 40.10 120 ALA D CA 1
ATOM 6034 C C . ALA D 1 122 ? -12.476 -15.823 8.632 1.00 37.38 120 ALA D C 1
ATOM 6035 O O . ALA D 1 122 ? -11.343 -15.598 9.059 1.00 40.81 120 ALA D O 1
ATOM 6037 N N . GLU D 1 123 ? -12.731 -15.972 7.327 1.00 39.49 121 GLU D N 1
ATOM 6038 C CA . GLU D 1 123 ? -11.674 -15.766 6.325 1.00 43.69 121 GLU D CA 1
ATOM 6039 C C . GLU D 1 123 ? -11.192 -14.311 6.354 1.00 40.59 121 GLU D C 1
ATOM 6040 O O . GLU D 1 123 ? -9.970 -14.048 6.343 1.00 37.90 121 GLU D O 1
ATOM 6046 N N . GLU D 1 124 ? -12.134 -13.362 6.398 1.00 37.41 122 GLU D N 1
ATOM 6047 C CA . GLU D 1 124 ? -11.718 -11.921 6.476 1.00 37.14 122 GLU D CA 1
ATOM 6048 C C . GLU D 1 124 ? -10.934 -11.645 7.754 1.00 31.27 122 GLU D C 1
ATOM 6049 O O . GLU D 1 124 ? -9.891 -10.950 7.755 1.00 33.37 122 GLU D O 1
ATOM 6055 N N . ALA D 1 125 ? -11.444 -12.173 8.864 1.00 32.77 123 ALA D N 1
ATOM 6056 C CA . ALA D 1 125 ? -10.776 -11.992 10.166 1.00 30.86 123 ALA D CA 1
ATOM 6057 C C . ALA D 1 125 ? -9.297 -12.484 10.164 1.00 33.18 123 ALA D C 1
ATOM 6058 O O . ALA D 1 125 ? -8.401 -11.777 10.631 1.00 31.20 123 ALA D O 1
ATOM 6060 N N . LYS D 1 126 ? -9.071 -13.691 9.632 1.00 38.45 124 LYS D N 1
ATOM 6061 C CA . LYS D 1 126 ? -7.675 -14.202 9.464 1.00 44.72 124 LYS D CA 1
ATOM 6062 C C . LYS D 1 126 ? -6.816 -13.371 8.506 1.00 35.28 124 LYS D C 1
ATOM 6063 O O . LYS D 1 126 ? -5.655 -13.117 8.774 1.00 40.24 124 LYS D O 1
ATOM 6069 N N . TYR D 1 127 ? -7.405 -12.959 7.391 1.00 39.32 125 TYR D N 1
ATOM 6070 C CA . TYR D 1 127 ? -6.656 -12.187 6.381 1.00 40.65 125 TYR D CA 1
ATOM 6071 C C . TYR D 1 127 ? -6.015 -10.920 6.961 1.00 42.51 125 TYR D C 1
ATOM 6072 O O . TYR D 1 127 ? -4.860 -10.562 6.614 1.00 33.81 125 TYR D O 1
ATOM 6081 N N . PHE D 1 128 ? -6.740 -10.227 7.853 1.00 36.23 126 PHE D N 1
ATOM 6082 C CA . PHE D 1 128 ? -6.260 -8.958 8.361 1.00 34.34 126 PHE D CA 1
ATOM 6083 C C . PHE D 1 128 ? -5.474 -9.067 9.662 1.00 32.59 126 PHE D C 1
ATOM 6084 O O . PHE D 1 128 ? -4.931 -8.054 10.124 1.00 31.42 126 PHE D O 1
ATOM 6092 N N . ARG D 1 129 ? -5.370 -10.271 10.236 1.00 35.34 127 ARG D N 1
ATOM 6093 C CA . ARG D 1 129 ? -4.693 -10.472 11.546 1.00 36.36 127 ARG D CA 1
ATOM 6094 C C . ARG D 1 129 ? -3.303 -9.872 11.614 1.00 36.44 127 ARG D C 1
ATOM 6095 O O . ARG D 1 129 ? -2.942 -9.238 12.613 1.00 34.16 127 ARG D O 1
ATOM 6103 N N . GLU D 1 130 ? -2.505 -10.082 10.575 1.00 38.38 128 GLU D N 1
ATOM 6104 C CA . GLU D 1 130 ? -1.070 -9.681 10.638 1.00 42.66 128 GLU D CA 1
ATOM 6105 C C . GLU D 1 130 ? -0.893 -8.168 10.641 1.00 41.47 128 GLU D C 1
ATOM 6106 O O . GLU D 1 130 ? 0.167 -7.675 11.013 1.00 41.52 128 GLU D O 1
ATOM 6112 N N . TYR D 1 131 ? -1.930 -7.418 10.234 1.00 39.28 129 TYR D N 1
ATOM 6113 C CA . TYR D 1 131 ? -1.842 -5.943 10.266 1.00 40.39 129 TYR D CA 1
ATOM 6114 C C . TYR D 1 131 ? -2.306 -5.317 11.582 1.00 40.50 129 TYR D C 1
ATOM 6115 O O . TYR D 1 131 ? -2.329 -4.112 11.701 1.00 41.10 129 TYR D O 1
ATOM 6124 N N . GLU D 1 132 ? -2.647 -6.140 12.573 1.00 41.63 130 GLU D N 1
ATOM 6125 C CA . GLU D 1 132 ? -2.857 -5.679 13.945 1.00 43.67 130 GLU D CA 1
ATOM 6126 C C . GLU D 1 132 ? -3.944 -4.584 14.164 1.00 40.79 130 GLU D C 1
ATOM 6127 O O . GLU D 1 132 ? -3.648 -3.508 14.663 1.00 37.40 130 GLU D O 1
ATOM 6133 N N . PRO D 1 133 ? -5.215 -4.867 13.806 1.00 33.60 131 PRO D N 1
ATOM 6134 C CA . PRO D 1 133 ? -6.278 -3.905 14.171 1.00 32.86 131 PRO D CA 1
ATOM 6135 C C . PRO D 1 133 ? -6.468 -3.829 15.688 1.00 32.82 131 PRO D C 1
ATOM 6136 O O . PRO D 1 133 ? -6.363 -4.855 16.331 1.00 34.75 131 PRO D O 1
ATOM 6140 N N . ASP D 1 134 ? -6.728 -2.642 16.258 1.00 29.99 132 ASP D N 1
ATOM 6141 C CA . ASP D 1 134 ? -6.942 -2.498 17.696 1.00 31.84 132 ASP D CA 1
ATOM 6142 C C . ASP D 1 134 ? -8.173 -3.249 18.152 1.00 28.96 132 ASP D C 1
ATOM 6143 O O . ASP D 1 134 ? -8.117 -3.908 19.222 1.00 29.86 132 ASP D O 1
ATOM 6148 N N . PHE D 1 135 ? -9.277 -3.145 17.382 1.00 25.54 133 PHE D N 1
ATOM 6149 C CA . PHE D 1 135 ? -10.500 -3.916 17.612 1.00 23.91 133 PHE D CA 1
ATOM 6150 C C . PHE D 1 135 ? -10.948 -4.591 16.308 1.00 25.87 133 PHE D C 1
ATOM 6151 O O . PHE D 1 135 ? -10.782 -4.032 15.206 1.00 23.26 133 PHE D O 1
ATOM 6159 N N . ILE D 1 136 ? -11.582 -5.758 16.422 1.00 25.16 134 ILE D N 1
ATOM 6160 C CA . ILE D 1 136 ? -12.373 -6.354 15.364 1.00 27.31 134 ILE D CA 1
ATOM 6161 C C . ILE D 1 136 ? -13.857 -6.311 15.781 1.00 28.48 134 ILE D C 1
ATOM 6162 O O . ILE D 1 136 ? -14.193 -6.683 16.915 1.00 34.07 134 ILE D O 1
ATOM 6167 N N . ALA D 1 137 ? -14.747 -5.816 14.915 1.00 25.93 135 ALA D N 1
ATOM 6168 C CA . ALA D 1 137 ? -16.193 -5.866 15.146 1.00 24.68 135 ALA D CA 1
ATOM 6169 C C . ALA D 1 137 ? -16.827 -6.854 14.192 1.00 29.15 135 ALA D C 1
ATOM 6170 O O . ALA D 1 137 ? -16.857 -6.658 12.968 1.00 29.52 135 ALA D O 1
ATOM 6172 N N . TYR D 1 138 ? -17.430 -7.881 14.751 1.00 30.82 136 TYR D N 1
ATOM 6173 C CA . TYR D 1 138 ? -17.916 -8.978 13.959 1.00 27.83 136 TYR D CA 1
ATOM 6174 C C . TYR D 1 138 ? -19.391 -8.806 13.606 1.00 27.81 136 TYR D C 1
ATOM 6175 O O . TYR D 1 138 ? -20.237 -8.766 14.499 1.00 27.30 136 TYR D O 1
ATOM 6184 N N . GLU D 1 139 ? -19.707 -8.755 12.306 1.00 27.46 137 GLU D N 1
ATOM 6185 C CA . GLU D 1 139 ? -21.139 -8.640 11.842 1.00 34.14 137 GLU D CA 1
ATOM 6186 C C . GLU D 1 139 ? -21.494 -9.790 10.883 1.00 35.32 137 GLU D C 1
ATOM 6187 O O . GLU D 1 139 ? -21.702 -9.552 9.694 1.00 34.68 137 GLU D O 1
ATOM 6193 N N . PRO D 1 140 ? -21.539 -11.060 11.364 1.00 37.55 138 PRO D N 1
ATOM 6194 C CA . PRO D 1 140 ? -21.795 -12.169 10.431 1.00 39.66 138 PRO D CA 1
ATOM 6195 C C . PRO D 1 140 ? -23.280 -12.344 10.062 1.00 41.30 138 PRO D C 1
ATOM 6196 O O . PRO D 1 140 ? -24.163 -12.105 10.889 1.00 37.42 138 PRO D O 1
ATOM 6200 N N . ARG D 1 141 ? -23.540 -12.822 8.845 1.00 49.38 139 ARG D N 1
ATOM 6201 C CA . ARG D 1 141 ? -24.913 -13.081 8.369 1.00 54.91 139 ARG D CA 1
ATOM 6202 C C . ARG D 1 141 ? -25.733 -14.038 9.249 1.00 50.46 139 ARG D C 1
ATOM 6203 O O . ARG D 1 141 ? -26.919 -13.818 9.427 1.00 45.27 139 ARG D O 1
ATOM 6211 N N . ASP D 1 142 ? -25.086 -15.051 9.828 1.00 46.69 140 ASP D N 1
ATOM 6212 C CA . ASP D 1 142 ? -25.731 -15.967 10.805 1.00 56.82 140 ASP D CA 1
ATOM 6213 C C . ASP D 1 142 ? -26.303 -15.328 12.100 1.00 56.71 140 ASP D C 1
ATOM 6214 O O . ASP D 1 142 ? -27.058 -15.976 12.811 1.00 57.42 140 ASP D O 1
ATOM 6219 N N . LEU D 1 143 ? -25.937 -14.081 12.422 1.00 55.51 141 LEU D N 1
ATOM 6220 C CA . LEU D 1 143 ? -26.473 -13.404 13.611 1.00 50.16 141 LEU D CA 1
ATOM 6221 C C . LEU D 1 143 ? -27.439 -12.296 13.241 1.00 54.01 141 LEU D C 1
ATOM 6222 O O . LEU D 1 143 ? -27.863 -11.557 14.121 1.00 48.80 141 LEU D O 1
ATOM 6227 N N . ILE D 1 144 ? -27.792 -12.178 11.955 1.00 54.76 142 ILE D N 1
ATOM 6228 C CA . ILE D 1 144 ? -28.654 -11.099 11.469 1.00 54.85 142 ILE D CA 1
ATOM 6229 C C . ILE D 1 144 ? -30.030 -11.673 11.095 1.00 58.39 142 ILE D C 1
ATOM 6230 O O . ILE D 1 144 ? -30.123 -12.530 10.223 1.00 57.99 142 ILE D O 1
ATOM 6235 N N . GLY D 1 145 ? -31.084 -11.169 11.739 1.00 64.05 143 GLY D N 1
ATOM 6236 C CA . GLY D 1 145 ? -32.465 -11.625 11.521 1.00 62.16 143 GLY D CA 1
ATOM 6237 C C . GLY D 1 145 ? -33.344 -11.349 12.737 1.00 64.36 143 GLY D C 1
ATOM 6238 O O . GLY D 1 145 ? -32.863 -11.308 13.877 1.00 61.06 143 GLY D O 1
ATOM 6239 N N . GLY D 1 146 ? -34.643 -11.206 12.509 1.00 61.33 144 GLY D N 1
ATOM 6240 C CA . GLY D 1 146 ? -35.596 -10.994 13.604 1.00 61.05 144 GLY D CA 1
ATOM 6241 C C . GLY D 1 146 ? -35.820 -12.247 14.432 1.00 58.78 144 GLY D C 1
ATOM 6242 O O . GLY D 1 146 ? -36.371 -12.195 15.536 1.00 62.76 144 GLY D O 1
ATOM 6243 N N . ASP D 1 147 ? -35.422 -13.388 13.885 1.00 58.64 145 ASP D N 1
ATOM 6244 C CA . ASP D 1 147 ? -35.618 -14.664 14.534 1.00 62.67 145 ASP D CA 1
ATOM 6245 C C . ASP D 1 147 ? -34.358 -15.145 15.265 1.00 59.45 145 ASP D C 1
ATOM 6246 O O . ASP D 1 147 ? -34.353 -16.254 15.785 1.00 57.90 145 ASP D O 1
ATOM 6251 N N . VAL D 1 148 ? -33.298 -14.331 15.310 1.00 56.73 146 VAL D N 1
ATOM 6252 C CA . VAL D 1 148 ? -31.998 -14.808 15.786 1.00 56.62 146 VAL D CA 1
ATOM 6253 C C . VAL D 1 148 ? -31.267 -13.779 16.677 1.00 53.63 146 VAL D C 1
ATOM 6254 O O . VAL D 1 148 ? -31.461 -12.573 16.547 1.00 49.69 146 VAL D O 1
ATOM 6258 N N . SER D 1 149 ? -30.474 -14.285 17.624 1.00 49.53 147 SER D N 1
ATOM 6259 C CA . SER D 1 149 ? -29.659 -13.459 18.548 1.00 45.93 147 SER D CA 1
ATOM 6260 C C . SER D 1 149 ? -28.535 -14.321 19.162 1.00 44.43 147 SER D C 1
ATOM 6261 O O . SER D 1 149 ? -28.584 -15.572 19.103 1.00 40.43 147 SER D O 1
ATOM 6264 N N . VAL D 1 150 ? -27.559 -13.672 19.785 1.00 35.22 148 VAL D N 1
ATOM 6265 C CA . VAL D 1 150 ? -26.439 -14.414 20.397 1.00 34.90 148 VAL D CA 1
ATOM 6266 C C . VAL D 1 150 ? -26.918 -15.478 21.427 1.00 34.78 148 VAL D C 1
ATOM 6267 O O . VAL D 1 150 ? -26.408 -16.590 21.420 1.00 37.76 148 VAL D O 1
ATOM 6271 N N . SER D 1 151 ? -27.892 -15.142 22.279 1.00 35.56 149 SER D N 1
ATOM 6272 C CA . SER D 1 151 ? -28.411 -16.094 23.274 1.00 42.06 149 SER D CA 1
ATOM 6273 C C . SER D 1 151 ? -29.041 -17.354 22.661 1.00 43.82 149 SER D C 1
ATOM 6274 O O . SER D 1 151 ? -29.221 -18.334 23.357 1.00 44.86 149 SER D O 1
ATOM 6277 N N . THR D 1 152 ? -29.423 -17.296 21.390 1.00 45.37 150 THR D N 1
ATOM 6278 C CA . THR D 1 152 ? -30.064 -18.405 20.703 1.00 51.73 150 THR D CA 1
ATOM 6279 C C . THR D 1 152 ? -29.153 -19.137 19.710 1.00 52.25 150 THR D C 1
ATOM 6280 O O . THR D 1 152 ? -29.484 -20.231 19.256 1.00 58.13 150 THR D O 1
ATOM 6284 N N . ALA D 1 153 ? -28.038 -18.539 19.322 1.00 44.25 151 ALA D N 1
ATOM 6285 C CA . ALA D 1 153 ? -27.242 -19.072 18.209 1.00 45.71 151 ALA D CA 1
ATOM 6286 C C . ALA D 1 153 ? -26.172 -20.021 18.715 1.00 46.62 151 ALA D C 1
ATOM 6287 O O . ALA D 1 153 ? -25.847 -20.045 19.906 1.00 46.99 151 ALA D O 1
ATOM 6289 N N . LYS D 1 154 ? -25.580 -20.775 17.801 1.00 47.25 152 LYS D N 1
ATOM 6290 C CA . LYS D 1 154 ? -24.457 -21.631 18.167 1.00 52.94 152 LYS D CA 1
ATOM 6291 C C . LYS D 1 154 ? -23.266 -20.789 18.681 1.00 52.32 152 LYS D C 1
ATOM 6292 O O . LYS D 1 154 ? -22.895 -19.789 18.056 1.00 54.32 152 LYS D O 1
ATOM 6298 N N . PRO D 1 155 ? -22.644 -21.216 19.799 1.00 52.71 153 PRO D N 1
ATOM 6299 C CA . PRO D 1 155 ? -21.495 -20.484 20.378 1.00 51.35 153 PRO D CA 1
ATOM 6300 C C . PRO D 1 155 ? -20.226 -20.403 19.488 1.00 47.47 153 PRO D C 1
ATOM 6301 O O . PRO D 1 155 ? -19.420 -19.477 19.639 1.00 44.62 153 PRO D O 1
ATOM 6305 N N . GLU D 1 156 ? -20.056 -21.374 18.587 1.00 49.10 154 GLU D N 1
ATOM 6306 C CA . GLU D 1 156 ? -18.890 -21.459 17.684 1.00 48.72 154 GLU D CA 1
ATOM 6307 C C . GLU D 1 156 ? -18.699 -20.189 16.831 1.00 42.78 154 GLU D C 1
ATOM 6308 O O . GLU D 1 156 ? -17.577 -19.854 16.462 1.00 33.61 154 GLU D O 1
ATOM 6314 N N . ILE D 1 157 ? -19.806 -19.534 16.488 1.00 39.34 155 ILE D N 1
ATOM 6315 C CA . ILE D 1 157 ? -19.774 -18.304 15.656 1.00 43.67 155 ILE D CA 1
ATOM 6316 C C . ILE D 1 157 ? -18.757 -17.289 16.234 1.00 40.01 155 ILE D C 1
ATOM 6317 O O . ILE D 1 157 ? -17.809 -16.894 15.569 1.00 35.97 155 ILE D O 1
ATOM 6322 N N . ILE D 1 158 ? -18.914 -16.955 17.506 1.00 36.77 156 ILE D N 1
ATOM 6323 C CA . ILE D 1 158 ? -17.998 -16.027 18.200 1.00 37.31 156 ILE D CA 1
ATOM 6324 C C . ILE D 1 158 ? -16.690 -16.672 18.656 1.00 37.92 156 ILE D C 1
ATOM 6325 O O . ILE D 1 158 ? -15.609 -16.054 18.548 1.00 32.05 156 ILE D O 1
ATOM 6330 N N . GLU D 1 159 ? -16.766 -17.922 19.124 1.00 35.79 157 GLU D N 1
ATOM 6331 C CA . GLU D 1 159 ? -15.560 -18.624 19.589 1.00 39.33 157 GLU D CA 1
ATOM 6332 C C . GLU D 1 159 ? -14.483 -18.745 18.501 1.00 33.07 157 GLU D C 1
ATOM 6333 O O . GLU D 1 159 ? -13.299 -18.557 18.786 1.00 34.67 157 GLU D O 1
ATOM 6339 N N . ASP D 1 160 ? -14.879 -19.033 17.265 1.00 34.95 158 ASP D N 1
ATOM 6340 C CA . ASP D 1 160 ? -13.884 -19.097 16.149 1.00 35.79 158 ASP D CA 1
ATOM 6341 C C . ASP D 1 160 ? -13.069 -17.821 15.975 1.00 38.29 158 ASP D C 1
ATOM 6342 O O . ASP D 1 160 ? -11.863 -17.882 15.758 1.00 33.14 158 ASP D O 1
ATOM 6347 N N . ILE D 1 161 ? -13.711 -16.648 16.068 1.00 32.53 159 ILE D N 1
ATOM 6348 C CA . ILE D 1 161 ? -12.975 -15.368 15.883 1.00 33.27 159 ILE D CA 1
ATOM 6349 C C . ILE D 1 161 ? -12.090 -15.026 17.077 1.00 29.09 159 ILE D C 1
ATOM 6350 O O . ILE D 1 161 ? -10.947 -14.540 16.928 1.00 32.46 159 ILE D O 1
ATOM 6355 N N . VAL D 1 162 ? -12.590 -15.281 18.295 1.00 31.68 160 VAL D N 1
ATOM 6356 C CA . VAL D 1 162 ? -11.780 -15.090 19.491 1.00 31.70 160 VAL D CA 1
ATOM 6357 C C . VAL D 1 162 ? -10.506 -15.956 19.402 1.00 35.42 160 VAL D C 1
ATOM 6358 O O . VAL D 1 162 ? -9.387 -15.527 19.773 1.00 33.76 160 VAL D O 1
ATOM 6362 N N . LYS D 1 163 ? -10.690 -17.189 18.947 1.00 37.08 161 LYS D N 1
ATOM 6363 C CA . LYS D 1 163 ? -9.558 -18.147 18.799 1.00 41.66 161 LYS D CA 1
ATOM 6364 C C . LYS D 1 163 ? -8.495 -17.639 17.805 1.00 39.04 161 LYS D C 1
ATOM 6365 O O . LYS D 1 163 ? -7.316 -17.613 18.122 1.00 37.92 161 LYS D O 1
ATOM 6371 N N . ILE D 1 164 ? -8.926 -17.124 16.654 1.00 38.84 162 ILE D N 1
ATOM 6372 C CA . ILE D 1 164 ? -8.004 -16.448 15.720 1.00 36.14 162 ILE D CA 1
ATOM 6373 C C . ILE D 1 164 ? -7.119 -15.372 16.384 1.00 36.03 162 ILE D C 1
ATOM 6374 O O . ILE D 1 164 ? -5.936 -15.254 16.051 1.00 40.17 162 ILE D O 1
ATOM 6379 N N . TYR D 1 165 ? -7.687 -14.555 17.284 1.00 36.53 163 TYR D N 1
ATOM 6380 C CA . TYR D 1 165 ? -6.967 -13.434 17.878 1.00 32.38 163 TYR D CA 1
ATOM 6381 C C . TYR D 1 165 ? -6.358 -13.732 19.257 1.00 38.71 163 TYR D C 1
ATOM 6382 O O . TYR D 1 165 ? -5.734 -12.868 19.857 1.00 33.66 163 TYR D O 1
ATOM 6391 N N . GLU D 1 166 ? -6.465 -14.981 19.716 1.00 44.58 164 GLU D N 1
ATOM 6392 C CA . GLU D 1 166 ? -5.839 -15.423 20.982 1.00 49.49 164 GLU D CA 1
ATOM 6393 C C . GLU D 1 166 ? -4.334 -15.088 20.995 1.00 47.25 164 GLU D C 1
ATOM 6394 O O . GLU D 1 166 ? -3.623 -15.365 20.033 1.00 41.68 164 GLU D O 1
ATOM 6400 N N . GLY D 1 167 ? -3.874 -14.412 22.044 1.00 49.64 165 GLY D N 1
ATOM 6401 C CA . GLY D 1 167 ? -2.474 -14.035 22.158 1.00 53.13 165 GLY D CA 1
ATOM 6402 C C . GLY D 1 167 ? -2.015 -12.812 21.384 1.00 52.80 165 GLY D C 1
ATOM 6403 O O . GLY D 1 167 ? -0.842 -12.459 21.469 1.00 53.63 165 GLY D O 1
ATOM 6404 N N . THR D 1 168 ? -2.918 -12.148 20.659 1.00 47.35 166 THR D N 1
ATOM 6405 C CA . THR D 1 168 ? -2.605 -10.853 20.023 1.00 44.85 166 THR D CA 1
ATOM 6406 C C . THR D 1 168 ? -3.058 -9.715 20.923 1.00 43.32 166 THR D C 1
ATOM 6407 O O . THR D 1 168 ? -3.715 -9.935 21.934 1.00 40.60 166 THR D O 1
ATOM 6411 N N . GLY D 1 169 ? -2.719 -8.480 20.572 1.00 42.36 167 GLY D N 1
ATOM 6412 C CA . GLY D 1 169 ? -3.284 -7.325 21.292 1.00 40.73 167 GLY D CA 1
ATOM 6413 C C . GLY D 1 169 ? -4.706 -6.877 20.849 1.00 37.24 167 GLY D C 1
ATOM 6414 O O . GLY D 1 169 ? -5.228 -5.881 21.360 1.00 41.17 167 GLY D O 1
ATOM 6415 N N . THR D 1 170 ? -5.343 -7.606 19.947 1.00 38.36 168 THR D N 1
ATOM 6416 C CA . THR D 1 170 ? -6.657 -7.219 19.364 1.00 38.02 168 THR D CA 1
ATOM 6417 C C . THR D 1 170 ? -7.877 -7.646 20.226 1.00 39.93 168 THR D C 1
ATOM 6418 O O . THR D 1 170 ? -7.987 -8.822 20.558 1.00 41.53 168 THR D O 1
ATOM 6422 N N . SER D 1 171 ? -8.796 -6.727 20.546 1.00 36.13 169 SER D N 1
ATOM 6423 C CA . SER D 1 171 ? -10.099 -7.057 21.243 1.00 32.50 169 SER D CA 1
ATOM 6424 C C . SER D 1 171 ? -11.236 -7.282 20.273 1.00 35.77 169 SER D C 1
ATOM 6425 O O . SER D 1 171 ? -11.407 -6.507 19.324 1.00 30.51 169 SER D O 1
ATOM 6428 N N . VAL D 1 172 ? -12.080 -8.267 20.563 1.00 31.28 170 VAL D N 1
ATOM 6429 C CA . VAL D 1 172 ? -13.193 -8.608 19.712 1.00 29.10 170 VAL D CA 1
ATOM 6430 C C . VAL D 1 172 ? -14.510 -8.039 20.261 1.00 27.38 170 VAL D C 1
ATOM 6431 O O . VAL D 1 172 ? -14.855 -8.282 21.423 1.00 27.72 170 VAL D O 1
ATOM 6435 N N . LEU D 1 173 ? -15.258 -7.323 19.408 1.00 23.82 171 LEU D N 1
ATOM 6436 C CA . LEU D 1 173 ? -16.594 -6.793 19.747 1.00 23.98 171 LEU D CA 1
ATOM 6437 C C . LEU D 1 173 ? -17.632 -7.479 18.878 1.00 25.43 171 LEU D C 1
ATOM 6438 O O . LEU D 1 173 ? -17.370 -7.815 17.718 1.00 25.52 171 LEU D O 1
ATOM 6443 N N . VAL D 1 174 ? -18.831 -7.653 19.427 1.00 25.24 172 VAL D N 1
ATOM 6444 C CA . VAL D 1 174 ? -19.949 -8.259 18.716 1.00 25.75 172 VAL D CA 1
ATOM 6445 C C . VAL D 1 174 ? -20.880 -7.178 18.166 1.00 26.46 172 VAL D C 1
ATOM 6446 O O . VAL D 1 174 ? -21.401 -6.348 18.933 1.00 23.50 172 VAL D O 1
ATOM 6450 N N . GLY D 1 175 ? -21.048 -7.177 16.840 1.00 27.39 173 GLY D N 1
ATOM 6451 C CA . GLY D 1 175 ? -21.807 -6.147 16.115 1.00 30.91 173 GLY D CA 1
ATOM 6452 C C . GLY D 1 175 ? -23.053 -6.594 15.370 1.00 33.68 173 GLY D C 1
ATOM 6453 O O . GLY D 1 175 ? -23.587 -5.824 14.536 1.00 31.39 173 GLY D O 1
ATOM 6454 N N . ALA D 1 176 ? -23.541 -7.796 15.662 1.00 33.04 174 ALA D N 1
ATOM 6455 C CA . ALA D 1 176 ? -24.881 -8.258 15.218 1.00 35.19 174 ALA D CA 1
ATOM 6456 C C . ALA D 1 176 ? -25.485 -9.213 16.235 1.00 32.31 174 ALA D C 1
ATOM 6457 O O . ALA D 1 176 ? -24.747 -9.835 17.016 1.00 36.75 174 ALA D O 1
ATOM 6459 N N . GLY D 1 177 ? -26.820 -9.321 16.281 1.00 30.05 175 GLY D N 1
ATOM 6460 C CA . GLY D 1 177 ? -27.481 -10.240 17.229 1.00 30.08 175 GLY D CA 1
ATOM 6461 C C . GLY D 1 177 ? -27.518 -9.814 18.699 1.00 32.41 175 GLY D C 1
ATOM 6462 O O . GLY D 1 177 ? -27.799 -10.643 19.613 1.00 28.11 175 GLY D O 1
ATOM 6463 N N . ILE D 1 178 ? -27.257 -8.527 18.952 1.00 29.55 176 ILE D N 1
ATOM 6464 C CA . ILE D 1 178 ? -27.345 -7.946 20.312 1.00 30.76 176 ILE D CA 1
ATOM 6465 C C . ILE D 1 178 ? -28.708 -7.240 20.500 1.00 33.63 176 ILE D C 1
ATOM 6466 O O . ILE D 1 178 ? -28.916 -6.115 20.003 1.00 34.24 176 ILE D O 1
ATOM 6471 N N . LYS D 1 179 ? -29.628 -7.883 21.194 1.00 31.59 177 LYS D N 1
ATOM 6472 C CA . LYS D 1 179 ? -30.957 -7.302 21.460 1.00 36.21 177 LYS D CA 1
ATOM 6473 C C . LYS D 1 179 ? -31.246 -7.046 22.949 1.00 34.51 177 LYS D C 1
ATOM 6474 O O . LYS D 1 179 ? -32.006 -6.147 23.258 1.00 32.29 177 LYS D O 1
ATOM 6480 N N . THR D 1 180 ? -30.613 -7.799 23.869 1.00 32.03 178 THR D N 1
ATOM 6481 C CA . THR D 1 180 ? -30.860 -7.658 25.320 1.00 29.38 178 THR D CA 1
ATOM 6482 C C . THR D 1 180 ? -29.550 -7.758 26.094 1.00 28.88 178 THR D C 1
ATOM 6483 O O . THR D 1 180 ? -28.544 -8.166 25.548 1.00 25.50 178 THR D O 1
ATOM 6487 N N . GLY D 1 181 ? -29.625 -7.469 27.392 1.00 28.28 179 GLY D N 1
ATOM 6488 C CA . GLY D 1 181 ? -28.515 -7.713 28.336 1.00 29.78 179 GLY D CA 1
ATOM 6489 C C . GLY D 1 181 ? -28.005 -9.136 28.380 1.00 29.79 179 GLY D C 1
ATOM 6490 O O . GLY D 1 181 ? -26.803 -9.379 28.568 1.00 27.63 179 GLY D O 1
ATOM 6491 N N . GLU D 1 182 ? -28.907 -10.100 28.232 1.00 30.17 180 GLU D N 1
ATOM 6492 C CA . GLU D 1 182 ? -28.503 -11.532 28.196 1.00 33.78 180 GLU D CA 1
ATOM 6493 C C . GLU D 1 182 ? -27.594 -11.833 27.031 1.00 33.15 180 GLU D C 1
ATOM 6494 O O . GLU D 1 182 ? -26.575 -12.553 27.187 1.00 28.68 180 GLU D O 1
ATOM 6500 N N . ASP D 1 183 ? -27.891 -11.235 25.862 1.00 30.82 181 ASP D N 1
ATOM 6501 C CA . ASP D 1 183 ? -26.966 -11.382 24.699 1.00 27.70 181 ASP D CA 1
ATOM 6502 C C . ASP D 1 183 ? -25.584 -10.781 24.978 1.00 23.70 181 ASP D C 1
ATOM 6503 O O . ASP D 1 183 ? -24.570 -11.348 24.528 1.00 26.37 181 ASP D O 1
ATOM 6508 N N . VAL D 1 184 ? -25.545 -9.624 25.642 1.00 23.45 182 VAL D N 1
ATOM 6509 C CA . VAL D 1 184 ? -24.249 -8.950 25.981 1.00 23.91 182 VAL D CA 1
ATOM 6510 C C . VAL D 1 184 ? -23.427 -9.854 26.967 1.00 24.86 182 VAL D C 1
ATOM 6511 O O . VAL D 1 184 ? -22.216 -10.105 26.776 1.00 23.08 182 VAL D O 1
ATOM 6515 N N . ARG D 1 185 ? -24.082 -10.309 28.031 1.00 24.17 183 ARG D N 1
ATOM 6516 C CA . ARG D 1 185 ? -23.375 -11.120 29.071 1.00 26.49 183 ARG D CA 1
ATOM 6517 C C . ARG D 1 185 ? -22.894 -12.486 28.489 1.00 26.50 183 ARG D C 1
ATOM 6518 O O . ARG D 1 185 ? -21.744 -12.920 28.770 1.00 23.97 183 ARG D O 1
ATOM 6526 N N . ARG D 1 186 ? -23.687 -13.103 27.593 1.00 26.31 184 ARG D N 1
ATOM 6527 C CA . ARG D 1 186 ? -23.249 -14.339 26.941 1.00 27.50 184 ARG D CA 1
ATOM 6528 C C . ARG D 1 186 ? -22.020 -14.125 25.998 1.00 25.68 184 ARG D C 1
ATOM 6529 O O . ARG D 1 186 ? -21.046 -14.920 26.013 1.00 27.04 184 ARG D O 1
ATOM 6537 N N . SER D 1 187 ? -22.014 -13.017 25.234 1.00 24.79 185 SER D N 1
ATOM 6538 C CA . SER D 1 187 ? -20.864 -12.627 24.424 1.00 25.10 185 SER D CA 1
ATOM 6539 C C . SER D 1 187 ? -19.557 -12.502 25.208 1.00 23.83 185 SER D C 1
ATOM 6540 O O . SER D 1 187 ? -18.519 -12.975 24.767 1.00 24.23 185 SER D O 1
ATOM 6543 N N . ILE D 1 188 ? -19.618 -11.824 26.356 1.00 24.02 186 ILE D N 1
ATOM 6544 C CA . ILE D 1 188 ? -18.450 -11.677 27.227 1.00 23.95 186 ILE D CA 1
ATOM 6545 C C . ILE D 1 188 ? -18.009 -13.045 27.748 1.00 23.70 186 ILE D C 1
ATOM 6546 O O . ILE D 1 188 ? -16.806 -13.350 27.789 1.00 24.05 186 ILE D O 1
ATOM 6551 N N . GLY D 1 189 ? -18.969 -13.874 28.098 1.00 22.57 187 GLY D N 1
ATOM 6552 C CA . GLY D 1 189 ? -18.656 -15.304 28.542 1.00 23.59 187 GLY D CA 1
ATOM 6553 C C . GLY D 1 189 ? -17.891 -16.063 27.459 1.00 27.11 187 GLY D C 1
ATOM 6554 O O . GLY D 1 189 ? -17.012 -16.879 27.759 1.00 30.31 187 GLY D O 1
ATOM 6555 N N . LEU D 1 190 ? -18.239 -15.830 26.185 1.00 26.87 188 LEU D N 1
ATOM 6556 C CA . LEU D 1 190 ? -17.539 -16.453 25.062 1.00 29.89 188 LEU D CA 1
ATOM 6557 C C . LEU D 1 190 ? -16.187 -15.835 24.649 1.00 29.56 188 LEU D C 1
ATOM 6558 O O . LEU D 1 190 ? -15.614 -16.305 23.673 1.00 31.43 188 LEU D O 1
ATOM 6563 N N . GLY D 1 191 ? -15.739 -14.773 25.311 1.00 26.81 189 GLY D N 1
ATOM 6564 C CA . GLY D 1 191 ? -14.428 -14.170 25.055 1.00 25.16 189 GLY D CA 1
ATOM 6565 C C . GLY D 1 191 ? -14.424 -12.775 24.406 1.00 26.49 189 GLY D C 1
ATOM 6566 O O . GLY D 1 191 ? -13.358 -12.176 24.220 1.00 25.13 189 GLY D O 1
ATOM 6567 N N . ALA D 1 192 ? -15.588 -12.267 24.035 1.00 24.54 190 ALA D N 1
ATOM 6568 C CA . ALA D 1 192 ? -15.667 -10.866 23.536 1.00 23.97 190 ALA D CA 1
ATOM 6569 C C . ALA D 1 192 ? -15.422 -9.811 24.619 1.00 23.72 190 ALA D C 1
ATOM 6570 O O . ALA D 1 192 ? -15.623 -10.075 25.808 1.00 24.14 190 ALA D O 1
ATOM 6572 N N . ARG D 1 193 ? -14.982 -8.623 24.226 1.00 23.14 191 ARG D N 1
ATOM 6573 C CA . ARG D 1 193 ? -14.751 -7.530 25.156 1.00 24.20 191 ARG D CA 1
ATOM 6574 C C . ARG D 1 193 ? -15.750 -6.357 25.032 1.00 24.63 191 ARG D C 1
ATOM 6575 O O . ARG D 1 193 ? -15.552 -5.332 25.661 1.00 25.42 191 ARG D O 1
ATOM 6583 N N . GLY D 1 194 ? -16.864 -6.557 24.324 1.00 25.50 192 GLY D N 1
ATOM 6584 C CA . GLY D 1 194 ? -17.905 -5.494 24.207 1.00 24.65 192 GLY D CA 1
ATOM 6585 C C . GLY D 1 194 ? -18.760 -5.642 22.946 1.00 23.53 192 GLY D C 1
ATOM 6586 O O . GLY D 1 194 ? -18.810 -6.737 22.330 1.00 22.33 192 GLY D O 1
ATOM 6587 N N . ILE D 1 195 ? -19.405 -4.529 22.553 1.00 20.41 193 ILE D N 1
ATOM 6588 C CA . ILE D 1 195 ? -20.455 -4.526 21.566 1.00 20.15 193 ILE D CA 1
ATOM 6589 C C . ILE D 1 195 ? -20.387 -3.281 20.677 1.00 21.65 193 ILE D C 1
ATOM 6590 O O . ILE D 1 195 ? -19.894 -2.195 21.129 1.00 22.33 193 ILE D O 1
ATOM 6595 N N . LEU D 1 196 ? -20.970 -3.409 19.484 1.00 22.65 194 LEU D N 1
ATOM 6596 C CA . LEU D 1 196 ? -21.255 -2.246 18.573 1.00 24.82 194 LEU D CA 1
ATOM 6597 C C . LEU D 1 196 ? -22.724 -2.288 18.215 1.00 24.91 194 LEU D C 1
ATOM 6598 O O . LEU D 1 196 ? -23.182 -3.310 17.669 1.00 21.72 194 LEU D O 1
ATOM 6603 N N . VAL D 1 197 ? -23.489 -1.255 18.599 1.00 22.88 195 VAL D N 1
ATOM 6604 C CA . VAL D 1 197 ? -24.961 -1.236 18.418 1.00 23.36 195 VAL D CA 1
ATOM 6605 C C . VAL D 1 197 ? -25.395 0.061 17.749 1.00 25.16 195 VAL D C 1
ATOM 6606 O O . VAL D 1 197 ? -24.564 0.995 17.637 1.00 22.42 195 VAL D O 1
ATOM 6610 N N . ALA D 1 198 ? -26.660 0.117 17.281 1.00 23.43 196 ALA D N 1
ATOM 6611 C CA . ALA D 1 198 ? -27.186 1.286 16.530 1.00 21.71 196 ALA D CA 1
ATOM 6612 C C . ALA D 1 198 ? -28.720 1.472 16.715 1.00 20.08 196 ALA D C 1
ATOM 6613 O O . ALA D 1 198 ? -29.132 2.086 17.727 1.00 20.18 196 ALA D O 1
ATOM 6615 N N . SER D 1 199 ? -29.548 0.982 15.782 1.00 21.60 197 SER D N 1
ATOM 6616 C CA . SER D 1 199 ? -31.026 1.286 15.850 1.00 26.02 197 SER D CA 1
ATOM 6617 C C . SER D 1 199 ? -31.739 0.865 17.166 1.00 27.98 197 SER D C 1
ATOM 6618 O O . SER D 1 199 ? -32.663 1.550 17.624 1.00 26.20 197 SER D O 1
ATOM 6621 N N . GLY D 1 200 ? -31.264 -0.207 17.794 1.00 29.93 198 GLY D N 1
ATOM 6622 C CA . GLY D 1 200 ? -31.802 -0.667 19.094 1.00 30.24 198 GLY D CA 1
ATOM 6623 C C . GLY D 1 200 ? -31.758 0.390 20.179 1.00 30.15 198 GLY D C 1
ATOM 6624 O O . GLY D 1 200 ? -32.649 0.408 21.060 1.00 29.36 198 GLY D O 1
ATOM 6625 N N . VAL D 1 201 ? -30.762 1.293 20.121 1.00 26.36 199 VAL D N 1
ATOM 6626 C CA . VAL D 1 201 ? -30.716 2.481 20.983 1.00 26.20 199 VAL D CA 1
ATOM 6627 C C . VAL D 1 201 ? -31.304 3.725 20.305 1.00 26.76 199 VAL D C 1
ATOM 6628 O O . VAL D 1 201 ? -32.161 4.425 20.875 1.00 25.62 199 VAL D O 1
ATOM 6632 N N . VAL D 1 202 ? -30.848 4.025 19.090 1.00 26.21 200 VAL D N 1
ATOM 6633 C CA . VAL D 1 202 ? -31.172 5.313 18.446 1.00 26.03 200 VAL D CA 1
ATOM 6634 C C . VAL D 1 202 ? -32.679 5.462 18.113 1.00 29.02 200 VAL D C 1
ATOM 6635 O O . VAL D 1 202 ? -33.258 6.552 18.263 1.00 29.74 200 VAL D O 1
ATOM 6639 N N . LYS D 1 203 ? -33.305 4.399 17.675 1.00 30.19 201 LYS D N 1
ATOM 6640 C CA . LYS D 1 203 ? -34.753 4.440 17.328 1.00 33.64 201 LYS D CA 1
ATOM 6641 C C . LYS D 1 203 ? -35.698 3.976 18.447 1.00 39.33 201 LYS D C 1
ATOM 6642 O O . LYS D 1 203 ? -36.896 3.839 18.225 1.00 40.63 201 LYS D O 1
ATOM 6648 N N . SER D 1 204 ? -35.179 3.812 19.658 1.00 34.88 202 SER D N 1
ATOM 6649 C CA . SER D 1 204 ? -36.002 3.515 20.843 1.00 40.05 202 SER D CA 1
ATOM 6650 C C . SER D 1 204 ? -36.916 4.688 21.271 1.00 39.42 202 SER D C 1
ATOM 6651 O O . SER D 1 204 ? -36.540 5.863 21.184 1.00 39.20 202 SER D O 1
ATOM 6654 N N . ALA D 1 205 ? -38.083 4.353 21.826 1.00 41.34 203 ALA D N 1
ATOM 6655 C CA . ALA D 1 205 ? -38.912 5.353 22.523 1.00 38.89 203 ALA D CA 1
ATOM 6656 C C . ALA D 1 205 ? -38.210 5.973 23.737 1.00 38.43 203 ALA D C 1
ATOM 6657 O O . ALA D 1 205 ? -38.546 7.070 24.104 1.00 38.77 203 ALA D O 1
ATOM 6659 N N . ASP D 1 206 ? -37.235 5.280 24.354 1.00 37.14 204 ASP D N 1
ATOM 6660 C CA . ASP D 1 206 ? -36.424 5.835 25.478 1.00 33.69 204 ASP D CA 1
ATOM 6661 C C . ASP D 1 206 ? -34.946 5.384 25.304 1.00 34.16 204 ASP D C 1
ATOM 6662 O O . ASP D 1 206 ? -34.546 4.303 25.817 1.00 30.40 204 ASP D O 1
ATOM 6667 N N . PRO D 1 207 ? -34.150 6.170 24.555 1.00 31.41 205 PRO D N 1
ATOM 6668 C CA . PRO D 1 207 ? -32.778 5.705 24.240 1.00 30.77 205 PRO D CA 1
ATOM 6669 C C . PRO D 1 207 ? -31.915 5.431 25.473 1.00 29.63 205 PRO D C 1
ATOM 6670 O O . PRO D 1 207 ? -31.166 4.453 25.483 1.00 27.50 205 PRO D O 1
ATOM 6674 N N . THR D 1 208 ? -32.010 6.302 26.482 1.00 31.06 206 THR D N 1
ATOM 6675 C CA . THR D 1 208 ? -31.253 6.184 27.729 1.00 34.24 206 THR D CA 1
ATOM 6676 C C . THR D 1 208 ? -31.508 4.838 28.439 1.00 32.92 206 THR D C 1
ATOM 6677 O O . THR D 1 208 ? -30.572 4.122 28.798 1.00 29.59 206 THR D O 1
ATOM 6681 N N . LYS D 1 209 ? -32.775 4.476 28.582 1.00 30.73 207 LYS D N 1
ATOM 6682 C CA . LYS D 1 209 ? -33.165 3.232 29.216 1.00 32.66 207 LYS D CA 1
ATOM 6683 C C . LYS D 1 209 ? -32.772 1.974 28.389 1.00 28.78 207 LYS D C 1
ATOM 6684 O O . LYS D 1 209 ? -32.310 0.978 28.956 1.00 30.41 207 LYS D O 1
ATOM 6690 N N . SER D 1 210 ? -32.896 2.025 27.062 1.00 25.75 208 SER D N 1
ATOM 6691 C CA . SER D 1 210 ? -32.456 0.969 26.201 1.00 26.75 208 SER D CA 1
ATOM 6692 C C . SER D 1 210 ? -30.944 0.706 26.314 1.00 25.73 208 SER D C 1
ATOM 6693 O O . SER D 1 210 ? -30.551 -0.453 26.402 1.00 27.09 208 SER D O 1
ATOM 6696 N N . LEU D 1 211 ? -30.108 1.747 26.293 1.00 25.75 209 LEU D N 1
ATOM 6697 C CA . LEU D 1 211 ? -28.642 1.539 26.479 1.00 25.31 209 LEU D CA 1
ATOM 6698 C C . LEU D 1 211 ? -28.323 0.959 27.904 1.00 27.76 209 LEU D C 1
ATOM 6699 O O . LEU D 1 211 ? -27.519 0.011 28.043 1.00 31.23 209 LEU D O 1
ATOM 6704 N N . ASN D 1 212 ? -28.990 1.494 28.932 1.00 29.51 210 ASN D N 1
ATOM 6705 C CA . ASN D 1 212 ? -28.773 1.027 30.309 1.00 31.61 210 ASN D CA 1
ATOM 6706 C C . ASN D 1 212 ? -29.111 -0.453 30.482 1.00 31.39 210 ASN D C 1
ATOM 6707 O O . ASN D 1 212 ? -28.397 -1.178 31.165 1.00 35.33 210 ASN D O 1
ATOM 6712 N N . SER D 1 213 ? -30.127 -0.919 29.792 1.00 30.85 211 SER D N 1
ATOM 6713 C CA . SER D 1 213 ? -30.453 -2.318 29.855 1.00 37.21 211 SER D CA 1
ATOM 6714 C C . SER D 1 213 ? -29.389 -3.220 29.255 1.00 38.95 211 SER D C 1
ATOM 6715 O O . SER D 1 213 ? -29.268 -4.369 29.672 1.00 33.94 211 SER D O 1
ATOM 6718 N N . LEU D 1 214 ? -28.744 -2.773 28.181 1.00 32.61 212 LEU D N 1
ATOM 6719 C CA . LEU D 1 214 ? -27.708 -3.579 27.551 1.00 31.41 212 LEU D CA 1
ATOM 6720 C C . LEU D 1 214 ? -26.442 -3.665 28.413 1.00 28.60 212 LEU D C 1
ATOM 6721 O O . LEU D 1 214 ? -25.810 -4.722 28.447 1.00 30.11 212 LEU D O 1
ATOM 6726 N N . ILE D 1 215 ? -26.068 -2.563 29.064 1.00 27.71 213 ILE D N 1
ATOM 6727 C CA . ILE D 1 215 ? -24.776 -2.507 29.806 1.00 28.77 213 ILE D CA 1
ATOM 6728 C C . ILE D 1 215 ? -24.854 -2.702 31.353 1.00 33.17 213 ILE D C 1
ATOM 6729 O O . ILE D 1 215 ? -23.836 -2.649 32.028 1.00 31.74 213 ILE D O 1
ATOM 6734 N N . GLU D 1 216 ? -26.048 -2.898 31.894 1.00 35.23 214 GLU D N 1
ATOM 6735 C CA . GLU D 1 216 ? -26.273 -3.208 33.325 1.00 42.42 214 GLU D CA 1
ATOM 6736 C C . GLU D 1 216 ? -25.583 -4.483 33.773 1.00 37.33 214 GLU D C 1
ATOM 6737 O O . GLU D 1 216 ? -25.858 -5.550 33.206 1.00 35.42 214 GLU D O 1
ATOM 6743 N N . LEU D 1 217 ? -24.730 -4.383 34.805 1.00 36.66 215 LEU D N 1
ATOM 6744 C CA . LEU D 1 217 ? -24.040 -5.557 35.365 1.00 37.13 215 LEU D CA 1
ATOM 6745 C C . LEU D 1 217 ? -24.461 -6.012 36.804 1.00 44.46 215 LEU D C 1
ATOM 6746 O O . LEU D 1 217 ? -24.015 -7.071 37.259 1.00 46.90 215 LEU D O 1
ATOM 6751 N N . LYS D 1 218 ? -25.325 -5.272 37.487 1.00 46.85 216 LYS D N 1
ATOM 6752 C CA . LYS D 1 218 ? -25.782 -5.605 38.872 1.00 55.50 216 LYS D CA 1
ATOM 6753 C C . LYS D 1 218 ? -24.634 -5.737 39.867 1.00 56.89 216 LYS D C 1
ATOM 6754 O O . LYS D 1 218 ? -24.438 -6.787 40.477 1.00 51.89 216 LYS D O 1
ATOM 6760 N N . LEU D 1 219 ? -23.882 -4.650 40.003 1.00 55.38 217 LEU D N 1
ATOM 6761 C CA . LEU D 1 219 ? -22.752 -4.563 40.918 1.00 54.98 217 LEU D CA 1
ATOM 6762 C C . LEU D 1 219 ? -23.206 -4.133 42.310 1.00 56.41 217 LEU D C 1
ATOM 6763 O O . LEU D 1 219 ? -24.202 -3.429 42.436 1.00 56.66 217 LEU D O 1
ATOM 6768 N N . GLU D 1 220 ? -22.477 -4.564 43.344 1.00 54.35 218 GLU D N 1
ATOM 6769 C CA . GLU D 1 220 ? -22.616 -4.006 44.714 1.00 53.19 218 GLU D CA 1
ATOM 6770 C C . GLU D 1 220 ? -21.580 -2.913 44.917 1.00 60.79 218 GLU D C 1
ATOM 6771 O O . GLU D 1 220 ? -20.469 -3.004 44.372 1.00 55.46 218 GLU D O 1
ATOM 6777 N N . HIS D 1 221 ? -21.946 -1.890 45.691 1.00 61.40 219 HIS D N 1
ATOM 6778 C CA . HIS D 1 221 ? -21.044 -0.793 46.040 1.00 67.77 219 HIS D CA 1
ATOM 6779 C C . HIS D 1 221 ? -20.994 -0.714 47.563 1.00 63.07 219 HIS D C 1
ATOM 6780 O O . HIS D 1 221 ? -21.925 -1.150 48.231 1.00 62.76 219 HIS D O 1
ATOM 6787 N N . HIS D 1 222 ? -19.920 -0.128 48.089 1.00 63.03 220 HIS D N 1
ATOM 6788 C CA . HIS D 1 222 ? -19.605 -0.154 49.523 1.00 71.21 220 HIS D CA 1
ATOM 6789 C C . HIS D 1 222 ? -20.586 0.665 50.365 1.00 69.94 220 HIS D C 1
ATOM 6790 O O . HIS D 1 222 ? -20.921 1.783 50.003 1.00 72.53 220 HIS D O 1
#

Solvent-accessible surface area: 37886 Å² total; per-residue (Å²): 134,29,16,1,0,0,2,0,25,0,16,150,68,0,8,8,52,55,2,46,98,20,1,33,144,5,111,43,40,93,58,104,9,53,17,1,0,0,1,0,7,6,2,0,16,52,0,26,150,26,32,14,22,107,12,0,0,1,5,1,26,26,59,63,34,18,42,70,0,4,29,5,0,0,34,3,0,68,99,34,53,4,73,0,0,0,0,7,10,68,54,59,123,31,86,88,99,55,2,25,87,1,6,124,44,3,86,174,64,137,6,25,1,0,0,0,2,55,51,40,98,14,0,129,94,3,93,132,58,135,2,67,31,0,0,14,20,7,188,91,3,110,34,80,129,38,13,4,39,109,25,137,42,88,25,6,75,81,0,38,135,36,8,118,87,48,84,17,32,7,0,1,19,14,12,24,107,70,10,100,2,0,116,105,0,34,68,23,35,2,97,0,0,12,17,18,55,62,0,2,107,32,118,64,30,24,140,31,2,74,59,15,21,118,119,139,27,16,1,0,0,1,0,25,0,17,152,68,0,7,10,51,54,3,43,107,19,1,41,147,5,110,43,39,93,57,108,9,54,16,0,0,0,0,1,7,6,1,0,15,52,0,26,147,27,32,13,23,105,12,0,0,2,5,2,26,26,58,64,31,17,40,73,0,4,30,6,0,0,34,1,0,68,99,33,54,4,71,0,0,0,0,7,9,70,54,59,123,30,86,88,100,56,3,25,89,1,6,120,44,3,83,172,62,137,6,27,1,0,0,0,1,53,53,41,97,15,0,129,94,3,92,130,55,137,2,67,33,0,0,15,20,7,188,92,3,109,37,76,147,48,13,5,42,107,26,133,42,87,24,5,76,79,0,38,142,35,7,114,88,49,85,17,31,8,0,0,19,13,11,25,106,69,11,98,2,0,112,102,0,33,67,22,36,2,97,0,0,10,18,17,54,60,0,2,108,34,119,59,25,22,143,33,2,74,60,17,21,116,120,139,50,12,0,0,0,2,0,24,0,14,144,73,1,4,5,82,45,8,74,141,5,22,129,102,14,146,42,74,146,36,116,10,53,16,1,0,0,0,1,6,6,1,0,23,42,1,12,33,33,16,96,30,97,11,0,0,2,4,2,25,26,60,64,33,18,41,70,0,4,29,5,0,0,32,3,0,69,93,7,27,4,68,0,0,0,0,7,10,68,54,58,112,31,86,88,94,55,3,25,88,1,6,123,44,3,73,166,58,135,6,24,0,0,0,0,2,67,61,30,99,13,0,114,96,4,104,133,54,130,2,67,33,0,0,16,21,7,148,99,4,83,38,84,142,32,15,3,53,101,17,136,42,87,25,6,75,77,0,37,138,17,7,120,87,61,85,19,31,7,0,1,20,15,11,24,106,63,6,108,2,0,103,90,1,36,69,34,35,2,104,1,1,12,16,17,57,59,0,3,112,32,117,59,10,46,140,31,4,75,68,14,23,92,49,180,96,167,154,241,138,51,12,0,0,0,2,0,24,0,14,141,72,0,4,5,81,46,8,73,146,4,22,132,106,13,146,42,74,148,35,118,10,54,18,1,0,0,1,1,6,5,1,0,24,43,0,11,35,31,16,94,30,99,11,0,0,1,5,1,26,25,59,63,37,18,42,70,0,4,28,5,0,0,33,3,0,71,92,7,27,4,69,0,0,0,0,6,10,52,54,59,106,30,86,86,95,56,3,24,89,1,5,123,45,4,74,166,58,133,6,24,1,0,0,0,0,33,63,30,98,14,0,114,94,3,102,132,54,132,2,68,35,0,0,14,15,7,174,100,3,100,38,83,143,31,15,3,53,101,16,137,43,87,25,6,74,78,1,39,140,17,7,123,87,60,85,18,31,7,0,1,19,14,11,25,105,62,5,107,3,0,106,88,0,37,70,33,35,2,102,1,1,11,14,17,54,59,0,3,111,32,118,69,11,47,136,31,4,73,59,15,21,91,51,178,95,165,154,242

Organism: Thermoplasma acidophilum (strain ATCC 25905 / DSM 1728 / JCM 9062 / NBRC 15155 / AMRC-C165) (NCBI:txid273075)

CATH classification: 3.20.20.70

Secondary structure (DSSP, 8-state):
-EEEEEE-TB-GGGSTHHHHHHHHHPPPP-SSEEEEEE--GGGHHHHHHH-SSEE-BS--B---SBS-TT--BHHHHHHHT--EEEES-TTS---HHHHHHHHHHHHHHT-EEEEEESSHHHHHHHGGG--SEEEE--GGG-STT--GGGS-THHHHHHHHHHTTSSPEEEE-SS--SHHHHHHHHHTT--EEEE-HHHHTSSSHHHHHHHHH--/-EEEEEE-TB-GGGSTHHHHHHHHHPPPP-SSEEEEEE--GGGHHHHHHH-SSEE-BS--B---SBS-TT--BHHHHHHHT--EEEES-TTS---HHHHHHHHHHHHHHT-EEEEEESSHHHHHHHGGG--SEEEE--GGG-STT--GGGS-THHHHHHHHHHTTSSPEEEE-SS--SHHHHHHHHHTT--EEEE-HHHHTSSSHHHHHHHHH--/-EEEEEE-TB-GGGSTHHHHHHHTT-----SSEEEEEE--GGGHHHHHHH-SSEE-BS--B---SBS-TT--BHHHHHHHT--EEEES-TTS---HHHHHHHHHHHHHHT-EEEEEESSHHHHHHHGGG--SEEEE--GGG-STT--TTTS-THHHHHHHHHHTTSSPEEEE-SS--SHHHHHHHHHTT--EEEE-HHHHTSSSHHHHHHHHH-------/-EEEEEE-TB-GGGSTHHHHHHHTT-----SSEEEEEE--GGGHHHHHHH-SSEE-BS--B---SBS-TT--BHHHHHHHT--EEEES-TTS---HHHHHHHHHHHHHHT-EEEEEESSHHHHHHHGGG--SEEEE--GGG-STT--GGGS-THHHHHHHHHHTTSSPEEEE-SS--SHHHHHHHHHTT--EEEE-HHHHTSSSHHHHHHHHH-------

Foldseek 3Di:
DFEEEAEADCDPCCDDPNVVVVVVPADADDDDYAYEYEDAPVCLLVCLVVPPHQYAYAAEFPDDDDDDPPHHHPVVCVVSRHQEYEYCPPVHHDDPVRVLSVLQVCVVVVGAYAYEDADLVVLLVCVVSQHQEYEYDYPQQADPVHAQLPDDLCRLLSNLVSCPPGNYAYEYEGRQQFLSRQVSNVVSPHRYYYYYCQQSVDPRNNVSVCRNPDD/DFEEEEEADCDPCCDDPNVVVVVVPADADDDDYAYEYEDAPVCLLVCLVVPPHQYAYAEEFPDDDDDDPPHHHPVVCVVSRHQEYEYCPVVHHDDPVRVLSVLQVCVVVVGAYAYEDADLVVLLVCVVSQHQEYEYDYPQQADPPHAQLPDDLCRLLSSLVSCPPGNYAYAYEGRQDFLSRLVSNVVSPHRYYYYYCQQSVDPHNNVSVCRNPDD/DFEEEEEADCDPCCADPNVVVVLVLDDDDDDDYAYEYEYAPVCLLVCLPPNDHQYAYAEEFPDDPDDDPPHHHPVVCVVSRHQEYEYCPVVHHDDPVRVLSNLQVCVVVVGAYAYEDAALVVLLVCQVSAHQEYEYDHPQQADPVHAQVPDDLCRLLSSLVSCPPHNYAYAYEGRQQFLVRQVVSVVSPHRYYYYYCQQSVDPRNHVSVCGNPDDPDDDD/DFEEEEEADCDPCCADPNVVVVLVLDDQDDDDYQYEYEYAPVCLLVCLPPNDHQYAYAAEFPDDPDDDPPHHHPVVCVVSRHQEYEYCPPVHHDDPVRVLSNLQVCVVVVGAYAYEDAALVVLLVCQVSAHQEYEYDYPQQADPVHAQVPDDLCRLLSSLVSCPPHNYAYAYEGRQQFLVRQVVSVVSPHRYYYYYCQQSVDPRNSVSVCGNPDDPDDDD

B-factor: mean 33.43, std 13.39, range [9.26, 108.77]